Protein AF-0000000076134264 (afdb_homodimer)

Secondary structure (DSSP, 8-state):
-----BSEEEE---SPP--S-HHHHHHHHHHHSTTSEEEEEE-TTS-EEEEEHHHHHHHHHHHHHHHHHTT--TT-EEEEE--SSHHHHHHHHHHHHTT-EEEE----SGGGTTTHHHHTSTT-EEEEEE---S-HHHHHHHHHHH------S---------SSTT--EEEESS--TT-TTSEEHHHHHHHHHHTTTPPPPP--TTSEEEEEEE--TTSS-EEEEEEHHHHHHHHHHHHHHTT--TT-EEEE-S-TTSTTTSTHHHHHH-PEEEEES-GGG-S-HHHHHHHHHHHHHHTT-SEEE--HHHHHHHHT-SS-----SEEEEESS---GGGGGHHHHT-SEEEEEEEETTTEEEEEEEESSGGG--TT---EEPTTEEEEEE-TTSPBPBTT---EEEEE-SS----STT-HHHHHHH-TTTTTT-EE---/-----BSEEEE---SPP--S-HHHHHHHHHHHSTTSEEEEEE-TTS-EEEEEHHHHHHHHHHHHHHHHHTT--TT-EEEEE--SSHHHHHHHHHHHHTT-EEEE----SGGGTTTHHHHTSTTTEEEEEE---S-HHHHHHHHHHH------SS--------SSTT--EEEESS--TT-TTSEEHHHHHHHHHHTTTPPPPP--TTSEEEEEEE--TTSS-EEEEEEHHHHHHHHHHHHHHTT--TT-EEEE-S-TTSTTTSTHHHHHH-PEEEEES-GGG-SSHHHHHHHHHHHHHHTT-SEEE--HHHHHHHHT-SS-----SEEEEESS---GGGGGHHHHT-SEEEEEEEETTTEEEEEEEESSGGG--TT---EEPTTEEEEEE-TTSPBPBTT---EEEEE-SS-----TT-HHHHHHHHTTTTTT-EE---

InterPro domains:
  IPR000873 AMP-dependent synthetase/ligase domain [PF00501] (29-416)
  IPR020845 AMP-binding, conserved site [PS00455] (211-222)
  IPR042099 ANL, N-terminal domain [G3DSA:3.40.50.12780] (14-430)

Structure (mmCIF, N/CA/C/O backbone):
data_AF-0000000076134264-model_v1
#
loop_
_entity.id
_entity.type
_entity.pdbx_description
1 polymer 'AMP-dependent synthetase/ligase domain-containing protein'
#
loop_
_atom_site.group_PDB
_atom_site.id
_atom_site.type_symbol
_atom_site.label_atom_id
_atom_site.label_alt_id
_atom_site.label_comp_id
_atom_site.label_asym_id
_atom_site.label_entity_id
_atom_site.label_seq_id
_atom_site.pdbx_PDB_ins_code
_atom_site.Cartn_x
_atom_site.Cartn_y
_atom_site.Cartn_z
_atom_site.occupancy
_atom_site.B_iso_or_equiv
_atom_site.auth_seq_id
_atom_site.auth_comp_id
_atom_site.auth_asym_id
_atom_site.auth_atom_id
_atom_site.pdbx_PDB_model_num
ATOM 1 N N . MET A 1 1 ? -18.328 -12.18 -23.297 1 31.14 1 MET A N 1
ATOM 2 C CA . MET A 1 1 ? -18.734 -11.508 -22.078 1 31.14 1 MET A CA 1
ATOM 3 C C . MET A 1 1 ? -18.25 -10.055 -22.062 1 31.14 1 MET A C 1
ATOM 5 O O . MET A 1 1 ? -17.094 -9.781 -22.359 1 31.14 1 MET A O 1
ATOM 9 N N . ASP A 1 2 ? -18.953 -9.273 -22.359 1 35.62 2 ASP A N 1
ATOM 10 C CA . ASP A 1 2 ? -18.766 -7.828 -22.422 1 35.62 2 ASP A CA 1
ATOM 11 C C . ASP A 1 2 ? -17.891 -7.336 -21.266 1 35.62 2 ASP A C 1
ATOM 13 O O . ASP A 1 2 ? -18.219 -7.555 -20.094 1 35.62 2 ASP A O 1
ATOM 17 N N . HIS A 1 3 ? -16.672 -7.484 -21.328 1 43.44 3 HIS A N 1
ATOM 18 C CA . HIS A 1 3 ? -15.734 -6.992 -20.328 1 43.44 3 HIS A CA 1
ATOM 19 C C . HIS A 1 3 ? -16.266 -5.73 -19.641 1 43.44 3 HIS A C 1
ATOM 21 O O . HIS A 1 3 ? -16.172 -4.637 -20.219 1 43.44 3 HIS A O 1
ATOM 27 N N . PHE A 1 4 ? -17.469 -5.836 -19.188 1 51.09 4 PHE A N 1
ATOM 28 C CA . PHE A 1 4 ? -17.938 -4.676 -18.438 1 51.09 4 PHE A CA 1
ATOM 29 C C . PHE A 1 4 ? -16.812 -4.082 -17.594 1 51.09 4 PHE A C 1
ATOM 31 O O . PHE A 1 4 ? -16.062 -4.816 -16.938 1 51.09 4 PHE A O 1
ATOM 38 N N . SER A 1 5 ? -16.281 -2.969 -18 1 77.44 5 SER A N 1
ATOM 39 C CA . SER A 1 5 ? -15.258 -2.178 -17.312 1 77.44 5 SER A CA 1
ATOM 40 C C . SER A 1 5 ? -15.641 -1.905 -15.867 1 77.44 5 SER A C 1
ATOM 42 O O . SER A 1 5 ? -16.734 -1.43 -15.586 1 77.44 5 SER A O 1
ATOM 44 N N . LEU A 1 6 ? -15.188 -2.717 -14.945 1 87.31 6 LEU A N 1
ATOM 45 C CA . LEU A 1 6 ? -15.406 -2.555 -13.508 1 87.31 6 LEU A CA 1
ATOM 46 C C . LEU A 1 6 ? -15.195 -1.104 -13.086 1 87.31 6 LEU A C 1
ATOM 48 O O . LEU A 1 6 ? -14.406 -0.385 -13.703 1 87.31 6 LEU A O 1
ATOM 52 N N . SER A 1 7 ? -16.125 -0.664 -12.211 1 90.06 7 SER A N 1
ATOM 53 C CA . SER A 1 7 ? -16 0.672 -11.641 1 90.06 7 SER A CA 1
ATOM 54 C C . SER A 1 7 ? -14.773 0.771 -10.734 1 90.06 7 SER A C 1
ATOM 56 O O . SER A 1 7 ? -14.898 0.804 -9.508 1 90.06 7 SER A O 1
ATOM 58 N N . TYR A 1 8 ? -13.688 0.776 -11.359 1 91.31 8 TYR A N 1
ATOM 59 C CA . TYR A 1 8 ? -12.391 0.843 -10.688 1 91.31 8 TYR A CA 1
ATOM 60 C C . TYR A 1 8 ? -11.453 1.799 -11.414 1 91.31 8 TYR A C 1
ATOM 62 O O . TYR A 1 8 ? -11.438 1.848 -12.648 1 91.31 8 TYR A O 1
ATOM 70 N N . ASP A 1 9 ? -10.758 2.605 -10.641 1 90.75 9 ASP A N 1
ATOM 71 C CA . ASP A 1 9 ? -9.727 3.494 -11.18 1 90.75 9 ASP A CA 1
ATOM 72 C C . ASP A 1 9 ? -8.562 3.645 -10.195 1 90.75 9 ASP A C 1
ATOM 74 O O . ASP A 1 9 ? -8.727 3.406 -9 1 90.75 9 ASP A O 1
ATOM 78 N N . GLN A 1 10 ? -7.398 3.918 -10.703 1 90.31 10 GLN A N 1
ATOM 79 C CA . GLN A 1 10 ? -6.207 4.07 -9.875 1 90.31 10 GLN A CA 1
ATOM 80 C C . GLN A 1 10 ? -5.234 5.074 -10.484 1 90.31 10 GLN A C 1
ATOM 82 O O . GLN A 1 10 ? -5.258 5.309 -11.695 1 90.31 10 GLN A O 1
ATOM 87 N N . LEU A 1 11 ? -4.492 5.742 -9.641 1 89.38 11 LEU A N 1
ATOM 88 C CA . LEU A 1 11 ? -3.336 6.527 -10.062 1 89.38 11 LEU A CA 1
ATOM 89 C C . LEU A 1 11 ? -2.109 6.184 -9.219 1 89.38 11 LEU A C 1
ATOM 91 O O . LEU A 1 11 ? -1.959 6.672 -8.102 1 89.38 11 LEU A O 1
ATOM 95 N N . PRO A 1 12 ? -1.238 5.34 -9.734 1 84.69 12 PRO A N 1
ATOM 96 C CA . PRO A 1 12 ? -0.063 4.941 -8.961 1 84.69 12 PRO A CA 1
ATOM 97 C C . PRO A 1 12 ? 0.862 6.117 -8.648 1 84.69 12 PRO A C 1
ATOM 99 O O . PRO A 1 12 ? 1.032 7.012 -9.477 1 84.69 12 PRO A O 1
ATOM 102 N N . MET A 1 13 ? 1.33 6.148 -7.418 1 85.69 13 MET A N 1
ATOM 103 C CA . MET A 1 13 ? 2.398 7.078 -7.062 1 85.69 13 MET A CA 1
ATOM 104 C C . MET A 1 13 ? 3.76 6.523 -7.465 1 85.69 13 MET A C 1
ATOM 106 O O . MET A 1 13 ? 4.137 5.426 -7.047 1 85.69 13 MET A O 1
ATOM 110 N N . THR A 1 14 ? 4.477 7.242 -8.266 1 82.31 14 THR A N 1
ATOM 111 C CA . THR A 1 14 ? 5.75 6.742 -8.766 1 82.31 14 THR A CA 1
ATOM 112 C C . THR A 1 14 ? 6.898 7.152 -7.848 1 82.31 14 THR A C 1
ATOM 114 O O . THR A 1 14 ? 7.957 6.527 -7.855 1 82.31 14 THR A O 1
ATOM 117 N N . GLU A 1 15 ? 6.664 8.188 -7.051 1 87.88 15 GLU A N 1
ATOM 118 C CA . GLU A 1 15 ? 7.707 8.648 -6.137 1 87.88 15 GLU A CA 1
ATOM 119 C C . GLU A 1 15 ? 7.887 7.684 -4.973 1 87.88 15 GLU A C 1
ATOM 121 O O . GLU A 1 15 ? 6.91 7.16 -4.434 1 87.88 15 GLU A O 1
ATOM 126 N N . PRO A 1 16 ? 9.109 7.426 -4.582 1 89.75 16 PRO A N 1
ATOM 127 C CA . PRO A 1 16 ? 9.336 6.594 -3.396 1 89.75 16 PRO A CA 1
ATOM 128 C C . PRO A 1 16 ? 8.844 7.258 -2.111 1 89.75 16 PRO A C 1
ATOM 130 O O . PRO A 1 16 ? 8.672 8.477 -2.07 1 89.75 16 PRO A O 1
ATOM 133 N N . TYR A 1 17 ? 8.641 6.449 -1.1 1 88 17 TYR A N 1
ATOM 134 C CA . TYR A 1 17 ? 8.352 7 0.221 1 88 17 TYR A CA 1
ATOM 135 C C . TYR A 1 17 ? 9.516 7.848 0.723 1 88 17 TYR A C 1
ATOM 137 O O . TYR A 1 17 ? 10.68 7.484 0.54 1 88 17 TYR A O 1
ATOM 145 N N . MET A 1 18 ? 9.18 8.938 1.216 1 92 18 MET A N 1
ATOM 146 C CA . MET A 1 18 ? 10.188 9.711 1.938 1 92 18 MET A CA 1
ATOM 147 C C . MET A 1 18 ? 10.367 9.18 3.355 1 92 18 MET A C 1
ATOM 149 O O . MET A 1 18 ? 9.789 9.719 4.301 1 92 18 MET A O 1
ATOM 153 N N . TYR A 1 19 ? 11.117 8.164 3.488 1 90.62 19 TYR A N 1
ATOM 154 C CA . TYR A 1 19 ? 11.258 7.508 4.785 1 90.62 19 TYR A CA 1
ATOM 155 C C . TYR A 1 19 ? 12.188 8.297 5.699 1 90.62 19 TYR A C 1
ATOM 157 O O . TYR A 1 19 ? 13.305 7.871 5.977 1 90.62 19 TYR A O 1
ATOM 165 N N . CYS A 1 20 ? 11.742 9.305 6.184 1 94.31 20 CYS A N 1
ATOM 166 C CA . CYS A 1 20 ? 12.383 10.203 7.141 1 94.31 20 CYS A CA 1
ATOM 167 C C . CYS A 1 20 ? 11.344 10.922 7.996 1 94.31 20 CYS A C 1
ATOM 169 O O . CYS A 1 20 ? 10.141 10.719 7.816 1 94.31 20 CYS A O 1
ATOM 171 N N . THR A 1 21 ? 11.773 11.641 8.969 1 96 21 THR A N 1
ATOM 172 C CA . THR A 1 21 ? 10.852 12.344 9.859 1 96 21 THR A CA 1
ATOM 173 C C . THR A 1 21 ? 10.633 13.773 9.391 1 96 21 THR A C 1
ATOM 175 O O . THR A 1 21 ? 11.422 14.305 8.602 1 96 21 THR A O 1
ATOM 178 N N . ILE A 1 22 ? 9.57 14.352 9.898 1 97.62 22 ILE A N 1
ATOM 179 C CA . ILE A 1 22 ? 9.25 15.742 9.602 1 97.62 22 ILE A CA 1
ATOM 180 C C . ILE A 1 22 ? 10.406 16.641 10.039 1 97.62 22 ILE A C 1
ATOM 182 O O . ILE A 1 22 ? 10.883 17.469 9.266 1 97.62 22 ILE A O 1
ATOM 186 N N . PRO A 1 23 ? 10.953 16.516 11.258 1 97.94 23 PRO A N 1
ATOM 187 C CA . PRO A 1 23 ? 12.109 17.328 11.648 1 97.94 23 PRO A CA 1
ATOM 188 C C . PRO A 1 23 ? 13.32 17.125 10.742 1 97.94 23 PRO A C 1
ATOM 190 O O . PRO A 1 23 ? 14.086 18.047 10.508 1 97.94 23 PRO A O 1
ATOM 193 N N . ASP A 1 24 ? 13.492 15.914 10.211 1 96.81 24 ASP A N 1
ATOM 194 C CA . ASP A 1 24 ? 14.57 15.672 9.258 1 96.81 24 ASP A CA 1
ATOM 195 C C . ASP A 1 24 ? 14.453 16.578 8.039 1 96.81 24 ASP A C 1
ATOM 197 O O . ASP A 1 24 ? 15.453 17.109 7.555 1 96.81 24 ASP A O 1
ATOM 201 N N . ARG A 1 25 ? 13.258 16.703 7.547 1 97.81 25 ARG A N 1
ATOM 202 C CA . ARG A 1 25 ? 13.031 17.531 6.363 1 97.81 25 ARG A CA 1
ATOM 203 C C . ARG A 1 25 ? 13.289 19 6.664 1 97.81 25 ARG A C 1
ATOM 205 O O . ARG A 1 25 ? 13.859 19.719 5.84 1 97.81 25 ARG A O 1
ATOM 212 N N . LEU A 1 26 ? 12.805 19.422 7.809 1 98.12 26 LEU A N 1
ATOM 213 C CA . LEU A 1 26 ? 13.094 20.781 8.211 1 98.12 26 LEU A CA 1
ATOM 214 C C . LEU A 1 26 ? 14.594 21.031 8.305 1 98.12 26 LEU A C 1
ATOM 216 O O . LEU A 1 26 ? 15.094 22.047 7.84 1 98.12 26 LEU A O 1
ATOM 220 N N . GLN A 1 27 ? 15.305 20.125 8.914 1 97.81 27 GLN A N 1
ATOM 221 C CA . GLN A 1 27 ? 16.75 20.234 9.023 1 97.81 27 GLN A CA 1
ATOM 222 C C . GLN A 1 27 ? 17.406 20.297 7.645 1 97.81 27 GLN A C 1
ATOM 224 O O . GLN A 1 27 ? 18.344 21.062 7.43 1 97.81 27 GLN A O 1
ATOM 229 N N . TYR A 1 28 ? 16.938 19.484 6.758 1 97.31 28 TYR A N 1
ATOM 230 C CA . TYR A 1 28 ? 17.469 19.453 5.398 1 97.31 28 TYR A CA 1
ATOM 231 C C . TYR A 1 28 ? 17.422 20.844 4.766 1 97.31 28 TYR A C 1
ATOM 233 O O . TYR A 1 28 ? 18.438 21.328 4.27 1 97.31 28 TYR A O 1
ATOM 241 N N . TYR A 1 29 ? 16.297 21.484 4.84 1 97.75 29 TYR A N 1
ATOM 242 C CA . TYR A 1 29 ? 16.156 22.781 4.195 1 97.75 29 TYR A CA 1
ATOM 243 C C . TYR A 1 29 ? 16.906 23.859 4.977 1 97.75 29 TYR A C 1
ATOM 245 O O . TYR A 1 29 ? 17.422 24.812 4.391 1 97.75 29 TYR A O 1
ATOM 253 N N . ALA A 1 30 ? 16.969 23.719 6.289 1 98.25 30 ALA A N 1
ATOM 254 C CA . ALA A 1 30 ? 17.734 24.656 7.098 1 98.25 30 ALA A CA 1
ATOM 255 C C . ALA A 1 30 ? 19.203 24.641 6.707 1 98.25 30 ALA A C 1
ATOM 257 O O . ALA A 1 30 ? 19.906 25.641 6.883 1 98.25 30 ALA A O 1
ATOM 258 N N . THR A 1 31 ? 19.672 23.516 6.199 1 97.81 31 THR A N 1
ATOM 259 C CA . THR A 1 31 ? 21.062 23.359 5.785 1 97.81 31 THR A CA 1
ATOM 260 C C . THR A 1 31 ? 21.219 23.719 4.309 1 97.81 31 THR A C 1
ATOM 262 O O . THR A 1 31 ? 22.125 24.469 3.943 1 97.81 31 THR A O 1
ATOM 265 N N . ASP A 1 32 ? 20.359 23.266 3.432 1 97 32 ASP A N 1
ATOM 266 C CA . ASP A 1 32 ? 20.484 23.375 1.982 1 97 32 ASP A CA 1
ATOM 267 C C . ASP A 1 32 ? 20.141 24.797 1.506 1 97 32 ASP A C 1
ATOM 269 O O . ASP A 1 32 ? 20.812 25.328 0.617 1 97 32 ASP A O 1
ATOM 273 N N . THR A 1 33 ? 19.078 25.344 2.061 1 97.75 33 THR A N 1
ATOM 274 C CA . THR A 1 33 ? 18.609 26.672 1.691 1 97.75 33 THR A CA 1
ATOM 275 C C . THR A 1 33 ? 18.266 27.484 2.934 1 97.75 33 THR A C 1
ATOM 277 O O . THR A 1 33 ? 17.125 27.953 3.082 1 97.75 33 THR A O 1
ATOM 280 N N . PRO A 1 34 ? 19.266 27.766 3.715 1 98.19 34 PRO A N 1
ATOM 281 C CA . PRO A 1 34 ? 19.031 28.359 5.039 1 98.19 34 PRO A CA 1
ATOM 282 C C . PRO A 1 34 ? 18.312 29.703 4.973 1 98.19 34 PRO A C 1
ATOM 284 O O . PRO A 1 34 ? 17.484 30 5.832 1 98.19 34 PRO A O 1
ATOM 287 N N . ASN A 1 35 ? 18.516 30.516 3.955 1 98.31 35 ASN A N 1
ATOM 288 C CA . ASN A 1 35 ? 18 31.875 3.912 1 98.31 35 ASN A CA 1
ATOM 289 C C . ASN A 1 35 ? 16.703 31.953 3.115 1 98.31 35 ASN A C 1
ATOM 291 O O . ASN A 1 35 ? 16.062 33 3.053 1 98.31 35 ASN A O 1
ATOM 295 N N . LYS A 1 36 ? 16.281 30.828 2.555 1 98.38 36 LYS A N 1
ATOM 296 C CA . LYS A 1 36 ? 15 30.797 1.836 1 98.38 36 LYS A CA 1
ATOM 297 C C . LYS A 1 36 ? 13.828 30.922 2.801 1 98.38 36 LYS A C 1
ATOM 299 O O . LYS A 1 36 ? 13.852 30.344 3.889 1 98.38 36 LYS A O 1
ATOM 304 N N . ALA A 1 37 ? 12.812 31.688 2.338 1 98.69 37 ALA A N 1
ATOM 305 C CA . ALA A 1 37 ? 11.586 31.75 3.123 1 98.69 37 ALA A CA 1
ATOM 306 C C . ALA A 1 37 ? 10.852 30.406 3.105 1 98.69 37 ALA A C 1
ATOM 308 O O . ALA A 1 37 ? 10.422 29.938 2.047 1 98.69 37 ALA A O 1
ATOM 309 N N . ALA A 1 38 ? 10.758 29.828 4.266 1 98.56 38 ALA A N 1
ATOM 310 C CA . ALA A 1 38 ? 9.898 28.656 4.379 1 98.56 38 ALA A CA 1
ATOM 311 C C . ALA A 1 38 ? 8.43 29.047 4.398 1 98.56 38 ALA A C 1
ATOM 313 O O . ALA A 1 38 ? 7.633 28.531 3.605 1 98.56 38 ALA A O 1
ATOM 314 N N . PHE A 1 39 ? 8.18 30.047 5.254 1 98.56 39 PHE A N 1
ATOM 315 C CA . PHE A 1 39 ? 6.809 30.531 5.402 1 98.56 39 PHE A CA 1
ATOM 316 C C . PHE A 1 39 ? 6.77 32.062 5.371 1 98.56 39 PHE A C 1
ATOM 318 O O . PHE A 1 39 ? 7.699 32.719 5.836 1 98.56 39 PHE A O 1
ATOM 325 N N . ILE A 1 40 ? 5.719 32.594 4.824 1 98.44 40 ILE A N 1
ATOM 326 C CA . ILE A 1 40 ? 5.355 34 4.914 1 98.44 40 ILE A CA 1
ATOM 327 C C . ILE A 1 40 ? 3.939 34.125 5.473 1 98.44 40 ILE A C 1
ATOM 329 O O . ILE A 1 40 ? 2.986 33.594 4.895 1 98.44 40 ILE A O 1
ATOM 333 N N . ILE A 1 41 ? 3.818 34.781 6.574 1 97.31 41 ILE A N 1
ATOM 334 C CA . ILE A 1 41 ? 2.518 34.875 7.227 1 97.31 41 ILE A CA 1
ATOM 335 C C . ILE A 1 41 ? 2.084 36.344 7.273 1 97.31 41 ILE A C 1
ATOM 337 O O . ILE A 1 41 ? 2.77 37.188 7.859 1 97.31 41 ILE A O 1
ATOM 341 N N . HIS A 1 42 ? 0.927 36.594 6.715 1 96.06 42 HIS A N 1
ATOM 342 C CA . HIS A 1 42 ? 0.359 37.938 6.691 1 96.06 42 HIS A CA 1
ATOM 343 C C . HIS A 1 42 ? -0.664 38.094 7.809 1 96.06 42 HIS A C 1
ATOM 345 O O . HIS A 1 42 ? -1.263 37.125 8.273 1 96.06 42 HIS A O 1
ATOM 351 N N . SER A 1 43 ? -0.826 39.344 8.227 1 91.81 43 SER A N 1
ATOM 352 C CA . SER A 1 43 ? -1.879 39.688 9.18 1 91.81 43 SER A CA 1
ATOM 353 C C . SER A 1 43 ? -2.736 40.812 8.656 1 91.81 43 SER A C 1
ATOM 355 O O . SER A 1 43 ? -2.311 41.562 7.781 1 91.81 43 SER A O 1
ATOM 357 N N . LYS A 1 44 ? -3.875 40.938 9.227 1 85.12 44 LYS A N 1
ATOM 358 C CA . LYS A 1 44 ? -4.793 42 8.82 1 85.12 44 LYS A CA 1
ATOM 359 C C . LYS A 1 44 ? -4.227 43.375 9.156 1 85.12 44 LYS A C 1
ATOM 361 O O . LYS A 1 44 ? -4.605 44.375 8.547 1 85.12 44 LYS A O 1
ATOM 366 N N . SER A 1 45 ? -3.369 43.406 10.141 1 84.62 45 SER A N 1
ATOM 367 C CA . SER A 1 45 ? -2.756 44.656 10.539 1 84.62 45 SER A CA 1
ATOM 368 C C . SER A 1 45 ? -1.729 45.125 9.508 1 84.62 45 SER A C 1
ATOM 370 O O . SER A 1 45 ? -1.222 46.25 9.594 1 84.62 45 SER A O 1
ATOM 372 N N . GLY A 1 46 ? -1.441 44.281 8.555 1 87 46 GLY A N 1
ATOM 373 C CA . GLY A 1 46 ? -0.497 44.656 7.508 1 87 46 GLY A CA 1
ATOM 374 C C . GLY A 1 46 ? 0.884 44.062 7.727 1 87 46 GLY A C 1
ATOM 375 O O . GLY A 1 46 ? 1.771 44.219 6.887 1 87 46 GLY A O 1
ATOM 376 N N . SER A 1 47 ? 0.995 43.406 8.773 1 91.88 47 SER A N 1
ATOM 377 C CA . SER A 1 47 ? 2.291 42.781 9.031 1 91.88 47 SER A CA 1
ATOM 378 C C . SER A 1 47 ? 2.541 41.594 8.094 1 91.88 47 SER A C 1
ATOM 380 O O . SER A 1 47 ? 1.604 40.906 7.695 1 91.88 47 SER A O 1
ATOM 382 N N . ARG A 1 48 ? 3.766 41.438 7.66 1 96.5 48 ARG A N 1
ATOM 383 C CA . ARG A 1 48 ? 4.27 40.344 6.84 1 96.5 48 ARG A CA 1
ATOM 384 C C . ARG A 1 48 ? 5.488 39.688 7.488 1 96.5 48 ARG A C 1
ATOM 386 O O . ARG A 1 48 ? 6.602 40.219 7.398 1 96.5 48 ARG A O 1
ATOM 393 N N . GLU A 1 49 ? 5.297 38.656 8.055 1 97 49 GLU A N 1
ATOM 394 C CA . GLU A 1 49 ? 6.375 37.938 8.742 1 97 49 GLU A CA 1
ATOM 395 C C . GLU A 1 49 ? 7.004 36.875 7.852 1 97 49 GLU A C 1
ATOM 397 O O . GLU A 1 49 ? 6.32 35.969 7.398 1 97 49 GLU A O 1
ATOM 402 N N . VAL A 1 50 ? 8.289 37.031 7.562 1 98.31 50 VAL A N 1
ATOM 403 C CA . VAL A 1 50 ? 9.039 36.062 6.777 1 98.31 50 VAL A CA 1
ATOM 404 C C . VAL A 1 50 ? 9.82 35.156 7.707 1 98.31 50 VAL A C 1
ATOM 406 O O . VAL A 1 50 ? 10.617 35.625 8.531 1 98.31 50 VAL A O 1
ATOM 409 N N . ILE A 1 51 ? 9.594 33.875 7.629 1 98.56 51 ILE A N 1
ATOM 410 C CA . ILE A 1 51 ? 10.273 32.875 8.438 1 98.56 51 ILE A CA 1
ATOM 411 C C . ILE A 1 51 ? 11.188 32.031 7.551 1 98.56 51 ILE A C 1
ATOM 413 O O . ILE A 1 51 ? 10.711 31.266 6.715 1 98.56 51 ILE A O 1
ATOM 417 N N . THR A 1 52 ? 12.484 32.125 7.742 1 98.81 52 THR A N 1
ATOM 418 C CA . THR A 1 52 ? 13.43 31.375 6.918 1 98.81 52 THR A CA 1
ATOM 419 C C . THR A 1 52 ? 13.562 29.938 7.41 1 98.81 52 THR A C 1
ATOM 421 O O . THR A 1 52 ? 13.18 29.625 8.539 1 98.81 52 THR A O 1
ATOM 424 N N . CYS A 1 53 ? 14.117 29.109 6.547 1 98.69 53 CYS A N 1
ATOM 425 C CA . CYS A 1 53 ? 14.328 27.703 6.898 1 98.69 53 CYS A CA 1
ATOM 426 C C . CYS A 1 53 ? 15.227 27.578 8.125 1 98.69 53 CYS A C 1
ATOM 428 O O . CYS A 1 53 ? 14.898 26.844 9.062 1 98.69 53 CYS A O 1
ATOM 430 N N . LYS A 1 54 ? 16.266 28.281 8.141 1 98.69 54 LYS A N 1
ATOM 431 C CA . LYS A 1 54 ? 17.234 28.219 9.227 1 98.69 54 LYS A CA 1
ATOM 432 C C . LYS A 1 54 ? 16.625 28.703 10.539 1 98.69 54 LYS A C 1
ATOM 434 O O . LYS A 1 54 ? 16.75 28.047 11.57 1 98.69 54 LYS A O 1
ATOM 439 N N . ASP A 1 55 ? 15.938 29.828 10.5 1 98.62 55 ASP A N 1
ATOM 440 C CA . ASP A 1 55 ? 15.328 30.391 11.703 1 98.62 55 ASP A CA 1
ATOM 441 C C . ASP A 1 55 ? 14.289 29.453 12.289 1 98.62 55 ASP A C 1
ATOM 443 O O . ASP A 1 55 ? 14.234 29.25 13.508 1 98.62 55 ASP A O 1
ATOM 447 N N . LEU A 1 56 ? 13.508 28.922 11.422 1 98.75 56 LEU A N 1
ATOM 448 C CA . LEU A 1 56 ? 12.461 28.016 11.875 1 98.75 56 LEU A CA 1
ATOM 449 C C . LEU A 1 56 ? 13.062 26.781 12.555 1 98.75 56 LEU A C 1
ATOM 451 O O . LEU A 1 56 ? 12.625 26.391 13.633 1 98.75 56 LEU A O 1
ATOM 455 N N . TYR A 1 57 ? 14.078 26.203 11.953 1 98.62 57 TYR A N 1
ATOM 456 C CA . TYR A 1 57 ? 14.727 25.031 12.516 1 98.62 57 TYR A CA 1
ATOM 457 C C . TYR A 1 57 ? 15.344 25.328 13.875 1 98.62 57 TYR A C 1
ATOM 459 O O . TYR A 1 57 ? 15.133 24.594 14.844 1 98.62 57 TYR A O 1
ATOM 467 N N . GLN A 1 58 ? 16.078 26.422 13.977 1 98.38 58 GLN A N 1
ATOM 468 C CA . GLN A 1 58 ? 16.797 26.781 15.195 1 98.38 58 GLN A CA 1
ATOM 469 C C . GLN A 1 58 ? 15.812 27.062 16.344 1 98.38 58 GLN A C 1
ATOM 471 O O . GLN A 1 58 ? 16 26.594 17.453 1 98.38 58 GLN A O 1
ATOM 476 N N . GLN A 1 59 ? 14.812 27.828 16.062 1 98.56 59 GLN A N 1
ATOM 477 C CA . GLN A 1 59 ? 13.828 28.156 17.094 1 98.56 59 GLN A CA 1
ATOM 478 C C . GLN A 1 59 ? 13.078 26.906 17.531 1 98.56 59 GLN A C 1
ATOM 480 O O . GLN A 1 59 ? 12.773 26.734 18.719 1 98.56 59 GLN A O 1
ATOM 485 N N . SER A 1 60 ? 12.758 26.031 16.562 1 98.75 60 SER A N 1
ATOM 486 C CA . SER A 1 60 ? 12.055 24.797 16.891 1 98.75 60 SER A CA 1
ATOM 487 C C . SER A 1 60 ? 12.922 23.891 17.766 1 98.75 60 SER A C 1
ATOM 489 O O . SER A 1 60 ? 12.422 23.281 18.719 1 98.75 60 SER A O 1
ATOM 491 N N . GLN A 1 61 ? 14.203 23.781 17.406 1 98.56 61 GLN A N 1
ATOM 492 C CA . GLN A 1 61 ? 15.117 22.969 18.203 1 98.56 61 GLN A CA 1
ATOM 493 C C . GLN A 1 61 ? 15.227 23.5 19.641 1 98.56 61 GLN A C 1
ATOM 495 O O . GLN A 1 61 ? 15.188 22.734 20.594 1 98.56 61 GLN A O 1
ATOM 500 N N . THR A 1 62 ? 15.414 24.828 19.75 1 98.62 62 THR A N 1
ATOM 501 C CA . THR A 1 62 ? 15.477 25.469 21.062 1 98.62 62 THR A CA 1
ATOM 502 C C . THR A 1 62 ? 14.195 25.203 21.844 1 98.62 62 THR A C 1
ATOM 504 O O . THR A 1 62 ? 14.25 24.891 23.031 1 98.62 62 THR A O 1
ATOM 507 N N . PHE A 1 63 ? 13.102 25.344 21.172 1 98.62 63 PHE A N 1
ATOM 508 C CA . PHE A 1 63 ? 11.812 25.094 21.797 1 98.62 63 PHE A CA 1
ATOM 509 C C . PHE A 1 63 ? 11.711 23.656 22.297 1 98.62 63 PHE A C 1
ATOM 511 O O . PHE A 1 63 ? 11.219 23.406 23.391 1 98.62 63 PHE A O 1
ATOM 518 N N . ALA A 1 64 ? 12.148 22.688 21.484 1 98.81 64 ALA A N 1
ATOM 519 C CA . ALA A 1 64 ? 12.141 21.266 21.844 1 98.81 64 ALA A CA 1
ATOM 520 C C . ALA A 1 64 ? 12.922 21.031 23.125 1 98.81 64 ALA A C 1
ATOM 522 O O . ALA A 1 64 ? 12.461 20.312 24.016 1 98.81 64 ALA A O 1
ATOM 523 N N . LYS A 1 65 ? 14.094 21.625 23.203 1 98.62 65 LYS A N 1
ATOM 524 C CA . LYS A 1 65 ? 14.922 21.469 24.391 1 98.62 65 LYS A CA 1
ATOM 525 C C . LYS A 1 65 ? 14.227 22.047 25.625 1 98.62 65 LYS A C 1
ATOM 527 O O . LYS A 1 65 ? 14.32 21.484 26.719 1 98.62 65 LYS A O 1
ATOM 532 N N . GLY A 1 66 ? 13.539 23.188 25.422 1 98.56 66 GLY A N 1
ATOM 533 C CA . GLY A 1 66 ? 12.734 23.734 26.516 1 98.56 66 GLY A CA 1
ATOM 534 C C . GLY A 1 66 ? 11.648 22.781 26.984 1 98.56 66 GLY A C 1
ATOM 535 O O . GLY A 1 66 ? 11.453 22.609 28.188 1 98.56 66 GLY A O 1
ATOM 536 N N . LEU A 1 67 ? 10.961 22.172 26.062 1 98.38 67 LEU A N 1
ATOM 537 C CA . LEU A 1 67 ? 9.906 21.219 26.406 1 98.38 67 LEU A CA 1
ATOM 538 C C . LEU A 1 67 ? 10.469 20.031 27.172 1 98.38 67 LEU A C 1
ATOM 540 O O . LEU A 1 67 ? 9.891 19.594 28.172 1 98.38 67 LEU A O 1
ATOM 544 N N . VAL A 1 68 ? 11.586 19.484 26.641 1 98 68 VAL A N 1
ATOM 545 C CA . VAL A 1 68 ? 12.211 18.328 27.297 1 98 68 VAL A CA 1
ATOM 546 C C . VAL A 1 68 ? 12.617 18.703 28.719 1 98 68 VAL A C 1
ATOM 548 O O . VAL A 1 68 ? 12.406 17.922 29.656 1 98 68 VAL A O 1
ATOM 551 N N . HIS A 1 69 ? 13.172 19.859 28.906 1 97.44 69 HIS A N 1
ATOM 552 C CA . HIS A 1 69 ? 13.555 20.328 30.234 1 97.44 69 HIS A CA 1
ATOM 553 C C . HIS A 1 69 ? 12.344 20.406 31.156 1 97.44 69 HIS A C 1
ATOM 555 O O . HIS A 1 69 ? 12.445 20.125 32.344 1 97.44 69 HIS A O 1
ATOM 561 N N . LEU A 1 70 ? 11.211 20.781 30.625 1 96.62 70 LEU A N 1
ATOM 562 C CA . LEU A 1 70 ? 9.992 20.953 31.422 1 96.62 70 LEU A CA 1
ATOM 563 C C . LEU A 1 70 ? 9.344 19.594 31.688 1 96.62 70 LEU A C 1
ATOM 565 O O . LEU A 1 70 ? 8.266 19.531 32.281 1 96.62 70 LEU A O 1
ATOM 569 N N . GLY A 1 71 ? 9.938 18.531 31.156 1 95.69 71 GLY A N 1
ATOM 570 C CA . GLY A 1 71 ? 9.516 17.203 31.547 1 95.69 71 GLY A CA 1
ATOM 571 C C . GLY A 1 71 ? 8.75 16.469 30.453 1 95.69 71 GLY A C 1
ATOM 572 O O . GLY A 1 71 ? 8.242 15.367 30.688 1 95.69 71 GLY A O 1
ATOM 573 N N . ILE A 1 72 ? 8.625 17.031 29.344 1 96.69 72 ILE A N 1
ATOM 574 C CA . ILE A 1 72 ? 7.973 16.359 28.219 1 96.69 72 ILE A CA 1
ATOM 575 C C . ILE A 1 72 ? 8.836 15.188 27.75 1 96.69 72 ILE A C 1
ATOM 577 O O . ILE A 1 72 ? 10.062 15.32 27.641 1 96.69 72 ILE A O 1
ATOM 581 N N . LYS A 1 73 ? 8.211 14.133 27.5 1 95.12 73 LYS A N 1
ATOM 582 C CA . LYS A 1 73 ? 8.891 12.922 27.047 1 95.12 73 LYS A CA 1
ATOM 583 C C . LYS A 1 73 ? 8.367 12.469 25.688 1 95.12 73 LYS A C 1
ATOM 585 O O . LYS A 1 73 ? 7.32 12.93 25.234 1 95.12 73 LYS A O 1
ATOM 590 N N . LYS A 1 74 ? 9.133 11.539 25.109 1 93.75 74 LYS A N 1
ATOM 591 C CA . LYS A 1 74 ? 8.719 10.945 23.844 1 93.75 74 LYS A CA 1
ATOM 592 C C . LYS A 1 74 ? 7.34 10.305 23.969 1 93.75 74 LYS A C 1
ATOM 594 O O . LYS A 1 74 ? 7.039 9.641 24.969 1 93.75 74 LYS A O 1
ATOM 599 N N . ASN A 1 75 ? 6.449 10.586 23 1 91.06 75 ASN A N 1
ATOM 600 C CA . ASN A 1 75 ? 5.109 10.023 22.828 1 91.06 75 ASN A CA 1
ATOM 601 C C . ASN A 1 75 ? 4.09 10.742 23.719 1 91.06 75 ASN A C 1
ATOM 603 O O . ASN A 1 75 ? 2.904 10.414 23.688 1 91.06 75 ASN A O 1
ATOM 607 N N . ASP A 1 76 ? 4.547 11.711 24.516 1 92.88 76 ASP A N 1
ATOM 608 C CA . ASP A 1 76 ? 3.566 12.555 25.203 1 92.88 76 ASP A CA 1
ATOM 609 C C . ASP A 1 76 ? 2.705 13.312 24.188 1 92.88 76 ASP A C 1
ATOM 611 O O . ASP A 1 76 ? 3.197 13.75 23.141 1 92.88 76 ASP A O 1
ATOM 615 N N . THR A 1 77 ? 1.48 13.484 24.5 1 93.62 77 THR A N 1
ATOM 616 C CA . THR A 1 77 ? 0.585 14.273 23.672 1 93.62 77 THR A CA 1
ATOM 617 C C . THR A 1 77 ? 0.49 15.711 24.172 1 93.62 77 THR A C 1
ATOM 619 O O . THR A 1 77 ? 0.341 15.938 25.375 1 93.62 77 THR A O 1
ATOM 622 N N . ILE A 1 78 ? 0.621 16.625 23.297 1 95.69 78 ILE A N 1
ATOM 623 C CA . ILE A 1 78 ? 0.52 18.047 23.641 1 95.69 78 ILE A CA 1
ATOM 624 C C . ILE A 1 78 ? -0.58 18.703 22.812 1 95.69 78 ILE A C 1
ATOM 626 O O . ILE A 1 78 ? -0.524 18.688 21.578 1 95.69 78 ILE A O 1
ATOM 630 N N . GLY A 1 79 ? -1.603 19.281 23.484 1 93 79 GLY A N 1
ATOM 631 C CA . GLY A 1 79 ? -2.631 20.031 22.797 1 93 79 GLY A CA 1
ATOM 632 C C . GLY A 1 79 ? -2.129 21.344 22.234 1 93 79 GLY A C 1
ATOM 633 O O . GLY A 1 79 ? -1.396 22.078 22.906 1 93 79 GLY A O 1
ATOM 634 N N . LEU A 1 80 ? -2.49 21.625 21.031 1 92.5 80 LEU A N 1
ATOM 635 C CA . LEU A 1 80 ? -2.035 22.828 20.328 1 92.5 80 LEU A CA 1
ATOM 636 C C . LEU A 1 80 ? -3.209 23.578 19.719 1 92.5 80 LEU A C 1
ATOM 638 O O . LEU A 1 80 ? -4.023 22.984 19 1 92.5 80 LEU A O 1
ATOM 642 N N . SER A 1 81 ? -3.309 24.859 20.016 1 89.75 81 SER A N 1
ATOM 643 C CA . SER A 1 81 ? -4.355 25.688 19.438 1 89.75 81 SER A CA 1
ATOM 644 C C . SER A 1 81 ? -3.838 27.094 19.109 1 89.75 81 SER A C 1
ATOM 646 O O . SER A 1 81 ? -3.785 27.953 19.984 1 89.75 81 SER A O 1
ATOM 648 N N . PHE A 1 82 ? -3.463 27.312 17.891 1 89.62 82 PHE A N 1
ATOM 649 C CA . PHE A 1 82 ? -2.967 28.578 17.375 1 89.62 82 PHE A CA 1
ATOM 650 C C . PHE A 1 82 ? -3.553 28.859 16 1 89.62 82 PHE A C 1
ATOM 652 O O . PHE A 1 82 ? -3.883 27.938 15.25 1 89.62 82 PHE A O 1
ATOM 659 N N . PRO A 1 83 ? -3.783 30.172 15.695 1 88.75 83 PRO A N 1
ATOM 660 C CA . PRO A 1 83 ? -3.955 30.469 14.266 1 88.75 83 PRO A CA 1
ATOM 661 C C . PRO A 1 83 ? -2.697 30.172 13.453 1 88.75 83 PRO A C 1
ATOM 663 O O . PRO A 1 83 ? -1.679 29.75 14.008 1 88.75 83 PRO A O 1
ATOM 666 N N . ASN A 1 84 ? -2.783 30.328 12.141 1 93.31 84 ASN A N 1
ATOM 667 C CA . ASN A 1 84 ? -1.555 30.25 11.359 1 93.31 84 ASN A CA 1
ATOM 668 C C . ASN A 1 84 ? -0.542 31.312 11.805 1 93.31 84 ASN A C 1
ATOM 670 O O . ASN A 1 84 ? -0.742 32.5 11.578 1 93.31 84 ASN A O 1
ATOM 674 N N . SER A 1 85 ? 0.469 30.812 12.461 1 93.31 85 SER A N 1
ATOM 675 C CA . SER A 1 85 ? 1.427 31.75 13.055 1 93.31 85 SER A CA 1
ATOM 676 C C . SER A 1 85 ? 2.797 31.094 13.211 1 93.31 85 SER A C 1
ATOM 678 O O . SER A 1 85 ? 2.941 29.875 13.031 1 93.31 85 SER A O 1
ATOM 680 N N . LYS A 1 86 ? 3.721 31.969 13.453 1 95.81 86 LYS A N 1
ATOM 681 C CA . LYS A 1 86 ? 5.059 31.469 13.766 1 95.81 86 LYS A CA 1
ATOM 682 C C . LYS A 1 86 ? 5.039 30.594 15.008 1 95.81 86 LYS A C 1
ATOM 684 O O . LYS A 1 86 ? 5.754 29.578 15.078 1 95.81 86 LYS A O 1
ATOM 689 N N . GLU A 1 87 ? 4.223 30.969 15.977 1 94.88 87 GLU A N 1
ATOM 690 C CA . GLU A 1 87 ? 4.098 30.188 17.203 1 94.88 87 GLU A CA 1
ATOM 691 C C . GLU A 1 87 ? 3.6 28.781 16.922 1 94.88 87 GLU A C 1
ATOM 693 O O . GLU A 1 87 ? 4.082 27.812 17.516 1 94.88 87 GLU A O 1
ATOM 698 N N . TRP A 1 88 ? 2.633 28.703 16.047 1 95.38 88 TRP A N 1
ATOM 699 C CA . TRP A 1 88 ? 2.164 27.375 15.656 1 95.38 88 TRP A CA 1
ATOM 700 C C . TRP A 1 88 ? 3.307 26.531 15.094 1 95.38 88 TRP A C 1
ATOM 702 O O . TRP A 1 88 ? 3.502 25.391 15.492 1 95.38 88 TRP A O 1
ATOM 712 N N . LEU A 1 89 ? 4.039 27.094 14.18 1 97.94 89 LEU A N 1
ATOM 713 C CA . LEU A 1 89 ? 5.109 26.391 13.477 1 97.94 89 LEU A CA 1
ATOM 714 C C . LEU A 1 89 ? 6.195 25.938 14.453 1 97.94 89 LEU A C 1
ATOM 716 O O . LEU A 1 89 ? 6.539 24.766 14.508 1 97.94 89 LEU A O 1
ATOM 720 N N . VAL A 1 90 ? 6.668 26.875 15.203 1 98.25 90 VAL A N 1
ATOM 721 C CA . VAL A 1 90 ? 7.758 26.594 16.141 1 98.25 90 VAL A CA 1
ATOM 722 C C . VAL A 1 90 ? 7.305 25.562 17.172 1 98.25 90 VAL A C 1
ATOM 724 O O . VAL A 1 90 ? 8.047 24.641 17.5 1 98.25 90 VAL A O 1
ATOM 727 N N . SER A 1 91 ? 6.098 25.75 17.641 1 98.06 91 SER A N 1
ATOM 728 C CA . SER A 1 91 ? 5.57 24.797 18.641 1 98.06 91 SER A CA 1
ATOM 729 C C . SER A 1 91 ? 5.418 23.406 18.031 1 98.06 91 SER A C 1
ATOM 731 O O . SER A 1 91 ? 5.824 22.422 18.656 1 98.06 91 SER A O 1
ATOM 733 N N . THR A 1 92 ? 4.84 23.328 16.875 1 98.06 92 THR A N 1
ATOM 734 C CA . THR A 1 92 ? 4.602 22.031 16.25 1 98.06 92 THR A CA 1
ATOM 735 C C . THR A 1 92 ? 5.914 21.312 15.992 1 98.06 92 THR A C 1
ATOM 737 O O . THR A 1 92 ? 6.09 20.156 16.406 1 98.06 92 THR A O 1
ATOM 740 N N . PHE A 1 93 ? 6.836 21.969 15.344 1 98.62 93 PHE A N 1
ATOM 741 C CA . PHE A 1 93 ? 8.102 21.328 15.016 1 98.62 93 PHE A CA 1
ATOM 742 C C . PHE A 1 93 ? 8.914 21.047 16.266 1 98.62 93 PHE A C 1
ATOM 744 O O . PHE A 1 93 ? 9.633 20.047 16.344 1 98.62 93 PHE A O 1
ATOM 751 N N . GLY A 1 94 ? 8.828 21.969 17.266 1 98.81 94 GLY A N 1
ATOM 752 C CA . GLY A 1 94 ? 9.484 21.734 18.547 1 98.81 94 GLY A CA 1
ATOM 753 C C . GLY A 1 94 ? 8.938 20.516 19.281 1 98.81 94 GLY A C 1
ATOM 754 O O . GLY A 1 94 ? 9.703 19.734 19.828 1 98.81 94 GLY A O 1
ATOM 755 N N . ILE A 1 95 ? 7.629 20.391 19.328 1 98.38 95 ILE A N 1
ATOM 756 C CA . ILE A 1 95 ? 6.977 19.234 19.938 1 98.38 95 ILE A CA 1
ATOM 757 C C . ILE A 1 95 ? 7.469 17.953 19.266 1 98.38 95 ILE A C 1
ATOM 759 O O . ILE A 1 95 ? 7.82 16.984 19.953 1 98.38 95 ILE A O 1
ATOM 763 N N . LEU A 1 96 ? 7.531 17.969 17.969 1 98.44 96 LEU A N 1
ATOM 764 C CA . LEU A 1 96 ? 7.969 16.797 17.203 1 98.44 96 LEU A CA 1
ATOM 765 C C . LEU A 1 96 ? 9.43 16.469 17.516 1 98.44 96 LEU A C 1
ATOM 767 O O . LEU A 1 96 ? 9.773 15.305 17.719 1 98.44 96 LEU A O 1
ATOM 771 N N . MET A 1 97 ? 10.258 17.5 17.531 1 98.56 97 MET A N 1
ATOM 772 C CA . MET A 1 97 ? 11.68 17.297 17.797 1 98.56 97 MET A CA 1
ATOM 773 C C . MET A 1 97 ? 11.891 16.75 19.203 1 98.56 97 MET A C 1
ATOM 775 O O . MET A 1 97 ? 12.828 16 19.453 1 98.56 97 MET A O 1
ATOM 779 N N . ALA A 1 98 ? 11.031 17.078 20.078 1 98.31 98 ALA A N 1
ATOM 780 C CA . ALA A 1 98 ? 11.086 16.578 21.453 1 98.31 98 ALA A CA 1
ATOM 781 C C . ALA A 1 98 ? 10.578 15.141 21.547 1 98.31 98 ALA A C 1
ATOM 783 O O . ALA A 1 98 ? 10.617 14.531 22.609 1 98.31 98 ALA A O 1
ATOM 784 N N . GLY A 1 99 ? 10.055 14.594 20.438 1 97.06 99 GLY A N 1
ATOM 785 C CA . GLY A 1 99 ? 9.531 13.242 20.391 1 97.06 99 GLY A CA 1
ATOM 786 C C . GLY A 1 99 ? 8.078 13.148 20.812 1 97.06 99 GLY A C 1
ATOM 787 O O . GLY A 1 99 ? 7.512 12.055 20.875 1 97.06 99 GLY A O 1
ATOM 788 N N . ALA A 1 100 ? 7.461 14.25 21.125 1 96.88 100 ALA A N 1
ATOM 789 C CA . ALA A 1 100 ? 6.059 14.289 21.547 1 96.88 100 ALA A CA 1
ATOM 790 C C . ALA A 1 100 ? 5.133 14.398 20.344 1 96.88 100 ALA A C 1
ATOM 792 O O . ALA A 1 100 ? 5.598 14.414 19.188 1 96.88 100 ALA A O 1
ATOM 793 N N . VAL A 1 101 ? 3.834 14.375 20.562 1 94.81 101 VAL A N 1
ATOM 794 C CA . VAL A 1 101 ? 2.855 14.352 19.484 1 94.81 101 VAL A CA 1
ATOM 795 C C . VAL A 1 101 ? 1.88 15.516 19.641 1 94.81 101 VAL A C 1
ATOM 797 O O . VAL A 1 101 ? 1.156 15.594 20.641 1 94.81 101 VAL A O 1
ATOM 800 N N . PRO A 1 102 ? 1.903 16.406 18.719 1 95.62 102 PRO A N 1
ATOM 801 C CA . PRO A 1 102 ? 0.911 17.484 18.797 1 95.62 102 PRO A CA 1
ATOM 802 C C . PRO A 1 102 ? -0.509 17 18.516 1 95.62 102 PRO A C 1
ATOM 804 O O . PRO A 1 102 ? -0.729 16.25 17.562 1 95.62 102 PRO A O 1
ATOM 807 N N . LEU A 1 103 ? -1.366 17.359 19.344 1 92.25 103 LEU A N 1
ATOM 808 C CA . LEU A 1 103 ? -2.803 17.266 19.125 1 92.25 103 LEU A CA 1
ATOM 809 C C . LEU A 1 103 ? -3.373 18.594 18.641 1 92.25 103 LEU A C 1
ATOM 811 O O . LEU A 1 103 ? -3.498 19.531 19.438 1 92.25 103 LEU A O 1
ATOM 815 N N . HIS A 1 104 ? -3.641 18.625 17.406 1 90.62 104 HIS A N 1
ATOM 816 C CA . HIS A 1 104 ? -4.105 19.875 16.812 1 90.62 104 HIS A CA 1
ATOM 817 C C . HIS A 1 104 ? -5.578 20.125 17.141 1 90.62 104 HIS A C 1
ATOM 819 O O . HIS A 1 104 ? -6.453 19.438 16.594 1 90.62 104 HIS A O 1
ATOM 825 N N . MET A 1 105 ? -5.766 21.109 17.969 1 85.69 105 MET A N 1
ATOM 826 C CA . MET A 1 105 ? -7.105 21.375 18.484 1 85.69 105 MET A CA 1
ATOM 827 C C . MET A 1 105 ? -7.727 22.578 17.797 1 85.69 105 MET A C 1
ATOM 829 O O . MET A 1 105 ? -7.113 23.641 17.734 1 85.69 105 MET A O 1
ATOM 833 N N . THR A 1 106 ? -8.852 22.297 17.109 1 72 106 THR A N 1
ATOM 834 C CA . THR A 1 106 ? -9.656 23.391 16.594 1 72 106 THR A CA 1
ATOM 835 C C . THR A 1 106 ? -10.883 23.625 17.484 1 72 106 THR A C 1
ATOM 837 O O . THR A 1 106 ? -11.664 22.703 17.719 1 72 106 THR A O 1
ATOM 840 N N . PHE A 1 107 ? -10.922 24.719 18.109 1 64.75 107 PHE A N 1
ATOM 841 C CA . PHE A 1 107 ? -12.062 24.984 19 1 64.75 107 PHE A CA 1
ATOM 842 C C . PHE A 1 107 ? -13.312 25.297 18.188 1 64.75 107 PHE A C 1
ATOM 844 O O . PHE A 1 107 ? -13.359 26.297 17.469 1 64.75 107 PHE A O 1
ATOM 851 N N . LYS A 1 108 ? -14.078 24.312 18.062 1 60.69 108 LYS A N 1
ATOM 852 C CA . LYS A 1 108 ? -15.328 24.5 17.328 1 60.69 108 LYS A CA 1
ATOM 853 C C . LYS A 1 108 ? -16.438 24.969 18.25 1 60.69 108 LYS A C 1
ATOM 855 O O . LYS A 1 108 ? -17.359 25.672 17.812 1 60.69 108 LYS A O 1
ATOM 860 N N . TYR A 1 109 ? -16.406 24.469 19.438 1 59 109 TYR A N 1
ATOM 861 C CA . TYR A 1 109 ? -17.516 24.75 20.344 1 59 109 TYR A CA 1
ATOM 862 C C . TYR A 1 109 ? -17.047 25.578 21.531 1 59 109 TYR A C 1
ATOM 864 O O . TYR A 1 109 ? -15.867 25.531 21.906 1 59 109 TYR A O 1
ATOM 872 N N . LYS A 1 110 ? -18.141 26.047 21.953 1 61.69 110 LYS A N 1
ATOM 873 C CA . LYS A 1 110 ? -17.906 26.797 23.172 1 61.69 110 LYS A CA 1
ATOM 874 C C . LYS A 1 110 ? -17.422 25.891 24.297 1 61.69 110 LYS A C 1
ATOM 876 O O . LYS A 1 110 ? -17.844 24.734 24.406 1 61.69 110 LYS A O 1
ATOM 881 N N . TYR A 1 111 ? -16.516 26.281 25.031 1 61.44 111 TYR A N 1
ATOM 882 C CA . TYR A 1 111 ? -16.016 25.672 26.25 1 61.44 111 TYR A CA 1
ATOM 883 C C . TYR A 1 111 ? -15.203 24.406 25.922 1 61.44 111 TYR A C 1
ATOM 885 O O . TYR A 1 111 ? -14.711 23.734 26.828 1 61.44 111 TYR A O 1
ATOM 893 N N . GLY A 1 112 ? -15.07 24.125 24.688 1 70.62 112 GLY A N 1
ATOM 894 C CA . GLY A 1 112 ? -14.258 22.984 24.312 1 70.62 112 GLY A CA 1
ATOM 895 C C . GLY A 1 112 ? -14.961 21.656 24.547 1 70.62 112 GLY A C 1
ATOM 896 O O . GLY A 1 112 ? -14.32 20.641 24.812 1 70.62 112 GLY A O 1
ATOM 897 N N . ARG A 1 113 ? -16.266 21.594 24.469 1 71.12 113 ARG A N 1
ATOM 898 C CA . ARG A 1 113 ? -17.047 20.406 24.812 1 71.12 113 ARG A CA 1
ATOM 899 C C . ARG A 1 113 ? -16.688 19.25 23.891 1 71.12 113 ARG A C 1
ATOM 901 O O . ARG A 1 113 ? -16.766 18.078 24.281 1 71.12 113 ARG A O 1
ATOM 908 N N . ASP A 1 114 ? -16.281 19.578 22.781 1 77.25 114 ASP A N 1
ATOM 909 C CA . ASP A 1 114 ? -15.977 18.516 21.828 1 77.25 114 ASP A CA 1
ATOM 910 C C . ASP A 1 114 ? -14.555 18 22.031 1 77.25 114 ASP A C 1
ATOM 912 O O . ASP A 1 114 ? -14.242 16.875 21.609 1 77.25 114 ASP A O 1
ATOM 916 N N . ILE A 1 115 ? -13.719 18.766 22.766 1 80.94 115 ILE A N 1
ATOM 917 C CA . ILE A 1 115 ? -12.297 18.438 22.812 1 80.94 115 ILE A CA 1
ATOM 918 C C . ILE A 1 115 ? -11.938 17.891 24.188 1 80.94 115 ILE A C 1
ATOM 920 O O . ILE A 1 115 ? -11.023 17.078 24.328 1 80.94 115 ILE A O 1
ATOM 924 N N . ILE A 1 116 ? -12.672 18.234 25.172 1 79.94 116 ILE A N 1
ATOM 925 C CA . ILE A 1 116 ? -12.328 17.922 26.562 1 79.94 116 ILE A CA 1
ATOM 926 C C . ILE A 1 116 ? -12.305 16.406 26.75 1 79.94 116 ILE A C 1
ATOM 928 O O . ILE A 1 116 ? -11.359 15.867 27.328 1 79.94 116 ILE A O 1
ATOM 932 N N . PRO A 1 117 ? -13.281 15.812 26.188 1 77.81 117 PRO A N 1
ATOM 933 C CA . PRO A 1 117 ? -13.25 14.359 26.359 1 77.81 117 PRO A CA 1
ATOM 934 C C . PRO A 1 117 ? -12.008 13.719 25.734 1 77.81 117 PRO A C 1
ATOM 936 O O . PRO A 1 117 ? -11.523 12.695 26.219 1 77.81 117 PRO A O 1
ATOM 939 N N . VAL A 1 118 ? -11.523 14.312 24.734 1 78.62 118 VAL A N 1
ATOM 940 C CA . VAL A 1 118 ? -10.328 13.82 24.062 1 78.62 118 VAL A CA 1
ATOM 941 C C . VAL A 1 118 ? -9.102 14.062 24.938 1 78.62 118 VAL A C 1
ATOM 943 O O . VAL A 1 118 ? -8.234 13.195 25.047 1 78.62 118 VAL A O 1
ATOM 946 N N . LEU A 1 119 ? -9.109 15.125 25.578 1 81.94 119 LEU A N 1
ATOM 947 C CA . LEU A 1 119 ? -7.98 15.516 26.406 1 81.94 119 LEU A CA 1
ATOM 948 C C . LEU A 1 119 ? -7.93 14.68 27.688 1 81.94 119 LEU A C 1
ATOM 950 O O . LEU A 1 119 ? -6.867 14.547 28.297 1 81.94 119 LEU A O 1
ATOM 954 N N . GLN A 1 120 ? -9 14.086 27.969 1 77.94 120 GLN A N 1
ATOM 955 C CA . GLN A 1 120 ? -9.125 13.367 29.234 1 77.94 120 GLN A CA 1
ATOM 956 C C . GLN A 1 120 ? -8.672 11.914 29.078 1 77.94 120 GLN A C 1
ATOM 958 O O . GLN A 1 120 ? -8.492 11.203 30.062 1 77.94 120 GLN A O 1
ATOM 963 N N . ILE A 1 121 ? -8.578 11.555 27.891 1 71.94 121 ILE A N 1
ATOM 964 C CA . ILE A 1 121 ? -8.117 10.188 27.719 1 71.94 121 ILE A CA 1
ATOM 965 C C . ILE A 1 121 ? -6.781 9.992 28.438 1 71.94 121 ILE A C 1
ATOM 967 O O . ILE A 1 121 ? -5.848 10.773 28.25 1 71.94 121 ILE A O 1
ATOM 971 N N . PRO A 1 122 ? -6.793 8.977 29.406 1 58.22 122 PRO A N 1
ATOM 972 C CA . PRO A 1 122 ? -5.605 8.797 30.234 1 58.22 122 PRO A CA 1
ATOM 973 C C . PRO A 1 122 ? -4.316 8.727 29.422 1 58.22 122 PRO A C 1
ATOM 975 O O . PRO A 1 122 ? -4.254 8.008 28.422 1 58.22 122 PRO A O 1
ATOM 978 N N . GLY A 1 123 ? -3.314 9.414 29.938 1 59.88 123 GLY A N 1
ATOM 979 C CA . GLY A 1 123 ? -1.985 9.367 29.359 1 59.88 123 GLY A CA 1
ATOM 980 C C . GLY A 1 123 ? -1.845 10.242 28.125 1 59.88 123 GLY A C 1
ATOM 981 O O . GLY A 1 123 ? -0.757 10.344 27.547 1 59.88 123 GLY A O 1
ATOM 982 N N . ASN A 1 124 ? -2.945 11.062 27.984 1 69.69 124 ASN A N 1
ATOM 983 C CA . ASN A 1 124 ? -2.996 11.602 26.641 1 69.69 124 ASN A CA 1
ATOM 984 C C . ASN A 1 124 ? -2.451 13.023 26.578 1 69.69 124 ASN A C 1
ATOM 986 O O . ASN A 1 124 ? -1.581 13.32 25.75 1 69.69 124 ASN A O 1
ATOM 990 N N . CYS A 1 125 ? -2.873 13.961 27.391 1 87.69 125 CYS A N 1
ATOM 991 C CA . CYS A 1 125 ? -2.488 15.352 27.172 1 87.69 125 CYS A CA 1
ATOM 992 C C . CYS A 1 125 ? -1.622 15.867 28.312 1 87.69 125 CYS A C 1
ATOM 994 O O . CYS A 1 125 ? -2.111 16.062 29.422 1 87.69 125 CYS A O 1
ATOM 996 N N . LYS A 1 126 ? -0.331 16.047 28.094 1 93.5 126 LYS A N 1
ATOM 997 C CA . LYS A 1 126 ? 0.628 16.453 29.125 1 93.5 126 LYS A CA 1
ATOM 998 C C . LYS A 1 126 ? 0.742 17.969 29.203 1 93.5 126 LYS A C 1
ATOM 1000 O O . LYS A 1 126 ? 1.12 18.516 30.25 1 93.5 126 LYS A O 1
ATOM 1005 N N . ALA A 1 127 ? 0.468 18.578 28.172 1 95.44 127 ALA A N 1
ATOM 1006 C CA . ALA A 1 127 ? 0.532 20.047 28.109 1 95.44 127 ALA A CA 1
ATOM 1007 C C . ALA A 1 127 ? -0.421 20.594 27.062 1 95.44 127 ALA A C 1
ATOM 1009 O O . ALA A 1 127 ? -0.867 19.859 26.172 1 95.44 127 ALA A O 1
ATOM 1010 N N . ILE A 1 128 ? -0.766 21.844 27.219 1 93.31 128 ILE A N 1
ATOM 1011 C CA . ILE A 1 128 ? -1.574 22.562 26.234 1 93.31 128 ILE A CA 1
ATOM 1012 C C . ILE A 1 128 ? -0.908 23.891 25.891 1 93.31 128 ILE A C 1
ATOM 1014 O O . ILE A 1 128 ? -0.55 24.656 26.781 1 93.31 128 ILE A O 1
ATOM 1018 N N . LEU A 1 129 ? -0.675 24.078 24.656 1 95.19 129 LEU A N 1
ATOM 1019 C CA . LEU A 1 129 ? -0.158 25.344 24.125 1 95.19 129 LEU A CA 1
ATOM 1020 C C . LEU A 1 129 ? -1.217 26.062 23.281 1 95.19 129 LEU A C 1
ATOM 1022 O O . LEU A 1 129 ? -1.771 25.469 22.359 1 95.19 129 LEU A O 1
ATOM 1026 N N . MET A 1 130 ? -1.443 27.297 23.594 1 91.44 130 MET A N 1
ATOM 1027 C CA . MET A 1 130 ? -2.547 27.906 22.875 1 91.44 130 MET A CA 1
ATOM 1028 C C . MET A 1 130 ? -2.361 29.422 22.766 1 91.44 130 MET A C 1
ATOM 1030 O O . MET A 1 130 ? -1.699 30.031 23.625 1 91.44 130 MET A O 1
ATOM 1034 N N . ALA A 1 131 ? -2.895 29.922 21.656 1 87.94 131 ALA A N 1
ATOM 1035 C CA . ALA A 1 131 ? -2.996 31.359 21.516 1 87.94 131 ALA A CA 1
ATOM 1036 C C . ALA A 1 131 ? -4.125 31.922 22.375 1 87.94 131 ALA A C 1
ATOM 1038 O O . ALA A 1 131 ? -5.059 31.203 22.734 1 87.94 131 ALA A O 1
ATOM 1039 N N . ASN A 1 132 ? -3.949 32.938 23.016 1 71.75 132 ASN A N 1
ATOM 1040 C CA . ASN A 1 132 ? -5.004 33.5 23.844 1 71.75 132 ASN A CA 1
ATOM 1041 C C . ASN A 1 132 ? -5.488 34.844 23.312 1 71.75 132 ASN A C 1
ATOM 1043 O O . ASN A 1 132 ? -5.492 35.844 24.047 1 71.75 132 ASN A O 1
ATOM 1047 N N . GLU A 1 133 ? -5.762 34.781 22.047 1 62.75 133 GLU A N 1
ATOM 1048 C CA . GLU A 1 133 ? -6.391 36.031 21.625 1 62.75 133 GLU A CA 1
ATOM 1049 C C . GLU A 1 133 ? -7.668 36.312 22.422 1 62.75 133 GLU A C 1
ATOM 1051 O O . GLU A 1 133 ? -8.234 35.375 23.016 1 62.75 133 GLU A O 1
ATOM 1056 N N . LYS A 1 134 ? -8.141 37.531 22.469 1 56.53 134 LYS A N 1
ATOM 1057 C CA . LYS A 1 134 ? -9.055 38.312 23.297 1 56.53 134 LYS A CA 1
ATOM 1058 C C . LYS A 1 134 ? -10.383 37.594 23.469 1 56.53 134 LYS A C 1
ATOM 1060 O O . LYS A 1 134 ? -11.391 38.188 23.828 1 56.53 134 LYS A O 1
ATOM 1065 N N . ASP A 1 135 ? -10.336 36.188 23.281 1 61.38 135 ASP A N 1
ATOM 1066 C CA . ASP A 1 135 ? -11.688 35.625 23.234 1 61.38 135 ASP A CA 1
ATOM 1067 C C . ASP A 1 135 ? -12.102 35.031 24.578 1 61.38 135 ASP A C 1
ATOM 1069 O O . ASP A 1 135 ? -11.328 34.312 25.203 1 61.38 135 ASP A O 1
ATOM 1073 N N . ASN A 1 136 ? -13.148 35.469 25.125 1 67.44 136 ASN A N 1
ATOM 1074 C CA . ASN A 1 136 ? -13.828 34.938 26.312 1 67.44 136 ASN A CA 1
ATOM 1075 C C . ASN A 1 136 ? -13.906 33.438 26.281 1 67.44 136 ASN A C 1
ATOM 1077 O O . ASN A 1 136 ? -13.898 32.781 27.328 1 67.44 136 ASN A O 1
ATOM 1081 N N . SER A 1 137 ? -13.742 33 25.141 1 72.56 137 SER A N 1
ATOM 1082 C CA . SER A 1 137 ? -13.883 31.547 25.031 1 72.56 137 SER A CA 1
ATOM 1083 C C . SER A 1 137 ? -12.641 30.828 25.547 1 72.56 137 SER A C 1
ATOM 1085 O O . SER A 1 137 ? -12.75 29.781 26.188 1 72.56 137 SER A O 1
ATOM 1087 N N . ILE A 1 138 ? -11.508 31.422 25.438 1 76.88 138 ILE A N 1
ATOM 1088 C CA . ILE A 1 138 ? -10.258 30.812 25.891 1 76.88 138 ILE A CA 1
ATOM 1089 C C . ILE A 1 138 ? -10.188 30.875 27.422 1 76.88 138 ILE A C 1
ATOM 1091 O O . ILE A 1 138 ? -9.758 29.922 28.062 1 76.88 138 ILE A O 1
ATOM 1095 N N . ARG A 1 139 ? -10.633 31.969 27.891 1 78.44 139 ARG A N 1
ATOM 1096 C CA . ARG A 1 139 ? -10.656 32.125 29.344 1 78.44 139 ARG A CA 1
ATOM 1097 C C . ARG A 1 139 ? -11.562 31.078 29.984 1 78.44 139 ARG A C 1
ATOM 1099 O O . ARG A 1 139 ? -11.203 30.469 31 1 78.44 139 ARG A O 1
ATOM 1106 N N . ASP A 1 140 ? -12.688 30.938 29.312 1 79.06 140 ASP A N 1
ATOM 1107 C CA . ASP A 1 140 ? -13.625 29.938 29.812 1 79.06 140 ASP A CA 1
ATOM 1108 C C . ASP A 1 140 ? -13.023 28.547 29.766 1 79.06 140 ASP A C 1
ATOM 1110 O O . ASP A 1 140 ? -13.188 27.75 30.703 1 79.06 140 ASP A O 1
ATOM 1114 N N . PHE A 1 141 ? -12.367 28.266 28.766 1 83.25 141 PHE A N 1
ATOM 1115 C CA . PHE A 1 141 ? -11.719 26.969 28.609 1 83.25 141 PHE A CA 1
ATOM 1116 C C . PHE A 1 141 ? -10.633 26.766 29.656 1 83.25 141 PHE A C 1
ATOM 1118 O O . PHE A 1 141 ? -10.57 25.719 30.312 1 83.25 141 PHE A O 1
ATOM 1125 N N . LEU A 1 142 ? -9.828 27.766 29.859 1 83.31 142 LEU A N 1
ATOM 1126 C CA . LEU A 1 142 ? -8.742 27.703 30.828 1 83.31 142 LEU A CA 1
ATOM 1127 C C . LEU A 1 142 ? -9.289 27.547 32.25 1 83.31 142 LEU A C 1
ATOM 1129 O O . LEU A 1 142 ? -8.734 26.781 33.062 1 83.31 142 LEU A O 1
ATOM 1133 N N . ASN A 1 143 ? -10.391 28.266 32.5 1 81.81 143 ASN A N 1
ATOM 1134 C CA . ASN A 1 143 ? -11.031 28.125 33.812 1 81.81 143 ASN A CA 1
ATOM 1135 C C . ASN A 1 143 ? -11.523 26.703 34.031 1 81.81 143 ASN A C 1
ATOM 1137 O O . ASN A 1 143 ? -11.43 26.188 35.156 1 81.81 143 ASN A O 1
ATOM 1141 N N . ASN A 1 144 ? -11.984 26.219 33 1 79.81 144 ASN A N 1
ATOM 1142 C CA . ASN A 1 144 ? -12.523 24.859 33.094 1 79.81 144 ASN A CA 1
ATOM 1143 C C . ASN A 1 144 ? -11.43 23.828 33.344 1 79.81 144 ASN A C 1
ATOM 1145 O O . ASN A 1 144 ? -11.594 22.938 34.188 1 79.81 144 ASN A O 1
ATOM 1149 N N . ILE A 1 145 ? -10.344 24.016 32.688 1 82.38 145 ILE A N 1
ATOM 1150 C CA . ILE A 1 145 ? -9.367 22.938 32.75 1 82.38 145 ILE A CA 1
ATOM 1151 C C . ILE A 1 145 ? -8.422 23.156 33.906 1 82.38 145 ILE A C 1
ATOM 1153 O O . ILE A 1 145 ? -7.789 22.219 34.406 1 82.38 145 ILE A O 1
ATOM 1157 N N . LEU A 1 146 ? -8.281 24.516 34.281 1 79.69 146 LEU A N 1
ATOM 1158 C CA . LEU A 1 146 ? -7.348 24.797 35.344 1 79.69 146 LEU A CA 1
ATOM 1159 C C . LEU A 1 146 ? -8.078 24.906 36.688 1 79.69 146 LEU A C 1
ATOM 1161 O O . LEU A 1 146 ? -7.457 24.875 37.75 1 79.69 146 LEU A O 1
ATOM 1165 N N . THR A 1 147 ? -9.57 25.766 36.438 1 63.06 147 THR A N 1
ATOM 1166 C CA . THR A 1 147 ? -10.352 26.188 37.594 1 63.06 147 THR A CA 1
ATOM 1167 C C . THR A 1 147 ? -10.281 25.156 38.719 1 63.06 147 THR A C 1
ATOM 1169 O O . THR A 1 147 ? -10.555 23.969 38.469 1 63.06 147 THR A O 1
ATOM 1172 N N . ARG A 1 148 ? -9.469 25.641 39.594 1 50 148 ARG A N 1
ATOM 1173 C CA . ARG A 1 148 ? -9.477 25.547 41.031 1 50 148 ARG A CA 1
ATOM 1174 C C . ARG A 1 148 ? -10.883 25.781 41.594 1 50 148 ARG A C 1
ATOM 1176 O O . ARG A 1 148 ? -11.57 26.719 41.188 1 50 148 ARG A O 1
ATOM 1183 N N . SER A 1 149 ? -11.75 24.953 41.688 1 42.47 149 SER A N 1
ATOM 1184 C CA . SER A 1 149 ? -13.031 25.188 42.344 1 42.47 149 SER A CA 1
ATOM 1185 C C . SER A 1 149 ? -12.961 26.406 43.25 1 42.47 149 SER A C 1
ATOM 1187 O O . SER A 1 149 ? -12.18 26.406 44.219 1 42.47 149 SER A O 1
ATOM 1189 N N . GLU A 1 150 ? -12.906 27.609 42.906 1 37.72 150 GLU A N 1
ATOM 1190 C CA . GLU A 1 150 ? -13.047 28.688 43.906 1 37.72 150 GLU A CA 1
ATOM 1191 C C . GLU A 1 150 ? -14.094 28.344 44.938 1 37.72 150 GLU A C 1
ATOM 1193 O O . GLU A 1 150 ? -14.281 29.094 45.906 1 37.72 150 GLU A O 1
ATOM 1198 N N . THR A 1 151 ? -15.414 28.203 44.656 1 36.34 151 THR A N 1
ATOM 1199 C CA . THR A 1 151 ? -16.422 28.453 45.656 1 36.34 151 THR A CA 1
ATOM 1200 C C . THR A 1 151 ? -16.047 27.781 46.969 1 36.34 151 THR A C 1
ATOM 1202 O O . THR A 1 151 ? -15.742 26.594 47 1 36.34 151 THR A O 1
ATOM 1205 N N . GLU A 1 152 ? -15.75 28.609 48.125 1 35.12 152 GLU A N 1
ATOM 1206 C CA . GLU A 1 152 ? -15.508 28.531 49.562 1 35.12 152 GLU A CA 1
ATOM 1207 C C . GLU A 1 152 ? -16.406 27.469 50.188 1 35.12 152 GLU A C 1
ATOM 1209 O O . GLU A 1 152 ? -16.328 27.234 51.406 1 35.12 152 GLU A O 1
ATOM 1214 N N . THR A 1 153 ? -17.828 27.469 50.219 1 32.12 153 THR A N 1
ATOM 1215 C CA . THR A 1 153 ? -18.453 26.828 51.375 1 32.12 153 THR A CA 1
ATOM 1216 C C . THR A 1 153 ? -17.75 25.531 51.75 1 32.12 153 THR A C 1
ATOM 1218 O O . THR A 1 153 ? -17.391 25.297 52.906 1 32.12 153 THR A O 1
ATOM 1221 N N . LYS A 1 154 ? -18.656 24.359 52.094 1 39.62 154 LYS A N 1
ATOM 1222 C CA . LYS A 1 154 ? -18.156 23.188 52.812 1 39.62 154 LYS A CA 1
ATOM 1223 C C . LYS A 1 154 ? -16.891 22.656 52.156 1 39.62 154 LYS A C 1
ATOM 1225 O O . LYS A 1 154 ? -16.859 22.438 50.938 1 39.62 154 LYS A O 1
ATOM 1230 N N . LYS A 1 155 ? -15.641 22.938 52.781 1 34.5 155 LYS A N 1
ATOM 1231 C CA . LYS A 1 155 ? -14.328 22.359 53.062 1 34.5 155 LYS A CA 1
ATOM 1232 C C . LYS A 1 155 ? -14.281 20.891 52.688 1 34.5 155 LYS A C 1
ATOM 1234 O O . LYS A 1 155 ? -13.453 20.141 53.188 1 34.5 155 LYS A O 1
ATOM 1239 N N . MET A 1 156 ? -15.297 20.312 52.344 1 33.34 156 MET A N 1
ATOM 1240 C CA . MET A 1 156 ? -15.102 18.859 52.25 1 33.34 156 MET A CA 1
ATOM 1241 C C . MET A 1 156 ? -13.977 18.516 51.281 1 33.34 156 MET A C 1
ATOM 1243 O O . MET A 1 156 ? -13.852 19.141 50.25 1 33.34 156 MET A O 1
ATOM 1247 N N . GLU A 1 157 ? -12.773 17.891 51.688 1 36.28 157 GLU A N 1
ATOM 1248 C CA . GLU A 1 157 ? -11.617 17.172 51.156 1 36.28 157 GLU A CA 1
ATOM 1249 C C . GLU A 1 157 ? -11.898 16.641 49.75 1 36.28 157 GLU A C 1
ATOM 1251 O O . GLU A 1 157 ? -11.367 15.602 49.375 1 36.28 157 GLU A O 1
ATOM 1256 N N . LEU A 1 158 ? -13 16.922 49.25 1 34.16 158 LEU A N 1
ATOM 1257 C CA . LEU A 1 158 ? -13.133 16.203 47.969 1 34.16 158 LEU A CA 1
ATOM 1258 C C . LEU A 1 158 ? -12.039 16.609 47 1 34.16 158 LEU A C 1
ATOM 1260 O O . LEU A 1 158 ? -11.898 17.797 46.688 1 34.16 158 LEU A O 1
ATOM 1264 N N . LYS A 1 159 ? -10.875 16.094 47.031 1 40.25 159 LYS A N 1
ATOM 1265 C CA . LYS A 1 159 ? -9.781 16.078 46.062 1 40.25 159 LYS A CA 1
ATOM 1266 C C . LYS A 1 159 ? -10.281 16.453 44.656 1 40.25 159 LYS A C 1
ATOM 1268 O O . LYS A 1 159 ? -10.953 15.664 44 1 40.25 159 LYS A O 1
ATOM 1273 N N . LYS A 1 160 ? -10.688 17.609 44.312 1 45.16 160 LYS A N 1
ATOM 1274 C CA . LYS A 1 160 ? -11.133 18.062 43 1 45.16 160 LYS A CA 1
ATOM 1275 C C . LYS A 1 160 ? -10.273 17.469 41.875 1 45.16 160 LYS A C 1
ATOM 1277 O O . LYS A 1 160 ? -9.062 17.688 41.844 1 45.16 160 LYS A O 1
ATOM 1282 N N . GLU A 1 161 ? -10.562 16.469 41.406 1 55.88 161 GLU A N 1
ATOM 1283 C CA . GLU A 1 161 ? -9.914 15.703 40.344 1 55.88 161 GLU A CA 1
ATOM 1284 C C . GLU A 1 161 ? -9.719 16.547 39.094 1 55.88 161 GLU A C 1
ATOM 1286 O O . GLU A 1 161 ? -10.648 17.234 38.625 1 55.88 161 GLU A O 1
ATOM 1291 N N . ARG A 1 162 ? -8.477 17.094 38.781 1 67.69 162 ARG A N 1
ATOM 1292 C CA . ARG A 1 162 ? -8.141 17.781 37.531 1 67.69 162 ARG A CA 1
ATOM 1293 C C . ARG A 1 162 ? -8.898 17.188 36.344 1 67.69 162 ARG A C 1
ATOM 1295 O O . ARG A 1 162 ? -9.047 15.977 36.25 1 67.69 162 ARG A O 1
ATOM 1302 N N . LEU A 1 163 ? -9.633 18.203 35.656 1 78.19 163 LEU A N 1
ATOM 1303 C CA . LEU A 1 163 ? -10.359 17.75 34.5 1 78.19 163 LEU A CA 1
ATOM 1304 C C . LEU A 1 163 ? -9.469 16.906 33.562 1 78.19 163 LEU A C 1
ATOM 1306 O O . LEU A 1 163 ? -9.922 15.93 33 1 78.19 163 LEU A O 1
ATOM 1310 N N . ILE A 1 164 ? -8.195 17.422 33.531 1 85.75 164 ILE A N 1
ATOM 1311 C CA . ILE A 1 164 ? -7.18 16.672 32.812 1 85.75 164 ILE A CA 1
ATOM 1312 C C . ILE A 1 164 ? -6.066 16.234 33.75 1 85.75 164 ILE A C 1
ATOM 1314 O O . ILE A 1 164 ? -5.109 16.984 34 1 85.75 164 ILE A O 1
ATOM 1318 N N . PRO A 1 165 ? -6.137 15.078 34.281 1 80.94 165 PRO A N 1
ATOM 1319 C CA . PRO A 1 165 ? -5.238 14.664 35.375 1 80.94 165 PRO A CA 1
ATOM 1320 C C . PRO A 1 165 ? -3.773 14.633 34.938 1 80.94 165 PRO A C 1
ATOM 1322 O O . PRO A 1 165 ? -2.879 14.867 35.75 1 80.94 165 PRO A O 1
ATOM 1325 N N . SER A 1 166 ? -3.504 14.398 33.719 1 86.81 166 SER A N 1
ATOM 1326 C CA . SER A 1 166 ? -2.133 14.211 33.25 1 86.81 166 SER A CA 1
ATOM 1327 C C . SER A 1 166 ? -1.5 15.547 32.875 1 86.81 166 SER A C 1
ATOM 1329 O O . SER A 1 166 ? -0.313 15.602 32.531 1 86.81 166 SER A O 1
ATOM 1331 N N . LEU A 1 167 ? -2.26 16.594 32.969 1 91.12 167 LEU A N 1
ATOM 1332 C CA . LEU A 1 167 ? -1.79 17.891 32.5 1 91.12 167 LEU A CA 1
ATOM 1333 C C . LEU A 1 167 ? -0.694 18.438 33.406 1 91.12 167 LEU A C 1
ATOM 1335 O O . LEU A 1 167 ? -0.9 18.594 34.625 1 91.12 167 LEU A O 1
ATOM 1339 N N . LYS A 1 168 ? 0.41 18.75 32.844 1 91.69 168 LYS A N 1
ATOM 1340 C CA . LYS A 1 168 ? 1.538 19.266 33.625 1 91.69 168 LYS A CA 1
ATOM 1341 C C . LYS A 1 168 ? 1.568 20.797 33.594 1 91.69 168 LYS A C 1
ATOM 1343 O O . LYS A 1 168 ? 1.826 21.422 34.625 1 91.69 168 LYS A O 1
ATOM 1348 N N . PHE A 1 169 ? 1.35 21.328 32.406 1 93.81 169 PHE A N 1
ATOM 1349 C CA . PHE A 1 169 ? 1.377 22.797 32.312 1 93.81 169 PHE A CA 1
ATOM 1350 C C . PHE A 1 169 ? 0.599 23.281 31.109 1 93.81 169 PHE A C 1
ATOM 1352 O O . PHE A 1 169 ? 0.267 22.484 30.219 1 93.81 169 PHE A O 1
ATOM 1359 N N . VAL A 1 170 ? 0.243 24.531 31.094 1 93.31 170 VAL A N 1
ATOM 1360 C CA . VAL A 1 170 ? -0.349 25.266 29.984 1 93.31 170 VAL A CA 1
ATOM 1361 C C . VAL A 1 170 ? 0.552 26.438 29.594 1 93.31 170 VAL A C 1
ATOM 1363 O O . VAL A 1 170 ? 1.055 27.156 30.469 1 93.31 170 VAL A O 1
ATOM 1366 N N . ALA A 1 171 ? 0.827 26.547 28.344 1 95.5 171 ALA A N 1
ATOM 1367 C CA . ALA A 1 171 ? 1.609 27.672 27.844 1 95.5 171 ALA A CA 1
ATOM 1368 C C . ALA A 1 171 ? 0.775 28.547 26.906 1 95.5 171 ALA A C 1
ATOM 1370 O O . ALA A 1 171 ? 0.16 28.047 25.953 1 95.5 171 ALA A O 1
ATOM 1371 N N . LEU A 1 172 ? 0.812 29.812 27.219 1 92.75 172 LEU A N 1
ATOM 1372 C CA . LEU A 1 172 ? 0.026 30.766 26.453 1 92.75 172 LEU A CA 1
ATOM 1373 C C . LEU A 1 172 ? 0.93 31.656 25.594 1 92.75 172 LEU A C 1
ATOM 1375 O O . LEU A 1 172 ? 2.119 31.797 25.891 1 92.75 172 LEU A O 1
ATOM 1379 N N . ASP A 1 173 ? 0.376 32.156 24.516 1 90.12 173 ASP A N 1
ATOM 1380 C CA . ASP A 1 173 ? 1.127 33.094 23.656 1 90.12 173 ASP A CA 1
ATOM 1381 C C . ASP A 1 173 ? 1.598 34.312 24.453 1 90.12 173 ASP A C 1
ATOM 1383 O O . ASP A 1 173 ? 2.75 34.719 24.328 1 90.12 173 ASP A O 1
ATOM 1387 N N . ASN A 1 174 ? 0.573 34.781 25.219 1 86.75 174 ASN A N 1
ATOM 1388 C CA . ASN A 1 174 ? 0.84 35.938 26.109 1 86.75 174 ASN A CA 1
ATOM 1389 C C . ASN A 1 174 ? 0.275 35.688 27.5 1 86.75 174 ASN A C 1
ATOM 1391 O O . ASN A 1 174 ? -0.68 34.938 27.672 1 86.75 174 ASN A O 1
ATOM 1395 N N . SER A 1 175 ? 0.899 36.406 28.422 1 85.56 175 SER A N 1
ATOM 1396 C CA . SER A 1 175 ? 0.379 36.344 29.781 1 85.56 175 SER A CA 1
ATOM 1397 C C . SER A 1 175 ? -1.005 36.9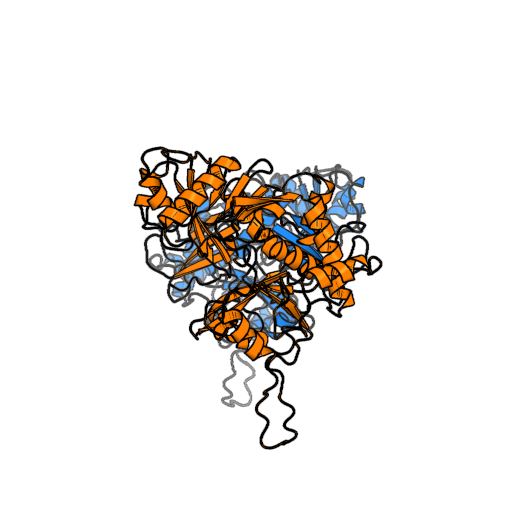69 29.891 1 85.56 175 SER A C 1
ATOM 1399 O O . SER A 1 175 ? -1.271 38 29.266 1 85.56 175 SER A O 1
ATOM 1401 N N . ILE A 1 176 ? -1.825 36.312 30.641 1 82.69 176 ILE A N 1
ATOM 1402 C CA . ILE A 1 176 ? -3.17 36.844 30.875 1 82.69 176 ILE A CA 1
ATOM 1403 C C . ILE A 1 176 ? -3.434 36.938 32.375 1 82.69 176 ILE A C 1
ATOM 1405 O O . ILE A 1 176 ? -3.043 36.062 33.125 1 82.69 176 ILE A O 1
ATOM 1409 N N . THR A 1 177 ? -4.102 38 32.656 1 83.5 177 THR A N 1
ATOM 1410 C CA . THR A 1 177 ? -4.449 38.219 34.062 1 83.5 177 THR A CA 1
ATOM 1411 C C . THR A 1 177 ? -5.34 37.094 34.562 1 83.5 177 THR A C 1
ATOM 1413 O O . THR A 1 177 ? -6.305 36.719 33.906 1 83.5 177 THR A O 1
ATOM 1416 N N . GLY A 1 178 ? -5.035 36.531 35.656 1 82.12 178 GLY A N 1
ATOM 1417 C CA . GLY A 1 178 ? -5.828 35.5 36.25 1 82.12 178 GLY A CA 1
ATOM 1418 C C . GLY A 1 178 ? -5.266 34.094 36 1 82.12 178 GLY A C 1
ATOM 1419 O O . GLY A 1 178 ? -5.73 33.125 36.562 1 82.12 178 GLY A O 1
ATOM 1420 N N . PHE A 1 179 ? -4.309 34.094 35.125 1 87.56 179 PHE A N 1
ATOM 1421 C CA . PHE A 1 179 ? -3.705 32.812 34.812 1 87.56 179 PHE A CA 1
ATOM 1422 C C . PHE A 1 179 ? -2.186 32.875 34.906 1 87.56 179 PHE A C 1
ATOM 1424 O O . PHE A 1 179 ? -1.477 32.406 34 1 87.56 179 PHE A O 1
ATOM 1431 N N . GLU A 1 180 ? -1.729 33.438 35.938 1 84.94 180 GLU A N 1
ATOM 1432 C CA . GLU A 1 180 ? -0.303 33.688 36.156 1 84.94 180 GLU A CA 1
ATOM 1433 C C . GLU A 1 180 ? 0.453 32.375 36.344 1 84.94 180 GLU A C 1
ATOM 1435 O O . GLU A 1 180 ? 1.679 32.312 36.219 1 84.94 180 GLU A O 1
ATOM 1440 N N . ASP A 1 181 ? -0.264 31.328 36.594 1 85.62 181 ASP A N 1
ATOM 1441 C CA . ASP A 1 181 ? 0.359 30.016 36.812 1 85.62 181 ASP A CA 1
ATOM 1442 C C . ASP A 1 181 ? 0.687 29.359 35.469 1 85.62 181 ASP A C 1
ATOM 1444 O O . ASP A 1 181 ? 1.44 28.391 35.406 1 85.62 181 ASP A O 1
ATOM 1448 N N . CYS A 1 182 ? 0.155 29.922 34.438 1 90.75 182 CYS A N 1
ATOM 1449 C CA . CYS A 1 182 ? 0.48 29.438 33.094 1 90.75 182 CYS A CA 1
ATOM 1450 C C . CYS A 1 182 ? 1.778 30.047 32.594 1 90.75 182 CYS A C 1
ATOM 1452 O O . CYS A 1 182 ? 2.051 31.234 32.844 1 90.75 182 CYS A O 1
ATOM 1454 N N . CYS A 1 183 ? 2.576 29.266 31.953 1 93.69 183 CYS A N 1
ATOM 1455 C CA . CYS A 1 183 ? 3.752 29.844 31.312 1 93.69 183 CYS A CA 1
ATOM 1456 C C . CYS A 1 183 ? 3.416 30.375 29.922 1 93.69 183 CYS A C 1
ATOM 1458 O O . CYS A 1 183 ? 2.27 30.281 29.484 1 93.69 183 CYS A O 1
ATOM 1460 N N . THR A 1 184 ? 4.406 31.094 29.328 1 94.62 184 THR A N 1
ATOM 1461 C CA . THR A 1 184 ? 4.223 31.578 27.969 1 94.62 184 THR A CA 1
ATOM 1462 C C . THR A 1 184 ? 5.094 30.797 26.984 1 94.62 184 THR A C 1
ATOM 1464 O O . THR A 1 184 ? 6.043 30.125 27.391 1 94.62 184 THR A O 1
ATOM 1467 N N . ILE A 1 185 ? 4.758 30.891 25.75 1 96.56 185 ILE A N 1
ATOM 1468 C CA . ILE A 1 185 ? 5.566 30.281 24.703 1 96.56 185 ILE A CA 1
ATOM 1469 C C . ILE A 1 185 ? 6.996 30.812 24.766 1 96.56 185 ILE A C 1
ATOM 1471 O O . ILE A 1 185 ? 7.957 30.047 24.625 1 96.56 185 ILE A O 1
ATOM 1475 N N . SER A 1 186 ? 7.121 32.094 25.047 1 95.81 186 SER A N 1
ATOM 1476 C CA . SER A 1 186 ? 8.43 32.719 25.188 1 95.81 186 SER A CA 1
ATOM 1477 C C . SER A 1 186 ? 9.211 32.094 26.344 1 95.81 186 SER A C 1
ATOM 1479 O O . SER A 1 186 ? 10.438 31.969 26.266 1 95.81 186 SER A O 1
ATOM 1481 N N . ASP A 1 187 ? 8.492 31.75 27.406 1 96.38 187 ASP A N 1
ATOM 1482 C CA . ASP A 1 187 ? 9.148 31.125 28.547 1 96.38 187 ASP A CA 1
ATOM 1483 C C . ASP A 1 187 ? 9.797 29.797 28.141 1 96.38 187 ASP A C 1
ATOM 1485 O O . ASP A 1 187 ? 10.906 29.484 28.594 1 96.38 187 ASP A O 1
ATOM 1489 N N . ILE A 1 188 ? 9.109 29.078 27.359 1 97.69 188 ILE A N 1
ATOM 1490 C CA . ILE A 1 188 ? 9.633 27.797 26.922 1 97.69 188 ILE A CA 1
ATOM 1491 C C . ILE A 1 188 ? 10.875 28 26.062 1 97.69 188 ILE A C 1
ATOM 1493 O O . ILE A 1 188 ? 11.875 27.297 26.203 1 97.69 188 ILE A O 1
ATOM 1497 N N . LEU A 1 189 ? 10.891 28.969 25.172 1 97.75 189 LEU A N 1
ATOM 1498 C CA . LEU A 1 189 ? 12.039 29.281 24.328 1 97.75 189 LEU A CA 1
ATOM 1499 C C . LEU A 1 189 ? 13.234 29.719 25.172 1 97.75 189 LEU A C 1
ATOM 1501 O O . LEU A 1 189 ? 14.367 29.312 24.906 1 97.75 189 LEU A O 1
ATOM 1505 N N . ILE A 1 190 ? 12.938 30.516 26.156 1 97.44 190 ILE A N 1
ATOM 1506 C CA . ILE A 1 190 ? 13.992 30.984 27.047 1 97.44 190 ILE A CA 1
ATOM 1507 C C . ILE A 1 190 ? 14.609 29.812 27.781 1 97.44 190 ILE A C 1
ATOM 1509 O O . ILE A 1 190 ? 15.836 29.703 27.891 1 97.44 190 ILE A O 1
ATOM 1513 N N . THR A 1 191 ? 13.742 28.969 28.234 1 97 191 THR A N 1
ATOM 1514 C CA . THR A 1 191 ? 14.227 27.766 28.906 1 97 191 THR A CA 1
ATOM 1515 C C . THR A 1 191 ? 15.102 26.938 27.969 1 97 191 THR A C 1
ATOM 1517 O O . THR A 1 191 ? 16.172 26.469 28.359 1 97 191 THR A O 1
ATOM 1520 N N . GLY A 1 192 ? 14.711 26.75 26.734 1 97.69 192 GLY A N 1
ATOM 1521 C CA . GLY A 1 192 ? 15.492 26.016 25.766 1 97.69 192 GLY A CA 1
ATOM 1522 C C . GLY A 1 192 ? 16.859 26.625 25.5 1 97.69 192 GLY A C 1
ATOM 1523 O O . GLY A 1 192 ? 17.828 25.906 25.281 1 97.69 192 GLY A O 1
ATOM 1524 N N . THR A 1 193 ? 16.906 27.938 25.5 1 97.19 193 THR A N 1
ATOM 1525 C CA . THR A 1 193 ? 18.172 28.656 25.297 1 97.19 193 THR A CA 1
ATOM 1526 C C . THR A 1 193 ? 19.125 28.391 26.453 1 97.19 193 THR A C 1
ATOM 1528 O O . THR A 1 193 ? 20.344 28.297 26.25 1 97.19 193 THR A O 1
ATOM 1531 N N . LYS A 1 194 ? 18.562 28.25 27.578 1 96.94 194 LYS A N 1
ATOM 1532 C CA . LYS A 1 194 ? 19.375 28 28.781 1 96.94 194 LYS A CA 1
ATOM 1533 C C . LYS A 1 194 ? 19.906 26.578 28.797 1 96.94 194 LYS A C 1
ATOM 1535 O O . LYS A 1 194 ? 21 26.344 29.312 1 96.94 194 LYS A O 1
ATOM 1540 N N . TYR A 1 195 ? 19.219 25.688 28.219 1 95.31 195 TYR A N 1
ATOM 1541 C CA . TYR A 1 195 ? 19.594 24.281 28.328 1 95.31 195 TYR A CA 1
ATOM 1542 C C . TYR A 1 195 ? 19.891 23.688 26.953 1 95.31 195 TYR A C 1
ATOM 1544 O O . TYR A 1 195 ? 19.312 22.672 26.562 1 95.31 195 TYR A O 1
ATOM 1552 N N . GLN A 1 196 ? 20.844 24.188 26.344 1 93.06 196 GLN A N 1
ATOM 1553 C CA . GLN A 1 196 ? 21.188 23.812 24.969 1 93.06 196 GLN A CA 1
ATOM 1554 C C . GLN A 1 196 ? 21.844 22.438 24.906 1 93.06 196 GLN A C 1
ATOM 1556 O O . GLN A 1 196 ? 21.906 21.812 23.859 1 93.06 196 GLN A O 1
ATOM 1561 N N . ASN A 1 197 ? 22.25 21.922 26.016 1 94.5 197 ASN A N 1
ATOM 1562 C CA . ASN A 1 197 ? 22.984 20.672 26.047 1 94.5 197 ASN A CA 1
ATOM 1563 C C . ASN A 1 197 ? 22.062 19.469 26.094 1 94.5 197 ASN A C 1
ATOM 1565 O O . ASN A 1 197 ? 22.5 18.328 25.984 1 94.5 197 ASN A O 1
ATOM 1569 N N . ILE A 1 198 ? 20.844 19.75 26.172 1 95.69 198 ILE A N 1
ATOM 1570 C CA . ILE A 1 198 ? 19.891 18.656 26.203 1 95.69 198 ILE A CA 1
ATOM 1571 C C . ILE A 1 198 ? 19.906 17.906 24.875 1 95.69 198 ILE A C 1
ATOM 1573 O O . ILE A 1 198 ? 19.922 18.516 23.812 1 95.69 198 ILE A O 1
ATOM 1577 N N . THR A 1 199 ? 19.984 16.625 25.016 1 95.12 199 THR A N 1
ATOM 1578 C CA . THR A 1 199 ? 19.938 15.766 23.828 1 95.12 199 THR A CA 1
ATOM 1579 C C . THR A 1 199 ? 18.484 15.414 23.484 1 95.12 199 THR A C 1
ATOM 1581 O O . THR A 1 199 ? 17.734 14.938 24.344 1 95.12 199 THR A O 1
ATOM 1584 N N . LEU A 1 200 ? 18.109 15.648 22.297 1 97.19 200 LEU A N 1
ATOM 1585 C CA . LEU A 1 200 ? 16.766 15.328 21.844 1 97.19 200 LEU A CA 1
ATOM 1586 C C . LEU A 1 200 ? 16.656 13.852 21.5 1 97.19 200 LEU A C 1
ATOM 1588 O O . LEU A 1 200 ? 17.641 13.211 21.141 1 97.19 200 LEU A O 1
ATOM 1592 N N . PRO A 1 201 ? 15.516 13.297 21.578 1 95.12 201 PRO A N 1
ATOM 1593 C CA . PRO A 1 201 ? 15.344 11.859 21.359 1 95.12 201 PRO A CA 1
ATOM 1594 C C . PRO A 1 201 ? 15.422 11.469 19.891 1 95.12 201 PRO A C 1
ATOM 1596 O O . PRO A 1 201 ? 15.227 12.312 19.016 1 95.12 201 PRO A O 1
ATOM 1599 N N . PHE A 1 202 ? 15.688 10.203 19.719 1 91.38 202 PHE A N 1
ATOM 1600 C CA . PHE A 1 202 ? 15.609 9.633 18.375 1 91.38 202 PHE A CA 1
ATOM 1601 C C . PHE A 1 202 ? 14.164 9.555 17.906 1 91.38 202 PHE A C 1
ATOM 1603 O O . PHE A 1 202 ? 13.273 9.172 18.672 1 91.38 202 PHE A O 1
ATOM 1610 N N . LEU A 1 203 ? 13.984 9.953 16.688 1 94.44 203 LEU A N 1
ATOM 1611 C CA . LEU A 1 203 ? 12.672 9.891 16.062 1 94.44 203 LEU A CA 1
ATOM 1612 C C . LEU A 1 203 ? 12.641 8.867 14.938 1 94.44 203 LEU A C 1
ATOM 1614 O O . LEU A 1 203 ? 13.57 8.805 14.125 1 94.44 203 LEU A O 1
ATOM 1618 N N . ASP A 1 204 ? 11.586 8.07 14.938 1 90.5 204 ASP A N 1
ATOM 1619 C CA . ASP A 1 204 ? 11.344 7.098 13.883 1 90.5 204 ASP A CA 1
ATOM 1620 C C . ASP A 1 204 ? 10.273 7.598 12.914 1 90.5 204 ASP A C 1
ATOM 1622 O O . ASP A 1 204 ? 9.258 8.156 13.336 1 90.5 204 ASP A O 1
ATOM 1626 N N . PRO A 1 205 ? 10.508 7.422 11.57 1 91.44 205 PRO A N 1
ATOM 1627 C CA . PRO A 1 205 ? 9.492 7.867 10.609 1 91.44 205 PRO A CA 1
ATOM 1628 C C . PRO A 1 205 ? 8.117 7.27 10.883 1 91.44 205 PRO A C 1
ATOM 1630 O O . PRO A 1 205 ? 7.098 7.852 10.5 1 91.44 205 PRO A O 1
ATOM 1633 N N . ASP A 1 206 ? 8.062 6.176 11.578 1 85.69 206 ASP A N 1
ATOM 1634 C CA . ASP A 1 206 ? 6.797 5.5 11.859 1 85.69 206 ASP A CA 1
ATOM 1635 C C . ASP A 1 206 ? 6.227 5.941 13.203 1 85.69 206 ASP A C 1
ATOM 1637 O O . ASP A 1 206 ? 5.16 5.484 13.609 1 85.69 206 ASP A O 1
ATOM 1641 N N . ASP A 1 207 ? 6.898 6.848 13.883 1 89 207 ASP A N 1
ATOM 1642 C CA . ASP A 1 207 ? 6.324 7.445 15.078 1 89 207 ASP A CA 1
ATOM 1643 C C . ASP A 1 207 ? 5.105 8.305 14.734 1 89 207 ASP A C 1
ATOM 1645 O O . ASP A 1 207 ? 5.07 8.945 13.688 1 89 207 ASP A O 1
ATOM 1649 N N . ILE A 1 208 ? 4.125 8.328 15.656 1 89.56 208 ILE A N 1
ATOM 1650 C CA . ILE A 1 208 ? 2.994 9.234 15.461 1 89.56 208 ILE A CA 1
ATOM 1651 C C . ILE A 1 208 ? 3.475 10.68 15.523 1 89.56 208 ILE A C 1
ATOM 1653 O O . ILE A 1 208 ? 4.223 11.055 16.422 1 89.56 208 ILE A O 1
ATOM 1657 N N . ALA A 1 209 ? 3.062 11.477 14.531 1 93.44 209 ALA A N 1
ATOM 1658 C CA . ALA A 1 209 ? 3.555 12.844 14.414 1 93.44 209 ALA A CA 1
ATOM 1659 C C . ALA A 1 209 ? 2.418 13.852 14.578 1 93.44 209 ALA A C 1
ATOM 1661 O O . ALA A 1 209 ? 2.66 15.055 14.742 1 93.44 209 ALA A O 1
ATOM 1662 N N . ALA A 1 210 ? 1.213 13.352 14.531 1 91.75 210 ALA A N 1
ATOM 1663 C CA . ALA A 1 210 ? 0.086 14.273 14.664 1 91.75 210 ALA A CA 1
ATOM 1664 C C . ALA A 1 210 ? -1.187 13.531 15.055 1 91.75 210 ALA A C 1
ATOM 1666 O O . ALA A 1 210 ? -1.436 12.414 14.586 1 91.75 210 ALA A O 1
ATOM 1667 N N . PHE A 1 211 ? -1.892 14.125 15.914 1 88 211 PHE A N 1
ATOM 1668 C CA . PHE A 1 211 ? -3.303 13.805 16.094 1 88 211 PHE A CA 1
ATOM 1669 C C . PHE A 1 211 ? -4.184 14.891 15.484 1 88 211 PHE A C 1
ATOM 1671 O O . PHE A 1 211 ? -4.199 16.031 15.953 1 88 211 PHE A O 1
ATOM 1678 N N . LEU A 1 212 ? -4.844 14.5 14.406 1 86.12 212 LEU A N 1
ATOM 1679 C CA . LEU A 1 212 ? -5.82 15.391 13.781 1 86.12 212 LEU A CA 1
ATOM 1680 C C . LEU A 1 212 ? -7.23 15.062 14.266 1 86.12 212 LEU A C 1
ATOM 1682 O O . LEU A 1 212 ? -7.508 13.938 14.672 1 86.12 212 LEU A O 1
ATOM 1686 N N . LEU A 1 213 ? -8.062 16.062 14.203 1 80.25 213 LEU A N 1
ATOM 1687 C CA . LEU A 1 213 ? -9.414 15.867 14.719 1 80.25 213 LEU A CA 1
ATOM 1688 C C . LEU A 1 213 ? -10.43 15.836 13.586 1 80.25 213 LEU A C 1
ATOM 1690 O O . LEU A 1 213 ? -10.289 16.562 12.602 1 80.25 213 LEU A O 1
ATOM 1694 N N . THR A 1 214 ? -11.383 14.945 13.688 1 75.19 214 THR A N 1
ATOM 1695 C CA . THR A 1 214 ? -12.555 14.953 12.82 1 75.19 214 THR A CA 1
ATOM 1696 C C . THR A 1 214 ? -13.836 15.031 13.641 1 75.19 214 THR A C 1
ATOM 1698 O O . THR A 1 214 ? -13.836 14.695 14.828 1 75.19 214 THR A O 1
ATOM 1701 N N . SER A 1 215 ? -14.867 15.664 12.953 1 70.25 215 SER A N 1
ATOM 1702 C CA . SER A 1 215 ? -16.141 15.781 13.648 1 70.25 215 SER A CA 1
ATOM 1703 C C . SER A 1 215 ? -16.828 14.422 13.766 1 70.25 215 SER A C 1
ATOM 1705 O O . SER A 1 215 ? -16.781 13.617 12.836 1 70.25 215 SER A O 1
ATOM 1707 N N . GLY A 1 216 ? -17.141 14.039 14.984 1 61.44 216 GLY A N 1
ATOM 1708 C CA . GLY A 1 216 ? -17.844 12.789 15.211 1 61.44 216 GLY A CA 1
ATOM 1709 C C . GLY A 1 216 ? -19.359 12.961 15.227 1 61.44 216 GLY A C 1
ATOM 1710 O O . GLY A 1 216 ? -19.859 14.062 15.453 1 61.44 216 GLY A O 1
ATOM 1711 N N . SER A 1 217 ? -20.078 12.023 14.852 1 60.06 217 SER A N 1
ATOM 1712 C CA . SER A 1 217 ? -21.531 12.031 14.867 1 60.06 217 SER A CA 1
ATOM 1713 C C . SER A 1 217 ? -22.078 12.25 16.281 1 60.06 217 SER A C 1
ATOM 1715 O O . SER A 1 217 ? -23.188 12.742 16.453 1 60.06 217 SER A O 1
ATOM 1717 N N . THR A 1 218 ? -21.281 12.047 17.281 1 66.19 218 THR A N 1
ATOM 1718 C CA . THR A 1 218 ? -21.719 12.164 18.656 1 66.19 218 THR A CA 1
ATOM 1719 C C . THR A 1 218 ? -21.406 13.547 19.219 1 66.19 218 THR A C 1
ATOM 1721 O O . THR A 1 218 ? -21.703 13.836 20.375 1 66.19 218 THR A O 1
ATOM 1724 N N . GLY A 1 219 ? -20.828 14.305 18.453 1 70.62 219 GLY A N 1
ATOM 1725 C CA . GLY A 1 219 ? -20.453 15.625 18.922 1 70.62 219 GLY A CA 1
ATOM 1726 C C . GLY A 1 219 ? -19.078 15.664 19.547 1 70.62 219 GLY A C 1
ATOM 1727 O O . GLY A 1 219 ? -18.547 16.75 19.844 1 70.62 219 GLY A O 1
ATOM 1728 N N . ILE A 1 220 ? -18.578 14.508 19.844 1 73.5 220 ILE A N 1
ATOM 1729 C CA . ILE A 1 220 ? -17.219 14.414 20.359 1 73.5 220 ILE A CA 1
ATOM 1730 C C . ILE A 1 220 ? -16.234 14.211 19.203 1 73.5 220 ILE A C 1
ATOM 1732 O O . ILE A 1 220 ? -16.469 13.391 18.312 1 73.5 220 ILE A O 1
ATOM 1736 N N . SER A 1 221 ? -15.164 14.969 19.297 1 77.56 221 SER A N 1
ATOM 1737 C CA . SER A 1 221 ? -14.164 14.875 18.234 1 77.56 221 SER A CA 1
ATOM 1738 C C . SER A 1 221 ? -13.453 13.531 18.266 1 77.56 221 SER A C 1
ATOM 1740 O O . SER A 1 221 ? -13.305 12.922 19.328 1 77.56 221 SER A O 1
ATOM 1742 N N . LYS A 1 222 ? -13.078 13.031 17.094 1 75.56 222 LYS A N 1
ATOM 1743 C CA . LYS A 1 222 ? -12.305 11.797 16.953 1 75.56 222 LYS A CA 1
ATOM 1744 C C . LYS A 1 222 ? -10.859 12.094 16.562 1 75.56 222 LYS A C 1
ATOM 1746 O O . LYS A 1 222 ? -10.602 12.992 15.75 1 75.56 222 LYS A O 1
ATOM 1751 N N . LEU A 1 223 ? -9.969 11.312 17.172 1 79 223 LEU A N 1
ATOM 1752 C CA . LEU A 1 223 ? -8.547 11.5 16.891 1 79 223 LEU A CA 1
ATOM 1753 C C . LEU A 1 223 ? -8.102 10.617 15.734 1 79 223 LEU A C 1
ATOM 1755 O O . LEU A 1 223 ? -8.367 9.414 15.719 1 79 223 LEU A O 1
ATOM 1759 N N . VAL A 1 224 ? -7.473 11.227 14.789 1 80.5 224 VAL A N 1
ATOM 1760 C CA . VAL A 1 224 ? -6.855 10.516 13.672 1 80.5 224 VAL A CA 1
ATOM 1761 C C . VAL A 1 224 ? -5.336 10.602 13.781 1 80.5 224 VAL A C 1
ATOM 1763 O O . VAL A 1 224 ? -4.75 11.664 13.531 1 80.5 224 VAL A O 1
ATOM 1766 N N . PRO A 1 225 ? -4.707 9.516 14.172 1 86.12 225 PRO A N 1
ATOM 1767 C CA . PRO A 1 225 ? -3.246 9.539 14.242 1 86.12 225 PRO A CA 1
ATOM 1768 C C . PRO A 1 225 ? -2.586 9.477 12.867 1 86.12 225 PRO A C 1
ATOM 1770 O O . PRO A 1 225 ? -3.07 8.781 11.977 1 86.12 225 PRO A O 1
ATOM 1773 N N . LYS A 1 226 ? -1.561 10.25 12.695 1 87.56 226 LYS A N 1
ATOM 1774 C CA . LYS A 1 226 ? -0.71 10.211 11.516 1 87.56 226 LYS A CA 1
ATOM 1775 C C . LYS A 1 226 ? 0.765 10.133 11.898 1 87.56 226 LYS A C 1
ATOM 1777 O O . LYS A 1 226 ? 1.221 10.875 12.773 1 87.56 226 LYS A O 1
ATOM 1782 N N . THR A 1 227 ? 1.504 9.242 11.25 1 89.38 227 THR A N 1
ATOM 1783 C CA . THR A 1 227 ? 2.941 9.148 11.484 1 89.38 227 THR A CA 1
ATOM 1784 C C . THR A 1 227 ? 3.688 10.227 10.703 1 89.38 227 THR A C 1
ATOM 1786 O O . THR A 1 227 ? 3.094 10.938 9.891 1 89.38 227 THR A O 1
ATOM 1789 N N . HIS A 1 228 ? 5.012 10.359 11.047 1 93.38 228 HIS A N 1
ATOM 1790 C CA . HIS A 1 228 ? 5.84 11.258 10.242 1 93.38 228 HIS A CA 1
ATOM 1791 C C . HIS A 1 228 ? 5.766 10.906 8.766 1 93.38 228 HIS A C 1
ATOM 1793 O O . HIS A 1 228 ? 5.566 11.781 7.922 1 93.38 228 HIS A O 1
ATOM 1799 N N . LEU A 1 229 ? 5.848 9.633 8.508 1 89.88 229 LEU A N 1
ATOM 1800 C CA . LEU A 1 229 ? 5.844 9.141 7.137 1 89.88 229 LEU A CA 1
ATOM 1801 C C . LEU A 1 229 ? 4.512 9.445 6.457 1 89.88 229 LEU A C 1
ATOM 1803 O O . LEU A 1 229 ? 4.484 9.883 5.305 1 89.88 229 LEU A O 1
ATOM 1807 N N . GLN A 1 230 ? 3.441 9.258 7.113 1 87.38 230 GLN A N 1
ATOM 1808 C CA . GLN A 1 230 ? 2.119 9.484 6.535 1 87.38 230 GLN A CA 1
ATOM 1809 C C . GLN A 1 230 ? 1.895 10.961 6.234 1 87.38 230 GLN A C 1
ATOM 1811 O O . GLN A 1 230 ? 1.289 11.305 5.215 1 87.38 230 GLN A O 1
ATOM 1816 N N . MET A 1 231 ? 2.355 11.773 7.113 1 92 231 MET A N 1
ATOM 1817 C CA . MET A 1 231 ? 2.207 13.203 6.875 1 92 231 MET A CA 1
ATOM 1818 C C . MET A 1 231 ? 3.02 13.641 5.664 1 92 231 MET A C 1
ATOM 1820 O O . MET A 1 231 ? 2.566 14.477 4.875 1 92 231 MET A O 1
ATOM 1824 N N . LEU A 1 232 ? 4.199 13.141 5.566 1 94 232 LEU A N 1
ATOM 1825 C CA . LEU A 1 232 ? 5.02 13.469 4.406 1 94 232 LEU A CA 1
ATOM 1826 C C . LEU A 1 232 ? 4.391 12.922 3.127 1 94 232 LEU A C 1
ATOM 1828 O O . LEU A 1 232 ? 4.508 13.531 2.062 1 94 232 LEU A O 1
ATOM 1832 N N . GLU A 1 233 ? 3.727 11.805 3.256 1 90.12 233 GLU A N 1
ATOM 1833 C CA . GLU A 1 233 ? 3.018 11.258 2.104 1 90.12 233 GLU A CA 1
ATOM 1834 C C . GLU A 1 233 ? 1.885 12.18 1.662 1 90.12 233 GLU A C 1
ATOM 1836 O O . GLU A 1 233 ? 1.617 12.312 0.467 1 90.12 233 GLU A O 1
ATOM 1841 N N . VAL A 1 234 ? 1.199 12.742 2.598 1 90.06 234 VAL A N 1
ATOM 1842 C CA . VAL A 1 234 ? 0.188 13.742 2.27 1 90.06 234 VAL A CA 1
ATOM 1843 C C . VAL A 1 234 ? 0.816 14.859 1.439 1 90.06 234 VAL A C 1
ATOM 1845 O O . VAL A 1 234 ? 0.273 15.25 0.405 1 90.06 234 VAL A O 1
ATOM 1848 N N . GLY A 1 235 ? 1.935 15.266 1.86 1 94.25 235 GLY A N 1
ATOM 1849 C CA . GLY A 1 235 ? 2.65 16.297 1.129 1 94.25 235 GLY A CA 1
ATOM 1850 C C . GLY A 1 235 ? 3.051 15.867 -0.271 1 94.25 235 GLY A C 1
ATOM 1851 O O . GLY A 1 235 ? 2.906 16.641 -1.225 1 94.25 235 GLY A O 1
ATOM 1852 N N . GLN A 1 236 ? 3.559 14.664 -0.358 1 94.19 236 GLN A N 1
ATOM 1853 C CA . GLN A 1 236 ? 3.941 14.156 -1.672 1 94.19 236 GLN A CA 1
ATOM 1854 C C . GLN A 1 236 ? 2.744 14.117 -2.617 1 94.19 236 GLN A C 1
ATOM 1856 O O . GLN A 1 236 ? 2.879 14.391 -3.811 1 94.19 236 GLN A O 1
ATOM 1861 N N . GLY A 1 237 ? 1.613 13.758 -2.074 1 93.44 237 GLY A N 1
ATOM 1862 C CA . GLY A 1 237 ? 0.396 13.773 -2.869 1 93.44 237 GLY A CA 1
ATOM 1863 C C . GLY A 1 237 ? 0.054 15.148 -3.412 1 93.44 237 GLY A C 1
ATOM 1864 O O . GLY A 1 237 ? -0.238 15.297 -4.598 1 93.44 237 GLY A O 1
ATOM 1865 N N . PHE A 1 238 ? 0.115 16.141 -2.588 1 95.12 238 PHE A N 1
ATOM 1866 C CA . PHE A 1 238 ? -0.184 17.5 -3.004 1 95.12 238 PHE A CA 1
ATOM 1867 C C . PHE A 1 238 ? 0.83 18 -4.031 1 95.12 238 PHE A C 1
ATOM 1869 O O . PHE A 1 238 ? 0.462 18.625 -5.02 1 95.12 238 PHE A O 1
ATOM 1876 N N . VAL A 1 239 ? 2.096 17.75 -3.752 1 96.75 239 VAL A N 1
ATOM 1877 C CA . VAL A 1 239 ? 3.158 18.172 -4.66 1 96.75 239 VAL A CA 1
ATOM 1878 C C . VAL A 1 239 ? 2.926 17.562 -6.043 1 96.75 239 VAL A C 1
ATOM 1880 O O . VAL A 1 239 ? 3.043 18.25 -7.059 1 96.75 239 VAL A O 1
ATOM 1883 N N . ALA A 1 240 ? 2.555 16.281 -6.055 1 94.88 240 ALA A N 1
ATOM 1884 C CA . ALA A 1 240 ? 2.293 15.602 -7.316 1 94.88 240 ALA A CA 1
ATOM 1885 C C . ALA A 1 240 ? 1.023 16.125 -7.977 1 94.88 240 ALA A C 1
ATOM 1887 O O . ALA A 1 240 ? 1.015 16.422 -9.18 1 94.88 240 ALA A O 1
ATOM 1888 N N . ALA A 1 241 ? -0.03 16.328 -7.242 1 94.81 241 ALA A N 1
ATOM 1889 C CA . ALA A 1 241 ? -1.33 16.719 -7.773 1 94.81 241 ALA A CA 1
ATOM 1890 C C . ALA A 1 241 ? -1.283 18.141 -8.328 1 94.81 241 ALA A C 1
ATOM 1892 O O . ALA A 1 241 ? -1.945 18.453 -9.32 1 94.81 241 ALA A O 1
ATOM 1893 N N . LEU A 1 242 ? -0.505 19 -7.703 1 96.31 242 LEU A N 1
ATOM 1894 C CA . LEU A 1 242 ? -0.476 20.406 -8.094 1 96.31 242 LEU A CA 1
ATOM 1895 C C . LEU A 1 242 ? 0.757 20.703 -8.938 1 96.31 242 LEU A C 1
ATOM 1897 O O . LEU A 1 242 ? 0.994 21.859 -9.305 1 96.31 242 LEU A O 1
ATOM 1901 N N . ASN A 1 243 ? 1.579 19.672 -9.18 1 95.38 243 ASN A N 1
ATOM 1902 C CA . ASN A 1 243 ? 2.822 19.812 -9.93 1 95.38 243 ASN A CA 1
ATOM 1903 C C . ASN A 1 243 ? 3.715 20.906 -9.328 1 95.38 243 ASN A C 1
ATOM 1905 O O . ASN A 1 243 ? 4.141 21.828 -10.039 1 95.38 243 ASN A O 1
ATOM 1909 N N . MET A 1 244 ? 3.979 20.766 -8.078 1 96.81 244 MET A N 1
ATOM 1910 C CA . MET A 1 244 ? 4.734 21.75 -7.324 1 96.81 244 MET A CA 1
ATOM 1911 C C . MET A 1 244 ? 6.234 21.562 -7.52 1 96.81 244 MET A C 1
ATOM 1913 O O . MET A 1 244 ? 6.711 20.438 -7.621 1 96.81 244 MET A O 1
ATOM 1917 N N . GLU A 1 245 ? 6.918 22.625 -7.527 1 96.44 245 GLU A N 1
ATOM 1918 C CA . GLU A 1 245 ? 8.375 22.672 -7.527 1 96.44 245 GLU A CA 1
ATOM 1919 C C . GLU A 1 245 ? 8.906 23.594 -6.438 1 96.44 245 GLU A C 1
ATOM 1921 O O . GLU A 1 245 ? 8.141 24.359 -5.848 1 96.44 245 GLU A O 1
ATOM 1926 N N . SER A 1 246 ? 10.211 23.484 -6.207 1 96.94 246 SER A N 1
ATOM 1927 C CA . SER A 1 246 ? 10.828 24.25 -5.129 1 96.94 246 SER A CA 1
ATOM 1928 C C . SER A 1 246 ? 10.742 25.734 -5.395 1 96.94 246 SER A C 1
ATOM 1930 O O . SER A 1 246 ? 10.773 26.547 -4.461 1 96.94 246 SER A O 1
ATOM 1932 N N . CYS A 1 247 ? 10.578 26.078 -6.656 1 97.25 247 CYS A N 1
ATOM 1933 C CA . CYS A 1 247 ? 10.57 27.484 -7.02 1 97.25 247 CYS A CA 1
ATOM 1934 C C . CYS A 1 247 ? 9.172 28.078 -6.887 1 97.25 247 CYS A C 1
ATOM 1936 O O . CYS A 1 247 ? 8.992 29.297 -6.965 1 97.25 247 CYS A O 1
ATOM 1938 N N . ASP A 1 248 ? 8.18 27.281 -6.656 1 98.25 248 ASP A N 1
ATOM 1939 C CA . ASP A 1 248 ? 6.809 27.75 -6.504 1 98.25 248 ASP A CA 1
ATOM 1940 C C . ASP A 1 248 ? 6.629 28.484 -5.176 1 98.25 248 ASP A C 1
ATOM 1942 O O . ASP A 1 248 ? 7.355 28.234 -4.215 1 98.25 248 ASP A O 1
ATOM 1946 N N . VAL A 1 249 ? 5.773 29.438 -5.227 1 98.62 249 VAL A N 1
ATOM 1947 C CA . VAL A 1 249 ? 5.262 30.078 -4.023 1 98.62 249 VAL A CA 1
ATOM 1948 C C . VAL A 1 249 ? 3.791 29.719 -3.824 1 98.62 249 VAL A C 1
ATOM 1950 O O . VAL A 1 249 ? 2.941 30.062 -4.648 1 98.62 249 VAL A O 1
ATOM 1953 N N . TYR A 1 250 ? 3.51 29.031 -2.762 1 98.19 250 TYR A N 1
ATOM 1954 C CA . TYR A 1 250 ? 2.211 28.422 -2.5 1 98.19 250 TYR A CA 1
ATOM 1955 C C . TYR A 1 250 ? 1.427 29.234 -1.476 1 98.19 250 TYR A C 1
ATOM 1957 O O . TYR A 1 250 ? 1.876 29.422 -0.342 1 98.19 250 TYR A O 1
ATOM 1965 N N . PHE A 1 251 ? 0.244 29.688 -1.862 1 97.31 251 PHE A N 1
ATOM 1966 C CA . PHE A 1 251 ? -0.668 30.312 -0.912 1 97.31 251 PHE A CA 1
ATOM 1967 C C . PHE A 1 251 ? -1.773 29.344 -0.505 1 97.31 251 PHE A C 1
ATOM 1969 O O . PHE A 1 251 ? -2.369 28.688 -1.356 1 97.31 251 PHE A O 1
ATOM 1976 N N . SER A 1 252 ? -2.016 29.297 0.76 1 95.5 252 SER A N 1
ATOM 1977 C CA . SER A 1 252 ? -3.176 28.547 1.231 1 95.5 252 SER A CA 1
ATOM 1978 C C . SER A 1 252 ? -3.92 29.312 2.324 1 95.5 252 SER A C 1
ATOM 1980 O O . SER A 1 252 ? -3.301 29.828 3.258 1 95.5 252 SER A O 1
ATOM 1982 N N . ASP A 1 253 ? -5.23 29.328 2.189 1 89.69 253 ASP A N 1
ATOM 1983 C CA . ASP A 1 253 ? -6.066 29.953 3.211 1 89.69 253 ASP A CA 1
ATOM 1984 C C . ASP A 1 253 ? -6.484 28.938 4.27 1 89.69 253 ASP A C 1
ATOM 1986 O O . ASP A 1 253 ? -7.285 29.234 5.156 1 89.69 253 ASP A O 1
ATOM 1990 N N . ARG A 1 254 ? -5.934 27.734 4.227 1 90.56 254 ARG A N 1
ATOM 1991 C CA . ARG A 1 254 ? -6.301 26.672 5.156 1 90.56 254 ARG A CA 1
ATOM 1992 C C . ARG A 1 254 ? -5.52 26.797 6.461 1 90.56 254 ARG A C 1
ATOM 1994 O O . ARG A 1 254 ? -4.371 27.234 6.461 1 90.56 254 ARG A O 1
ATOM 2001 N N . LEU A 1 255 ? -6.145 26.359 7.492 1 89.81 255 LEU A N 1
ATOM 2002 C CA . LEU A 1 255 ? -5.477 26.359 8.789 1 89.81 255 LEU A CA 1
ATOM 2003 C C . LEU A 1 255 ? -4.383 25.281 8.828 1 89.81 255 LEU A C 1
ATOM 2005 O O . LEU A 1 255 ? -4.562 24.188 8.305 1 89.81 255 LEU A O 1
ATOM 2009 N N . PHE A 1 256 ? -3.344 25.625 9.547 1 92.94 256 PHE A N 1
ATOM 2010 C CA . PHE A 1 256 ? -2.227 24.688 9.695 1 92.94 256 PHE A CA 1
ATOM 2011 C C . PHE A 1 256 ? -2.67 23.422 10.398 1 92.94 256 PHE A C 1
ATOM 2013 O O . PHE A 1 256 ? -2.078 22.359 10.203 1 92.94 256 PHE A O 1
ATOM 2020 N N . ASP A 1 257 ? -3.723 23.438 11.156 1 88.38 257 ASP A N 1
ATOM 2021 C CA . ASP A 1 257 ? -4.129 22.297 11.977 1 88.38 257 ASP A CA 1
ATOM 2022 C C . ASP A 1 257 ? -4.953 21.312 11.156 1 88.38 257 ASP A C 1
ATOM 2024 O O . ASP A 1 257 ? -5.348 20.25 11.664 1 88.38 257 ASP A O 1
ATOM 2028 N N . TRP A 1 258 ? -5.211 21.688 9.945 1 85.69 258 TRP A N 1
ATOM 2029 C CA . TRP A 1 258 ? -5.93 20.797 9.039 1 85.69 258 TRP A CA 1
ATOM 2030 C C . TRP A 1 258 ? -4.965 20.047 8.133 1 85.69 258 TRP A C 1
ATOM 2032 O O . TRP A 1 258 ? -3.895 20.562 7.797 1 85.69 258 TRP A O 1
ATOM 2042 N N . GLY A 1 259 ? -5.449 18.891 7.719 1 81.38 259 GLY A N 1
ATOM 2043 C CA . GLY A 1 259 ? -4.641 18.125 6.797 1 81.38 259 GLY A CA 1
ATOM 2044 C C . GLY A 1 259 ? -4.254 18.891 5.547 1 81.38 259 GLY A C 1
ATOM 2045 O O . GLY A 1 259 ? -3.086 18.891 5.148 1 81.38 259 GLY A O 1
ATOM 2046 N N . ALA A 1 260 ? -5.125 19.594 4.98 1 79.75 260 ALA A N 1
ATOM 2047 C CA . ALA A 1 260 ? -4.906 20.328 3.729 1 79.75 260 ALA A CA 1
ATOM 2048 C C . ALA A 1 260 ? -4.07 21.578 3.959 1 79.75 260 ALA A C 1
ATOM 2050 O O . ALA A 1 260 ? -3.51 22.141 3.014 1 79.75 260 ALA A O 1
ATOM 2051 N N . GLY A 1 261 ? -4.02 21.984 5.168 1 87.56 261 GLY A N 1
ATOM 2052 C CA . GLY A 1 261 ? -3.27 23.188 5.453 1 87.56 261 GLY A CA 1
ATOM 2053 C C . GLY A 1 261 ? -1.929 22.922 6.113 1 87.56 261 GLY A C 1
ATOM 2054 O O . GLY A 1 261 ? -1.106 23.828 6.25 1 87.56 261 GLY A O 1
ATOM 2055 N N . TYR A 1 262 ? -1.744 21.703 6.488 1 91.06 262 TYR A N 1
ATOM 2056 C CA . TYR A 1 262 ? -0.499 21.328 7.148 1 91.06 262 TYR A CA 1
ATOM 2057 C C . TYR A 1 262 ? 0.701 21.625 6.254 1 91.06 262 TYR A C 1
ATOM 2059 O O . TYR A 1 262 ? 0.621 21.484 5.031 1 91.06 262 TYR A O 1
ATOM 2067 N N . PRO A 1 263 ? 1.778 22.062 6.793 1 95.12 263 PRO A N 1
ATOM 2068 C CA . PRO A 1 263 ? 2.918 22.547 6.008 1 95.12 263 PRO A CA 1
ATOM 2069 C C . PRO A 1 263 ? 3.648 21.422 5.281 1 95.12 263 PRO A C 1
ATOM 2071 O O . PRO A 1 263 ? 4.875 21.453 5.164 1 95.12 263 PRO A O 1
ATOM 2074 N N . CYS A 1 264 ? 2.99 20.547 4.773 1 94.12 264 CYS A N 1
ATOM 2075 C CA . CYS A 1 264 ? 3.604 19.359 4.199 1 94.12 264 CYS A CA 1
ATOM 2076 C C . CYS A 1 264 ? 4.238 19.656 2.85 1 94.12 264 CYS A C 1
ATOM 2078 O O . CYS A 1 264 ? 5.266 19.078 2.494 1 94.12 264 CYS A O 1
ATOM 2080 N N . ILE A 1 265 ? 3.646 20.594 2.07 1 95.75 265 ILE A N 1
ATOM 2081 C CA . ILE A 1 265 ? 4.168 20.906 0.744 1 95.75 265 ILE A CA 1
ATOM 2082 C C . ILE A 1 265 ? 5.586 21.453 0.867 1 95.75 265 ILE A C 1
ATOM 2084 O O . ILE A 1 265 ? 6.492 21.031 0.147 1 95.75 265 ILE A O 1
ATOM 2088 N N . PHE A 1 266 ? 5.805 22.359 1.824 1 97.5 266 PHE A N 1
ATOM 2089 C CA . PHE A 1 266 ? 7.141 22.891 2.088 1 97.5 266 PHE A CA 1
ATOM 2090 C C . PHE A 1 266 ? 8.094 21.766 2.459 1 97.5 266 PHE A C 1
ATOM 2092 O O . PHE A 1 266 ? 9.195 21.672 1.912 1 97.5 266 PHE A O 1
ATOM 2099 N N . LEU A 1 267 ? 7.668 20.906 3.25 1 97.75 267 LEU A N 1
ATOM 2100 C CA . LEU A 1 267 ? 8.523 19.844 3.773 1 97.75 267 LEU A CA 1
ATOM 2101 C C . LEU A 1 267 ? 8.93 18.891 2.664 1 97.75 267 LEU A C 1
ATOM 2103 O O . LEU A 1 267 ? 10 18.266 2.732 1 97.75 267 LEU A O 1
ATOM 2107 N N . VAL A 1 268 ? 8.078 18.781 1.645 1 97.19 268 VAL A N 1
ATOM 2108 C CA . VAL A 1 268 ? 8.32 17.781 0.606 1 97.19 268 VAL A CA 1
ATOM 2109 C C . VAL A 1 268 ? 9.141 18.406 -0.521 1 97.19 268 VAL A C 1
ATOM 2111 O O . VAL A 1 268 ? 10.102 17.797 -1.002 1 97.19 268 VAL A O 1
ATOM 2114 N N . CYS A 1 269 ? 8.844 19.672 -0.929 1 97.31 269 CYS A N 1
ATOM 2115 C CA . CYS A 1 269 ? 9.508 20.156 -2.133 1 97.31 269 CYS A CA 1
ATOM 2116 C C . CYS A 1 269 ? 10.219 21.469 -1.865 1 97.31 269 CYS A C 1
ATOM 2118 O O . CYS A 1 269 ? 10.875 22.016 -2.754 1 97.31 269 CYS A O 1
ATOM 2120 N N . GLY A 1 270 ? 10.062 22.031 -0.713 1 97.88 270 GLY A N 1
ATOM 2121 C CA . GLY A 1 270 ? 10.82 23.219 -0.346 1 97.88 270 GLY A CA 1
ATOM 2122 C C . GLY A 1 270 ? 10.188 24.5 -0.832 1 97.88 270 GLY A C 1
ATOM 2123 O O . GLY A 1 270 ? 10.781 25.578 -0.711 1 97.88 270 GLY A O 1
ATOM 2124 N N . ALA A 1 271 ? 9.016 24.438 -1.372 1 98.31 271 ALA A N 1
ATOM 2125 C CA . ALA A 1 271 ? 8.32 25.641 -1.826 1 98.31 271 ALA A CA 1
ATOM 2126 C C . ALA A 1 271 ? 7.969 26.547 -0.65 1 98.31 271 ALA A C 1
ATOM 2128 O O . ALA A 1 271 ? 7.633 26.062 0.435 1 98.31 271 ALA A O 1
ATOM 2129 N N . THR A 1 272 ? 8.008 27.844 -0.897 1 98.62 272 THR A N 1
ATOM 2130 C CA . THR A 1 272 ? 7.582 28.797 0.126 1 98.62 272 THR A CA 1
ATOM 2131 C C . THR A 1 272 ? 6.074 28.719 0.342 1 98.62 272 THR A C 1
ATOM 2133 O O . THR A 1 272 ? 5.305 28.688 -0.62 1 98.62 272 THR A O 1
ATOM 2136 N N . HIS A 1 273 ? 5.695 28.641 1.56 1 98.38 273 HIS A N 1
ATOM 2137 C CA . HIS A 1 273 ? 4.285 28.594 1.923 1 98.38 273 HIS A CA 1
ATOM 2138 C C . HIS A 1 273 ? 3.818 29.938 2.467 1 98.38 273 HIS A C 1
ATOM 2140 O O . HIS A 1 273 ? 4.309 30.406 3.504 1 98.38 273 HIS A O 1
ATOM 2146 N N . VAL A 1 274 ? 2.875 30.594 1.799 1 97.94 274 VAL A N 1
ATOM 2147 C CA . VAL A 1 274 ? 2.311 31.891 2.18 1 97.94 274 VAL A CA 1
ATOM 2148 C C . VAL A 1 274 ? 0.909 31.688 2.752 1 97.94 274 VAL A C 1
ATOM 2150 O O . VAL A 1 274 ? 0.115 30.922 2.213 1 97.94 274 VAL A O 1
ATOM 2153 N 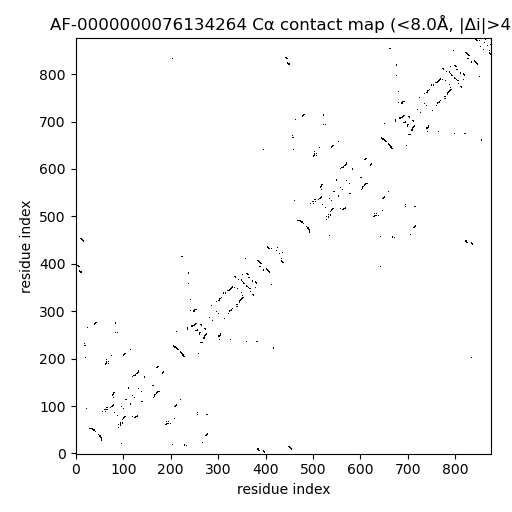N . THR A 1 275 ? 0.623 32.344 3.869 1 96.44 275 THR A N 1
ATOM 2154 C CA . THR A 1 275 ? -0.7 32.25 4.477 1 96.44 275 THR A CA 1
ATOM 2155 C C . THR A 1 275 ? -1.015 33.531 5.27 1 96.44 275 THR A C 1
ATOM 2157 O O . THR A 1 275 ? -0.322 34.531 5.137 1 96.44 275 THR A O 1
ATOM 2160 N N . SER A 1 276 ? -2.199 33.469 5.949 1 93.19 276 SER A N 1
ATOM 2161 C CA . SER A 1 276 ? -2.58 34.594 6.816 1 93.19 276 SER A CA 1
ATOM 2162 C C . SER A 1 276 ? -3.047 34.094 8.18 1 93.19 276 SER A C 1
ATOM 2164 O O . SER A 1 276 ? -3.586 32.969 8.289 1 93.19 276 SER A O 1
ATOM 2166 N N . SER A 1 277 ? -2.875 34.875 9.164 1 85.62 277 SER A N 1
ATOM 2167 C CA . SER A 1 277 ? -3.244 34.531 10.539 1 85.62 277 SER A CA 1
ATOM 2168 C C . SER A 1 277 ? -4.699 34.906 10.82 1 85.62 277 SER A C 1
ATOM 2170 O O . SER A 1 277 ? -5.281 34.406 11.797 1 85.62 277 SER A O 1
ATOM 2172 N N . ASP A 1 278 ? -5.285 35.75 9.961 1 75.75 278 ASP A N 1
ATOM 2173 C CA . ASP A 1 278 ? -6.523 36.438 10.328 1 75.75 278 ASP A CA 1
ATOM 2174 C C . ASP A 1 278 ? -7.676 36 9.43 1 75.75 278 ASP A C 1
ATOM 2176 O O . ASP A 1 278 ? -8.766 36.562 9.477 1 75.75 278 ASP A O 1
ATOM 2180 N N . GLN A 1 279 ? -7.574 35.125 8.719 1 65.56 279 GLN A N 1
ATOM 2181 C CA . GLN A 1 279 ? -8.539 34.906 7.641 1 65.56 279 GLN A CA 1
ATOM 2182 C C . GLN A 1 279 ? -9.945 34.719 8.195 1 65.56 279 GLN A C 1
ATOM 2184 O O . GLN A 1 279 ? -10.914 35.281 7.672 1 65.56 279 GLN A O 1
ATOM 2189 N N . PHE A 1 280 ? -10.031 34.188 9.281 1 62.25 280 PHE A N 1
ATOM 2190 C CA . PHE A 1 280 ? -11.359 33.844 9.781 1 62.25 280 PHE A CA 1
ATOM 2191 C C . PHE A 1 280 ? -11.969 34.969 10.57 1 62.25 280 PHE A C 1
ATOM 2193 O O . PHE A 1 280 ? -13.141 34.938 10.945 1 62.25 280 PHE A O 1
ATOM 2200 N N . THR A 1 281 ? -11.188 35.938 10.766 1 67.75 281 THR A N 1
ATOM 2201 C CA . THR A 1 281 ? -11.695 37.031 11.555 1 67.75 281 THR A CA 1
ATOM 2202 C C . THR A 1 281 ? -12.219 38.156 10.656 1 67.75 281 THR A C 1
ATOM 2204 O O . THR A 1 281 ? -12.781 39.125 11.141 1 67.75 281 THR A O 1
ATOM 2207 N N . LEU A 1 282 ? -12.07 37.938 9.484 1 74.69 282 LEU A N 1
ATOM 2208 C CA . LEU A 1 282 ? -12.57 38.938 8.547 1 74.69 282 LEU A CA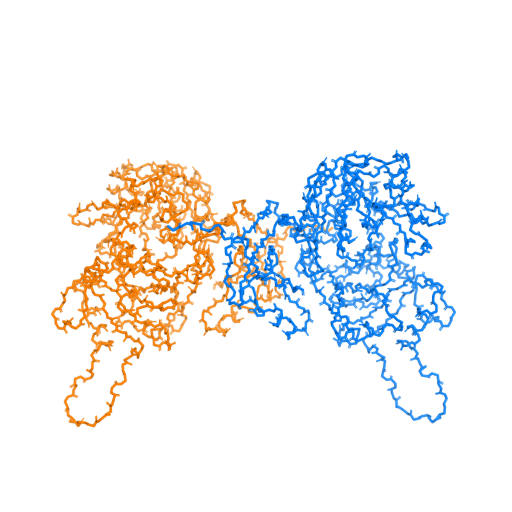 1
ATOM 2209 C C . LEU A 1 282 ? -14.086 38.844 8.398 1 74.69 282 LEU A C 1
ATOM 2211 O O . LEU A 1 282 ? -14.641 37.75 8.422 1 74.69 282 LEU A O 1
ATOM 2215 N N . GLN A 1 283 ? -14.68 39.938 8.258 1 76.88 283 GLN A N 1
ATOM 2216 C CA . GLN A 1 283 ? -16.109 40.094 8.461 1 76.88 283 GLN A CA 1
ATOM 2217 C C . GLN A 1 283 ? -16.891 39.656 7.227 1 76.88 283 GLN A C 1
ATOM 2219 O O . GLN A 1 283 ? -18.031 39.188 7.332 1 76.88 283 GLN A O 1
ATOM 2224 N N . SER A 1 284 ? -16.359 39.906 6.051 1 87.94 284 SER A N 1
ATOM 2225 C CA . SER A 1 284 ? -17.094 39.562 4.832 1 87.94 284 SER A CA 1
ATOM 2226 C C . SER A 1 284 ? -16.219 38.812 3.842 1 87.94 284 SER A C 1
ATOM 2228 O O . SER A 1 284 ? -14.992 38.938 3.875 1 87.94 284 SER A O 1
ATOM 2230 N N . ILE A 1 285 ? -16.875 38.156 2.996 1 89.94 285 ILE A N 1
ATOM 2231 C CA . ILE A 1 285 ? -16.172 37.406 1.964 1 89.94 285 ILE A CA 1
ATOM 2232 C C . ILE A 1 285 ? -15.438 38.375 1.028 1 89.94 285 ILE A C 1
ATOM 2234 O O . ILE A 1 285 ? -14.352 38.031 0.541 1 89.94 285 ILE A O 1
ATOM 2238 N N . SER A 1 286 ? -16.016 39.531 0.889 1 90.25 286 SER A N 1
ATOM 2239 C CA . SER A 1 286 ? -15.375 40.531 0.039 1 90.25 286 SER A CA 1
ATOM 2240 C C . SER A 1 286 ? -14.07 41.031 0.647 1 90.25 286 SER A C 1
ATOM 2242 O O . SER A 1 286 ? -13.078 41.219 -0.065 1 90.25 286 SER A O 1
ATOM 2244 N N . GLU A 1 287 ? -14.117 41.219 1.944 1 90.88 287 GLU A N 1
ATOM 2245 C CA . GLU A 1 287 ? -12.898 41.625 2.637 1 90.88 287 GLU A CA 1
ATOM 2246 C C . GLU A 1 287 ? -11.836 40.531 2.602 1 90.88 287 GLU A C 1
ATOM 2248 O O . GLU A 1 287 ? -10.656 40.812 2.41 1 90.88 287 GLU A O 1
ATOM 2253 N N . ILE A 1 288 ? -12.312 39.375 2.74 1 91.62 288 ILE A N 1
ATOM 2254 C CA . ILE A 1 288 ? -11.398 38.25 2.688 1 91.62 288 ILE A CA 1
ATOM 2255 C C . ILE A 1 288 ? -10.781 38.125 1.295 1 91.62 288 ILE A C 1
ATOM 2257 O O . ILE A 1 288 ? -9.578 37.906 1.158 1 91.62 288 ILE A O 1
ATOM 2261 N N . CYS A 1 289 ? -11.555 38.344 0.334 1 92.38 289 CYS A N 1
ATOM 2262 C CA . CYS A 1 289 ? -11.109 38.25 -1.051 1 92.38 289 CYS A CA 1
ATOM 2263 C C . CYS A 1 289 ? -10.062 39.344 -1.35 1 92.38 289 CYS A C 1
ATOM 2265 O O . CYS A 1 289 ? -9.008 39.031 -1.906 1 92.38 289 CYS A O 1
ATOM 2267 N N . ASN A 1 290 ? -10.367 40.562 -0.926 1 92.06 290 ASN A N 1
ATOM 2268 C CA . ASN A 1 290 ? -9.422 41.656 -1.132 1 92.06 290 ASN A CA 1
ATOM 2269 C C . ASN A 1 290 ? -8.086 41.375 -0.449 1 92.06 290 ASN A C 1
ATOM 2271 O O . ASN A 1 290 ? -7.027 41.594 -1.044 1 92.06 290 ASN A O 1
ATOM 2275 N N . PHE A 1 291 ? -8.234 40.906 0.72 1 92.75 291 PHE A N 1
ATOM 2276 C CA . PHE A 1 291 ? -7.039 40.594 1.496 1 92.75 291 PHE A CA 1
ATOM 2277 C C . PHE A 1 291 ? -6.238 39.5 0.841 1 92.75 291 PHE A C 1
ATOM 2279 O O . PHE A 1 291 ? -5.016 39.594 0.72 1 92.75 291 PHE A O 1
ATOM 2286 N N . THR A 1 292 ? -6.898 38.5 0.354 1 93.69 292 THR A N 1
ATOM 2287 C CA . THR A 1 292 ? -6.27 37.344 -0.281 1 93.69 292 THR A CA 1
ATOM 2288 C C . THR A 1 292 ? -5.578 37.75 -1.58 1 93.69 292 THR A C 1
ATOM 2290 O O . THR A 1 292 ? -4.43 37.375 -1.821 1 93.69 292 THR A O 1
ATOM 2293 N N . ILE A 1 293 ? -6.207 38.531 -2.359 1 93.94 293 ILE A N 1
ATOM 2294 C CA . ILE A 1 293 ? -5.652 39 -3.625 1 93.94 293 ILE A CA 1
ATOM 2295 C C . ILE A 1 293 ? -4.391 39.812 -3.365 1 93.94 293 ILE A C 1
ATOM 2297 O O . ILE A 1 293 ? -3.389 39.656 -4.066 1 93.94 293 ILE A O 1
ATOM 2301 N N . LYS A 1 294 ? -4.496 40.656 -2.363 1 93.94 294 LYS A N 1
ATOM 2302 C CA . LYS A 1 294 ? -3.344 41.4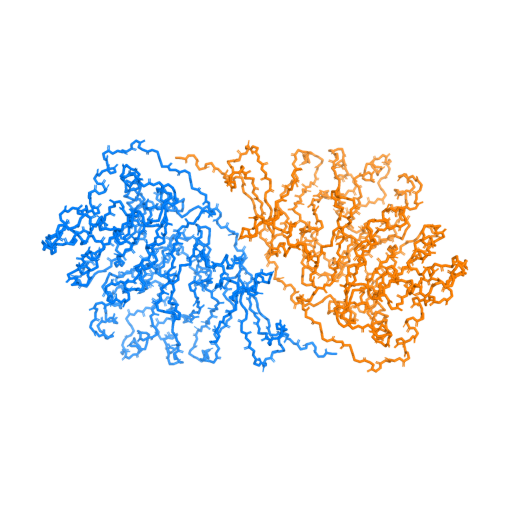69 -1.997 1 93.94 294 LYS A CA 1
ATOM 2303 C C . LYS A 1 294 ? -2.143 40.594 -1.639 1 93.94 294 LYS A C 1
ATOM 2305 O O . LYS A 1 294 ? -1.021 40.875 -2.076 1 93.94 294 LYS A O 1
ATOM 2310 N N . ILE A 1 295 ? -2.354 39.594 -0.893 1 95.69 295 ILE A N 1
ATOM 2311 C CA . ILE A 1 295 ? -1.298 38.688 -0.46 1 95.69 295 ILE A CA 1
ATOM 2312 C C . ILE A 1 295 ? -0.692 38 -1.673 1 95.69 295 ILE A C 1
ATOM 2314 O O . ILE A 1 295 ? 0.53 37.938 -1.83 1 95.69 295 ILE A O 1
ATOM 2318 N N . ILE A 1 296 ? -1.525 37.438 -2.531 1 96.31 296 ILE A N 1
ATOM 2319 C CA . ILE A 1 296 ? -1.094 36.688 -3.695 1 96.31 296 ILE A CA 1
ATOM 2320 C C . ILE A 1 296 ? -0.245 37.562 -4.609 1 96.31 296 ILE A C 1
ATOM 2322 O O . ILE A 1 296 ? 0.784 37.125 -5.129 1 96.31 296 ILE A O 1
ATOM 2326 N N . LYS A 1 297 ? -0.66 38.812 -4.719 1 95.38 297 LYS A N 1
ATOM 2327 C CA . LYS A 1 297 ? 0.067 39.75 -5.551 1 95.38 297 LYS A CA 1
ATOM 2328 C C . LYS A 1 297 ? 1.414 40.125 -4.926 1 95.38 297 LYS A C 1
ATOM 2330 O O . LYS A 1 297 ? 2.439 40.125 -5.613 1 95.38 297 LYS A O 1
ATOM 2335 N N . GLN A 1 298 ? 1.349 40.406 -3.697 1 96.25 298 GLN A N 1
ATOM 2336 C CA . GLN A 1 298 ? 2.537 40.875 -2.996 1 96.25 298 GLN A CA 1
ATOM 2337 C C . GLN A 1 298 ? 3.645 39.812 -3.02 1 96.25 298 GLN A C 1
ATOM 2339 O O . GLN A 1 298 ? 4.824 40.156 -3.148 1 96.25 298 GLN A O 1
ATOM 2344 N N . ASP A 1 299 ? 3.281 38.562 -2.91 1 97.81 299 ASP A N 1
ATOM 2345 C CA . ASP A 1 299 ? 4.293 37.531 -2.801 1 97.81 299 ASP A CA 1
ATOM 2346 C C . ASP A 1 299 ? 4.402 36.719 -4.102 1 97.81 299 ASP A C 1
ATOM 2348 O O . ASP A 1 299 ? 5.098 35.719 -4.156 1 97.81 299 ASP A O 1
ATOM 2352 N N . ASN A 1 300 ? 3.734 37.156 -5.098 1 97.19 300 ASN A N 1
ATOM 2353 C CA . ASN A 1 300 ? 3.779 36.531 -6.406 1 97.19 300 ASN A CA 1
ATOM 2354 C C . ASN A 1 300 ? 3.521 35 -6.301 1 97.19 300 ASN A C 1
ATOM 2356 O O . ASN A 1 300 ? 4.305 34.219 -6.809 1 97.19 300 ASN A O 1
ATOM 2360 N N . CYS A 1 301 ? 2.439 34.688 -5.676 1 98.38 301 CYS A N 1
ATOM 2361 C CA . CYS A 1 301 ? 2.098 33.281 -5.488 1 98.38 301 CYS A CA 1
ATOM 2362 C C . CYS A 1 301 ? 1.765 32.594 -6.82 1 98.38 301 CYS A C 1
ATOM 2364 O O . CYS A 1 301 ? 0.954 33.125 -7.59 1 98.38 301 CYS A O 1
ATOM 2366 N N . THR A 1 302 ? 2.396 31.438 -7.082 1 98.56 302 THR A N 1
ATOM 2367 C CA . THR A 1 302 ? 2.227 30.75 -8.359 1 98.56 302 THR A CA 1
ATOM 2368 C C . THR A 1 302 ? 1.153 29.672 -8.25 1 98.56 302 THR A C 1
ATOM 2370 O O . THR A 1 302 ? 0.563 29.266 -9.258 1 98.56 302 THR A O 1
ATOM 2373 N N . VAL A 1 303 ? 0.935 29.125 -7.078 1 98.44 303 VAL A N 1
ATOM 2374 C CA . VAL A 1 303 ? -0.104 28.156 -6.781 1 98.44 303 VAL A CA 1
ATOM 2375 C C . VAL A 1 303 ? -0.928 28.609 -5.582 1 98.44 303 VAL A C 1
ATOM 2377 O O . VAL A 1 303 ? -0.373 28.984 -4.547 1 98.44 303 VAL A O 1
ATOM 2380 N N . CYS A 1 304 ? -2.236 28.609 -5.746 1 97.38 304 CYS A N 1
ATOM 2381 C CA . CYS A 1 304 ? -3.105 29.109 -4.688 1 97.38 304 CYS A CA 1
ATOM 2382 C C . CYS A 1 304 ? -4.207 28.109 -4.367 1 97.38 304 CYS A C 1
ATOM 2384 O O . CYS A 1 304 ? -4.863 27.594 -5.273 1 97.38 304 CYS A O 1
ATOM 2386 N N . GLN A 1 305 ? -4.352 27.828 -3.162 1 96.19 305 GLN A N 1
ATOM 2387 C CA . GLN A 1 305 ? -5.484 27.047 -2.67 1 96.19 305 GLN A CA 1
ATOM 2388 C C . GLN A 1 305 ? -6.461 27.938 -1.893 1 96.19 305 GLN A C 1
ATOM 2390 O O . GLN A 1 305 ? -6.098 28.516 -0.864 1 96.19 305 GLN A O 1
ATOM 2395 N N . ILE A 1 306 ? -7.664 28 -2.35 1 93.88 306 ILE A N 1
ATOM 2396 C CA . ILE A 1 306 ? -8.656 28.875 -1.75 1 93.88 306 ILE A CA 1
ATOM 2397 C C . ILE A 1 306 ? -10 28.156 -1.646 1 93.88 306 ILE A C 1
ATOM 2399 O O . ILE A 1 306 ? -10.211 27.141 -2.301 1 93.88 306 ILE A O 1
ATOM 2403 N N . LEU A 1 307 ? -10.898 28.672 -0.886 1 91.44 307 LEU A N 1
ATOM 2404 C CA . LEU A 1 307 ? -12.258 28.141 -0.805 1 91.44 307 LEU A CA 1
ATOM 2405 C C . LEU A 1 307 ? -13.039 28.469 -2.068 1 91.44 307 LEU A C 1
ATOM 2407 O O . LEU A 1 307 ? -12.805 29.484 -2.705 1 91.44 307 LEU A O 1
ATOM 2411 N N . PRO A 1 308 ? -14.016 27.625 -2.344 1 92.62 308 PRO A N 1
ATOM 2412 C CA . PRO A 1 308 ? -14.828 27.906 -3.527 1 92.62 308 PRO A CA 1
ATOM 2413 C C . PRO A 1 308 ? -15.508 29.266 -3.469 1 92.62 308 PRO A C 1
ATOM 2415 O O . PRO A 1 308 ? -15.617 29.953 -4.488 1 92.62 308 PRO A O 1
ATOM 2418 N N . ALA A 1 309 ? -15.953 29.719 -2.332 1 91.94 309 ALA A N 1
ATOM 2419 C CA . ALA A 1 309 ? -16.609 31 -2.174 1 91.94 309 ALA A CA 1
ATOM 2420 C C . ALA A 1 309 ? -15.688 32.156 -2.6 1 91.94 309 ALA A C 1
ATOM 2422 O O . ALA A 1 309 ? -16.141 33.156 -3.146 1 91.94 309 ALA A O 1
ATOM 2423 N N . LEU A 1 310 ? -14.469 31.969 -2.32 1 91.94 310 LEU A N 1
ATOM 2424 C CA . LEU A 1 310 ? -13.508 33 -2.703 1 91.94 310 LEU A CA 1
ATOM 2425 C C . LEU A 1 310 ? -13.305 33.031 -4.215 1 91.94 310 LEU A C 1
ATOM 2427 O O . LEU A 1 310 ? -13.133 34.094 -4.805 1 91.94 310 LEU A O 1
ATOM 2431 N N . ALA A 1 311 ? -13.25 31.859 -4.801 1 92.12 311 ALA A N 1
ATOM 2432 C CA . ALA A 1 311 ? -13.164 31.812 -6.258 1 92.12 311 ALA A CA 1
ATOM 2433 C C . ALA A 1 311 ? -14.328 32.531 -6.91 1 92.12 311 ALA A C 1
ATOM 2435 O O . ALA A 1 311 ? -14.133 33.312 -7.867 1 92.12 311 ALA A O 1
ATOM 2436 N N . MET A 1 312 ? -15.492 32.344 -6.383 1 93.19 312 MET A N 1
ATOM 2437 C CA . MET A 1 312 ? -16.688 33.031 -6.891 1 93.19 312 MET A CA 1
ATOM 2438 C C . MET A 1 312 ? -16.578 34.531 -6.73 1 93.19 312 MET A C 1
ATOM 2440 O O . MET A 1 312 ? -16.969 35.281 -7.621 1 93.19 312 MET A O 1
ATOM 2444 N N . GLU A 1 313 ? -16.062 34.906 -5.602 1 93.12 313 GLU A N 1
ATOM 2445 C CA . GLU A 1 313 ? -15.906 36.344 -5.344 1 93.12 313 GLU A CA 1
ATOM 2446 C C . GLU A 1 313 ? -14.898 36.969 -6.305 1 93.12 313 GLU A C 1
ATOM 2448 O O . GLU A 1 313 ? -15.086 38.094 -6.75 1 93.12 313 GLU A O 1
ATOM 2453 N N . ILE A 1 314 ? -13.844 36.281 -6.594 1 92.12 314 ILE A N 1
ATOM 2454 C CA . ILE A 1 314 ? -12.82 36.75 -7.527 1 92.12 314 ILE A CA 1
ATOM 2455 C C . ILE A 1 314 ? -13.438 36.969 -8.906 1 92.12 314 ILE A C 1
ATOM 2457 O O . ILE A 1 314 ? -13.117 37.938 -9.594 1 92.12 314 ILE A O 1
ATOM 2461 N N . LEU A 1 315 ? -14.305 36.125 -9.281 1 91.31 315 LEU A N 1
ATOM 2462 C CA . LEU A 1 315 ? -14.945 36.156 -10.594 1 91.31 315 LEU A CA 1
ATOM 2463 C C . LEU A 1 315 ? -15.812 37.406 -10.727 1 91.31 315 LEU A C 1
ATOM 2465 O O . LEU A 1 315 ? -16.078 37.875 -11.844 1 91.31 315 LEU A O 1
ATOM 2469 N N . LYS A 1 316 ? -16.266 37.938 -9.656 1 90.75 316 LYS A N 1
ATOM 2470 C CA . LYS A 1 316 ? -17.109 39.125 -9.68 1 90.75 316 LYS A CA 1
ATOM 2471 C C . LYS A 1 316 ? -16.281 40.375 -9.984 1 90.75 316 LYS A C 1
ATOM 2473 O O . LYS A 1 316 ? -16.828 41.438 -10.32 1 90.75 316 LYS A O 1
ATOM 2478 N N . ARG A 1 317 ? -15.086 40.125 -9.844 1 89.06 317 ARG A N 1
ATOM 2479 C CA . ARG A 1 317 ? -14.227 41.281 -10.047 1 89.06 317 ARG A CA 1
ATOM 2480 C C . ARG A 1 317 ? -13.969 41.531 -11.531 1 89.06 317 ARG A C 1
ATOM 2482 O O . ARG A 1 317 ? -13.844 40.594 -12.305 1 89.06 317 ARG A O 1
ATOM 2489 N N . ASP A 1 318 ? -13.922 42.812 -11.875 1 77.69 318 ASP A N 1
ATOM 2490 C CA . ASP A 1 318 ? -13.773 43.188 -13.281 1 77.69 318 ASP A CA 1
ATOM 2491 C C . ASP A 1 318 ? -12.344 42.938 -13.758 1 77.69 318 ASP A C 1
ATOM 2493 O O . ASP A 1 318 ? -12.125 42.469 -14.875 1 77.69 318 ASP A O 1
ATOM 2497 N N . LYS A 1 319 ? -11.398 43.281 -12.914 1 82.69 319 LYS A N 1
ATOM 2498 C CA . LYS A 1 319 ? -9.992 43.188 -13.305 1 82.69 319 LYS A CA 1
ATOM 2499 C C . LYS A 1 319 ? -9.336 41.969 -12.633 1 82.69 319 LYS A C 1
ATOM 2501 O O . LYS A 1 319 ? -9.578 41.688 -11.461 1 82.69 319 LYS A O 1
ATOM 2506 N N . ASN A 1 320 ? -8.617 41.281 -13.5 1 83.19 320 ASN A N 1
ATOM 2507 C CA . ASN A 1 320 ? -7.801 40.188 -12.953 1 83.19 320 ASN A CA 1
ATOM 2508 C C . ASN A 1 320 ? -6.496 40.719 -12.367 1 83.19 320 ASN A C 1
ATOM 2510 O O . ASN A 1 320 ? -5.672 41.281 -13.094 1 83.19 320 ASN A O 1
ATOM 2514 N N . GLU A 1 321 ? -6.395 40.656 -11.078 1 89 321 GLU A N 1
ATOM 2515 C CA . GLU A 1 321 ? -5.234 41.219 -10.391 1 89 321 GLU A CA 1
ATOM 2516 C C . GLU A 1 321 ? -4.199 40.125 -10.086 1 89 321 GLU A C 1
ATOM 2518 O O . GLU A 1 321 ? -3.07 40.438 -9.695 1 89 321 GLU A O 1
ATOM 2523 N N . ILE A 1 322 ? -4.594 38.906 -10.273 1 93 322 ILE A N 1
ATOM 2524 C CA . ILE A 1 322 ? -3.689 37.781 -9.984 1 93 322 ILE A CA 1
ATOM 2525 C C . ILE A 1 322 ? -3.67 36.844 -11.172 1 93 322 ILE A C 1
ATOM 2527 O O . ILE A 1 322 ? -4.574 36.844 -12.008 1 93 322 ILE A O 1
ATOM 2531 N N . SER A 1 323 ? -2.551 36.062 -11.297 1 94.31 323 SER A N 1
ATOM 2532 C CA . SER A 1 323 ? -2.426 35.094 -12.391 1 94.31 323 SER A CA 1
ATOM 2533 C C . SER A 1 323 ? -1.616 33.875 -11.961 1 94.31 323 SER A C 1
ATOM 2535 O O . SER A 1 323 ? -0.612 33.562 -12.586 1 94.31 323 SER A O 1
ATOM 2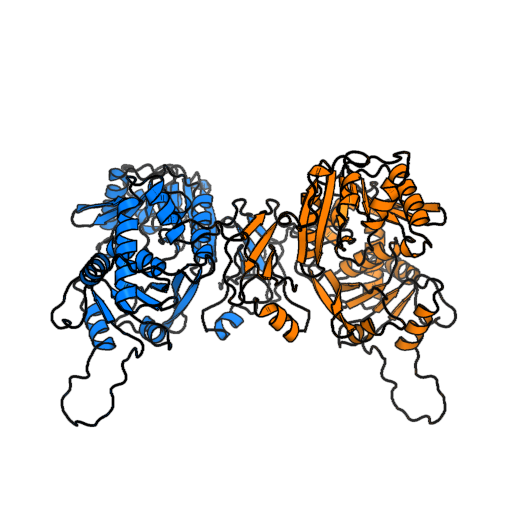537 N N . PRO A 1 324 ? -2.1 33.25 -10.938 1 97.25 324 PRO A N 1
ATOM 2538 C CA . PRO A 1 324 ? -1.388 32.031 -10.562 1 97.25 324 PRO A CA 1
ATOM 2539 C C . PRO A 1 324 ? -1.453 30.953 -11.648 1 97.25 324 PRO A C 1
ATOM 2541 O O . PRO A 1 324 ? -2.393 30.938 -12.453 1 97.25 324 PRO A O 1
ATOM 2544 N N . ARG A 1 325 ? -0.46 30.125 -11.68 1 97.38 325 ARG A N 1
ATOM 2545 C CA . ARG A 1 325 ? -0.495 29.016 -12.625 1 97.38 325 ARG A CA 1
ATOM 2546 C C . ARG A 1 325 ? -1.626 28.047 -12.289 1 97.38 325 ARG A C 1
ATOM 2548 O O . ARG A 1 325 ? -2.301 27.531 -13.188 1 97.38 325 ARG A O 1
ATOM 2555 N N . VAL A 1 326 ? -1.816 27.844 -10.961 1 97.75 326 VAL A N 1
ATOM 2556 C CA . VAL A 1 326 ? -2.854 26.938 -10.5 1 97.75 326 VAL A CA 1
ATOM 2557 C C . VAL A 1 326 ? -3.707 27.609 -9.438 1 97.75 326 VAL A C 1
ATOM 2559 O O . VAL A 1 326 ? -3.18 28.25 -8.523 1 97.75 326 VAL A O 1
ATOM 2562 N N . LEU A 1 327 ? -4.941 27.547 -9.586 1 97 327 LEU A N 1
ATOM 2563 C CA . LEU A 1 327 ? -5.898 27.812 -8.516 1 97 327 LEU A CA 1
ATOM 2564 C C . LEU A 1 327 ? -6.609 26.531 -8.094 1 97 327 LEU A C 1
ATOM 2566 O O . LEU A 1 327 ? -7.324 25.922 -8.891 1 97 327 LEU A O 1
ATOM 2570 N N . ALA A 1 328 ? -6.363 26.125 -6.891 1 96.88 328 ALA A N 1
ATOM 2571 C CA . ALA A 1 328 ? -6.965 24.906 -6.359 1 96.88 328 ALA A CA 1
ATOM 2572 C C . ALA A 1 328 ? -8.047 25.234 -5.336 1 96.88 328 ALA A C 1
ATOM 2574 O O . ALA A 1 328 ? -7.973 26.25 -4.641 1 96.88 328 ALA A O 1
ATOM 2575 N N . THR A 1 329 ? -9.023 24.406 -5.297 1 94.56 329 THR A N 1
ATOM 2576 C CA . THR A 1 329 ? -10.109 24.562 -4.34 1 94.56 329 THR A CA 1
ATOM 2577 C C . THR A 1 329 ? -10.633 23.219 -3.877 1 94.56 329 THR A C 1
ATOM 2579 O O . THR A 1 329 ? -10.117 22.172 -4.281 1 94.56 329 THR A O 1
ATOM 2582 N N . GLY A 1 330 ? -11.547 23.203 -2.857 1 91.88 330 GLY A N 1
ATOM 2583 C CA . GLY A 1 330 ? -12.109 21.984 -2.316 1 91.88 330 GLY A CA 1
ATOM 2584 C C . GLY A 1 330 ? -12.57 22.125 -0.875 1 91.88 330 GLY A C 1
ATOM 2585 O O . GLY A 1 330 ? -12.719 23.234 -0.374 1 91.88 330 GLY A O 1
ATOM 2586 N N . GLY A 1 331 ? -12.906 20.922 -0.242 1 86.88 331 GLY A N 1
ATOM 2587 C CA . GLY A 1 331 ? -13.359 20.891 1.138 1 86.88 331 GLY A CA 1
ATOM 2588 C C . GLY A 1 331 ? -14.875 20.953 1.27 1 86.88 331 GLY A C 1
ATOM 2589 O O . GLY A 1 331 ? -15.43 20.562 2.295 1 86.88 331 GLY A O 1
ATOM 2590 N N . VAL A 1 332 ? -15.477 21.562 0.318 1 86.06 332 VAL A N 1
ATOM 2591 C CA . VAL A 1 332 ? -16.922 21.625 0.18 1 86.06 332 VAL A CA 1
ATOM 2592 C C . VAL A 1 332 ? -17.312 21.438 -1.285 1 86.06 332 VAL A C 1
ATOM 2594 O O . VAL A 1 332 ? -16.469 21.484 -2.172 1 86.06 332 VAL A O 1
ATOM 2597 N N . PRO A 1 333 ? -18.562 21.188 -1.474 1 87.19 333 PRO A N 1
ATOM 2598 C CA . PRO A 1 333 ? -18.969 21.078 -2.881 1 87.19 333 PRO A CA 1
ATOM 2599 C C . PRO A 1 333 ? -18.609 22.328 -3.686 1 87.19 333 PRO A C 1
ATOM 2601 O O . PRO A 1 333 ? -18.766 23.453 -3.201 1 87.19 333 PRO A O 1
ATOM 2604 N N . VAL A 1 334 ? -18.141 22.125 -4.887 1 92.19 334 VAL A N 1
ATOM 2605 C CA . VAL A 1 334 ? -17.656 23.219 -5.73 1 92.19 334 VAL A CA 1
ATOM 2606 C C . VAL A 1 334 ? -18.656 23.469 -6.867 1 92.19 334 VAL A C 1
ATOM 2608 O O . VAL A 1 334 ? -18.797 22.641 -7.758 1 92.19 334 VAL A O 1
ATOM 2611 N N . PRO A 1 335 ? -19.312 24.641 -6.863 1 90.94 335 PRO A N 1
ATOM 2612 C CA . PRO A 1 335 ? -20.219 24.953 -7.969 1 90.94 335 PRO A CA 1
ATOM 2613 C C . PRO A 1 335 ? -19.5 25.031 -9.312 1 90.94 335 PRO A C 1
ATOM 2615 O O . PRO A 1 335 ? -18.359 25.484 -9.383 1 90.94 335 PRO A O 1
ATOM 2618 N N . LYS A 1 336 ? -20.219 24.672 -10.336 1 91.81 336 LYS A N 1
ATOM 2619 C CA . LYS A 1 336 ? -19.656 24.672 -11.688 1 91.81 336 LYS A CA 1
ATOM 2620 C C . LYS A 1 336 ? -19.156 26.047 -12.086 1 91.81 336 LYS A C 1
ATOM 2622 O O . LYS A 1 336 ? -18.172 26.172 -12.812 1 91.81 336 LYS A O 1
ATOM 2627 N N . GLN A 1 337 ? -19.766 27.062 -11.578 1 92.94 337 GLN A N 1
ATOM 2628 C CA . GLN A 1 337 ? -19.438 28.438 -11.922 1 92.94 337 GLN A CA 1
ATOM 2629 C C . GLN A 1 337 ? -18.016 28.781 -11.5 1 92.94 337 GLN A C 1
ATOM 2631 O O . GLN A 1 337 ? -17.375 29.656 -12.102 1 92.94 337 GLN A O 1
ATOM 2636 N N . CYS A 1 338 ? -17.5 28.125 -10.508 1 93.44 338 CYS A N 1
ATOM 2637 C CA . CYS A 1 338 ? -16.141 28.375 -10.039 1 93.44 338 CYS A CA 1
ATOM 2638 C C . CYS A 1 338 ? -15.133 28.156 -11.148 1 93.44 338 CYS A C 1
ATOM 2640 O O . CYS A 1 338 ? -14.086 28.812 -11.188 1 93.44 338 CYS A O 1
ATOM 2642 N N . ALA A 1 339 ? -15.453 27.266 -12.047 1 93.69 339 ALA A N 1
ATOM 2643 C CA . ALA A 1 339 ? -14.508 26.875 -13.094 1 93.69 339 ALA A CA 1
ATOM 2644 C C . ALA A 1 339 ? -14.266 28.031 -14.07 1 93.69 339 ALA A C 1
ATOM 2646 O O . ALA A 1 339 ? -13.312 28 -14.852 1 93.69 339 ALA A O 1
ATOM 2647 N N . GLN A 1 340 ? -15.031 29.016 -14.039 1 93.31 340 GLN A N 1
ATOM 2648 C CA . GLN A 1 340 ? -14.891 30.172 -14.922 1 93.31 340 GLN A CA 1
ATOM 2649 C C . GLN A 1 340 ? -13.617 30.953 -14.594 1 93.31 340 GLN A C 1
ATOM 2651 O O . GLN A 1 340 ? -13.203 31.812 -15.375 1 93.31 340 GLN A O 1
ATOM 2656 N N . VAL A 1 341 ? -12.992 30.609 -13.516 1 93.25 341 VAL A N 1
ATOM 2657 C CA . VAL A 1 341 ? -11.727 31.234 -13.18 1 93.25 341 VAL A CA 1
ATOM 2658 C C . VAL A 1 341 ? -10.664 30.859 -14.211 1 93.25 341 VAL A C 1
ATOM 2660 O O . VAL A 1 341 ? -9.68 31.578 -14.391 1 93.25 341 VAL A O 1
ATOM 2663 N N . VAL A 1 342 ? -10.859 29.766 -14.852 1 91.19 342 VAL A N 1
ATOM 2664 C CA . VAL A 1 342 ? -9.922 29.328 -15.883 1 91.19 342 VAL A CA 1
ATOM 2665 C C . VAL A 1 342 ? -10.531 29.547 -17.266 1 91.19 342 VAL A C 1
ATOM 2667 O O . VAL A 1 342 ? -11.688 29.203 -17.516 1 91.19 342 VAL A O 1
ATOM 2670 N N . PRO A 1 343 ? -9.906 30.156 -18.109 1 91.5 343 PRO A N 1
ATOM 2671 C CA . PRO A 1 343 ? -8.523 30.609 -18.016 1 91.5 343 PRO A CA 1
ATOM 2672 C C . PRO A 1 343 ? -8.414 32.062 -17.609 1 91.5 343 PRO A C 1
ATOM 2674 O O . PRO A 1 343 ? -7.344 32.688 -17.719 1 91.5 343 PRO A O 1
ATOM 2677 N N . ARG A 1 344 ? -9.445 32.688 -17.094 1 91.62 344 ARG A N 1
ATOM 2678 C CA . ARG A 1 344 ? -9.484 34.125 -16.844 1 91.62 344 ARG A CA 1
ATOM 2679 C C . ARG A 1 344 ? -8.477 34.5 -15.773 1 91.62 344 ARG A C 1
ATOM 2681 O O . ARG A 1 344 ? -7.793 35.531 -15.914 1 91.62 344 A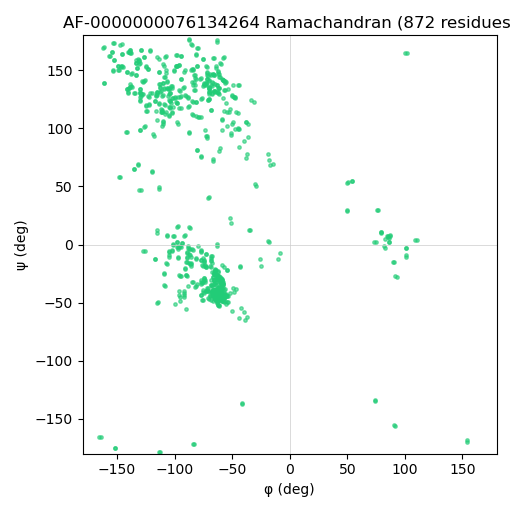RG A O 1
ATOM 2688 N N . VAL A 1 345 ? -8.391 33.781 -14.758 1 94.38 345 VAL A N 1
ATOM 2689 C CA . VAL A 1 345 ? -7.625 34.156 -13.578 1 94.38 345 VAL A CA 1
ATOM 2690 C C . VAL A 1 345 ? -6.379 33.281 -13.469 1 94.38 345 VAL A C 1
ATOM 2692 O O . VAL A 1 345 ? -5.328 33.75 -13.008 1 94.38 345 VAL A O 1
ATOM 2695 N N . CYS A 1 346 ? -6.488 32.031 -13.859 1 95.88 346 CYS A N 1
ATOM 2696 C CA . CYS A 1 346 ? -5.406 31.062 -13.711 1 95.88 346 CYS A CA 1
ATOM 2697 C C . CYS A 1 346 ? -5.285 30.172 -14.945 1 95.88 346 CYS A C 1
ATOM 2699 O O . CYS A 1 346 ? -6.168 30.172 -15.805 1 95.88 346 CYS A O 1
ATOM 2701 N N . LYS A 1 347 ? -4.199 29.453 -15.023 1 95.81 347 LYS A N 1
ATOM 2702 C CA . LYS A 1 347 ? -3.973 28.578 -16.156 1 95.81 347 LYS A CA 1
ATOM 2703 C C . LYS A 1 347 ? -4.668 27.234 -15.969 1 95.81 347 LYS A C 1
ATOM 2705 O O . LYS A 1 347 ? -5.062 26.578 -16.938 1 95.81 347 LYS A O 1
ATOM 2710 N N . GLU A 1 348 ? -4.746 26.828 -14.75 1 97.12 348 GLU A N 1
ATOM 2711 C CA . GLU A 1 348 ? -5.383 25.562 -14.414 1 97.12 348 GLU A CA 1
ATOM 2712 C C . GLU A 1 348 ? -6.203 25.688 -13.133 1 97.12 348 GLU A C 1
ATOM 2714 O O . GLU A 1 348 ? -5.75 26.281 -12.156 1 97.12 348 GLU A O 1
ATOM 2719 N N . PHE A 1 349 ? -7.41 25.219 -13.195 1 96.12 349 PHE A N 1
ATOM 2720 C CA . PHE A 1 349 ? -8.289 25.141 -12.031 1 96.12 349 PHE A CA 1
ATOM 2721 C C . PHE A 1 349 ? -8.398 23.703 -11.531 1 96.12 349 PHE A C 1
ATOM 2723 O O . PHE A 1 349 ? -8.711 22.797 -12.305 1 96.12 349 PHE A O 1
ATOM 2730 N N . ILE A 1 350 ? -8.094 23.469 -10.258 1 96.31 350 ILE A N 1
ATOM 2731 C CA . ILE A 1 350 ? -8.055 22.109 -9.719 1 96.31 350 ILE A CA 1
ATOM 2732 C C . ILE A 1 350 ? -9 22 -8.531 1 96.31 350 ILE A C 1
ATOM 2734 O O . ILE A 1 350 ? -8.938 22.797 -7.602 1 96.31 350 ILE A O 1
ATOM 2738 N N . CYS A 1 351 ? -9.859 21.047 -8.539 1 95.19 351 CYS A N 1
ATOM 2739 C CA . CYS A 1 351 ? -10.727 20.703 -7.41 1 95.19 351 CYS A CA 1
ATOM 2740 C C . CYS A 1 351 ? -10.211 19.469 -6.676 1 95.19 351 CYS A C 1
ATOM 2742 O O . CYS A 1 351 ? -9.992 18.422 -7.285 1 95.19 351 CYS A O 1
ATOM 2744 N N . ILE A 1 352 ? -10.047 19.641 -5.406 1 94.06 352 ILE A N 1
ATOM 2745 C CA . ILE A 1 352 ? -9.492 18.578 -4.59 1 94.06 352 ILE A CA 1
ATOM 2746 C C . ILE A 1 352 ? -10.555 18.047 -3.635 1 94.06 352 ILE A C 1
ATOM 2748 O O . ILE A 1 352 ? -11.266 18.828 -2.998 1 94.06 352 ILE A O 1
ATOM 2752 N N . TYR A 1 353 ? -10.711 16.781 -3.58 1 92.06 353 TYR A N 1
ATOM 2753 C CA . TYR A 1 353 ? -11.531 16.109 -2.588 1 92.06 353 TYR A CA 1
ATOM 2754 C C . TYR A 1 353 ? -10.672 15.227 -1.679 1 92.06 353 TYR A C 1
ATOM 2756 O O . TYR A 1 353 ? -9.805 14.492 -2.154 1 92.06 353 TYR A O 1
ATOM 2764 N N . GLY A 1 354 ? -10.859 15.359 -0.409 1 88.25 354 GLY A N 1
ATOM 2765 C CA . GLY A 1 354 ? -10.109 14.578 0.564 1 88.25 354 GLY A CA 1
ATOM 2766 C C . GLY A 1 354 ? -10.766 14.539 1.933 1 88.25 354 GLY A C 1
ATOM 2767 O O . GLY A 1 354 ? -11.781 15.211 2.158 1 88.25 354 GLY A O 1
ATOM 2768 N N . THR A 1 355 ? -10.266 13.695 2.787 1 83.31 355 THR A N 1
ATOM 2769 C CA . THR A 1 355 ? -10.688 13.57 4.18 1 83.31 355 THR A CA 1
ATOM 2770 C C . THR A 1 355 ? -9.484 13.562 5.113 1 83.31 355 THR A C 1
ATOM 2772 O O . THR A 1 355 ? -8.344 13.375 4.668 1 83.31 355 THR A O 1
ATOM 2775 N N . THR A 1 356 ? -9.742 13.898 6.332 1 80.62 356 THR A N 1
ATOM 2776 C CA . THR A 1 356 ? -8.672 13.867 7.328 1 80.62 356 THR A CA 1
ATOM 2777 C C . THR A 1 356 ? -8.062 12.469 7.426 1 80.62 356 THR A C 1
ATOM 2779 O O . THR A 1 356 ? -6.855 12.328 7.602 1 80.62 356 THR A O 1
ATOM 2782 N N . GLU A 1 357 ? -8.859 11.469 7.246 1 75.94 357 GLU A N 1
ATOM 2783 C CA . GLU A 1 357 ? -8.445 10.07 7.383 1 75.94 357 GLU A CA 1
ATOM 2784 C C . GLU A 1 357 ? -7.527 9.656 6.234 1 75.94 357 GLU A C 1
ATOM 2786 O O . GLU A 1 357 ? -6.484 9.039 6.461 1 75.94 357 GLU A O 1
ATOM 2791 N N . MET A 1 358 ? -7.859 10.125 4.992 1 76.44 358 MET A N 1
ATOM 2792 C CA . MET A 1 358 ? -7.184 9.602 3.809 1 76.44 358 MET A CA 1
ATOM 2793 C C . MET A 1 358 ? -6.207 10.625 3.24 1 76.44 358 MET A C 1
ATOM 2795 O O . MET A 1 358 ? -5.316 10.273 2.463 1 76.44 358 MET A O 1
ATOM 2799 N N . GLY A 1 359 ? -6.352 11.805 3.631 1 84.31 359 GLY A N 1
ATOM 2800 C CA . GLY A 1 359 ? -5.695 12.844 2.854 1 84.31 359 GLY A CA 1
ATOM 2801 C C . GLY A 1 359 ? -6.383 13.133 1.532 1 84.31 359 GLY A C 1
ATOM 2802 O O . GLY A 1 359 ? -7.602 13.32 1.489 1 84.31 359 GLY A O 1
ATOM 2803 N N . GLY A 1 360 ? -5.664 13.242 0.471 1 88.69 360 GLY A N 1
ATOM 2804 C CA . GLY A 1 360 ? -6.266 13.406 -0.842 1 88.69 360 GLY A CA 1
ATOM 2805 C C . GLY A 1 360 ? -6.922 12.148 -1.365 1 88.69 360 GLY A C 1
ATOM 2806 O O . GLY A 1 360 ? -6.391 11.047 -1.195 1 88.69 360 GLY A O 1
ATOM 2807 N N . VAL A 1 361 ? -8.086 12.32 -1.948 1 87.44 361 VAL A N 1
ATOM 2808 C CA . VAL A 1 361 ? -8.836 11.188 -2.477 1 87.44 361 VAL A CA 1
ATOM 2809 C C . VAL A 1 361 ? -8.938 11.305 -3.996 1 87.44 361 VAL A C 1
ATOM 2811 O O . VAL A 1 361 ? -8.695 10.336 -4.715 1 87.44 361 VAL A O 1
ATOM 2814 N N . SER A 1 362 ? -9.344 12.484 -4.461 1 91.88 362 SER A N 1
ATOM 2815 C CA . SER A 1 362 ? -9.492 12.688 -5.898 1 91.88 362 SER A CA 1
ATOM 2816 C C . SER A 1 362 ? -9.133 14.109 -6.297 1 91.88 362 SER A C 1
ATOM 2818 O O . SER A 1 362 ? -9.016 14.992 -5.441 1 91.88 362 SER A O 1
ATOM 2820 N N . VAL A 1 363 ? -8.922 14.297 -7.555 1 93.62 363 VAL A N 1
ATOM 2821 C CA . VAL A 1 363 ? -8.57 15.594 -8.117 1 93.62 363 VAL A CA 1
ATOM 2822 C C . VAL A 1 363 ? -9.281 15.781 -9.461 1 93.62 363 VAL A C 1
ATOM 2824 O O . VAL A 1 363 ? -9.43 14.828 -10.227 1 93.62 363 VAL A O 1
ATOM 2827 N N . LYS A 1 364 ? -9.875 16.906 -9.68 1 93.56 364 LYS A N 1
ATOM 2828 C CA . LYS A 1 364 ? -10.453 17.328 -10.953 1 93.56 364 LYS A CA 1
ATOM 2829 C C . LYS A 1 364 ? -9.688 18.516 -11.531 1 93.56 364 LYS A C 1
ATOM 2831 O O . LYS A 1 364 ? -9.562 19.562 -10.883 1 93.56 364 LYS A O 1
ATOM 2836 N N . ARG A 1 365 ? -9.188 18.328 -12.695 1 93.88 365 ARG A N 1
ATOM 2837 C CA . ARG A 1 365 ? -8.375 19.344 -13.352 1 93.88 365 ARG A CA 1
ATOM 2838 C C . ARG A 1 365 ? -9.125 19.953 -14.531 1 93.88 365 ARG A C 1
ATOM 2840 O O . ARG A 1 365 ? -9.781 19.234 -15.297 1 93.88 365 ARG A O 1
ATOM 2847 N N . SER A 1 366 ? -9.078 21.234 -14.594 1 93.56 366 SER A N 1
ATOM 2848 C CA . SER A 1 366 ? -9.711 21.953 -15.703 1 93.56 366 SER A CA 1
ATOM 2849 C C . SER A 1 366 ? -8.797 23.031 -16.25 1 93.56 366 SER A C 1
ATOM 2851 O O . SER A 1 366 ? -8.211 23.812 -15.492 1 93.56 366 SER A O 1
ATOM 2853 N N . GLN A 1 367 ? -8.641 23.031 -17.578 1 92.38 367 GLN A N 1
ATOM 2854 C CA . GLN A 1 367 ? -7.895 24.109 -18.234 1 92.38 367 GLN A CA 1
ATOM 2855 C C . GLN A 1 367 ? -8.836 25.078 -18.953 1 92.38 367 GLN A C 1
ATOM 2857 O O . GLN A 1 367 ? -8.398 26.094 -19.484 1 92.38 367 GLN A O 1
ATOM 2862 N N . ALA A 1 368 ? -10.078 24.688 -18.938 1 92.38 368 ALA A N 1
ATOM 2863 C CA . ALA A 1 368 ? -11.172 25.531 -19.406 1 92.38 368 ALA A CA 1
ATOM 2864 C C . ALA A 1 368 ? -12.445 25.281 -18.594 1 92.38 368 ALA A C 1
ATOM 2866 O O . ALA A 1 368 ? -12.625 24.203 -18.031 1 92.38 368 ALA A O 1
ATOM 2867 N N . ALA A 1 369 ? -13.25 26.25 -18.547 1 90.31 369 ALA A N 1
ATOM 2868 C CA . ALA A 1 369 ? -14.484 26.125 -17.781 1 90.31 369 ALA A CA 1
ATOM 2869 C C . ALA A 1 369 ? -15.344 24.969 -18.312 1 90.31 369 ALA A C 1
ATOM 2871 O O . ALA A 1 369 ? -16.031 24.297 -17.547 1 90.31 369 ALA A O 1
ATOM 2872 N N . SER A 1 370 ? -15.219 24.734 -19.531 1 89.81 370 SER A N 1
ATOM 2873 C CA . SER A 1 370 ? -16.031 23.719 -20.188 1 89.81 370 SER A CA 1
ATOM 2874 C C . SER A 1 370 ? -15.586 22.312 -19.781 1 89.81 370 SER A C 1
ATOM 2876 O O . SER A 1 370 ? -16.344 21.359 -19.922 1 89.81 370 SER A O 1
ATOM 2878 N N . ASP A 1 371 ? -14.375 22.219 -19.266 1 88.69 371 ASP A N 1
ATOM 2879 C CA . ASP A 1 371 ? -13.828 20.922 -18.875 1 88.69 371 ASP A CA 1
ATOM 2880 C C . ASP A 1 371 ? -14.43 20.453 -17.547 1 88.69 371 ASP A C 1
ATOM 2882 O O . ASP A 1 371 ? -14.328 19.281 -17.203 1 88.69 371 ASP A O 1
ATOM 2886 N N . PHE A 1 372 ? -15.094 21.375 -16.859 1 89.75 372 PHE A N 1
ATOM 2887 C CA . PHE A 1 372 ? -15.453 21.109 -15.477 1 89.75 372 PHE A CA 1
ATOM 2888 C C . PHE A 1 372 ? -16.859 20.547 -15.383 1 89.75 372 PHE A C 1
ATOM 2890 O O . PHE A 1 372 ? -17.797 21.078 -15.992 1 89.75 372 PHE A O 1
ATOM 2897 N N . SER A 1 373 ? -16.969 19.406 -14.688 1 83.31 373 SER A N 1
ATOM 2898 C CA . SER A 1 373 ? -18.266 18.812 -14.359 1 83.31 373 SER A CA 1
ATOM 2899 C C . SER A 1 373 ? -18.5 18.781 -12.852 1 83.31 373 SER A C 1
ATOM 2901 O O . SER A 1 373 ? -17.609 18.375 -12.094 1 83.31 373 SER A O 1
ATOM 2903 N N . ASP A 1 374 ? -19.656 19.297 -12.438 1 78.19 374 ASP A N 1
ATOM 2904 C CA . ASP A 1 374 ? -19.938 19.25 -11.008 1 78.19 374 ASP A CA 1
ATOM 2905 C C . ASP A 1 374 ? -20.625 17.938 -10.625 1 78.19 374 ASP A C 1
ATOM 2907 O O . ASP A 1 374 ? -21.109 17.781 -9.508 1 78.19 374 ASP A O 1
ATOM 2911 N N . TYR A 1 375 ? -20.594 16.969 -11.492 1 76.69 375 TYR A N 1
ATOM 2912 C CA . TYR A 1 375 ? -21.297 15.711 -11.25 1 76.69 375 TYR A CA 1
ATOM 2913 C C . TYR A 1 375 ? -20.312 14.625 -10.812 1 76.69 375 TYR A C 1
ATOM 2915 O O . TYR A 1 375 ? -20.719 13.484 -10.562 1 76.69 375 TYR A O 1
ATOM 2923 N N . ASN A 1 376 ? -19.094 14.984 -10.828 1 82.5 376 ASN A N 1
ATOM 2924 C CA . ASN A 1 376 ? -18.125 13.984 -10.406 1 82.5 376 ASN A CA 1
ATOM 2925 C C . ASN A 1 376 ? -17.016 14.594 -9.555 1 82.5 376 ASN A C 1
ATOM 2927 O O . ASN A 1 376 ? -16.859 15.82 -9.516 1 82.5 376 ASN A O 1
ATOM 2931 N N . ILE A 1 377 ? -16.281 13.734 -8.898 1 86.06 377 ILE A N 1
ATOM 2932 C CA . ILE A 1 377 ? -15.242 14.211 -8 1 86.06 377 ILE A CA 1
ATOM 2933 C C . ILE A 1 377 ? -13.883 14.102 -8.695 1 86.06 377 ILE A C 1
ATOM 2935 O O . ILE A 1 377 ? -12.844 14.352 -8.078 1 86.06 377 ILE A O 1
ATOM 2939 N N . GLY A 1 378 ? -13.852 13.781 -9.945 1 91.25 378 GLY A N 1
ATOM 2940 C CA . GLY A 1 378 ? -12.609 13.75 -10.695 1 91.25 378 GLY A CA 1
ATOM 2941 C C . GLY A 1 378 ? -11.938 12.391 -10.68 1 91.25 378 GLY A C 1
ATOM 2942 O O . GLY A 1 378 ? -12.617 11.359 -10.641 1 91.25 378 GLY A O 1
ATOM 2943 N N . LYS A 1 379 ? -10.68 12.398 -10.883 1 93.31 379 LYS A N 1
ATOM 2944 C CA . LYS A 1 379 ? -9.859 11.188 -10.969 1 93.31 379 LYS A CA 1
ATOM 2945 C C . LYS A 1 379 ? -9.164 10.898 -9.648 1 93.31 379 LYS A C 1
ATOM 2947 O O . LYS A 1 379 ? -9.047 11.781 -8.797 1 93.31 379 LYS A O 1
ATOM 2952 N N . PRO A 1 380 ? -8.688 9.656 -9.5 1 92.44 380 PRO A N 1
ATOM 2953 C CA . PRO A 1 380 ? -8 9.328 -8.25 1 92.44 380 PRO A CA 1
ATOM 2954 C C . PRO A 1 380 ? -6.797 10.234 -7.98 1 92.44 380 PRO A C 1
ATOM 2956 O O . PRO A 1 380 ? -6.07 10.594 -8.914 1 92.44 380 PRO A O 1
ATOM 2959 N N . TRP A 1 381 ? -6.656 10.562 -6.719 1 91.88 381 TRP A N 1
ATOM 2960 C CA . TRP A 1 381 ? -5.473 11.25 -6.199 1 91.88 381 TRP A CA 1
ATOM 2961 C C . TRP A 1 381 ? -4.223 10.391 -6.391 1 91.88 381 TRP A C 1
ATOM 2963 O O . TRP A 1 381 ? -4.301 9.164 -6.418 1 91.88 381 TRP A O 1
ATOM 2973 N N . PRO A 1 382 ? -3.045 11.047 -6.629 1 89.81 382 PRO A N 1
ATOM 2974 C CA . PRO A 1 382 ? -1.83 10.242 -6.738 1 89.81 382 PRO A CA 1
ATOM 2975 C C . PRO A 1 382 ? -1.691 9.227 -5.602 1 89.81 382 PRO A C 1
ATOM 2977 O O . PRO A 1 382 ? -1.754 9.602 -4.43 1 89.81 382 PRO A O 1
ATOM 2980 N N . GLY A 1 383 ? -1.501 7.953 -5.965 1 86.69 383 GLY A N 1
ATOM 2981 C CA . GLY A 1 383 ? -1.311 6.902 -4.98 1 86.69 383 GLY A CA 1
ATOM 2982 C C . GLY A 1 383 ? -2.615 6.32 -4.465 1 86.69 383 GLY A C 1
ATOM 2983 O O . GLY A 1 383 ? -2.615 5.512 -3.537 1 86.69 383 GLY A O 1
ATOM 2984 N N . VAL A 1 384 ? -3.709 6.754 -5.062 1 86.75 384 VAL A N 1
ATOM 2985 C CA . VAL A 1 384 ? -5.016 6.332 -4.566 1 86.75 384 VAL A CA 1
ATOM 2986 C C . VAL A 1 384 ? -5.695 5.438 -5.598 1 86.75 384 VAL A C 1
ATOM 2988 O O . VAL A 1 384 ? -5.566 5.66 -6.805 1 86.75 384 VAL A O 1
ATOM 2991 N N . GLU A 1 385 ? -6.312 4.395 -5.137 1 86.12 385 GLU A N 1
ATOM 2992 C CA . GLU A 1 385 ? -7.254 3.613 -5.934 1 86.12 385 GLU A CA 1
ATOM 2993 C C . GLU A 1 385 ? -8.672 3.738 -5.387 1 86.12 385 GLU A C 1
ATOM 2995 O O . GLU A 1 385 ? -8.867 3.932 -4.188 1 86.12 385 GLU A O 1
ATOM 3000 N N . MET A 1 386 ? -9.609 3.662 -6.312 1 87.44 386 MET A N 1
ATOM 3001 C CA . MET A 1 386 ? -11.008 3.795 -5.922 1 87.44 386 MET A CA 1
ATOM 3002 C C . MET A 1 386 ? -11.883 2.832 -6.715 1 87.44 386 MET A C 1
ATOM 3004 O O . MET A 1 386 ? -11.57 2.492 -7.855 1 87.44 386 MET A O 1
ATOM 3008 N N . LYS A 1 387 ? -12.922 2.389 -6.086 1 87.12 387 LYS A N 1
ATOM 3009 C CA . LYS A 1 387 ? -13.906 1.536 -6.758 1 87.12 387 LYS A CA 1
ATOM 3010 C C . LYS A 1 387 ? -15.297 1.743 -6.176 1 87.12 387 LYS A C 1
ATOM 3012 O O . LYS A 1 387 ? -15.445 2.227 -5.051 1 87.12 387 LYS A O 1
ATOM 3017 N N . VAL A 1 388 ? -16.281 1.486 -6.965 1 87.06 388 VAL A N 1
ATOM 3018 C CA . VAL A 1 388 ? -17.672 1.5 -6.523 1 87.06 388 VAL A CA 1
ATOM 3019 C C . VAL A 1 388 ? -18.141 0.072 -6.258 1 87.06 388 VAL A C 1
ATOM 3021 O O . VAL A 1 388 ? -17.984 -0.807 -7.109 1 87.06 388 VAL A O 1
ATOM 3024 N N . VAL A 1 389 ? -18.672 -0.153 -5.062 1 84.25 389 VAL A N 1
ATOM 3025 C CA . VAL A 1 389 ? -19.031 -1.521 -4.688 1 84.25 389 VAL A CA 1
ATOM 3026 C C . VAL A 1 389 ? -20.5 -1.586 -4.277 1 84.25 389 VAL A C 1
ATOM 3028 O O . VAL A 1 389 ? -21.078 -0.574 -3.891 1 84.25 389 VAL A O 1
ATOM 3031 N N . ASP A 1 390 ? -21.062 -2.729 -4.438 1 84.31 390 ASP A N 1
ATOM 3032 C CA . ASP A 1 390 ? -22.422 -2.936 -3.961 1 84.31 390 ASP A CA 1
ATOM 3033 C C . ASP A 1 390 ? -22.438 -3.309 -2.48 1 84.31 390 ASP A C 1
ATOM 3035 O O . ASP A 1 390 ? -21.422 -3.184 -1.795 1 84.31 390 ASP A O 1
ATOM 3039 N N . THR A 1 391 ? -23.562 -3.689 -1.966 1 76.56 391 THR A N 1
ATOM 3040 C CA . THR A 1 391 ? -23.766 -3.949 -0.544 1 76.56 391 THR A CA 1
ATOM 3041 C C . THR A 1 391 ? -22.984 -5.191 -0.11 1 76.56 391 THR A C 1
ATOM 3043 O O . THR A 1 391 ? -22.734 -5.391 1.081 1 76.56 391 THR A O 1
ATOM 3046 N N . GLU A 1 392 ? -22.641 -5.98 -1.11 1 72.31 392 GLU A N 1
ATOM 3047 C CA . GLU A 1 392 ? -21.906 -7.203 -0.789 1 72.31 392 GLU A CA 1
ATOM 3048 C C . GLU A 1 392 ? -20.406 -7.016 -0.983 1 72.31 392 GLU A C 1
ATOM 3050 O O . GLU A 1 392 ? -19.625 -7.965 -0.824 1 72.31 392 GLU A O 1
ATOM 3055 N N . GLY A 1 393 ? -20.031 -5.816 -1.352 1 74.81 393 GLY A N 1
ATOM 3056 C CA . GLY A 1 393 ? -18.625 -5.516 -1.519 1 74.81 393 GLY A CA 1
ATOM 3057 C C . GLY A 1 393 ? -18.094 -5.844 -2.904 1 74.81 393 GLY A C 1
ATOM 3058 O O . GLY A 1 393 ? -16.891 -5.797 -3.148 1 74.81 393 GLY A O 1
ATOM 3059 N N . LYS A 1 394 ? -19.047 -6.188 -3.746 1 81.44 394 LYS A N 1
ATOM 3060 C CA . LYS A 1 394 ? -18.656 -6.508 -5.113 1 81.44 394 LYS A CA 1
ATOM 3061 C C . LYS A 1 394 ? -18.516 -5.246 -5.957 1 81.44 394 LYS A C 1
ATOM 3063 O O . LYS A 1 394 ? -19.344 -4.34 -5.875 1 81.44 394 LYS A O 1
ATOM 3068 N N . THR A 1 395 ? -17.359 -5.191 -6.719 1 86.62 395 THR A N 1
ATOM 3069 C CA . THR A 1 395 ? -17.156 -4.043 -7.59 1 86.62 395 THR A CA 1
ATOM 3070 C C . THR A 1 395 ? -18.234 -3.979 -8.664 1 86.62 395 THR A C 1
ATOM 3072 O O . THR A 1 395 ? -18.484 -4.965 -9.359 1 86.62 395 THR A O 1
ATOM 3075 N N . MET A 1 396 ? -18.812 -2.893 -8.852 1 87.5 396 MET A N 1
ATOM 3076 C CA . MET A 1 396 ? -19.938 -2.686 -9.766 1 87.5 396 MET A CA 1
ATOM 3077 C C . MET A 1 396 ? -19.438 -2.402 -11.18 1 87.5 396 MET A C 1
ATOM 3079 O O . MET A 1 396 ? -18.328 -1.895 -11.359 1 87.5 396 MET A O 1
ATOM 3083 N N . PRO A 1 397 ? -20.281 -2.816 -12.148 1 87.31 397 PRO A N 1
ATOM 3084 C CA . PRO A 1 397 ? -19.984 -2.314 -13.492 1 87.31 397 PRO A CA 1
ATOM 3085 C C . PRO A 1 397 ? -20.016 -0.789 -13.57 1 87.31 397 PRO A C 1
ATOM 3087 O O . PRO A 1 397 ? -20.641 -0.133 -12.734 1 87.31 397 PRO A O 1
ATOM 3090 N N . ARG A 1 398 ? -19.359 -0.232 -14.469 1 87.94 398 ARG A N 1
ATOM 3091 C CA . ARG A 1 398 ? -19.344 1.216 -14.656 1 87.94 398 ARG A CA 1
ATOM 3092 C C . ARG A 1 398 ? -20.766 1.752 -14.852 1 87.94 398 ARG A C 1
ATOM 3094 O O . ARG A 1 398 ? -21.578 1.124 -15.531 1 87.94 398 ARG A O 1
ATOM 3101 N N . ASN A 1 399 ? -21.094 2.883 -14.297 1 85.5 399 ASN A N 1
ATOM 3102 C CA . ASN A 1 399 ? -22.328 3.635 -14.422 1 85.5 399 ASN A CA 1
ATOM 3103 C C . ASN A 1 399 ? -23.438 3.049 -13.539 1 85.5 399 ASN A C 1
ATOM 3105 O O . ASN A 1 399 ? -24.609 3.316 -13.75 1 85.5 399 ASN A O 1
ATOM 3109 N N . GLU A 1 400 ? -23.094 2.18 -12.695 1 86.94 400 GLU A N 1
ATOM 3110 C CA . GLU A 1 400 ? -24.016 1.693 -11.688 1 86.94 400 GLU A CA 1
ATOM 3111 C C . GLU A 1 400 ? -23.766 2.357 -10.336 1 86.94 400 GLU A C 1
ATOM 3113 O O . GLU A 1 400 ? -22.641 2.74 -10.023 1 86.94 400 GLU A O 1
ATOM 3118 N N . VAL A 1 401 ? -24.828 2.504 -9.562 1 86.44 401 VAL A N 1
ATOM 3119 C CA . VAL A 1 401 ? -24.766 3.197 -8.281 1 86.44 401 VAL A CA 1
ATOM 3120 C C . VAL A 1 401 ? -24.25 2.24 -7.203 1 86.44 401 VAL A C 1
ATOM 3122 O O . VAL A 1 401 ? -24.625 1.065 -7.184 1 86.44 401 VAL A O 1
ATOM 3125 N N . GLY A 1 402 ? -23.391 2.688 -6.363 1 86.94 402 GLY A N 1
ATOM 3126 C CA . GLY A 1 402 ? -22.875 1.95 -5.219 1 86.94 402 GLY A CA 1
ATOM 3127 C C . GLY A 1 402 ? -22.141 2.83 -4.219 1 86.94 402 GLY A C 1
ATOM 3128 O O . GLY A 1 402 ? -22.359 4.043 -4.184 1 86.94 402 GLY A O 1
ATOM 3129 N N . GLU A 1 403 ? -21.422 2.131 -3.34 1 83.88 403 GLU A N 1
ATOM 3130 C CA . GLU A 1 403 ? -20.609 2.84 -2.359 1 83.88 403 GLU A CA 1
ATOM 3131 C C . GLU A 1 403 ? -19.172 3.006 -2.85 1 83.88 403 GLU A C 1
ATOM 3133 O O . GLU A 1 403 ? -18.609 2.092 -3.457 1 83.88 403 GLU A O 1
ATOM 3138 N N . LEU A 1 404 ? -18.594 4.148 -2.551 1 84 404 LEU A N 1
ATOM 3139 C CA . LEU A 1 404 ? -17.234 4.438 -2.982 1 84 404 LEU A CA 1
ATOM 3140 C C . LEU A 1 404 ? -16.219 3.928 -1.966 1 84 404 LEU A C 1
ATOM 3142 O O . LEU A 1 404 ? -16.266 4.301 -0.792 1 84 404 LEU A O 1
ATOM 3146 N N . PHE A 1 405 ? -15.391 3.02 -2.447 1 81.06 405 PHE A N 1
ATOM 3147 C CA . PHE A 1 405 ? -14.273 2.506 -1.667 1 81.06 405 PHE A CA 1
ATOM 3148 C C . PHE A 1 405 ? -12.953 3.113 -2.141 1 81.06 405 PHE A C 1
ATOM 3150 O O . PHE A 1 405 ? -12.695 3.189 -3.344 1 81.06 405 PHE A O 1
ATOM 3157 N N . VAL A 1 406 ? -12.172 3.631 -1.141 1 82.62 406 VAL A N 1
ATOM 3158 C CA . VAL A 1 406 ? -10.906 4.281 -1.477 1 82.62 406 VAL A CA 1
ATOM 3159 C C . VAL A 1 406 ? -9.781 3.668 -0.655 1 82.62 406 VAL A C 1
ATOM 3161 O O . VAL A 1 406 ? -9.961 3.338 0.519 1 82.62 406 VAL A O 1
ATOM 3164 N N . ARG A 1 407 ? -8.594 3.482 -1.327 1 78.5 407 ARG A N 1
ATOM 3165 C CA . ARG A 1 407 ? -7.402 3.002 -0.632 1 78.5 407 ARG A CA 1
ATOM 3166 C C . ARG A 1 407 ? -6.152 3.736 -1.11 1 78.5 407 ARG A C 1
ATOM 3168 O O . ARG A 1 407 ? -6.02 4.031 -2.299 1 78.5 407 ARG A O 1
ATOM 3175 N N . ASN A 1 408 ? -5.352 4.145 -0.221 1 78.94 408 ASN A N 1
ATOM 3176 C CA . ASN A 1 408 ? -4.047 4.684 -0.583 1 78.94 408 ASN A CA 1
ATOM 3177 C C . ASN A 1 408 ? -2.912 3.781 -0.102 1 78.94 408 ASN A C 1
ATOM 3179 O O . ASN A 1 408 ? -3.152 2.652 0.329 1 78.94 408 ASN A O 1
ATOM 3183 N N . ARG A 1 409 ? -1.664 4.215 -0.355 1 70.38 409 ARG A N 1
ATOM 3184 C CA . ARG A 1 409 ? -0.501 3.377 -0.082 1 70.38 409 ARG A CA 1
ATOM 3185 C C . ARG A 1 409 ? -0.36 3.107 1.412 1 70.38 409 ARG A C 1
ATOM 3187 O O . ARG A 1 409 ? 0.365 2.195 1.817 1 70.38 409 ARG A O 1
ATOM 3194 N N . PHE A 1 410 ? -0.979 4.016 2.172 1 62.91 410 PHE A N 1
ATOM 3195 C CA . PHE A 1 410 ? -0.99 3.773 3.609 1 62.91 410 PHE A CA 1
ATOM 3196 C C . PHE A 1 410 ? -2.393 3.426 4.09 1 62.91 410 PHE A C 1
ATOM 3198 O O . PHE A 1 410 ? -3.383 3.922 3.547 1 62.91 410 PHE A O 1
ATOM 3205 N N . ALA A 1 411 ? -2.625 2.057 4.355 1 49.53 411 ALA A N 1
ATOM 3206 C CA . ALA A 1 411 ? -3.951 1.735 4.875 1 49.53 411 ALA A CA 1
ATOM 3207 C C . ALA A 1 411 ? -4.305 2.627 6.062 1 49.53 411 ALA A C 1
ATOM 3209 O O . ALA A 1 411 ? -3.418 3.068 6.801 1 49.53 411 ALA A O 1
ATOM 3210 N N . PHE A 1 412 ? -5.547 3.262 5.957 1 44.78 412 PHE A N 1
ATOM 3211 C CA . PHE A 1 412 ? -6.055 3.902 7.164 1 44.78 412 PHE A CA 1
ATOM 3212 C C . PHE A 1 412 ? -5.879 2.996 8.375 1 44.78 412 PHE A C 1
ATOM 3214 O O . PHE A 1 412 ? -6.379 1.872 8.398 1 44.78 412 PHE A O 1
ATOM 3221 N N . GLY A 1 413 ? -4.801 3.293 9.188 1 40.78 413 GLY A N 1
ATOM 3222 C CA . GLY A 1 413 ? -4.449 2.471 10.336 1 40.78 413 GLY A CA 1
ATOM 3223 C C . GLY A 1 413 ? -5.527 2.449 11.398 1 40.78 413 GLY A C 1
ATOM 3224 O O . GLY A 1 413 ? -5.363 1.809 12.445 1 40.78 413 GLY A O 1
ATOM 3225 N N . GLY A 1 414 ? -6.617 3.141 11.25 1 43.91 414 GLY A N 1
ATOM 3226 C CA . GLY A 1 414 ? -7.68 3.121 12.242 1 43.91 414 GLY A CA 1
ATOM 3227 C C . GLY A 1 414 ? -7.684 4.344 13.141 1 43.91 414 GLY A C 1
ATOM 3228 O O . GLY A 1 414 ? -6.848 5.234 12.984 1 43.91 414 GLY A O 1
ATOM 3229 N N . TYR A 1 415 ? -8.836 4.555 13.867 1 38.44 415 TYR A N 1
ATOM 3230 C CA . TYR A 1 415 ? -8.969 5.598 14.875 1 38.44 415 TYR A CA 1
ATOM 3231 C C . TYR A 1 415 ? -8.258 5.199 16.172 1 38.44 415 TYR A C 1
ATOM 3233 O O . TYR A 1 415 ? -8.289 4.035 16.562 1 38.44 415 TYR A O 1
ATOM 3241 N N . HIS A 1 416 ? -7.387 6.016 16.641 1 36.41 416 HIS A N 1
ATOM 3242 C CA . HIS A 1 416 ? -6.633 5.746 17.859 1 36.41 416 HIS A CA 1
ATOM 3243 C C . HIS A 1 416 ? -7.555 5.285 18.984 1 36.41 416 HIS A C 1
ATOM 3245 O O . HIS A 1 416 ? -8.469 6.012 19.375 1 36.41 416 HIS A O 1
ATOM 3251 N N . ARG A 1 417 ? -7.219 4.172 19.562 1 35.53 417 ARG A N 1
ATOM 3252 C CA . ARG A 1 417 ? -7.867 3.568 20.734 1 35.53 417 ARG A CA 1
ATOM 3253 C C . ARG A 1 417 ? -9.375 3.5 20.547 1 35.53 417 ARG A C 1
ATOM 3255 O O . ARG A 1 417 ? -10.141 3.74 21.484 1 35.53 417 ARG A O 1
ATOM 3262 N N . ASN A 1 418 ? -9.836 3.383 19.359 1 39.41 418 ASN A N 1
ATOM 3263 C CA . ASN A 1 418 ? -11.258 3.258 19.062 1 39.41 418 ASN A CA 1
ATOM 3264 C C . ASN A 1 418 ? -11.531 2.111 18.094 1 39.41 418 ASN A C 1
ATOM 3266 O O . ASN A 1 418 ? -11.93 2.34 16.953 1 39.41 418 ASN A O 1
ATOM 3270 N N . PRO A 1 419 ? -11.312 0.939 18.672 1 44.84 419 PRO A N 1
ATOM 3271 C CA . PRO A 1 419 ? -11.469 -0.24 17.828 1 44.84 419 PRO A CA 1
ATOM 3272 C C . PRO A 1 419 ? -12.867 -0.344 17.219 1 44.84 419 PRO A C 1
ATOM 3274 O O . PRO A 1 419 ? -13.016 -0.822 16.078 1 44.84 419 PRO A O 1
ATOM 3277 N N . ASP A 1 420 ? -13.883 0.113 17.969 1 43.97 420 ASP A N 1
ATOM 3278 C CA . ASP A 1 420 ? -15.25 -0 17.469 1 43.97 420 ASP A CA 1
ATOM 3279 C C . ASP A 1 420 ? -15.445 0.817 16.203 1 43.97 420 ASP A C 1
ATOM 3281 O O . ASP A 1 420 ? -16.047 0.338 15.234 1 43.97 420 ASP A O 1
ATOM 3285 N N . LYS A 1 421 ? -15.016 1.947 16.234 1 46.78 421 LYS A N 1
ATOM 3286 C CA . LYS A 1 421 ? -15.18 2.795 15.062 1 46.78 421 LYS A CA 1
ATOM 3287 C C . LYS A 1 421 ? -14.219 2.383 13.953 1 46.78 421 LYS A C 1
ATOM 3289 O O . LYS A 1 421 ? -14.539 2.504 12.766 1 46.78 421 LYS A O 1
ATOM 3294 N N . THR A 1 422 ? -13.18 1.911 14.508 1 44.47 422 THR A N 1
ATOM 3295 C CA . THR A 1 422 ? -12.227 1.387 13.531 1 44.47 422 THR A CA 1
ATOM 3296 C C . THR A 1 422 ? -12.828 0.208 12.773 1 44.47 422 THR A C 1
ATOM 3298 O O . THR A 1 422 ? -12.68 0.111 11.555 1 44.47 422 THR A O 1
ATOM 3301 N N . ASN A 1 423 ? -13.469 -0.664 13.641 1 41.94 423 ASN A N 1
ATOM 3302 C CA . ASN A 1 423 ? -14.055 -1.869 13.055 1 41.94 423 ASN A CA 1
ATOM 3303 C C . ASN A 1 423 ? -15.227 -1.539 12.141 1 41.94 423 ASN A C 1
ATOM 3305 O O . ASN A 1 423 ? -15.422 -2.197 11.117 1 41.94 423 ASN A O 1
ATOM 3309 N N . LYS A 1 424 ? -16.125 -0.698 12.688 1 41.47 424 LYS A N 1
ATOM 3310 C CA . LYS A 1 424 ? -17.266 -0.312 11.852 1 41.47 424 LYS A CA 1
ATOM 3311 C C . LYS A 1 424 ? -16.797 0.287 10.523 1 41.47 424 LYS A C 1
ATOM 3313 O O . LYS A 1 424 ? -17.438 0.111 9.492 1 41.47 424 LYS A O 1
ATOM 3318 N N . SER A 1 425 ? -15.977 1.169 10.742 1 37.41 425 SER A N 1
ATOM 3319 C CA . SER A 1 425 ? -15.367 1.693 9.523 1 37.41 425 SER A CA 1
ATOM 3320 C C . SER A 1 425 ? -14.523 0.632 8.828 1 37.41 425 SER A C 1
ATOM 3322 O O . SER A 1 425 ? -14.328 0.687 7.609 1 37.41 425 SER A O 1
ATOM 3324 N N . GLN A 1 426 ? -13.914 -0.302 9.742 1 38.41 426 GLN A N 1
ATOM 3325 C CA . GLN A 1 426 ? -12.969 -1.347 9.359 1 38.41 426 GLN A CA 1
ATOM 3326 C C . GLN A 1 426 ? -13.695 -2.607 8.906 1 38.41 426 GLN A C 1
ATOM 3328 O O . GLN A 1 426 ? -13.094 -3.674 8.789 1 38.41 426 GLN A O 1
ATOM 3333 N N . ASP A 1 427 ? -14.977 -2.77 9.078 1 35 427 ASP A N 1
ATOM 3334 C CA . ASP A 1 427 ? -15.266 -4.051 8.438 1 35 427 ASP A CA 1
ATOM 3335 C C . ASP A 1 427 ? -14.258 -4.359 7.34 1 35 427 ASP A C 1
ATOM 3337 O O . ASP A 1 427 ? -14.312 -5.422 6.715 1 35 427 ASP A O 1
ATOM 3341 N N . VAL A 1 428 ? -13.617 -3.379 7.098 1 33.44 428 VAL A N 1
ATOM 3342 C CA . VAL A 1 428 ? -12.695 -3.182 5.98 1 33.44 428 VAL A CA 1
ATOM 3343 C C . VAL A 1 428 ? -11.297 -3.639 6.383 1 33.44 428 VAL A C 1
ATOM 3345 O O . VAL A 1 428 ? -10.312 -3.301 5.715 1 33.44 428 VAL A O 1
ATOM 3348 N N . VAL A 1 429 ? -11.023 -3.908 7.629 1 35.12 429 VAL A N 1
ATOM 3349 C CA . VAL A 1 429 ? -9.664 -4.215 8.055 1 35.12 429 VAL A CA 1
ATOM 3350 C C . VAL A 1 429 ? -9.008 -5.172 7.059 1 35.12 429 VAL A C 1
ATOM 3352 O O . VAL A 1 429 ? -7.828 -5.035 6.738 1 35.12 429 VAL A O 1
ATOM 3355 N N . GLN A 1 430 ? -9.656 -6.387 7 1 37.5 430 GLN A N 1
ATOM 3356 C CA . GLN A 1 430 ? -8.898 -7.285 6.137 1 37.5 430 GLN A CA 1
ATOM 3357 C C . GLN A 1 430 ? -8.602 -6.633 4.789 1 37.5 430 GLN A C 1
ATOM 3359 O O . GLN A 1 430 ? -7.562 -6.891 4.184 1 37.5 430 GLN A O 1
ATOM 3364 N N . ILE A 1 431 ? -9.781 -5.941 4.371 1 41.41 431 ILE A N 1
ATOM 3365 C CA . ILE A 1 431 ? -9.742 -5.297 3.062 1 41.41 431 ILE A CA 1
ATOM 3366 C C . ILE A 1 431 ? -9.18 -3.881 3.201 1 41.41 431 ILE A C 1
ATOM 3368 O O . ILE A 1 431 ? -9.688 -3.082 3.99 1 41.41 431 ILE A O 1
ATOM 3372 N N . SER A 1 432 ? -7.945 -3.611 2.99 1 49.62 432 SER A N 1
ATOM 3373 C CA . SER A 1 432 ? -7.027 -2.479 2.965 1 49.62 432 SER A CA 1
ATOM 3374 C C . SER A 1 432 ? -7.711 -1.226 2.426 1 49.62 432 SER A C 1
ATOM 3376 O O . SER A 1 432 ? -7.043 -0.287 1.989 1 49.62 432 SER A O 1
ATOM 3378 N N . PHE A 1 433 ? -9.227 -1.297 2.311 1 39.09 433 PHE A N 1
ATOM 3379 C CA . PHE A 1 433 ? -9.797 -0.103 1.701 1 39.09 433 PHE A CA 1
ATOM 3380 C C . PHE A 1 433 ? -10.547 0.729 2.738 1 39.09 433 PHE A C 1
ATOM 3382 O O . PHE A 1 433 ? -11.141 0.184 3.67 1 39.09 433 PHE A O 1
ATOM 3389 N N . TYR A 1 434 ? -10.57 2.078 2.725 1 40.72 434 TYR A N 1
ATOM 3390 C CA . TYR A 1 434 ? -11.391 3.053 3.438 1 40.72 434 TYR A CA 1
ATOM 3391 C C . TYR A 1 434 ? -12.711 3.291 2.715 1 40.72 434 TYR A C 1
ATOM 3393 O O . TYR A 1 434 ? -12.727 3.492 1.498 1 40.72 434 TYR A O 1
ATOM 3401 N N . VAL A 1 435 ? -13.945 3.051 3.486 1 42.94 435 VAL A N 1
ATOM 3402 C CA . VAL A 1 435 ? -15.266 3.266 2.914 1 42.94 435 VAL A CA 1
ATOM 3403 C C . VAL A 1 435 ? -15.656 4.734 3.053 1 42.94 435 VAL A C 1
ATOM 3405 O O . VAL A 1 435 ? -15.688 5.273 4.164 1 42.94 435 VAL A O 1
ATOM 3408 N N . MET A 1 436 ? -15.742 5.441 1.898 1 41.44 436 MET A N 1
ATOM 3409 C CA . MET A 1 436 ? -16.203 6.828 1.932 1 41.44 436 MET A CA 1
ATOM 3410 C C . MET A 1 436 ? -17.688 6.902 2.221 1 41.44 436 MET A C 1
ATOM 3412 O O . MET A 1 436 ? -18.5 6.262 1.536 1 41.44 436 MET A O 1
ATOM 3416 N N . LEU A 1 437 ? -18.078 7.039 3.467 1 37.38 437 LEU A N 1
ATOM 3417 C CA . LEU A 1 437 ? -19.484 7.117 3.836 1 37.38 437 LEU A CA 1
ATOM 3418 C C . LEU A 1 437 ? -20.188 8.227 3.066 1 37.38 437 LEU A C 1
ATOM 3420 O O . LEU A 1 437 ? -19.609 9.281 2.816 1 37.38 437 LEU A O 1
ATOM 3424 N N . SER A 1 438 ? -21.188 7.789 2.146 1 35 438 SER A N 1
ATOM 3425 C CA . SER A 1 438 ? -22.078 8.758 1.521 1 35 438 SER A CA 1
ATOM 3426 C C . SER A 1 438 ? -22.641 9.742 2.551 1 35 438 SER A C 1
ATOM 3428 O O . SER A 1 438 ? -22.875 9.367 3.701 1 35 438 SER A O 1
ATOM 3430 N N . MET B 1 1 ? 24.031 15.992 13.891 1 31.05 1 MET B N 1
ATOM 3431 C CA . MET B 1 1 ? 23.547 14.641 14.148 1 31.05 1 MET B CA 1
ATOM 3432 C C . MET B 1 1 ? 23.719 13.758 12.914 1 31.05 1 MET B C 1
ATOM 3434 O O . MET B 1 1 ? 23.344 14.148 11.812 1 31.05 1 MET B O 1
ATOM 3438 N N . ASP B 1 2 ? 24.594 13.109 12.875 1 35.81 2 ASP B N 1
ATOM 3439 C CA . ASP B 1 2 ? 25 12.148 11.859 1 35.81 2 ASP B CA 1
ATOM 3440 C C . ASP B 1 2 ? 23.797 11.406 11.281 1 35.81 2 ASP B C 1
ATOM 3442 O O . ASP B 1 2 ? 23.062 10.742 12.016 1 35.81 2 ASP B O 1
ATOM 3446 N N . HIS B 1 3 ? 23.062 11.992 10.508 1 43.88 3 HIS B N 1
ATOM 3447 C CA . HIS B 1 3 ? 21.906 11.398 9.828 1 43.88 3 HIS B CA 1
ATOM 3448 C C . HIS B 1 3 ? 22.125 9.906 9.594 1 43.88 3 HIS B C 1
ATOM 3450 O O . HIS B 1 3 ? 22.859 9.516 8.672 1 43.88 3 HIS B O 1
ATOM 3456 N N . PHE B 1 4 ? 22.453 9.234 10.641 1 51.25 4 PHE B N 1
ATOM 3457 C CA . PHE B 1 4 ? 22.562 7.793 10.477 1 51.25 4 PHE B CA 1
ATOM 3458 C C . PHE B 1 4 ? 21.484 7.262 9.547 1 51.25 4 PHE B C 1
ATOM 3460 O O . PHE B 1 4 ? 20.312 7.609 9.688 1 51.25 4 PHE B O 1
ATOM 3467 N N . SER B 1 5 ? 21.844 6.918 8.352 1 77.56 5 SER B N 1
ATOM 3468 C CA . SER B 1 5 ? 21 6.312 7.328 1 77.56 5 SER B CA 1
ATOM 3469 C C . SER B 1 5 ? 20.25 5.105 7.875 1 77.56 5 SER B C 1
ATOM 3471 O O . SER B 1 5 ? 20.844 4.219 8.484 1 77.56 5 SER B O 1
ATOM 3473 N N . LEU B 1 6 ? 19.031 5.258 8.305 1 87.62 6 LEU B N 1
ATOM 3474 C CA . LEU B 1 6 ? 18.156 4.199 8.797 1 87.62 6 LEU B CA 1
ATOM 3475 C C . LEU B 1 6 ? 18.219 2.977 7.887 1 87.62 6 LEU B C 1
ATOM 3477 O O . LEU B 1 6 ? 18.453 3.104 6.684 1 87.62 6 LEU B O 1
ATOM 3481 N N . SER B 1 7 ? 18.266 1.817 8.578 1 90.38 7 SER B N 1
ATOM 3482 C CA . SER B 1 7 ? 18.234 0.552 7.855 1 90.38 7 SER B CA 1
ATOM 3483 C C . SER B 1 7 ? 16.891 0.355 7.164 1 90.38 7 SER B C 1
ATOM 3485 O O . SER B 1 7 ? 16.062 -0.434 7.621 1 90.38 7 SER B O 1
ATOM 3487 N N . TYR B 1 8 ? 16.75 1.102 6.148 1 91.38 8 TYR B N 1
ATOM 3488 C CA . TYR B 1 8 ? 15.523 1.093 5.352 1 91.38 8 TYR B CA 1
ATOM 3489 C C . TYR B 1 8 ? 15.836 1.167 3.865 1 91.38 8 TYR B C 1
ATOM 3491 O O . TYR B 1 8 ? 16.75 1.89 3.453 1 91.38 8 TYR B O 1
ATOM 3499 N N . ASP B 1 9 ? 15.117 0.375 3.1 1 91.06 9 ASP B N 1
ATOM 3500 C CA . ASP B 1 9 ? 15.227 0.416 1.645 1 91.06 9 ASP B CA 1
ATOM 3501 C C . ASP B 1 9 ? 13.883 0.116 0.985 1 91.06 9 ASP B C 1
ATOM 3503 O O . ASP B 1 9 ? 13 -0.488 1.603 1 91.06 9 ASP B O 1
ATOM 3507 N N . GLN B 1 10 ? 13.672 0.622 -0.207 1 90.31 10 GLN B N 1
ATOM 3508 C CA . GLN B 1 10 ? 12.422 0.422 -0.938 1 90.31 10 GLN B CA 1
ATOM 3509 C C . GLN B 1 10 ? 12.664 0.405 -2.445 1 90.31 10 GLN B C 1
ATOM 3511 O O . GLN B 1 10 ? 13.656 0.959 -2.926 1 90.31 10 GLN B O 1
ATOM 3516 N N . LEU B 1 11 ? 11.828 -0.333 -3.146 1 89.44 11 LEU B N 1
ATOM 3517 C CA . LEU B 1 11 ? 11.742 -0.244 -4.602 1 89.44 11 LEU B CA 1
ATOM 3518 C C . LEU B 1 11 ? 10.297 -0.079 -5.047 1 89.44 11 LEU B C 1
ATOM 3520 O O . LEU B 1 11 ? 9.547 -1.058 -5.125 1 89.44 11 LEU B O 1
ATOM 3524 N N . PRO B 1 12 ? 9.883 1.121 -5.332 1 84.88 12 PRO B N 1
ATOM 3525 C CA . PRO B 1 12 ? 8.492 1.339 -5.73 1 84.88 12 PRO B CA 1
ATOM 3526 C C . PRO B 1 12 ? 8.133 0.623 -7.031 1 84.88 12 PRO B C 1
ATOM 3528 O O . PRO B 1 12 ? 8.961 0.538 -7.945 1 84.88 12 PRO B O 1
ATOM 3531 N N . MET B 1 13 ? 6.961 0.027 -7.027 1 85.5 13 MET B N 1
ATOM 3532 C CA . MET B 1 13 ? 6.402 -0.489 -8.273 1 85.5 13 MET B CA 1
ATOM 3533 C C . MET B 1 13 ? 5.73 0.625 -9.07 1 85.5 13 MET B C 1
ATOM 3535 O O . MET B 1 13 ? 4.836 1.304 -8.57 1 85.5 13 MET B O 1
ATOM 3539 N N . THR B 1 14 ? 6.156 0.83 -10.273 1 82.19 14 THR B N 1
ATOM 3540 C CA . THR B 1 14 ? 5.629 1.936 -11.07 1 82.19 14 THR B CA 1
ATOM 3541 C C . THR B 1 14 ? 4.43 1.484 -11.898 1 82.19 14 THR B C 1
ATOM 3543 O O . THR B 1 14 ? 3.609 2.309 -12.312 1 82.19 14 THR B O 1
ATOM 3546 N N . GLU B 1 15 ? 4.32 0.171 -12.109 1 88 15 GLU B N 1
ATOM 3547 C CA . GLU B 1 15 ? 3.201 -0.348 -12.883 1 88 15 GLU B CA 1
ATOM 3548 C C . GLU B 1 15 ? 1.899 -0.282 -12.094 1 88 15 GLU B C 1
ATOM 3550 O O . GLU B 1 15 ? 1.883 -0.566 -10.891 1 88 15 GLU B O 1
ATOM 3555 N N . PRO B 1 16 ? 0.82 0.083 -12.727 1 89.81 16 PRO B N 1
ATOM 3556 C CA . PRO B 1 16 ? -0.473 0.044 -12.039 1 89.81 16 PRO B CA 1
ATOM 3557 C C . PRO B 1 16 ? -0.916 -1.376 -11.695 1 89.81 16 PRO B C 1
ATOM 3559 O O . PRO B 1 16 ? -0.425 -2.34 -12.281 1 89.81 16 PRO B O 1
ATOM 3562 N N . TYR B 1 17 ? -1.822 -1.472 -10.758 1 88.06 17 TYR B N 1
ATOM 3563 C CA . TYR B 1 17 ? -2.447 -2.762 -10.484 1 88.06 17 TYR B CA 1
ATOM 3564 C C . TYR B 1 17 ? -3.199 -3.271 -11.703 1 88.06 17 TYR B C 1
ATOM 3566 O O . TYR B 1 17 ? -3.859 -2.498 -12.406 1 88.06 17 TYR B O 1
ATOM 3574 N N . MET B 1 18 ? -2.998 -4.469 -11.969 1 92 18 MET B N 1
ATOM 3575 C CA . MET B 1 18 ? -3.848 -5.105 -12.969 1 92 18 MET B CA 1
ATOM 3576 C C . MET B 1 18 ? -5.184 -5.52 -12.359 1 92 18 MET B C 1
ATOM 3578 O O . MET B 1 18 ? -5.367 -6.676 -11.984 1 92 18 MET B O 1
ATOM 3582 N N . TYR B 1 19 ? -6.059 -4.617 -12.258 1 90.62 19 TYR B N 1
ATOM 3583 C CA . TYR B 1 19 ? -7.324 -4.883 -11.586 1 90.62 19 TYR B CA 1
ATOM 3584 C C . TYR B 1 19 ? -8.266 -5.676 -12.484 1 90.62 19 TYR B C 1
ATOM 3586 O O . TYR B 1 19 ? -9.266 -5.145 -12.969 1 90.62 19 TYR B O 1
ATOM 3594 N N . CYS B 1 20 ? -8.039 -6.84 -12.602 1 94.31 20 CYS B N 1
ATOM 3595 C CA . CYS B 1 20 ? -8.805 -7.84 -13.336 1 94.31 20 CYS B CA 1
ATOM 3596 C C . CYS B 1 20 ? -8.594 -9.234 -12.75 1 94.31 20 CYS B C 1
ATOM 3598 O O . CYS B 1 20 ? -7.84 -9.391 -11.789 1 94.31 20 CYS B O 1
ATOM 3600 N N . THR B 1 21 ? -9.312 -10.195 -13.219 1 96 21 THR B N 1
ATOM 3601 C CA . THR B 1 21 ? -9.203 -11.555 -12.695 1 96 21 THR B CA 1
ATOM 3602 C C . THR B 1 21 ? -8.234 -12.375 -13.539 1 96 21 THR B C 1
ATOM 3604 O O . THR B 1 21 ? -7.93 -12.016 -14.672 1 96 21 THR B O 1
ATOM 3607 N N . ILE B 1 22 ? -7.801 -13.453 -12.953 1 97.69 22 ILE B N 1
ATOM 3608 C CA . ILE B 1 22 ? -6.918 -14.383 -13.648 1 97.69 22 ILE B CA 1
ATOM 3609 C C . ILE B 1 22 ? -7.605 -14.898 -14.914 1 97.69 22 ILE B C 1
ATOM 3611 O O . ILE B 1 22 ? -7.02 -14.867 -16 1 97.69 22 ILE B O 1
ATOM 3615 N N . PRO B 1 23 ? -8.859 -15.359 -14.891 1 97.94 23 PRO B N 1
ATOM 3616 C CA . PRO B 1 23 ? -9.539 -15.781 -16.109 1 97.94 23 PRO B CA 1
ATOM 3617 C C . PRO B 1 23 ? -9.633 -14.664 -17.156 1 97.94 23 PRO B C 1
ATOM 3619 O O . PRO B 1 23 ? -9.586 -14.93 -18.359 1 97.94 23 PRO B O 1
ATOM 3622 N N . ASP B 1 24 ? -9.758 -13.414 -16.703 1 96.75 24 ASP B N 1
ATOM 3623 C CA . ASP B 1 24 ? -9.766 -12.297 -17.641 1 96.75 24 ASP B CA 1
ATOM 3624 C C . ASP B 1 24 ? -8.477 -12.258 -18.453 1 96.75 24 ASP B C 1
ATOM 3626 O O . ASP B 1 24 ? -8.508 -12.008 -19.672 1 96.75 24 ASP B O 1
ATOM 3630 N N . ARG B 1 25 ? -7.379 -12.477 -17.812 1 97.88 25 ARG B N 1
ATOM 3631 C CA . ARG B 1 25 ? -6.09 -12.438 -18.484 1 97.88 25 ARG B CA 1
ATOM 3632 C C . ARG B 1 25 ? -5.949 -13.586 -19.469 1 97.88 25 ARG B C 1
ATOM 3634 O O . ARG B 1 25 ? -5.422 -13.414 -20.578 1 97.88 25 ARG B O 1
ATOM 3641 N N . LEU B 1 26 ? -6.371 -14.734 -19.016 1 98.12 26 LEU B N 1
ATOM 3642 C CA . LEU B 1 26 ? -6.363 -15.867 -19.938 1 98.12 26 LEU B CA 1
ATOM 3643 C C . LEU B 1 26 ? -7.215 -15.57 -21.172 1 98.12 26 LEU B C 1
ATOM 3645 O O . LEU B 1 26 ? -6.805 -15.859 -22.297 1 98.12 26 LEU B O 1
ATOM 3649 N N . GLN B 1 27 ? -8.391 -15.055 -20.969 1 97.88 27 GLN B N 1
ATOM 3650 C CA . GLN B 1 27 ? -9.266 -14.695 -22.078 1 97.88 27 GLN B CA 1
ATOM 3651 C C . GLN B 1 27 ? -8.602 -13.68 -23 1 97.88 27 GLN B C 1
ATOM 3653 O O . GLN B 1 27 ? -8.719 -13.781 -24.219 1 97.88 27 GLN B O 1
ATOM 3658 N N . TYR B 1 28 ? -7.961 -12.727 -22.406 1 97.5 28 TYR B N 1
ATOM 3659 C CA . TYR B 1 28 ? -7.266 -11.703 -23.172 1 97.5 28 TYR B CA 1
ATOM 3660 C C . TYR B 1 28 ? -6.297 -12.336 -24.172 1 97.5 28 TYR B C 1
ATOM 3662 O O . TYR B 1 28 ? -6.344 -12.039 -25.375 1 97.5 28 TYR B O 1
ATOM 3670 N N . TYR B 1 29 ? -5.512 -13.227 -23.734 1 97.81 29 TYR B N 1
ATOM 3671 C CA . TYR B 1 29 ? -4.504 -13.82 -24.609 1 97.81 29 TYR B CA 1
ATOM 3672 C C . TYR B 1 29 ? -5.137 -14.812 -25.578 1 97.81 29 TYR B C 1
ATOM 3674 O O . TYR B 1 29 ? -4.676 -14.969 -26.719 1 97.81 29 TYR B O 1
ATOM 3682 N N . ALA B 1 30 ? -6.18 -15.469 -25.141 1 98.31 30 ALA B N 1
ATOM 3683 C CA . ALA B 1 30 ? -6.895 -16.375 -26.047 1 98.31 30 ALA B CA 1
ATOM 3684 C C . ALA B 1 30 ? -7.461 -15.625 -27.234 1 98.31 30 ALA B C 1
ATOM 3686 O O . ALA B 1 30 ? -7.652 -16.203 -28.312 1 98.31 30 ALA B O 1
ATOM 3687 N N . THR B 1 31 ? -7.746 -14.352 -27.062 1 97.81 31 THR B N 1
ATOM 3688 C CA . THR B 1 31 ? -8.297 -13.508 -28.125 1 97.81 31 THR B CA 1
ATOM 3689 C C . THR B 1 31 ? -7.176 -12.812 -28.891 1 97.81 31 THR B C 1
ATOM 3691 O O . THR B 1 31 ? -7.156 -12.836 -30.125 1 97.81 31 THR B O 1
ATOM 3694 N N . ASP B 1 32 ? -6.18 -12.273 -28.25 1 97.12 32 ASP B N 1
ATOM 3695 C CA . ASP B 1 32 ? -5.137 -11.43 -28.828 1 97.12 32 ASP B CA 1
ATOM 3696 C C . ASP B 1 32 ? -4.105 -12.273 -29.578 1 97.12 32 ASP B C 1
ATOM 3698 O O . ASP B 1 32 ? -3.641 -11.891 -30.656 1 97.12 32 ASP B O 1
ATOM 3702 N N . THR B 1 33 ? -3.723 -13.383 -28.953 1 97.81 33 THR B N 1
ATOM 3703 C CA . THR B 1 33 ? -2.721 -14.273 -29.516 1 97.81 33 THR B CA 1
ATOM 3704 C C . THR B 1 33 ? -3.156 -15.727 -29.391 1 97.81 33 THR B C 1
ATOM 3706 O O . THR B 1 33 ? -2.457 -16.547 -28.781 1 97.81 33 THR B O 1
ATOM 3709 N N . PRO B 1 34 ? -4.215 -16.062 -30.078 1 98.25 34 PRO B N 1
ATOM 3710 C CA . PRO B 1 34 ? -4.859 -17.359 -29.859 1 98.25 34 PRO B CA 1
ATOM 3711 C C . PRO B 1 34 ? -3.932 -18.531 -30.156 1 98.25 34 PRO B C 1
ATOM 3713 O O . PRO B 1 34 ? -3.986 -19.562 -29.469 1 98.25 34 PRO B O 1
ATOM 3716 N N . ASN B 1 35 ? -3.016 -18.438 -31.094 1 98.31 35 ASN B N 1
ATOM 3717 C CA . ASN B 1 35 ? -2.213 -19.562 -31.547 1 98.31 35 ASN B CA 1
ATOM 3718 C C . ASN B 1 35 ? -0.847 -19.594 -30.859 1 98.31 35 ASN B C 1
ATOM 3720 O O . ASN B 1 35 ? -0.071 -20.531 -31.047 1 98.31 35 ASN B O 1
ATOM 3724 N N . LYS B 1 36 ? -0.578 -18.578 -30.047 1 98.38 36 LYS B N 1
ATOM 3725 C CA . LYS B 1 36 ? 0.68 -18.578 -29.297 1 98.38 36 LYS B CA 1
ATOM 3726 C C . LYS B 1 36 ? 0.688 -19.641 -28.219 1 98.38 36 LYS B C 1
ATOM 3728 O O . LYS B 1 36 ? -0.329 -19.875 -27.562 1 98.38 36 LYS B O 1
ATOM 3733 N N . ALA B 1 37 ? 1.891 -20.266 -28.062 1 98.62 37 ALA B N 1
ATOM 3734 C CA . ALA B 1 37 ? 2.043 -21.203 -26.953 1 98.62 37 ALA B CA 1
ATOM 3735 C C . ALA B 1 37 ? 2.018 -20.484 -25.609 1 98.62 37 ALA B C 1
ATOM 3737 O O . ALA B 1 37 ? 2.881 -19.656 -25.328 1 98.62 37 ALA B O 1
ATOM 3738 N N . ALA B 1 38 ? 1.025 -20.797 -24.844 1 98.56 38 ALA B N 1
ATOM 3739 C CA . ALA B 1 38 ? 1.027 -20.312 -23.469 1 98.56 38 ALA B CA 1
ATOM 3740 C C . ALA B 1 38 ? 1.994 -21.109 -22.609 1 98.56 38 ALA B C 1
ATOM 3742 O O . ALA B 1 38 ? 2.867 -20.547 -21.953 1 98.56 38 ALA B O 1
ATOM 3743 N N . PHE B 1 39 ? 1.852 -22.438 -22.766 1 98.5 39 PHE B N 1
ATOM 3744 C CA . PHE B 1 39 ? 2.691 -23.359 -22 1 98.5 39 PHE B CA 1
ATOM 3745 C C . PHE B 1 39 ? 3.264 -24.438 -22.891 1 98.5 39 PHE B C 1
ATOM 3747 O O . PHE B 1 39 ? 2.611 -24.875 -23.844 1 98.5 39 PHE B O 1
ATOM 3754 N N . ILE B 1 40 ? 4.449 -24.859 -22.594 1 98.44 40 ILE B N 1
ATOM 3755 C CA . ILE B 1 40 ? 5.082 -26.047 -23.141 1 98.44 40 ILE B CA 1
ATOM 3756 C C . ILE B 1 40 ? 5.531 -26.969 -22.016 1 98.44 40 ILE B C 1
ATOM 3758 O O . ILE B 1 40 ? 6.32 -26.562 -21.156 1 98.44 40 ILE B O 1
ATOM 3762 N N . ILE B 1 41 ? 5.008 -28.141 -22 1 97.25 41 ILE B N 1
ATOM 3763 C CA . ILE B 1 41 ? 5.312 -29.062 -20.906 1 97.25 41 ILE B CA 1
ATOM 3764 C C . ILE B 1 41 ? 6.035 -30.297 -21.453 1 97.25 41 ILE B C 1
ATOM 3766 O O . ILE B 1 41 ? 5.492 -31.016 -22.297 1 97.25 41 ILE B O 1
ATOM 3770 N N . HIS B 1 42 ? 7.199 -30.531 -20.906 1 96 42 HIS B N 1
ATOM 3771 C CA . HIS B 1 42 ? 8.008 -31.688 -21.312 1 96 42 HIS B CA 1
ATOM 3772 C C . HIS B 1 42 ? 7.836 -32.844 -20.328 1 96 42 HIS B C 1
ATOM 3774 O O . HIS B 1 42 ? 7.504 -32.625 -19.156 1 96 42 HIS B O 1
ATOM 3780 N N . SER B 1 43 ? 8.031 -34.031 -20.812 1 91.62 43 SER B N 1
ATOM 3781 C CA . SER B 1 43 ? 8.062 -35.219 -19.953 1 91.62 43 SER B CA 1
ATOM 3782 C C . SER B 1 43 ? 9.336 -36.031 -20.172 1 91.62 43 SER B C 1
ATOM 3784 O O . SER B 1 43 ? 10 -35.875 -21.203 1 91.62 43 SER B O 1
ATOM 3786 N N . LYS B 1 44 ? 9.617 -36.844 -19.234 1 85.19 44 LYS B N 1
ATOM 3787 C CA . LYS B 1 44 ? 10.805 -37.688 -19.312 1 85.19 44 LYS B CA 1
ATOM 3788 C C . LYS B 1 44 ? 10.703 -38.688 -20.453 1 85.19 44 LYS B C 1
ATOM 3790 O O . LYS B 1 44 ? 11.719 -39.156 -20.969 1 85.19 44 LYS B O 1
ATOM 3795 N N . SER B 1 45 ? 9.477 -39 -20.812 1 84.62 45 SER B N 1
ATOM 3796 C CA . SER B 1 45 ? 9.258 -39.938 -21.906 1 84.62 45 SER B CA 1
ATOM 3797 C C . SER B 1 45 ? 9.594 -39.281 -23.25 1 84.62 45 SER B C 1
ATOM 3799 O O . SER B 1 45 ? 9.625 -39.969 -24.281 1 84.62 45 SER B O 1
ATOM 3801 N N . GLY B 1 46 ? 9.852 -38 -23.25 1 87.12 46 GLY B N 1
ATOM 3802 C CA . GLY B 1 46 ? 10.195 -37.312 -24.484 1 87.12 46 GLY B CA 1
ATOM 3803 C C . GLY B 1 46 ? 9.039 -36.531 -25.078 1 87.12 46 GLY B C 1
ATOM 3804 O O . GLY B 1 46 ? 9.195 -35.844 -26.094 1 87.12 46 GLY B O 1
ATOM 3805 N N . SER B 1 47 ? 7.965 -36.656 -24.453 1 91.88 47 SER B N 1
ATOM 3806 C CA . SER B 1 47 ? 6.812 -35.906 -24.969 1 91.88 47 SER B CA 1
ATOM 3807 C C . SER B 1 47 ? 6.961 -34.438 -24.719 1 91.88 47 SER B C 1
ATOM 3809 O O . SER B 1 47 ? 7.547 -34 -23.719 1 91.88 47 SER B O 1
ATOM 3811 N N . ARG B 1 48 ? 6.527 -33.625 -25.672 1 96.5 48 ARG B N 1
ATOM 3812 C CA . ARG B 1 48 ? 6.465 -32.156 -25.641 1 96.5 48 ARG B CA 1
ATOM 3813 C C . ARG B 1 48 ? 5.059 -31.672 -25.953 1 96.5 48 ARG B C 1
ATOM 3815 O O . ARG B 1 48 ? 4.66 -31.609 -27.109 1 96.5 48 ARG B O 1
ATOM 3822 N N . GLU B 1 49 ? 4.395 -31.312 -25 1 96.94 49 GLU B N 1
ATOM 3823 C CA . GLU B 1 49 ? 3.018 -30.859 -25.156 1 96.94 49 GLU B CA 1
ATOM 3824 C C . GLU B 1 49 ? 2.947 -29.344 -25.25 1 96.94 49 GLU B C 1
ATOM 3826 O O . GLU B 1 49 ? 3.361 -28.641 -24.312 1 96.94 49 GLU B O 1
ATOM 3831 N N . VAL B 1 50 ? 2.469 -28.844 -26.391 1 98.38 50 VAL B N 1
ATOM 3832 C CA . VAL B 1 50 ? 2.283 -27.406 -26.594 1 98.38 50 VAL B CA 1
ATOM 3833 C C . VAL B 1 50 ? 0.824 -27.031 -26.344 1 98.38 50 VAL B C 1
ATOM 3835 O O . VAL B 1 50 ? -0.081 -27.594 -26.969 1 98.38 50 VAL B O 1
ATOM 3838 N N . ILE B 1 51 ? 0.59 -26.141 -25.422 1 98.56 51 ILE B N 1
ATOM 3839 C CA . ILE B 1 51 ? -0.75 -25.672 -25.078 1 98.56 51 ILE B CA 1
ATOM 3840 C C . ILE B 1 51 ? -0.91 -24.219 -25.516 1 98.56 51 ILE B C 1
ATOM 3842 O O . ILE B 1 51 ? -0.277 -23.312 -24.953 1 98.56 51 ILE B O 1
ATOM 3846 N N . THR B 1 52 ? -1.77 -23.938 -26.469 1 98.81 52 THR B N 1
ATOM 3847 C CA . THR B 1 52 ? -1.962 -22.594 -26.984 1 98.81 52 THR B CA 1
ATOM 3848 C C . THR B 1 52 ? -2.895 -21.797 -26.062 1 98.81 52 THR B C 1
ATOM 3850 O O . THR B 1 52 ? -3.619 -22.391 -25.25 1 98.81 52 THR B O 1
ATOM 3853 N N . CYS B 1 53 ? -2.867 -20.484 -26.219 1 98.69 53 CYS B N 1
ATOM 3854 C CA . CYS B 1 53 ? -3.73 -19.625 -25.422 1 98.69 53 CYS B CA 1
ATOM 3855 C C . CYS B 1 53 ? -5.199 -19.969 -25.641 1 98.69 53 CYS B C 1
ATOM 3857 O O . CYS B 1 53 ? -5.957 -20.109 -24.688 1 98.69 53 CYS B O 1
ATOM 3859 N N . LYS B 1 54 ? -5.562 -20.109 -26.844 1 98.69 54 LYS B N 1
ATOM 3860 C CA . LYS B 1 54 ? -6.949 -20.391 -27.203 1 98.69 54 LYS B CA 1
ATOM 3861 C C . LYS B 1 54 ? -7.395 -21.734 -26.641 1 98.69 54 LYS B C 1
ATOM 3863 O O . LYS B 1 54 ? -8.461 -21.844 -26.016 1 98.69 54 LYS B O 1
ATOM 3868 N N . ASP B 1 55 ? -6.598 -22.781 -26.828 1 98.62 55 ASP B N 1
ATOM 3869 C CA . ASP B 1 55 ? -6.938 -24.109 -26.359 1 98.62 55 ASP B CA 1
ATOM 3870 C C . ASP B 1 55 ? -7.098 -24.141 -24.844 1 98.62 55 ASP B C 1
ATOM 3872 O O . ASP B 1 55 ? -8.031 -24.75 -24.328 1 98.62 55 ASP B O 1
ATOM 3876 N N . LEU B 1 56 ? -6.18 -23.516 -24.203 1 98.75 56 LEU B N 1
ATOM 3877 C CA . LEU B 1 56 ? -6.227 -23.484 -22.75 1 98.75 56 LEU B CA 1
ATOM 3878 C C . LEU B 1 56 ? -7.504 -22.812 -22.266 1 98.75 56 LEU B C 1
ATOM 3880 O O . LEU B 1 56 ? -8.18 -23.328 -21.375 1 98.75 56 LEU B O 1
ATOM 3884 N N . TYR B 1 57 ? -7.828 -21.688 -22.828 1 98.62 57 TYR B N 1
ATOM 3885 C CA . TYR B 1 57 ? -9.023 -20.953 -22.422 1 98.62 57 TYR B CA 1
ATOM 3886 C C . TYR B 1 57 ? -10.281 -21.781 -22.672 1 98.62 57 TYR B C 1
ATOM 3888 O O . TYR B 1 57 ? -11.125 -21.906 -21.781 1 98.62 57 TYR B O 1
ATOM 3896 N N . GLN B 1 58 ? -10.406 -22.359 -23.844 1 98.38 58 GLN B N 1
ATOM 3897 C CA . GLN B 1 58 ? -11.602 -23.109 -24.219 1 98.38 58 GLN B CA 1
ATOM 3898 C C . GLN B 1 58 ? -11.781 -24.344 -23.344 1 98.38 58 GLN B C 1
ATOM 3900 O O . GLN B 1 58 ? -12.883 -24.609 -22.844 1 98.38 58 GLN B O 1
ATOM 3905 N N . GLN B 1 59 ? -10.742 -25.078 -23.141 1 98.56 59 GLN B N 1
ATOM 3906 C CA . GLN B 1 59 ? -10.82 -26.266 -22.297 1 98.56 59 GLN B CA 1
ATOM 3907 C C . GLN B 1 59 ? -11.148 -25.891 -20.844 1 98.56 59 GLN B C 1
ATOM 3909 O O . GLN B 1 59 ? -11.906 -26.594 -20.172 1 98.56 59 GLN B O 1
ATOM 3914 N N . SER B 1 60 ? -10.539 -24.797 -20.375 1 98.75 60 SER B N 1
ATOM 3915 C CA . SER B 1 60 ? -10.805 -24.344 -19.016 1 98.75 60 SER B CA 1
ATOM 3916 C C . SER B 1 60 ? -12.258 -23.922 -18.844 1 98.75 60 SER B C 1
ATOM 3918 O O . SER B 1 60 ? -12.883 -24.219 -17.828 1 98.75 60 SER B O 1
ATOM 3920 N N . GLN B 1 61 ? -12.766 -23.172 -19.844 1 98.56 61 GLN B N 1
ATOM 3921 C CA . GLN B 1 61 ? -14.164 -22.766 -19.797 1 98.56 61 GLN B CA 1
ATOM 3922 C C . GLN B 1 61 ? -15.102 -23.969 -19.766 1 98.56 61 GLN B C 1
ATOM 3924 O O . GLN B 1 61 ? -16.062 -24 -19 1 98.56 61 GLN B O 1
ATOM 3929 N N . THR B 1 62 ? -14.844 -24.922 -20.672 1 98.62 62 THR B N 1
ATOM 3930 C CA . THR B 1 62 ? -15.633 -26.156 -20.719 1 98.62 62 THR B CA 1
ATOM 3931 C C . THR B 1 62 ? -15.57 -26.891 -19.375 1 98.62 62 THR B C 1
ATOM 3933 O O . THR B 1 62 ? -16.594 -27.359 -18.875 1 98.62 62 THR B O 1
ATOM 3936 N N . PHE B 1 63 ? -14.383 -26.938 -18.844 1 98.62 63 PHE B N 1
ATOM 3937 C CA . PHE B 1 63 ? -14.188 -27.594 -17.562 1 98.62 63 PHE B CA 1
ATOM 3938 C C . PHE B 1 63 ? -14.992 -26.891 -16.469 1 98.62 63 PHE B C 1
ATOM 3940 O O . PHE B 1 63 ? -15.617 -27.547 -15.633 1 98.62 63 PHE B O 1
ATOM 3947 N N . ALA B 1 64 ? -14.984 -25.547 -16.453 1 98.81 64 ALA B N 1
ATOM 3948 C CA . ALA B 1 64 ? -15.734 -24.75 -15.484 1 98.81 64 ALA B CA 1
ATOM 3949 C C . ALA B 1 64 ? -17.219 -25.078 -15.539 1 98.81 64 ALA B C 1
ATOM 3951 O O . ALA B 1 64 ? -17.859 -25.266 -14.5 1 98.81 64 ALA B O 1
ATOM 3952 N N . LYS B 1 65 ? -17.75 -25.156 -16.734 1 98.62 65 LYS B N 1
ATOM 3953 C CA . LYS B 1 65 ? -19.172 -25.484 -16.906 1 98.62 65 LYS B CA 1
ATOM 3954 C C . LYS B 1 65 ? -19.469 -26.891 -16.375 1 98.62 65 LYS B C 1
ATOM 3956 O O . LYS B 1 65 ? -20.531 -27.109 -15.781 1 98.62 65 LYS B O 1
ATOM 3961 N N . GLY B 1 66 ? -18.547 -27.828 -16.609 1 98.56 66 GLY B N 1
ATOM 3962 C CA . GLY B 1 66 ? -18.688 -29.141 -16.016 1 98.56 66 GLY B CA 1
ATOM 3963 C C . GLY B 1 66 ? -18.734 -29.125 -14.5 1 98.56 66 GLY B C 1
ATOM 3964 O O . GLY B 1 66 ? -19.578 -29.797 -13.891 1 98.56 66 GLY B O 1
ATOM 3965 N N . LEU B 1 67 ? -17.875 -28.359 -13.891 1 98.31 67 LEU B N 1
ATOM 3966 C CA . LEU B 1 67 ? -17.844 -28.234 -12.438 1 98.31 67 LEU B CA 1
ATOM 3967 C C . LEU B 1 67 ? -19.141 -27.641 -11.906 1 98.31 67 LEU B C 1
ATOM 3969 O O . LEU B 1 67 ? -19.703 -28.156 -10.93 1 98.31 67 LEU B O 1
ATOM 3973 N N . VAL B 1 68 ? -19.578 -26.547 -12.562 1 98 68 VAL B N 1
ATOM 3974 C CA . VAL B 1 68 ? -20.812 -25.906 -12.141 1 98 68 VAL B CA 1
ATOM 3975 C C . VAL B 1 68 ? -21.984 -26.891 -12.242 1 98 68 VAL B C 1
ATOM 3977 O O . VAL B 1 68 ? -22.812 -26.969 -11.336 1 98 68 VAL B O 1
ATOM 3980 N N . HIS B 1 69 ? -22.031 -27.641 -13.305 1 97.44 69 HIS B N 1
ATOM 3981 C CA . HIS B 1 69 ? -23.078 -28.641 -13.477 1 97.44 69 HIS B CA 1
ATOM 3982 C C . HIS B 1 69 ? -23.047 -29.672 -12.359 1 97.44 69 HIS B C 1
ATOM 3984 O O . HIS B 1 69 ? -24.094 -30.156 -11.906 1 97.44 69 HIS B O 1
ATOM 3990 N N . LEU B 1 70 ? -21.875 -30.031 -11.898 1 96.62 70 LEU B N 1
ATOM 3991 C CA . LEU B 1 70 ? -21.688 -31.031 -10.859 1 96.62 70 LEU B CA 1
ATOM 3992 C C . LEU B 1 70 ? -22 -30.453 -9.484 1 96.62 70 LEU B C 1
ATOM 3994 O O . LEU B 1 70 ? -21.828 -31.125 -8.469 1 96.62 70 LEU B O 1
ATOM 3998 N N . GLY B 1 71 ? -22.281 -29.156 -9.43 1 95.75 71 GLY B N 1
ATOM 3999 C CA . GLY B 1 71 ? -22.797 -28.578 -8.195 1 95.75 71 GLY B CA 1
ATOM 4000 C C . GLY B 1 71 ? -21.797 -27.656 -7.512 1 95.75 71 GLY B C 1
ATOM 4001 O O . GLY B 1 71 ? -22.062 -27.188 -6.402 1 95.75 71 GLY B O 1
ATOM 4002 N N . ILE B 1 72 ? -20.703 -27.438 -8.094 1 96.75 72 ILE B N 1
ATOM 4003 C CA . ILE B 1 72 ? -19.734 -26.5 -7.531 1 96.75 72 ILE B CA 1
ATOM 4004 C C . ILE B 1 72 ? -20.281 -25.078 -7.605 1 96.75 72 ILE B C 1
ATOM 4006 O O . ILE B 1 72 ? -20.859 -24.688 -8.617 1 96.75 72 ILE B O 1
ATOM 4010 N N . LYS B 1 73 ? -20.094 -24.375 -6.566 1 95.38 73 LYS B N 1
ATOM 4011 C CA . LYS B 1 73 ? -20.578 -23 -6.473 1 95.38 73 LYS B CA 1
ATOM 4012 C C . LYS B 1 73 ? -19.422 -22.031 -6.211 1 95.38 73 LYS B C 1
ATOM 4014 O O . LYS B 1 73 ? -18.328 -22.453 -5.848 1 95.38 73 LYS B O 1
ATOM 4019 N N . LYS B 1 74 ? -19.766 -20.766 -6.395 1 93.94 74 LYS B N 1
ATOM 4020 C CA . LYS B 1 74 ? -18.797 -19.719 -6.105 1 93.94 74 LYS B CA 1
ATOM 4021 C C . LYS B 1 74 ? -18.297 -19.812 -4.664 1 93.94 74 LYS B C 1
ATOM 4023 O O . LYS B 1 74 ? -19.094 -20.031 -3.744 1 93.94 74 LYS B O 1
ATOM 4028 N N . ASN B 1 75 ? -16.969 -19.734 -4.469 1 91.38 75 ASN B N 1
ATOM 4029 C CA . ASN B 1 75 ? -16.266 -19.688 -3.193 1 91.38 75 ASN B CA 1
ATOM 4030 C C . ASN B 1 75 ? -16.078 -21.094 -2.611 1 91.38 75 ASN B C 1
ATOM 4032 O O . ASN B 1 75 ? -15.477 -21.25 -1.549 1 91.38 75 ASN B O 1
ATOM 4036 N N . ASP B 1 76 ? -16.609 -22.109 -3.293 1 93.25 76 ASP B N 1
ATOM 4037 C CA . ASP B 1 76 ? -16.25 -23.469 -2.875 1 93.25 76 ASP B CA 1
ATOM 4038 C C . ASP B 1 76 ? -14.75 -23.703 -2.994 1 93.25 76 ASP B C 1
ATOM 4040 O O . ASP B 1 76 ? -14.109 -23.203 -3.924 1 93.25 76 ASP B O 1
ATOM 4044 N N . THR B 1 77 ? -14.227 -24.438 -2.098 1 93.75 77 THR B N 1
ATOM 4045 C CA . THR B 1 77 ? -12.812 -24.797 -2.162 1 93.75 77 THR B CA 1
ATOM 4046 C C . THR B 1 77 ? -12.641 -26.172 -2.812 1 93.75 77 THR B C 1
ATOM 4048 O O . THR B 1 77 ? -13.375 -27.109 -2.494 1 93.75 77 THR B O 1
ATOM 4051 N N . ILE B 1 78 ? -11.75 -26.266 -3.723 1 95.94 78 ILE B N 1
ATOM 4052 C CA . ILE B 1 78 ? -11.461 -27.516 -4.398 1 95.94 78 ILE B CA 1
ATOM 4053 C C . ILE B 1 78 ? -9.984 -27.875 -4.23 1 95.94 78 ILE B C 1
ATOM 4055 O O . ILE B 1 78 ? -9.109 -27.094 -4.625 1 95.94 78 ILE B O 1
ATOM 4059 N N . GLY B 1 79 ? -9.703 -29.047 -3.619 1 92.94 79 GLY B N 1
ATOM 4060 C CA . GLY B 1 79 ? -8.336 -29.531 -3.52 1 92.94 79 GLY B CA 1
ATOM 4061 C C . GLY B 1 79 ? -7.754 -29.969 -4.852 1 92.94 79 GLY B C 1
ATOM 4062 O O . GLY B 1 79 ? -8.422 -30.641 -5.629 1 92.94 79 GLY B O 1
ATOM 4063 N N . LEU B 1 80 ? -6.566 -29.547 -5.102 1 92.38 80 LEU B N 1
ATOM 4064 C CA . LEU B 1 80 ? -5.902 -29.844 -6.367 1 92.38 80 LEU B CA 1
ATOM 4065 C C . LEU B 1 80 ? -4.508 -30.422 -6.133 1 92.38 80 LEU B C 1
ATOM 4067 O O . LEU B 1 80 ? -3.715 -29.844 -5.383 1 92.38 80 LEU B O 1
ATOM 4071 N N . SER B 1 81 ? -4.234 -31.578 -6.75 1 89.62 81 SER B N 1
ATOM 4072 C CA . SER B 1 81 ? -2.91 -32.188 -6.652 1 89.62 81 SER B CA 1
ATOM 4073 C C . SER B 1 81 ? -2.492 -32.812 -7.973 1 89.62 81 SER B C 1
ATOM 4075 O O . SER B 1 81 ? -2.895 -33.938 -8.281 1 89.62 81 SER B O 1
ATOM 4077 N N . PHE B 1 82 ? -1.729 -32.094 -8.75 1 89.44 82 PHE B N 1
ATOM 4078 C CA . PHE B 1 82 ? -1.196 -32.531 -10.031 1 89.44 82 PHE B CA 1
ATOM 4079 C C . PHE B 1 82 ? 0.261 -32.125 -10.18 1 89.44 82 PHE B C 1
ATOM 4081 O O . PHE B 1 82 ? 0.687 -31.109 -9.609 1 89.44 82 PHE B O 1
ATOM 4088 N N . PRO B 1 83 ? 1.071 -32.938 -10.883 1 88.5 83 PRO B N 1
ATOM 4089 C CA . PRO B 1 83 ? 2.326 -32.375 -11.359 1 88.5 83 PRO B CA 1
ATOM 4090 C C . PRO B 1 83 ? 2.105 -31.234 -12.359 1 88.5 83 PRO B C 1
ATOM 4092 O O . PRO B 1 83 ? 0.963 -30.922 -12.703 1 88.5 83 PRO B O 1
ATOM 4095 N N . ASN B 1 84 ? 3.174 -30.578 -12.773 1 93.25 84 ASN B N 1
ATOM 4096 C CA . ASN B 1 84 ? 3.021 -29.625 -13.867 1 93.25 84 ASN B CA 1
ATOM 4097 C C . ASN B 1 84 ? 2.469 -30.297 -15.125 1 93.25 84 ASN B C 1
ATOM 4099 O O . ASN B 1 84 ? 3.162 -31.094 -15.758 1 93.25 84 ASN B O 1
ATOM 4103 N N . SER B 1 85 ? 1.239 -29.984 -15.375 1 93.19 85 SER B N 1
ATOM 4104 C CA . SER B 1 85 ? 0.565 -30.688 -16.469 1 93.19 85 SER B CA 1
ATOM 4105 C C . SER B 1 85 ? -0.566 -29.844 -17.047 1 93.19 85 SER B C 1
ATOM 4107 O O . SER B 1 85 ? -0.933 -28.812 -16.469 1 93.19 85 SER B O 1
ATOM 4109 N N . LYS B 1 86 ? -0.981 -30.297 -18.188 1 95.75 86 LYS B N 1
ATOM 4110 C CA . LYS B 1 86 ? -2.154 -29.672 -18.781 1 95.75 86 LYS B CA 1
ATOM 4111 C C . LYS B 1 86 ? -3.371 -29.797 -17.875 1 95.75 86 LYS B C 1
ATOM 4113 O O . LYS B 1 86 ? -4.18 -28.875 -17.781 1 95.75 86 LYS B O 1
ATOM 4118 N N . GLU B 1 87 ? -3.484 -30.938 -17.203 1 94.81 87 GLU B N 1
ATOM 4119 C CA . GLU B 1 87 ? -4.59 -31.156 -16.281 1 94.81 87 GLU B CA 1
ATOM 4120 C C . GLU B 1 87 ? -4.582 -30.141 -15.148 1 94.81 87 GLU B C 1
ATOM 4122 O O . GLU B 1 87 ? -5.637 -29.641 -14.75 1 94.81 87 GLU B O 1
ATOM 4127 N N . TRP B 1 88 ? -3.402 -29.891 -14.648 1 95.31 88 TRP B N 1
ATOM 4128 C CA . TRP B 1 88 ? -3.305 -28.859 -13.617 1 95.31 88 TRP B CA 1
ATOM 4129 C C . TRP B 1 88 ? -3.826 -27.531 -14.125 1 95.31 88 TRP B C 1
ATOM 4131 O O . TRP B 1 88 ? -4.629 -26.875 -13.461 1 95.31 88 TRP B O 1
ATOM 4141 N N . LEU B 1 89 ? -3.381 -27.125 -15.281 1 97.94 89 LEU B N 1
ATOM 4142 C CA . LEU B 1 89 ? -3.721 -25.828 -15.859 1 97.94 89 LEU B CA 1
ATOM 4143 C C . LEU B 1 89 ? -5.223 -25.719 -16.109 1 97.94 89 LEU B C 1
ATOM 4145 O O . LEU B 1 89 ? -5.863 -24.781 -15.633 1 97.94 89 LEU B O 1
ATOM 4149 N N . VAL B 1 90 ? -5.734 -26.688 -16.781 1 98.25 90 VAL B N 1
ATOM 4150 C CA . VAL B 1 90 ? -7.148 -26.672 -17.141 1 98.25 90 VAL B CA 1
ATOM 4151 C C . VAL B 1 90 ? -8.008 -26.703 -15.875 1 98.25 90 VAL B C 1
ATOM 4153 O O . VAL B 1 90 ? -9 -25.984 -15.773 1 98.25 90 VAL B O 1
ATOM 4156 N N . SER B 1 91 ? -7.598 -27.531 -14.953 1 98.06 91 SER B N 1
ATOM 4157 C CA . SER B 1 91 ? -8.344 -27.641 -13.703 1 98.06 91 SER B CA 1
ATOM 4158 C C . SER B 1 91 ? -8.297 -26.328 -12.922 1 98.06 91 SER B C 1
ATOM 4160 O O . SER B 1 91 ? -9.328 -25.844 -12.445 1 98.06 91 SER B O 1
ATOM 4162 N N . THR B 1 92 ? -7.137 -25.766 -12.797 1 98.06 92 THR B N 1
ATOM 4163 C CA . THR B 1 92 ? -6.977 -24.547 -12.016 1 98.06 92 THR B CA 1
ATOM 4164 C C . THR B 1 92 ? -7.789 -23.406 -12.633 1 98.06 92 THR B C 1
ATOM 4166 O O . THR B 1 92 ? -8.594 -22.766 -11.945 1 98.06 92 THR B O 1
ATOM 4169 N N . PHE B 1 93 ? -7.613 -23.172 -13.906 1 98.62 93 PHE B N 1
ATOM 4170 C CA . PHE B 1 93 ? -8.32 -22.078 -14.555 1 98.62 93 PHE B CA 1
ATOM 4171 C C . PHE B 1 93 ? -9.812 -22.359 -14.625 1 98.62 93 PHE B C 1
ATOM 4173 O O . PHE B 1 93 ? -10.633 -21.438 -14.531 1 98.62 93 PHE B O 1
ATOM 4180 N N . GLY B 1 94 ? -10.188 -23.641 -14.812 1 98.81 94 GLY B N 1
ATOM 4181 C CA . GLY B 1 94 ? -11.594 -24.016 -14.781 1 98.81 94 GLY B CA 1
ATOM 4182 C C . GLY B 1 94 ? -12.242 -23.781 -13.43 1 98.81 94 GLY B C 1
ATOM 4183 O O . GLY B 1 94 ? -13.367 -23.281 -13.352 1 98.81 94 GLY B O 1
ATOM 4184 N N . ILE B 1 95 ? -11.562 -24.172 -12.367 1 98.31 95 ILE B N 1
ATOM 4185 C CA . ILE B 1 95 ? -12.039 -23.922 -11.008 1 98.31 95 ILE B CA 1
ATOM 4186 C C . ILE B 1 95 ? -12.266 -22.438 -10.789 1 98.31 95 ILE B C 1
ATOM 4188 O O . ILE B 1 95 ? -13.305 -22.031 -10.266 1 98.31 95 ILE B O 1
ATOM 4192 N N . LEU B 1 96 ? -11.336 -21.641 -11.242 1 98.44 96 LEU B N 1
ATOM 4193 C CA . LEU B 1 96 ? -11.43 -20.188 -11.086 1 98.44 96 LEU B CA 1
ATOM 4194 C C . LEU B 1 96 ? -12.609 -19.625 -11.875 1 98.44 96 LEU B C 1
ATOM 4196 O O . LEU B 1 96 ? -13.359 -18.797 -11.367 1 98.44 96 LEU B O 1
ATOM 4200 N N . MET B 1 97 ? -12.742 -20.078 -13.102 1 98.56 97 MET B N 1
ATOM 4201 C CA . MET B 1 97 ? -13.836 -19.609 -13.945 1 98.56 97 MET B CA 1
ATOM 4202 C C . MET B 1 97 ? -15.188 -20 -13.352 1 98.56 97 MET B C 1
ATOM 4204 O O . MET B 1 97 ? -16.172 -19.281 -13.516 1 98.56 97 MET B O 1
ATOM 4208 N N . ALA B 1 98 ? -15.234 -21.062 -12.648 1 98.31 98 ALA B N 1
ATOM 4209 C CA . ALA B 1 98 ? -16.453 -21.516 -11.984 1 98.31 98 ALA B CA 1
ATOM 4210 C C . ALA B 1 98 ? -16.719 -20.703 -10.711 1 98.31 98 ALA B C 1
ATOM 4212 O O . ALA B 1 98 ? -17.75 -20.891 -10.055 1 98.31 98 ALA B O 1
ATOM 4213 N N . GLY B 1 99 ? -15.781 -19.828 -10.32 1 97.06 99 GLY B N 1
ATOM 4214 C CA . GLY B 1 99 ? -15.906 -19 -9.125 1 97.06 99 GLY B CA 1
ATOM 4215 C C . GLY B 1 99 ? -15.414 -19.703 -7.871 1 97.06 99 GLY B C 1
ATOM 4216 O O . GLY B 1 99 ? -15.516 -19.156 -6.773 1 97.06 99 GLY B O 1
ATOM 4217 N N . ALA B 1 100 ? -14.914 -20.891 -7.992 1 97 100 ALA B N 1
ATOM 4218 C CA . ALA B 1 100 ? -14.398 -21.656 -6.855 1 97 100 ALA B CA 1
ATOM 4219 C C . ALA B 1 100 ? -12.93 -21.328 -6.594 1 97 100 ALA B C 1
ATOM 4221 O O . ALA B 1 100 ? -12.344 -20.5 -7.293 1 97 100 ALA B O 1
ATOM 4222 N N . VAL B 1 101 ? -12.359 -21.891 -5.543 1 94.94 101 VAL B N 1
ATOM 4223 C CA . VAL B 1 101 ? -11 -21.562 -5.125 1 94.94 101 VAL B CA 1
ATOM 4224 C C . VAL B 1 101 ? -10.156 -22.828 -5.059 1 94.94 101 VAL B C 1
ATOM 4226 O O . VAL B 1 101 ? -10.453 -23.734 -4.277 1 94.94 101 VAL B O 1
ATOM 4229 N N . PRO B 1 102 ? -9.18 -22.906 -5.891 1 95.75 102 PRO B N 1
ATOM 4230 C CA . PRO B 1 102 ? -8.297 -24.062 -5.785 1 95.75 102 PRO B CA 1
ATOM 4231 C C . PRO B 1 102 ? -7.43 -24.031 -4.527 1 95.75 102 PRO B C 1
ATOM 4233 O O . PRO B 1 102 ? -6.852 -23 -4.195 1 95.75 102 PRO B O 1
ATOM 4236 N N . LEU B 1 103 ? -7.43 -25.094 -3.861 1 92.31 103 LEU B N 1
ATOM 4237 C CA . LEU B 1 103 ? -6.465 -25.375 -2.809 1 92.31 103 LEU B CA 1
ATOM 4238 C C . LEU B 1 103 ? -5.324 -26.25 -3.338 1 92.31 103 LEU B C 1
ATOM 4240 O O . LEU B 1 103 ? -5.512 -27.438 -3.592 1 92.31 103 LEU B O 1
ATOM 4244 N N . HIS B 1 104 ? -4.234 -25.609 -3.514 1 90.5 104 HIS B N 1
ATOM 4245 C CA . HIS B 1 104 ? -3.1 -26.312 -4.102 1 90.5 104 HIS B CA 1
ATOM 4246 C C . HIS B 1 104 ? -2.4 -27.188 -3.066 1 90.5 104 HIS B C 1
ATOM 4248 O O . HIS B 1 104 ? -1.728 -26.688 -2.168 1 90.5 104 HIS B O 1
ATOM 4254 N N . MET B 1 105 ? -2.57 -28.484 -3.271 1 85.56 105 MET B N 1
ATOM 4255 C CA . MET B 1 105 ? -2.082 -29.438 -2.289 1 85.56 105 MET B CA 1
ATOM 4256 C C . MET B 1 105 ? -0.808 -30.125 -2.777 1 85.56 105 MET B C 1
ATOM 4258 O O . MET B 1 105 ? -0.756 -30.625 -3.904 1 85.56 105 MET B O 1
ATOM 4262 N N . THR B 1 106 ? 0.269 -29.906 -1.987 1 71.81 106 THR B N 1
ATOM 4263 C CA . THR B 1 106 ? 1.486 -30.672 -2.229 1 71.81 106 THR B CA 1
ATOM 4264 C C . THR B 1 106 ? 1.624 -31.797 -1.213 1 71.81 106 THR B C 1
ATOM 4266 O O . THR B 1 106 ? 1.609 -31.562 -0.004 1 71.81 106 THR B O 1
ATOM 4269 N N . PHE B 1 107 ? 1.522 -33 -1.665 1 64.31 107 PHE B N 1
ATOM 4270 C CA . PHE B 1 107 ? 1.622 -34.094 -0.729 1 64.31 107 PHE B CA 1
ATOM 4271 C C . PHE B 1 107 ? 3.057 -34.281 -0.25 1 64.31 107 PHE B C 1
ATOM 4273 O O . PHE B 1 107 ? 3.939 -34.625 -1.034 1 64.31 107 PHE B O 1
ATOM 4280 N N . LYS B 1 108 ? 3.301 -33.656 0.831 1 59.62 108 LYS B N 1
ATOM 4281 C CA . LYS B 1 108 ? 4.637 -33.781 1.405 1 59.62 108 LYS B CA 1
ATOM 4282 C C . LYS B 1 108 ? 4.77 -35.062 2.227 1 59.62 108 LYS B C 1
ATOM 4284 O O . LYS B 1 108 ? 5.855 -35.656 2.324 1 59.62 108 LYS B O 1
ATOM 4289 N N . TYR B 1 109 ? 3.719 -35.406 2.893 1 57.94 109 TYR B N 1
ATOM 4290 C CA . TYR B 1 109 ? 3.795 -36.5 3.824 1 57.94 109 TYR B CA 1
ATOM 4291 C C . TYR B 1 109 ? 2.936 -37.688 3.348 1 57.94 109 TYR B C 1
ATOM 4293 O O . TYR B 1 109 ? 1.958 -37.469 2.621 1 57.94 109 TYR B O 1
ATOM 4301 N N . LYS B 1 110 ? 3.449 -38.656 3.996 1 60.62 110 LYS B N 1
ATOM 4302 C CA . LYS B 1 110 ? 2.678 -39.875 3.764 1 60.62 110 LYS B CA 1
ATOM 4303 C C . LYS B 1 110 ? 1.251 -39.719 4.281 1 60.62 110 LYS B C 1
ATOM 4305 O O . LYS B 1 110 ? 1.023 -39.094 5.32 1 60.62 110 LYS B O 1
ATOM 4310 N N . TYR B 1 111 ? 0.324 -40.094 3.582 1 60.19 111 TYR B N 1
ATOM 4311 C CA . TYR B 1 111 ? -1.084 -40.219 3.941 1 60.19 111 TYR B CA 1
ATOM 4312 C C . TYR B 1 111 ? -1.755 -38.875 4.012 1 60.19 111 TYR B C 1
ATOM 4314 O O . TYR B 1 111 ? -2.939 -38.781 4.344 1 60.19 111 TYR B O 1
ATOM 4322 N N . GLY B 1 112 ? -1.021 -37.844 3.711 1 68.94 112 GLY B N 1
ATOM 4323 C CA . GLY B 1 112 ? -1.621 -36.531 3.701 1 68.94 112 GLY B CA 1
ATOM 4324 C C . GLY B 1 112 ? -1.836 -35.969 5.09 1 68.94 112 GLY B C 1
ATOM 4325 O O . GLY B 1 112 ? -2.764 -35.188 5.309 1 68.94 112 GLY B O 1
ATOM 4326 N N . ARG B 1 113 ? -1.042 -36.312 6.07 1 70 113 ARG B N 1
ATOM 4327 C CA . ARG B 1 113 ? -1.248 -35.938 7.469 1 70 113 ARG B CA 1
ATOM 4328 C C . ARG B 1 113 ? -1.19 -34.438 7.645 1 70 113 ARG B C 1
ATOM 4330 O O . ARG B 1 113 ? -1.849 -33.875 8.531 1 70 113 ARG B O 1
ATOM 4337 N N . ASP B 1 114 ? -0.506 -33.844 6.82 1 76.81 114 ASP B N 1
ATOM 4338 C CA . ASP B 1 114 ? -0.353 -32.406 6.957 1 76.81 114 ASP B CA 1
ATOM 4339 C C . ASP B 1 114 ? -1.511 -31.672 6.293 1 76.81 114 ASP B C 1
ATOM 4341 O O . ASP B 1 114 ? -1.783 -30.516 6.621 1 76.81 114 ASP B O 1
ATOM 4345 N N . ILE B 1 115 ? -2.277 -32.375 5.418 1 80.56 115 ILE B N 1
ATOM 4346 C CA . ILE B 1 115 ? -3.256 -31.688 4.59 1 80.56 115 ILE B CA 1
ATOM 4347 C C . ILE B 1 115 ? -4.668 -32.031 5.066 1 80.56 115 ILE B C 1
ATOM 4349 O O . ILE B 1 115 ? -5.586 -31.203 4.934 1 80.56 115 ILE B O 1
ATOM 4353 N N . ILE B 1 116 ? -4.824 -33.125 5.688 1 79.44 116 ILE B N 1
ATOM 4354 C CA . ILE B 1 116 ? -6.145 -33.625 6.035 1 79.44 116 ILE B CA 1
ATOM 4355 C C . ILE B 1 116 ? -6.84 -32.688 6.992 1 79.44 116 ILE B C 1
ATOM 4357 O O . ILE B 1 116 ? -8.008 -32.344 6.801 1 79.44 116 ILE B O 1
ATOM 4361 N N . PRO B 1 117 ? -6.07 -32.25 7.918 1 77.88 117 PRO B N 1
ATOM 4362 C CA . PRO B 1 117 ? -6.727 -31.312 8.836 1 77.88 117 PRO B CA 1
ATOM 4363 C C . PRO B 1 117 ? -7.227 -30.062 8.133 1 77.88 117 PRO B C 1
ATOM 4365 O O . PRO B 1 117 ? -8.234 -29.469 8.539 1 77.88 117 PRO B O 1
ATOM 4368 N N . VAL B 1 118 ? -6.578 -29.672 7.125 1 78.69 118 VAL B N 1
ATOM 4369 C CA . VAL B 1 118 ? -6.965 -28.5 6.355 1 78.69 118 VAL B CA 1
ATOM 4370 C C . VAL B 1 118 ? -8.234 -28.797 5.566 1 78.69 118 VAL B C 1
ATOM 4372 O O . VAL B 1 118 ? -9.141 -27.953 5.496 1 78.69 118 VAL B O 1
ATOM 4375 N N . LEU B 1 119 ? -8.32 -29.938 5.098 1 81.69 119 LEU B N 1
ATOM 4376 C CA . LEU B 1 119 ? -9.445 -30.344 4.266 1 81.69 119 LEU B CA 1
ATOM 4377 C C . LEU B 1 119 ? -10.703 -30.531 5.109 1 81.69 119 LEU B C 1
ATOM 4379 O O . LEU B 1 119 ? -11.82 -30.453 4.594 1 81.69 119 LEU B O 1
ATOM 4383 N N . GLN B 1 120 ? -10.477 -30.672 6.355 1 77.81 120 GLN B N 1
ATOM 4384 C CA . GLN B 1 120 ? -11.578 -31.016 7.25 1 77.81 120 GLN B CA 1
ATOM 4385 C C . GLN B 1 120 ? -12.266 -29.75 7.773 1 77.81 120 GLN B C 1
ATOM 4387 O O . GLN B 1 120 ? -13.352 -29.828 8.344 1 77.81 120 GLN B O 1
ATOM 4392 N N . ILE B 1 121 ? -11.594 -28.703 7.582 1 72.19 121 ILE B N 1
ATOM 4393 C CA . ILE B 1 121 ? -12.234 -27.484 8.047 1 72.19 121 ILE B CA 1
ATOM 4394 C C . ILE B 1 121 ? -13.594 -27.328 7.363 1 72.19 121 ILE B C 1
ATOM 4396 O O . ILE B 1 121 ? -13.695 -27.438 6.141 1 72.19 121 ILE B O 1
ATOM 4400 N N . PRO B 1 122 ? -14.633 -27.156 8.203 1 59.16 122 PRO B N 1
ATOM 4401 C CA . PRO B 1 122 ? -15.977 -27.094 7.637 1 59.16 122 PRO B CA 1
ATOM 4402 C C . PRO B 1 122 ? -16.109 -26.047 6.523 1 59.16 122 PRO B C 1
ATOM 4404 O O . PRO B 1 122 ? -15.648 -24.922 6.68 1 59.16 122 PRO B O 1
ATOM 4407 N N . GLY B 1 123 ? -16.734 -26.469 5.449 1 62.19 123 GLY B N 1
ATOM 4408 C CA . GLY B 1 123 ? -17 -25.547 4.348 1 62.19 123 GLY B CA 1
ATOM 4409 C C . GLY B 1 123 ? -15.805 -25.375 3.418 1 62.19 123 GLY B C 1
ATOM 4410 O O . GLY B 1 123 ? -15.914 -24.719 2.383 1 62.19 123 GLY B O 1
ATOM 4411 N N . ASN B 1 124 ? -14.836 -26.172 3.754 1 71 124 ASN B N 1
ATOM 4412 C CA . ASN B 1 124 ? -13.609 -25.859 3.023 1 71 124 ASN B CA 1
ATOM 4413 C C . ASN B 1 124 ? -13.516 -26.625 1.715 1 71 124 ASN B C 1
ATOM 4415 O O . ASN B 1 124 ? -13.352 -26.047 0.646 1 71 124 ASN B O 1
ATOM 4419 N N . CYS B 1 125 ? -13.617 -28.016 1.75 1 88.5 125 CYS B N 1
ATOM 4420 C CA . CYS B 1 125 ? -13.258 -28.734 0.534 1 88.5 125 CYS B CA 1
ATOM 4421 C C . CYS B 1 125 ? -14.461 -29.469 -0.032 1 88.5 125 CYS B C 1
ATOM 4423 O O . CYS B 1 125 ? -14.984 -30.391 0.605 1 88.5 125 CYS B O 1
ATOM 4425 N N . LYS B 1 126 ? -14.914 -29.062 -1.218 1 93.5 126 LYS B N 1
ATOM 4426 C CA . LYS B 1 126 ? -16.094 -29.641 -1.854 1 93.5 126 LYS B CA 1
ATOM 4427 C C . LYS B 1 126 ? -15.703 -30.75 -2.834 1 93.5 126 LYS B C 1
ATOM 4429 O O . LYS B 1 126 ? -16.5 -31.641 -3.121 1 93.5 126 LYS B O 1
ATOM 4434 N N . ALA B 1 127 ? -14.586 -30.656 -3.326 1 95.5 127 ALA B N 1
ATOM 4435 C CA . ALA B 1 127 ? -14.078 -31.656 -4.273 1 95.5 127 ALA B CA 1
ATOM 4436 C C . ALA B 1 127 ? -12.562 -31.734 -4.215 1 95.5 127 ALA B C 1
ATOM 4438 O O . ALA B 1 127 ? -11.898 -30.828 -3.709 1 95.5 127 ALA B O 1
ATOM 4439 N N . ILE B 1 128 ? -12.055 -32.875 -4.672 1 93.25 128 ILE B N 1
ATOM 4440 C CA . ILE B 1 128 ? -10.617 -33.062 -4.797 1 93.25 128 ILE B CA 1
ATOM 4441 C C . ILE B 1 128 ? -10.289 -33.594 -6.195 1 93.25 128 ILE B C 1
ATOM 4443 O O . ILE B 1 128 ? -10.891 -34.562 -6.66 1 93.25 128 ILE B O 1
ATOM 4447 N N . LEU B 1 129 ? -9.453 -32.875 -6.859 1 95.12 129 LEU B N 1
ATOM 4448 C CA . LEU B 1 129 ? -8.93 -33.312 -8.156 1 95.12 129 LEU B CA 1
ATOM 4449 C C . LEU B 1 129 ? -7.453 -33.688 -8.055 1 95.12 129 LEU B C 1
ATOM 4451 O O . LEU B 1 129 ? -6.641 -32.875 -7.578 1 95.12 129 LEU B O 1
ATOM 4455 N N . MET B 1 130 ? -7.133 -34.844 -8.531 1 91.25 130 MET B N 1
ATOM 4456 C CA . MET B 1 130 ? -5.742 -35.219 -8.305 1 91.25 130 MET B CA 1
ATOM 4457 C C . MET B 1 130 ? -5.258 -36.188 -9.383 1 91.25 130 MET B C 1
ATOM 4459 O O . MET B 1 130 ? -6.059 -36.906 -9.992 1 91.25 130 MET B O 1
ATOM 4463 N N . ALA B 1 131 ? -3.965 -36.062 -9.617 1 87.69 131 ALA B N 1
ATOM 4464 C CA . ALA B 1 131 ? -3.301 -37.062 -10.461 1 87.69 131 ALA B CA 1
ATOM 4465 C C . ALA B 1 131 ? -3.1 -38.375 -9.711 1 87.69 131 ALA B C 1
ATOM 4467 O O . ALA B 1 131 ? -3.096 -38.375 -8.477 1 87.69 131 ALA B O 1
ATOM 4468 N N . ASN B 1 132 ? -3.326 -39.438 -10.266 1 71.75 132 ASN B N 1
ATOM 4469 C CA . ASN B 1 132 ? -3.148 -40.688 -9.57 1 71.75 132 ASN B CA 1
ATOM 4470 C C . ASN B 1 132 ? -2.002 -41.5 -10.18 1 71.75 132 ASN B C 1
ATOM 4472 O O . ASN B 1 132 ? -2.174 -42.688 -10.516 1 71.75 132 ASN B O 1
ATOM 4476 N N . GLU B 1 133 ? -0.932 -40.781 -10.367 1 62.66 133 GLU B N 1
ATOM 4477 C CA . GLU B 1 133 ? 0.174 -41.625 -10.773 1 62.66 133 GLU B CA 1
ATOM 4478 C C . GLU B 1 133 ? 0.434 -42.719 -9.734 1 62.66 133 GLU B C 1
ATOM 4480 O O . GLU B 1 133 ? -0.01 -42.625 -8.594 1 62.66 133 GLU B O 1
ATOM 4485 N N . LYS B 1 134 ? 1.135 -43.812 -10.086 1 56.94 134 LYS B N 1
ATOM 4486 C CA . LYS B 1 134 ? 1.331 -45.188 -9.648 1 56.94 134 LYS B CA 1
ATOM 4487 C C . LYS B 1 134 ? 1.671 -45.25 -8.164 1 56.94 134 LYS B C 1
ATOM 4489 O O . LYS B 1 134 ? 2.154 -46.281 -7.676 1 56.94 134 LYS B O 1
ATOM 4494 N N . ASP B 1 135 ? 1.358 -44.094 -7.383 1 61.34 135 ASP B N 1
ATOM 4495 C CA . ASP B 1 135 ? 1.997 -44.188 -6.074 1 61.34 135 ASP B CA 1
ATOM 4496 C C . ASP B 1 135 ? 1.018 -44.719 -5.023 1 61.34 135 ASP B C 1
ATOM 4498 O O . ASP B 1 135 ? -0.149 -44.312 -5.004 1 61.34 135 ASP B O 1
ATOM 4502 N N . ASN B 1 136 ? 1.349 -45.719 -4.324 1 67.62 136 ASN B N 1
ATOM 4503 C CA . ASN B 1 136 ? 0.682 -46.281 -3.16 1 67.62 136 ASN B CA 1
ATOM 4504 C C . ASN B 1 136 ? 0.215 -45.219 -2.193 1 67.62 136 ASN B C 1
ATOM 4506 O O . ASN B 1 136 ? -0.795 -45.375 -1.508 1 67.62 136 ASN B O 1
ATOM 4510 N N . SER B 1 137 ? 0.814 -44.156 -2.398 1 72.38 137 SER B N 1
ATOM 4511 C CA . SER B 1 137 ? 0.482 -43.062 -1.459 1 72.38 137 SER B CA 1
ATOM 4512 C C . SER B 1 137 ? -0.867 -42.438 -1.793 1 72.38 137 SER B C 1
ATOM 4514 O O . SER B 1 137 ? -1.639 -42.094 -0.894 1 72.38 137 SER B O 1
ATOM 4516 N N . ILE B 1 138 ? -1.217 -42.375 -3.027 1 76.75 138 ILE B N 1
ATOM 4517 C CA . ILE B 1 138 ? -2.482 -41.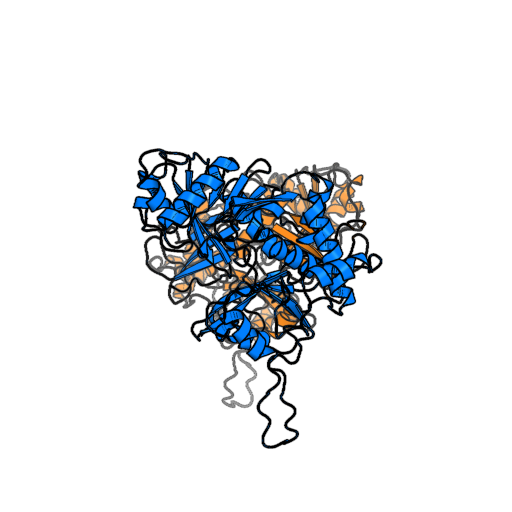812 -3.449 1 76.75 138 ILE B CA 1
ATOM 4518 C C . ILE B 1 138 ? -3.633 -42.75 -3.104 1 76.75 138 ILE B C 1
ATOM 4520 O O . ILE B 1 138 ? -4.688 -42.312 -2.646 1 76.75 138 ILE B O 1
ATOM 4524 N N . ARG B 1 139 ? -3.352 -43.969 -3.301 1 78.31 139 ARG B N 1
ATOM 4525 C CA . ARG B 1 139 ? -4.363 -44.969 -2.947 1 78.31 139 ARG B CA 1
ATOM 4526 C C . ARG B 1 139 ? -4.68 -44.906 -1.457 1 78.31 139 ARG B C 1
ATOM 4528 O O . ARG B 1 139 ? -5.848 -44.969 -1.062 1 78.31 139 ARG B O 1
ATOM 4535 N N . ASP B 1 140 ? -3.598 -44.812 -0.743 1 78.19 140 ASP B N 1
ATOM 4536 C CA . ASP B 1 140 ? -3.773 -44.719 0.703 1 78.19 140 ASP B CA 1
ATOM 4537 C C . ASP B 1 140 ? -4.566 -43.469 1.087 1 78.19 140 ASP B C 1
ATOM 4539 O O . ASP B 1 140 ? -5.441 -43.531 1.953 1 78.19 140 ASP B O 1
ATOM 4543 N N . PHE B 1 141 ? -4.273 -42.469 0.471 1 82.19 141 PHE B N 1
ATOM 4544 C CA . PHE B 1 141 ? -4.98 -41.219 0.726 1 82.19 141 PHE B CA 1
ATOM 4545 C C . PHE B 1 141 ? -6.453 -41.344 0.357 1 82.19 141 PHE B C 1
ATOM 4547 O O . PHE B 1 141 ? -7.328 -40.938 1.135 1 82.19 141 PHE B O 1
ATOM 4554 N N . LEU B 1 142 ? -6.723 -41.844 -0.763 1 83.56 142 LEU B N 1
ATOM 4555 C CA . LEU B 1 142 ? -8.094 -42.031 -1.238 1 83.56 142 LEU B CA 1
ATOM 4556 C C . LEU B 1 142 ? -8.883 -42.938 -0.319 1 83.56 142 LEU B C 1
ATOM 4558 O O . LEU B 1 142 ? -10.047 -42.688 -0.023 1 83.56 142 LEU B O 1
ATOM 4562 N N . ASN B 1 143 ? -8.172 -44 0.113 1 81.56 143 ASN B N 1
ATOM 4563 C CA . ASN B 1 143 ? -8.812 -44.906 1.056 1 81.56 143 ASN B CA 1
ATOM 4564 C C . ASN B 1 143 ? -9.188 -44.219 2.354 1 81.56 143 ASN B C 1
ATOM 4566 O O . ASN B 1 143 ? -10.25 -44.469 2.924 1 81.56 143 ASN B O 1
ATOM 4570 N N . ASN B 1 144 ? -8.336 -43.406 2.672 1 79.5 144 ASN B N 1
ATOM 4571 C CA . ASN B 1 144 ? -8.547 -42.656 3.918 1 79.5 144 ASN B CA 1
ATOM 4572 C C . ASN B 1 144 ? -9.727 -41.719 3.811 1 79.5 144 ASN B C 1
ATOM 4574 O O . ASN B 1 144 ? -10.547 -41.625 4.727 1 79.5 144 ASN B O 1
ATOM 4578 N N . ILE B 1 145 ? -9.805 -41.031 2.697 1 82.31 145 ILE B N 1
ATOM 4579 C CA . ILE B 1 145 ? -10.781 -39.969 2.654 1 82.31 145 ILE B CA 1
ATOM 4580 C C . ILE B 1 145 ? -12.125 -40.5 2.166 1 82.31 145 ILE B C 1
ATOM 4582 O O . ILE B 1 145 ? -13.172 -39.875 2.414 1 82.31 145 ILE B O 1
ATOM 4586 N N . LEU B 1 146 ? -12.047 -41.625 1.339 1 80.19 146 LEU B N 1
ATOM 4587 C CA . LEU B 1 146 ? -13.289 -42.125 0.786 1 80.19 146 LEU B CA 1
ATOM 4588 C C . LEU B 1 146 ? -13.836 -43.25 1.66 1 80.19 146 LEU B C 1
ATOM 4590 O O . LEU B 1 146 ? -15.023 -43.594 1.585 1 80.19 146 LEU B O 1
ATOM 4594 N N . THR B 1 147 ? -12.672 -44.344 2.008 1 63.75 147 THR B N 1
ATOM 4595 C CA . THR B 1 147 ? -13.047 -45.562 2.691 1 63.75 147 THR B CA 1
ATOM 4596 C C . THR B 1 147 ? -13.984 -45.281 3.859 1 63.75 147 THR B C 1
ATOM 4598 O O . THR B 1 147 ? -13.688 -44.406 4.699 1 63.75 147 THR B O 1
ATOM 4601 N N . ARG B 1 148 ? -15.188 -45.531 3.416 1 49.62 148 ARG B N 1
ATOM 4602 C CA . ARG B 1 148 ? -16.219 -45.938 4.371 1 49.62 148 ARG B CA 1
ATOM 4603 C C . ARG B 1 148 ? -15.719 -47.031 5.305 1 49.62 148 ARG B C 1
ATOM 4605 O O . ARG B 1 148 ? -14.938 -47.906 4.895 1 49.62 148 ARG B O 1
ATOM 4612 N N . SER B 1 149 ? -15.297 -46.906 6.473 1 42.62 149 SER B N 1
ATOM 4613 C CA . SER B 1 149 ? -14.898 -47.969 7.387 1 42.62 149 SER B CA 1
ATOM 4614 C C . SER B 1 149 ? -15.469 -49.312 6.945 1 42.62 149 SER B C 1
ATOM 4616 O O . SER B 1 149 ? -16.688 -49.469 6.859 1 42.62 149 SER B O 1
ATOM 4618 N N . GLU B 1 150 ? -15.008 -50.031 6.004 1 37.56 150 GLU B N 1
ATOM 4619 C CA . GLU B 1 150 ? -15.461 -51.375 5.742 1 37.56 150 GLU B CA 1
ATOM 4620 C C . GLU B 1 150 ? -15.633 -52.156 7.039 1 37.56 150 GLU B C 1
ATOM 4622 O O . GLU B 1 150 ? -16 -53.344 7.02 1 37.56 150 GLU B O 1
ATOM 4627 N N . THR B 1 151 ? -14.695 -52.312 7.973 1 36.19 151 THR B N 1
ATOM 4628 C CA . THR B 1 151 ? -14.766 -53.5 8.828 1 36.19 151 THR B CA 1
ATOM 4629 C C . THR B 1 151 ? -16.203 -53.719 9.305 1 36.19 151 THR B C 1
ATOM 4631 O O . THR B 1 151 ? -16.828 -52.812 9.859 1 36.19 151 THR B O 1
ATOM 4634 N N . GLU B 1 152 ? -16.891 -54.875 8.836 1 35.25 152 GLU B N 1
ATOM 4635 C CA . GLU B 1 152 ? -18.125 -55.625 9.047 1 35.25 152 GLU B CA 1
ATOM 4636 C C . GLU B 1 152 ? -18.484 -55.688 10.523 1 35.25 152 GLU B C 1
ATOM 4638 O O . GLU B 1 152 ? -19.5 -56.281 10.898 1 35.25 152 GLU B O 1
ATOM 4643 N N . THR B 1 153 ? -17.734 -56.188 11.594 1 32.5 153 THR B N 1
ATOM 4644 C CA . THR B 1 153 ? -18.469 -56.688 12.75 1 32.5 153 THR B CA 1
ATOM 4645 C C . THR B 1 153 ? -19.641 -55.75 13.078 1 32.5 153 THR B C 1
ATOM 4647 O O . THR B 1 153 ? -20.766 -56.188 13.25 1 32.5 153 THR B O 1
ATOM 4650 N N . LYS B 1 154 ? -19.859 -55.406 14.539 1 38.06 154 LYS B N 1
ATOM 4651 C CA . LYS B 1 154 ? -21.109 -54.844 15.008 1 38.06 154 LYS B CA 1
ATOM 4652 C C . LYS B 1 154 ? -21.531 -53.656 14.117 1 38.06 154 LYS B C 1
ATOM 4654 O O . LYS B 1 154 ? -20.734 -52.781 13.828 1 38.06 154 LYS B O 1
ATOM 4659 N N . LYS B 1 155 ? -22.625 -53.844 13.164 1 33 155 LYS B N 1
ATOM 4660 C CA . LYS B 1 155 ? -23.734 -53.125 12.578 1 33 155 LYS B CA 1
ATOM 4661 C C . LYS B 1 155 ? -23.969 -51.781 13.297 1 33 155 LYS B C 1
ATOM 4663 O O . LYS B 1 155 ? -25.062 -51.219 13.219 1 33 155 LYS B O 1
ATOM 4668 N N . MET B 1 156 ? -23.406 -51.562 14.367 1 33.19 156 MET B N 1
ATOM 4669 C CA . MET B 1 156 ? -23.922 -50.375 15.023 1 33.19 156 MET B CA 1
ATOM 4670 C C . MET B 1 156 ? -23.906 -49.188 14.078 1 33.19 156 MET B C 1
ATOM 4672 O O . MET B 1 156 ? -22.953 -49 13.312 1 33.19 156 MET B O 1
ATOM 4676 N N . GLU B 1 157 ? -25.094 -48.531 13.664 1 35.94 157 GLU B N 1
ATOM 4677 C CA . GLU B 1 157 ? -25.562 -47.312 13.047 1 35.94 157 GLU B CA 1
ATOM 4678 C C . GLU B 1 157 ? -24.5 -46.219 13.148 1 35.94 157 GLU B C 1
ATOM 4680 O O . GLU B 1 157 ? -24.828 -45.031 13.258 1 35.94 157 GLU B O 1
ATOM 4685 N N . LEU B 1 158 ? -23.406 -46.531 13.664 1 34.03 158 LEU B N 1
ATOM 4686 C CA . LEU B 1 158 ? -22.594 -45.312 13.805 1 34.03 158 LEU B CA 1
ATOM 4687 C C . LEU B 1 158 ? -22.328 -44.688 12.438 1 34.03 158 LEU B C 1
ATOM 4689 O O . LEU B 1 158 ? -21.766 -45.344 11.555 1 34.03 158 LEU B O 1
ATOM 4693 N N . LYS B 1 159 ? -23.219 -43.969 11.875 1 39.88 159 LYS B N 1
ATOM 4694 C CA . LYS B 1 159 ? -23.078 -43 10.781 1 39.88 159 LYS B CA 1
ATOM 4695 C C . LYS B 1 159 ? -21.609 -42.625 10.555 1 39.88 159 LYS B C 1
ATOM 4697 O O . LYS B 1 159 ? -21 -41.938 11.375 1 39.88 159 LYS B O 1
ATOM 4702 N N . LYS B 1 160 ? -20.734 -43.438 10.07 1 44.81 160 LYS B N 1
ATOM 4703 C CA . LYS B 1 160 ? -19.328 -43.188 9.758 1 44.81 160 LYS B CA 1
ATOM 4704 C C . LYS B 1 160 ? -19.141 -41.781 9.211 1 44.81 160 LYS B C 1
ATOM 4706 O O . LYS B 1 160 ? -19.703 -41.406 8.18 1 44.81 160 LYS B O 1
ATOM 4711 N N . GLU B 1 161 ? -18.875 -40.906 9.914 1 55.5 161 GLU B N 1
ATOM 4712 C CA . GLU B 1 161 ? -18.672 -39.5 9.625 1 55.5 161 GLU B CA 1
ATOM 4713 C C . GLU B 1 161 ? -17.547 -39.281 8.602 1 55.5 161 GLU B C 1
ATOM 4715 O O . GLU B 1 161 ? -16.469 -39.875 8.742 1 55.5 161 GLU B O 1
ATOM 4720 N N . ARG B 1 162 ? -17.828 -39.062 7.258 1 67.06 162 ARG B N 1
ATOM 4721 C CA . ARG B 1 162 ? -16.859 -38.688 6.227 1 67.06 162 ARG B CA 1
ATOM 4722 C C . ARG B 1 162 ? -15.734 -37.844 6.805 1 67.06 162 ARG B C 1
ATOM 4724 O O . ARG B 1 162 ? -15.977 -36.969 7.637 1 67.06 162 ARG B O 1
ATOM 4731 N N . LEU B 1 163 ? -14.445 -38.469 6.543 1 78.12 163 LEU B N 1
ATOM 4732 C CA . LEU B 1 163 ? -13.297 -37.688 7.016 1 78.12 163 LEU B CA 1
ATOM 4733 C C . LEU B 1 163 ? -13.414 -36.219 6.609 1 78.12 163 LEU B C 1
ATOM 4735 O O . LEU B 1 163 ? -13.047 -35.344 7.375 1 78.12 163 LEU B O 1
ATOM 4739 N N . ILE B 1 164 ? -13.945 -36.094 5.367 1 85.69 164 ILE B N 1
ATOM 4740 C CA . ILE B 1 164 ? -14.242 -34.75 4.871 1 85.69 164 ILE B CA 1
ATOM 4741 C C . ILE B 1 164 ? -15.734 -34.625 4.59 1 85.69 164 ILE B C 1
ATOM 4743 O O . ILE B 1 164 ? -16.203 -34.969 3.496 1 85.69 164 ILE B O 1
ATOM 4747 N N . PRO B 1 165 ? -16.484 -34.125 5.52 1 81.19 165 PRO B N 1
ATOM 4748 C CA . PRO B 1 165 ? -17.938 -34.156 5.422 1 81.19 165 PRO B CA 1
ATOM 4749 C C . PRO B 1 165 ? -18.469 -33.344 4.234 1 81.19 165 PRO B C 1
ATOM 4751 O O . PRO B 1 165 ? -19.516 -33.688 3.67 1 81.19 165 PRO B O 1
ATOM 4754 N N . SER B 1 166 ? -17.812 -32.344 3.812 1 87 166 SER B N 1
ATOM 4755 C CA . SER B 1 166 ? -18.312 -31.469 2.773 1 87 166 SER B CA 1
ATOM 4756 C C . SER B 1 166 ? -17.938 -31.969 1.383 1 87 166 SER B C 1
ATOM 4758 O O . SER B 1 166 ? -18.375 -31.406 0.376 1 87 166 SER B O 1
ATOM 4760 N N . LEU B 1 167 ? -17.219 -33.062 1.335 1 91.12 167 LEU B N 1
ATOM 4761 C CA . LEU B 1 167 ? -16.703 -33.562 0.061 1 91.12 167 LEU B CA 1
ATOM 4762 C C . LEU B 1 167 ? -17.828 -34.094 -0.8 1 91.12 167 LEU B C 1
ATOM 4764 O O . LEU B 1 167 ? -18.562 -35 -0.37 1 91.12 167 LEU B O 1
ATOM 4768 N N . LYS B 1 168 ? -17.938 -33.594 -1.98 1 91.69 168 LYS B N 1
ATOM 4769 C CA . LYS B 1 168 ? -18.984 -34.031 -2.891 1 91.69 168 LYS B CA 1
ATOM 4770 C C . LYS B 1 168 ? -18.469 -35.125 -3.842 1 91.69 168 LYS B C 1
ATOM 4772 O O . LYS B 1 168 ? -19.172 -36.094 -4.105 1 91.69 168 LYS B O 1
ATOM 4777 N N . PHE B 1 169 ? -17.297 -34.875 -4.371 1 93.81 169 PHE B N 1
ATOM 4778 C CA . PHE B 1 169 ? -16.75 -35.844 -5.293 1 93.81 169 PHE B CA 1
ATOM 4779 C C . PHE B 1 169 ? -15.234 -35.75 -5.379 1 93.81 169 PHE B C 1
ATOM 4781 O O . PHE B 1 169 ? -14.648 -34.75 -4.926 1 93.81 169 PHE B O 1
ATOM 4788 N N . VAL B 1 170 ? -14.602 -36.781 -5.891 1 93.19 170 VAL B N 1
ATOM 4789 C CA . VAL B 1 170 ? -13.18 -36.844 -6.227 1 93.19 170 VAL B CA 1
ATOM 4790 C C . VAL B 1 170 ? -13.016 -37.156 -7.715 1 93.19 170 VAL B C 1
ATOM 4792 O O . VAL B 1 170 ? -13.703 -38 -8.266 1 93.19 170 VAL B O 1
ATOM 4795 N N . ALA B 1 171 ? -12.211 -36.375 -8.352 1 95.44 171 ALA B N 1
ATOM 4796 C CA . ALA B 1 171 ? -11.898 -36.625 -9.758 1 95.44 171 ALA B CA 1
ATOM 4797 C C . ALA B 1 171 ? -10.43 -36.969 -9.945 1 95.44 171 ALA B C 1
ATOM 4799 O O . ALA B 1 171 ? -9.547 -36.25 -9.469 1 95.44 171 ALA B O 1
ATOM 4800 N N . LEU B 1 172 ? -10.242 -38.031 -10.641 1 92.5 172 LEU B N 1
ATOM 4801 C CA . LEU B 1 172 ? -8.891 -38.531 -10.867 1 92.5 172 LEU B CA 1
ATOM 4802 C C . LEU B 1 172 ? -8.477 -38.344 -12.32 1 92.5 172 LEU B C 1
ATOM 4804 O O . LEU B 1 172 ? -9.336 -38.219 -13.203 1 92.5 172 LEU B O 1
ATOM 4808 N N . ASP B 1 173 ? -7.172 -38.281 -12.547 1 89.94 173 ASP B N 1
ATOM 4809 C CA . ASP B 1 173 ? -6.66 -38.156 -13.906 1 89.94 173 ASP B CA 1
ATOM 4810 C C . ASP B 1 173 ? -7.102 -39.344 -14.758 1 89.94 173 ASP B C 1
ATOM 4812 O O . ASP B 1 173 ? -7.535 -39.188 -15.898 1 89.94 173 ASP B O 1
ATOM 4816 N N . ASN B 1 174 ? -6.914 -40.531 -14.07 1 86.69 174 ASN B N 1
ATOM 4817 C CA . ASN B 1 174 ? -7.332 -41.781 -14.695 1 86.69 174 ASN B CA 1
ATOM 4818 C C . ASN B 1 174 ? -8.125 -42.656 -13.727 1 86.69 174 ASN B C 1
ATOM 4820 O O . ASN B 1 174 ? -7.965 -42.531 -12.508 1 86.69 174 ASN B O 1
ATOM 4824 N N . SER B 1 175 ? -8.922 -43.5 -14.344 1 85.56 175 SER B N 1
ATOM 4825 C CA . SER B 1 175 ? -9.656 -44.438 -13.508 1 85.56 175 SER B CA 1
ATOM 4826 C C . SER B 1 175 ? -8.719 -45.438 -12.836 1 85.56 175 SER B C 1
ATOM 4828 O O . SER B 1 175 ? -7.75 -45.906 -13.445 1 85.56 175 SER B O 1
ATOM 4830 N N . ILE B 1 176 ? -9.031 -45.719 -11.594 1 82.69 176 ILE B N 1
ATOM 4831 C CA . ILE B 1 176 ? -8.242 -46.688 -10.844 1 82.69 176 ILE B CA 1
ATOM 4832 C C . ILE B 1 176 ? -9.164 -47.75 -10.273 1 82.69 176 ILE B C 1
ATOM 4834 O O . ILE B 1 176 ? -10.266 -47.469 -9.805 1 82.69 176 ILE B O 1
ATOM 4838 N N . THR B 1 177 ? -8.617 -48.938 -10.344 1 83.56 177 THR B N 1
ATOM 4839 C CA . THR B 1 177 ? -9.383 -50.062 -9.805 1 83.56 177 THR B CA 1
ATOM 4840 C C . THR B 1 177 ? -9.633 -49.875 -8.312 1 83.56 177 THR B C 1
ATOM 4842 O O . THR B 1 177 ? -8.719 -49.531 -7.559 1 83.56 177 THR B O 1
ATOM 4845 N N . GLY B 1 178 ? -10.797 -50 -7.891 1 82.25 178 GLY B N 1
ATOM 4846 C CA . GLY B 1 178 ? -11.148 -49.875 -6.484 1 82.25 178 GLY B CA 1
ATOM 4847 C C . GLY B 1 178 ? -11.75 -48.531 -6.141 1 82.25 178 GLY B C 1
ATOM 4848 O O . GLY B 1 178 ? -12.25 -48.344 -5.027 1 82.25 178 GLY B O 1
ATOM 4849 N N . PHE B 1 179 ? -11.68 -47.688 -7.098 1 87.44 179 PHE B N 1
ATOM 4850 C CA . PHE B 1 179 ? -12.219 -46.375 -6.871 1 87.44 179 PHE B CA 1
ATOM 4851 C C . PHE B 1 179 ? -13.148 -45.938 -8.008 1 87.44 179 PHE B C 1
ATOM 4853 O O . PHE B 1 179 ? -13.055 -44.812 -8.516 1 87.44 179 PHE B O 1
ATOM 4860 N N . GLU B 1 180 ? -13.992 -46.812 -8.359 1 84.88 180 GLU B N 1
ATOM 4861 C CA . GLU B 1 180 ? -14.883 -46.625 -9.492 1 84.88 180 GLU B CA 1
ATOM 4862 C C . GLU B 1 180 ? -15.914 -45.531 -9.203 1 84.88 180 GLU B C 1
ATOM 4864 O O . GLU B 1 180 ? -16.547 -45 -10.117 1 84.88 180 GLU B O 1
ATOM 4869 N N . ASP B 1 181 ? -16.047 -45.156 -7.965 1 85.5 181 ASP B N 1
ATOM 4870 C CA . ASP B 1 181 ? -17 -44.125 -7.578 1 85.5 181 ASP B CA 1
ATOM 4871 C C . ASP B 1 181 ? -16.422 -42.75 -7.824 1 85.5 181 ASP B C 1
ATOM 4873 O O . ASP B 1 181 ? -17.156 -41.75 -7.801 1 85.5 181 ASP B O 1
ATOM 4877 N N . CYS B 1 182 ? -15.164 -42.719 -8.086 1 90.62 182 CYS B N 1
ATOM 4878 C CA . CYS B 1 182 ? -14.531 -41.438 -8.422 1 90.62 182 CYS B CA 1
ATOM 4879 C C . CYS B 1 182 ? -14.695 -41.125 -9.906 1 90.62 182 CYS B C 1
ATOM 4881 O O . CYS B 1 182 ? -14.648 -42.031 -10.742 1 90.62 182 CYS B O 1
ATOM 4883 N N . CYS B 1 183 ? -14.961 -39.875 -10.211 1 93.56 183 CYS B N 1
ATOM 4884 C CA . CYS B 1 183 ? -14.969 -39.531 -11.617 1 93.56 183 CYS B CA 1
ATOM 4885 C C . CYS B 1 183 ? -13.562 -39.188 -12.109 1 93.56 183 CYS B C 1
ATOM 4887 O O . CYS B 1 183 ? -12.602 -39.25 -11.336 1 93.56 183 CYS B O 1
ATOM 4889 N N . THR B 1 184 ? -13.438 -39 -13.453 1 94.56 184 THR B N 1
ATOM 4890 C CA . THR B 1 184 ? -12.156 -38.594 -14.016 1 94.56 184 THR B CA 1
ATOM 4891 C C . THR B 1 184 ? -12.203 -37.156 -14.484 1 94.56 184 THR B C 1
ATOM 4893 O O . THR B 1 184 ? -13.281 -36.594 -14.664 1 94.56 184 THR B O 1
ATOM 4896 N N . ILE B 1 185 ? -11.055 -36.562 -14.656 1 96.5 185 ILE B N 1
ATOM 4897 C CA . ILE B 1 185 ? -10.961 -35.219 -15.195 1 96.5 185 ILE B CA 1
ATOM 4898 C C . ILE B 1 185 ? -11.648 -35.156 -16.547 1 96.5 185 ILE B C 1
ATOM 4900 O O . ILE B 1 185 ? -12.359 -34.188 -16.844 1 96.5 185 ILE B O 1
ATOM 4904 N N . SER B 1 186 ? -11.492 -36.219 -17.328 1 95.75 186 SER B N 1
ATOM 4905 C CA . SER B 1 186 ? -12.133 -36.281 -18.641 1 95.75 186 SER B CA 1
ATOM 4906 C C . SER B 1 186 ? -13.656 -36.281 -18.5 1 95.75 186 SER B C 1
ATOM 4908 O O . SER B 1 186 ? -14.352 -35.719 -19.359 1 95.75 186 SER B O 1
ATOM 4910 N N . ASP B 1 187 ? -14.141 -36.906 -17.453 1 96.38 187 ASP B N 1
ATOM 4911 C CA . ASP B 1 187 ? -15.578 -36.938 -17.219 1 96.38 187 ASP B CA 1
ATOM 4912 C C . ASP B 1 187 ? -16.109 -35.5 -17.016 1 96.38 187 ASP B C 1
ATOM 4914 O O . ASP B 1 187 ? -17.188 -35.156 -17.531 1 96.38 187 ASP B O 1
ATOM 4918 N N . ILE B 1 188 ? -15.383 -34.75 -16.312 1 97.62 188 ILE B N 1
ATOM 4919 C CA . ILE B 1 188 ? -15.812 -33.375 -16.047 1 97.62 188 ILE B CA 1
ATOM 4920 C C . ILE B 1 188 ? -15.812 -32.594 -17.359 1 97.62 188 ILE B C 1
ATOM 4922 O O . ILE B 1 188 ? -16.734 -31.828 -17.625 1 97.62 188 ILE B O 1
ATOM 4926 N N . LEU B 1 189 ? -14.836 -32.75 -18.219 1 97.69 189 LEU B N 1
ATOM 4927 C CA . LEU B 1 189 ? -14.758 -32.062 -19.5 1 97.69 189 LEU B CA 1
ATOM 4928 C C . LEU B 1 189 ? -15.922 -32.469 -20.406 1 97.69 189 LEU B C 1
ATOM 4930 O O . LEU B 1 189 ? -16.516 -31.625 -21.078 1 97.69 189 LEU B O 1
ATOM 4934 N N . ILE B 1 190 ? -16.219 -33.75 -20.359 1 97.44 190 ILE B N 1
ATOM 4935 C CA . ILE B 1 190 ? -17.312 -34.25 -21.172 1 97.44 190 ILE B CA 1
ATOM 4936 C C . ILE B 1 190 ? -18.625 -33.625 -20.688 1 97.44 190 ILE B C 1
ATOM 4938 O O . ILE B 1 190 ? -19.453 -33.219 -21.516 1 97.44 190 ILE B O 1
ATOM 4942 N N . THR B 1 191 ? -18.75 -33.594 -19.422 1 97 191 THR B N 1
ATOM 4943 C CA . THR B 1 191 ? -19.938 -32.969 -18.844 1 97 191 THR B CA 1
ATOM 4944 C C . THR B 1 191 ? -20.031 -31.516 -19.281 1 97 191 THR B C 1
ATOM 4946 O O . THR B 1 191 ? -21.109 -31.047 -19.672 1 97 191 THR B O 1
ATOM 4949 N N . GLY B 1 192 ? -18.953 -30.781 -19.25 1 97.62 192 GLY B N 1
ATOM 4950 C CA . GLY B 1 192 ? -18.938 -29.391 -19.672 1 97.62 192 GLY B CA 1
ATOM 4951 C C . GLY B 1 192 ? -19.328 -29.203 -21.125 1 97.62 192 GLY B C 1
ATOM 4952 O O . GLY B 1 192 ? -19.969 -28.203 -21.469 1 97.62 192 GLY B O 1
ATOM 4953 N N . THR B 1 193 ? -18.906 -30.125 -21.953 1 97.19 193 THR B N 1
ATOM 4954 C CA . THR B 1 193 ? -19.234 -30.078 -23.375 1 97.19 193 THR B CA 1
ATOM 4955 C C . THR B 1 193 ? -20.734 -30.25 -23.594 1 97.19 193 THR B C 1
ATOM 4957 O O . THR B 1 193 ? -21.297 -29.641 -24.5 1 97.19 193 THR B O 1
ATOM 4960 N N . LYS B 1 194 ? -21.281 -31.031 -22.75 1 97 194 LYS B N 1
ATOM 4961 C CA . LYS B 1 194 ? -22.719 -31.297 -22.859 1 97 194 LYS B CA 1
ATOM 4962 C C . LYS B 1 194 ? -23.547 -30.109 -22.391 1 97 194 LYS B C 1
ATOM 4964 O O . LYS B 1 194 ? -24.641 -29.859 -22.906 1 97 194 LYS B O 1
ATOM 4969 N N . TYR B 1 195 ? -23.016 -29.359 -21.5 1 95.31 195 TYR B N 1
ATOM 4970 C CA . TYR B 1 195 ? -23.797 -28.281 -20.891 1 95.31 195 TYR B CA 1
ATOM 4971 C C . TYR B 1 195 ? -23.156 -26.922 -21.156 1 95.31 195 TYR B C 1
ATOM 4973 O O . TYR B 1 195 ? -22.891 -26.156 -20.234 1 95.31 195 TYR B O 1
ATOM 4981 N N . GLN B 1 196 ? -23.094 -26.578 -22.344 1 92.94 196 GLN B N 1
ATOM 4982 C CA . GLN B 1 196 ? -22.406 -25.359 -22.781 1 92.94 196 GLN B CA 1
ATOM 4983 C C . GLN B 1 196 ? -23.219 -24.109 -22.469 1 92.94 196 GLN B C 1
ATOM 4985 O O . GLN B 1 196 ? -22.672 -23 -22.438 1 92.94 196 GLN B O 1
ATOM 4990 N N . ASN B 1 197 ? -24.438 -24.266 -22.109 1 94.44 197 ASN B N 1
ATOM 4991 C CA . ASN B 1 197 ? -25.328 -23.125 -21.891 1 94.44 197 ASN B CA 1
ATOM 4992 C C . ASN B 1 197 ? -25.234 -22.609 -20.469 1 94.44 197 ASN B C 1
ATOM 4994 O O . ASN B 1 197 ? -25.812 -21.578 -20.141 1 94.44 197 ASN B O 1
ATOM 4998 N N . ILE B 1 198 ? -24.5 -23.281 -19.734 1 95.69 198 ILE B N 1
ATOM 4999 C CA . ILE B 1 198 ? -24.344 -22.859 -18.344 1 95.69 198 ILE B CA 1
ATOM 5000 C C . ILE B 1 198 ? -23.625 -21.5 -18.312 1 95.69 198 ILE B C 1
ATOM 5002 O O . ILE B 1 198 ? -22.641 -21.297 -19 1 95.69 198 ILE B O 1
ATOM 5006 N N . THR B 1 199 ? -24.219 -20.625 -17.531 1 95.06 199 THR B N 1
ATOM 5007 C CA . THR B 1 199 ? -23.609 -19.312 -17.328 1 95.06 199 THR B CA 1
ATOM 5008 C C . THR B 1 199 ? -22.641 -19.344 -16.156 1 95.06 199 THR B C 1
ATOM 5010 O O . THR B 1 199 ? -23 -19.781 -15.055 1 95.06 199 THR B O 1
ATOM 5013 N N . LEU B 1 200 ? -21.469 -18.938 -16.375 1 97.12 200 LEU B N 1
ATOM 5014 C CA . LEU B 1 200 ? -20.453 -18.891 -15.32 1 97.12 200 LEU B CA 1
ATOM 5015 C C . LEU B 1 200 ? -20.641 -17.641 -14.453 1 97.12 200 LEU B C 1
ATOM 5017 O O . LEU B 1 200 ? -21.172 -16.641 -14.914 1 97.12 200 LEU B O 1
ATOM 5021 N N . PRO B 1 201 ? -20.219 -17.688 -13.242 1 95.06 201 PRO B N 1
ATOM 5022 C CA . PRO B 1 201 ? -20.453 -16.594 -12.312 1 95.06 201 PRO B CA 1
ATOM 5023 C C . PRO B 1 201 ? -19.547 -15.391 -12.578 1 95.06 201 PRO B C 1
ATOM 5025 O O . PRO B 1 201 ? -18.5 -15.531 -13.195 1 95.06 201 PRO B O 1
ATOM 5028 N N . PHE B 1 202 ? -20.016 -14.289 -12.062 1 91.19 202 PHE B N 1
ATOM 5029 C CA . PHE B 1 202 ? -19.188 -13.094 -12.055 1 91.19 202 PHE B CA 1
ATOM 5030 C C . PHE B 1 202 ? -18.031 -13.25 -11.078 1 91.19 202 PHE B C 1
ATOM 5032 O O . PHE B 1 202 ? -18.219 -13.742 -9.961 1 91.19 202 PHE B O 1
ATOM 5039 N N . LEU B 1 203 ? -16.875 -12.859 -11.547 1 94.38 203 LEU B N 1
ATOM 5040 C CA . LEU B 1 203 ? -15.68 -12.898 -10.719 1 94.38 203 LEU B CA 1
ATOM 5041 C C . LEU B 1 203 ? -15.188 -11.492 -10.414 1 94.38 203 LEU B C 1
ATOM 5043 O O . LEU B 1 203 ? -15.141 -10.641 -11.312 1 94.38 203 LEU B O 1
ATOM 5047 N N . ASP B 1 204 ? -14.844 -11.281 -9.148 1 90.44 204 ASP B N 1
ATOM 5048 C CA . ASP B 1 204 ? -14.25 -10.023 -8.695 1 90.44 204 ASP B CA 1
ATOM 5049 C C . ASP B 1 204 ? -12.742 -10.172 -8.492 1 90.44 204 ASP B C 1
ATOM 5051 O O . ASP B 1 204 ? -12.281 -11.18 -7.953 1 90.44 204 ASP B O 1
ATOM 5055 N N . PRO B 1 205 ? -11.945 -9.148 -8.961 1 91.44 205 PRO B N 1
ATOM 5056 C CA . PRO B 1 205 ? -10.5 -9.242 -8.766 1 91.44 205 PRO B CA 1
ATOM 5057 C C . PRO B 1 205 ? -10.117 -9.461 -7.305 1 91.44 205 PRO B C 1
ATOM 5059 O O . PRO B 1 205 ? -9.039 -9.992 -7.016 1 91.44 205 PRO B O 1
ATOM 5062 N N . ASP B 1 206 ? -10.969 -9.109 -6.395 1 85.56 206 ASP B N 1
ATOM 5063 C CA . ASP B 1 206 ? -10.68 -9.227 -4.969 1 85.56 206 ASP B CA 1
ATOM 5064 C C . ASP B 1 206 ? -11.195 -10.555 -4.418 1 85.56 206 ASP B C 1
ATOM 5066 O O . ASP B 1 206 ? -11.047 -10.844 -3.23 1 85.56 206 ASP B O 1
ATOM 5070 N N . ASP B 1 207 ? -11.773 -11.391 -5.266 1 88.75 207 ASP B N 1
ATOM 5071 C CA . ASP B 1 207 ? -12.117 -12.742 -4.848 1 88.75 207 ASP B CA 1
ATOM 5072 C C . ASP B 1 207 ? -10.867 -13.57 -4.57 1 88.75 207 ASP B C 1
ATOM 5074 O O . ASP B 1 207 ? -9.844 -13.406 -5.238 1 88.75 207 ASP B O 1
ATOM 5078 N N . ILE B 1 208 ? -10.977 -14.484 -3.59 1 89.56 208 ILE B N 1
ATOM 5079 C CA . ILE B 1 208 ? -9.867 -15.406 -3.355 1 89.56 208 ILE B CA 1
ATOM 5080 C C . ILE B 1 208 ? -9.688 -16.312 -4.566 1 89.56 208 ILE B C 1
ATOM 5082 O O . ILE B 1 208 ? -10.664 -16.875 -5.078 1 89.56 208 ILE B O 1
ATOM 5086 N N . ALA B 1 209 ? -8.453 -16.438 -5.031 1 93.5 209 ALA B N 1
ATOM 5087 C CA . ALA B 1 209 ? -8.18 -17.172 -6.258 1 93.5 209 ALA B CA 1
ATOM 5088 C C . ALA B 1 209 ? -7.297 -18.391 -5.973 1 93.5 209 ALA B C 1
ATOM 5090 O O . ALA B 1 209 ? -7.141 -19.266 -6.828 1 93.5 209 ALA B O 1
ATOM 5091 N N . ALA B 1 210 ? -6.746 -18.422 -4.785 1 91.88 210 ALA B N 1
ATOM 5092 C CA . ALA B 1 210 ? -5.871 -19.547 -4.469 1 91.88 210 ALA B CA 1
ATOM 5093 C C . ALA B 1 210 ? -5.684 -19.688 -2.961 1 91.88 210 ALA B C 1
ATOM 5095 O O . ALA B 1 210 ? -5.574 -18.688 -2.244 1 91.88 210 ALA B O 1
ATOM 5096 N N . PHE B 1 211 ? -5.707 -20.891 -2.545 1 88.12 211 PHE B N 1
ATOM 5097 C CA . PHE B 1 211 ? -5.137 -21.25 -1.255 1 88.12 211 PHE B CA 1
ATOM 5098 C C . PHE B 1 211 ? -3.801 -21.969 -1.435 1 88.12 211 PHE B C 1
ATOM 5100 O O . PHE B 1 211 ? -3.744 -23.062 -1.977 1 88.12 211 PHE B O 1
ATOM 5107 N N . LEU B 1 212 ? -2.752 -21.266 -1.022 1 86.19 212 LEU B N 1
ATOM 5108 C CA . LEU B 1 212 ? -1.422 -21.859 -1.019 1 86.19 212 LEU B CA 1
ATOM 5109 C C . LEU B 1 212 ? -1.073 -22.406 0.365 1 86.19 212 LEU B C 1
ATOM 5111 O O . LEU B 1 212 ? -1.609 -21.938 1.372 1 86.19 212 LEU B O 1
ATOM 5115 N N . LEU B 1 213 ? -0.211 -23.359 0.363 1 80.19 213 LEU B N 1
ATOM 5116 C CA . LEU B 1 213 ? 0.122 -24 1.633 1 80.19 213 LEU B CA 1
ATOM 5117 C C . LEU B 1 213 ? 1.541 -23.641 2.062 1 80.19 213 LEU B C 1
ATOM 5119 O O . LEU B 1 213 ? 2.438 -23.531 1.224 1 80.19 213 LEU B O 1
ATOM 5123 N N . THR B 1 214 ? 1.717 -23.391 3.332 1 75.25 214 THR B N 1
ATOM 5124 C CA . THR B 1 214 ? 3.037 -23.266 3.938 1 75.25 214 THR B CA 1
ATOM 5125 C C . THR B 1 214 ? 3.199 -24.25 5.086 1 75.25 214 THR B C 1
ATOM 5127 O O . THR B 1 214 ? 2.211 -24.734 5.648 1 75.25 214 THR B O 1
ATOM 5130 N N . SER B 1 215 ? 4.539 -24.641 5.27 1 70.25 215 SER B N 1
ATOM 5131 C CA . SER B 1 215 ? 4.809 -25.578 6.355 1 70.25 215 SER B CA 1
ATOM 5132 C C . SER B 1 215 ? 4.648 -24.906 7.719 1 70.25 215 SER B C 1
ATOM 5134 O O . SER B 1 215 ? 5.02 -23.75 7.891 1 70.25 215 SER B O 1
ATOM 5136 N N . GLY B 1 216 ? 3.797 -25.484 8.539 1 61.22 216 GLY B N 1
ATOM 5137 C CA . GLY B 1 216 ? 3.613 -24.953 9.883 1 61.22 216 GLY B CA 1
ATOM 5138 C C . GLY B 1 216 ? 4.531 -25.609 10.906 1 61.22 216 GLY B C 1
ATOM 5139 O O . GLY B 1 216 ? 5.035 -26.703 10.68 1 61.22 216 GLY B O 1
ATOM 5140 N N . SER B 1 217 ? 4.922 -24.938 11.867 1 59.78 217 SER B N 1
ATOM 5141 C CA . SER B 1 217 ? 5.762 -25.438 12.945 1 59.78 217 SER B CA 1
ATOM 5142 C C . SER B 1 217 ? 5.113 -26.641 13.633 1 59.78 217 SER B C 1
ATOM 5144 O O . SER B 1 217 ? 5.805 -27.484 14.203 1 59.78 217 SER B O 1
ATOM 5146 N N . THR B 1 218 ? 3.85 -26.812 13.477 1 65.44 218 THR B N 1
ATOM 5147 C CA . THR B 1 218 ? 3.129 -27.891 14.148 1 65.44 218 THR B CA 1
ATOM 5148 C C . THR B 1 218 ? 3.016 -29.109 13.242 1 65.44 218 THR B C 1
ATOM 5150 O O . THR B 1 218 ? 2.453 -30.125 13.633 1 65.44 218 THR B O 1
ATOM 5153 N N . GLY B 1 219 ? 3.498 -28.984 12.125 1 69.62 219 GLY B N 1
ATOM 5154 C CA . GLY B 1 219 ? 3.391 -30.094 11.195 1 69.62 219 GLY B CA 1
ATOM 5155 C C . GLY B 1 219 ? 2.143 -30.031 10.336 1 69.62 219 GLY B C 1
ATOM 5156 O O . GLY B 1 219 ? 1.998 -30.797 9.383 1 69.62 219 GLY B O 1
ATOM 5157 N N . ILE B 1 220 ? 1.226 -29.203 10.758 1 72.75 220 ILE B N 1
ATOM 5158 C CA . ILE B 1 220 ? 0.017 -29 9.969 1 72.75 220 ILE B CA 1
ATOM 5159 C C . ILE B 1 220 ? 0.218 -27.812 9.023 1 72.75 220 ILE B C 1
ATOM 5161 O O . ILE B 1 220 ? 0.727 -26.766 9.422 1 72.75 220 ILE B O 1
ATOM 5165 N N . SER B 1 221 ? -0.206 -28.062 7.801 1 77.44 221 SER B N 1
ATOM 5166 C CA . SER B 1 221 ? -0.05 -27.016 6.793 1 77.44 221 SER B CA 1
ATOM 5167 C C . SER B 1 221 ? -0.952 -25.828 7.086 1 77.44 221 SER B C 1
ATOM 5169 O O . SER B 1 221 ? -2.035 -25.984 7.656 1 77.44 221 SER B O 1
ATOM 5171 N N . LYS B 1 222 ? -0.484 -24.625 6.762 1 75.56 222 LYS B N 1
ATOM 5172 C CA . LYS B 1 222 ? -1.255 -23.391 6.887 1 75.56 222 LYS B CA 1
ATOM 5173 C C . LYS B 1 222 ? -1.696 -22.875 5.52 1 75.56 222 LYS B C 1
ATOM 5175 O O . LYS B 1 222 ? -0.939 -22.953 4.551 1 75.56 222 LYS B O 1
ATOM 5180 N N . LEU B 1 223 ? -2.945 -22.391 5.523 1 79.06 223 LEU B N 1
ATOM 5181 C CA . LEU B 1 223 ? -3.5 -21.875 4.277 1 79.06 223 LEU B CA 1
ATOM 5182 C C . LEU B 1 223 ? -3.211 -20.375 4.129 1 79.06 223 LEU B C 1
ATOM 5184 O O . LEU B 1 223 ? -3.467 -19.594 5.047 1 79.06 223 LEU B O 1
ATOM 5188 N N . VAL B 1 224 ? -2.65 -20.047 3.006 1 80.44 224 VAL B N 1
ATOM 5189 C CA . VAL B 1 224 ? -2.434 -18.641 2.65 1 80.44 224 VAL B CA 1
ATOM 5190 C C . VAL B 1 224 ? -3.357 -18.25 1.5 1 80.44 224 VAL B C 1
ATOM 5192 O O . VAL B 1 224 ? -3.146 -18.672 0.358 1 80.44 224 VAL B O 1
ATOM 5195 N N . PRO B 1 225 ? -4.387 -17.484 1.817 1 86.12 225 PRO B N 1
ATOM 5196 C CA . PRO B 1 225 ? -5.273 -17.031 0.741 1 86.12 225 PRO B CA 1
ATOM 5197 C C . PRO B 1 225 ? -4.656 -15.938 -0.12 1 86.12 225 PRO B C 1
ATOM 5199 O O . PRO B 1 225 ? -3.953 -15.062 0.396 1 86.12 225 PRO B O 1
ATOM 5202 N N . LYS B 1 226 ? -4.855 -16.047 -1.406 1 87.5 226 LYS B N 1
ATOM 5203 C CA . LYS B 1 226 ? -4.48 -15.008 -2.361 1 87.5 226 LYS B CA 1
ATOM 5204 C C . LYS B 1 226 ? -5.641 -14.672 -3.297 1 87.5 226 LYS B C 1
ATOM 5206 O O . LYS B 1 226 ? -6.297 -15.578 -3.822 1 87.5 226 LYS B O 1
ATOM 5211 N N . THR B 1 227 ? -5.887 -13.383 -3.484 1 89.25 227 THR B N 1
ATOM 5212 C CA . THR B 1 227 ? -6.922 -12.961 -4.422 1 89.25 227 THR B CA 1
ATOM 5213 C C . THR B 1 227 ? -6.406 -13.008 -5.855 1 89.25 227 THR B C 1
ATOM 5215 O O . THR B 1 227 ? -5.219 -13.242 -6.086 1 89.25 227 THR B O 1
ATOM 5218 N N . HIS B 1 228 ? -7.379 -12.859 -6.824 1 93.25 228 HIS B N 1
ATOM 5219 C CA . HIS B 1 228 ? -6.957 -12.734 -8.219 1 93.25 228 HIS B CA 1
ATOM 5220 C C . HIS B 1 228 ? -5.938 -11.609 -8.391 1 93.25 228 HIS B C 1
ATOM 5222 O O . HIS B 1 228 ? -4.895 -11.805 -9.016 1 93.25 228 HIS B O 1
ATOM 5228 N N . LEU B 1 229 ? -6.234 -10.516 -7.758 1 89.81 229 LEU B N 1
ATOM 5229 C CA . LEU B 1 229 ? -5.383 -9.336 -7.863 1 89.81 229 LEU B CA 1
ATOM 5230 C C . LEU B 1 229 ? -4.008 -9.609 -7.262 1 89.81 229 LEU B C 1
ATOM 5232 O O . LEU B 1 229 ? -2.984 -9.242 -7.844 1 89.81 229 LEU B O 1
ATOM 5236 N N . GLN B 1 230 ? -3.941 -10.242 -6.168 1 87.44 230 GLN B N 1
ATOM 5237 C CA . GLN B 1 230 ? -2.678 -10.508 -5.492 1 87.44 230 GLN B CA 1
ATOM 5238 C C . GLN B 1 230 ? -1.813 -11.469 -6.309 1 87.44 230 GLN B C 1
ATOM 5240 O O . GLN B 1 230 ? -0.592 -11.32 -6.367 1 87.44 230 GLN B O 1
ATOM 5245 N N . MET B 1 231 ? -2.457 -12.414 -6.871 1 92.06 231 MET B N 1
ATOM 5246 C CA . MET B 1 231 ? -1.702 -13.359 -7.695 1 92.06 231 MET B CA 1
ATOM 5247 C C . MET B 1 231 ? -1.12 -12.656 -8.922 1 92.06 231 MET B C 1
ATOM 5249 O O . MET B 1 231 ? 0.012 -12.938 -9.32 1 92.06 231 MET B O 1
ATOM 5253 N N . LEU B 1 232 ? -1.899 -11.836 -9.523 1 93.94 232 LEU B N 1
ATOM 5254 C CA . LEU B 1 232 ? -1.399 -11.086 -10.664 1 93.94 232 LEU B CA 1
ATOM 5255 C C . LEU B 1 232 ? -0.277 -10.141 -10.25 1 93.94 232 LEU B C 1
ATOM 5257 O O . LEU B 1 232 ? 0.655 -9.898 -11.016 1 93.94 232 LEU B O 1
ATOM 5261 N N . GLU B 1 233 ? -0.375 -9.648 -9.047 1 90.12 233 GLU B N 1
ATOM 5262 C CA . GLU B 1 233 ? 0.698 -8.805 -8.531 1 90.12 233 GLU B CA 1
ATOM 5263 C C . GLU B 1 233 ? 1.997 -9.594 -8.383 1 90.12 233 GLU B C 1
ATOM 5265 O O . GLU B 1 233 ? 3.082 -9.062 -8.625 1 90.12 233 GLU B O 1
ATOM 5270 N N . VAL B 1 234 ? 1.896 -10.797 -7.945 1 90.19 234 VAL B N 1
ATOM 5271 C CA . VAL B 1 234 ? 3.068 -11.664 -7.898 1 90.19 234 VAL B CA 1
ATOM 5272 C C . VAL B 1 234 ? 3.703 -11.75 -9.281 1 90.19 234 VAL B C 1
ATOM 5274 O O . VAL B 1 234 ? 4.918 -11.594 -9.43 1 90.19 234 VAL B O 1
ATOM 5277 N N . GLY B 1 235 ? 2.881 -11.906 -10.227 1 94.25 235 GLY B N 1
ATOM 5278 C CA . GLY B 1 235 ? 3.361 -11.961 -11.602 1 94.25 235 GLY B CA 1
ATOM 5279 C C . GLY B 1 235 ? 4.02 -10.672 -12.055 1 94.25 235 GLY B C 1
ATOM 5280 O O . GLY B 1 235 ? 5.07 -10.703 -12.695 1 94.25 235 GLY B O 1
ATOM 5281 N N . GLN B 1 236 ? 3.375 -9.578 -11.727 1 94.06 236 GLN B N 1
ATOM 5282 C CA . GLN B 1 236 ? 3.951 -8.289 -12.094 1 94.06 236 GLN B CA 1
ATOM 5283 C C . GLN B 1 236 ? 5.328 -8.102 -11.461 1 94.06 236 GLN B C 1
ATOM 5285 O O . GLN B 1 236 ? 6.227 -7.531 -12.078 1 94.06 236 GLN B O 1
ATOM 5290 N N . GLY B 1 237 ? 5.457 -8.562 -10.258 1 93.44 237 GLY B N 1
ATOM 5291 C CA . GLY B 1 237 ? 6.758 -8.516 -9.602 1 93.44 237 GLY B CA 1
ATOM 5292 C C . GLY B 1 237 ? 7.828 -9.289 -10.336 1 93.44 237 GLY B C 1
ATOM 5293 O O . GLY B 1 237 ? 8.93 -8.789 -10.562 1 93.44 237 GLY B O 1
ATOM 5294 N N . PHE B 1 238 ? 7.523 -10.484 -10.742 1 95.12 238 PHE B N 1
ATOM 5295 C CA . PHE B 1 238 ? 8.469 -11.32 -11.461 1 95.12 238 PHE B CA 1
ATOM 5296 C C . PHE B 1 238 ? 8.82 -10.703 -12.812 1 95.12 238 PHE B C 1
ATOM 5298 O O . PHE B 1 238 ? 9.984 -10.688 -13.219 1 95.12 238 PHE B O 1
ATOM 5305 N N . VAL B 1 239 ? 7.793 -10.25 -13.516 1 96.75 239 VAL B N 1
ATOM 5306 C CA . VAL B 1 239 ? 8 -9.641 -14.82 1 96.75 239 VAL B CA 1
ATOM 5307 C C . VAL B 1 239 ? 8.953 -8.453 -14.695 1 96.75 239 VAL B C 1
ATOM 5309 O O . VAL B 1 239 ? 9.875 -8.297 -15.5 1 96.75 239 VAL B O 1
ATOM 5312 N N . ALA B 1 240 ? 8.727 -7.656 -13.648 1 94.88 240 ALA B N 1
ATOM 5313 C CA . ALA B 1 240 ? 9.578 -6.492 -13.414 1 94.88 240 ALA B CA 1
ATOM 5314 C C . ALA B 1 240 ? 10.984 -6.914 -12.992 1 94.88 240 ALA B C 1
ATOM 5316 O O . ALA B 1 240 ? 11.977 -6.402 -13.516 1 94.88 240 ALA B O 1
ATOM 5317 N N . ALA B 1 241 ? 11.109 -7.855 -12.109 1 94.81 241 ALA B N 1
ATOM 5318 C CA . ALA B 1 241 ? 12.391 -8.273 -11.547 1 94.81 241 ALA B CA 1
ATOM 5319 C C . ALA B 1 241 ? 13.266 -8.945 -12.602 1 94.81 241 ALA B C 1
ATOM 5321 O O . ALA B 1 241 ? 14.492 -8.797 -12.586 1 94.81 241 ALA B O 1
ATOM 5322 N N . LEU B 1 242 ? 12.648 -9.672 -13.508 1 96.31 242 LEU B N 1
ATOM 5323 C CA . LEU B 1 242 ? 13.406 -10.438 -14.492 1 96.31 242 LEU B CA 1
ATOM 5324 C C . LEU B 1 242 ? 13.43 -9.719 -15.836 1 96.31 242 LEU B C 1
ATOM 5326 O O . LEU B 1 242 ? 13.969 -10.242 -16.812 1 96.31 242 LEU B O 1
ATOM 5330 N N . ASN B 1 243 ? 12.781 -8.547 -15.906 1 95.25 243 ASN B N 1
ATOM 5331 C CA . ASN B 1 243 ? 12.672 -7.77 -17.125 1 95.25 243 ASN B CA 1
ATOM 5332 C C . ASN B 1 243 ? 12.094 -8.602 -18.266 1 95.25 243 ASN B C 1
ATOM 5334 O O . ASN B 1 243 ? 12.688 -8.688 -19.344 1 95.25 243 ASN B O 1
ATOM 5338 N N . MET B 1 244 ? 10.961 -9.164 -18.016 1 96.81 244 MET B N 1
ATOM 5339 C CA . MET B 1 244 ? 10.312 -10.07 -18.953 1 96.81 244 MET B CA 1
ATOM 5340 C C . MET B 1 244 ? 9.516 -9.297 -20 1 96.81 244 MET B C 1
ATOM 5342 O O . MET B 1 244 ? 8.938 -8.258 -19.703 1 96.81 244 MET B O 1
ATOM 5346 N N . GLU B 1 245 ? 9.492 -9.82 -21.156 1 96.44 245 GLU B N 1
ATOM 5347 C CA . GLU B 1 245 ? 8.656 -9.344 -22.266 1 96.44 245 GLU B CA 1
ATOM 5348 C C . GLU B 1 245 ? 7.859 -10.484 -22.891 1 96.44 245 GLU B C 1
ATOM 5350 O O . GLU B 1 245 ? 8.125 -11.656 -22.609 1 96.44 245 GLU B O 1
ATOM 5355 N N . SER B 1 246 ? 6.895 -10.094 -23.719 1 97 246 SER B N 1
ATOM 5356 C CA . SER B 1 246 ? 6.004 -11.086 -24.312 1 97 246 SER B CA 1
ATOM 5357 C C . SER B 1 246 ? 6.766 -12.031 -25.234 1 97 246 SER B C 1
ATOM 5359 O O . SER B 1 246 ? 6.332 -13.164 -25.453 1 97 246 SER B O 1
ATOM 5361 N N . CYS B 1 247 ? 7.914 -11.578 -25.688 1 97.25 247 CYS B N 1
ATOM 5362 C CA . CYS B 1 247 ? 8.672 -12.383 -26.641 1 97.25 247 CYS B CA 1
ATOM 5363 C C . CYS B 1 247 ? 9.586 -13.367 -25.922 1 97.25 247 CYS B C 1
ATOM 5365 O O . CYS B 1 247 ? 10.164 -14.258 -26.547 1 97.25 247 CYS B O 1
ATOM 5367 N N . ASP B 1 248 ? 9.703 -13.258 -24.641 1 98.25 248 ASP B N 1
ATOM 5368 C CA . ASP B 1 248 ? 10.547 -14.172 -23.875 1 98.25 248 ASP B CA 1
ATOM 5369 C C . ASP B 1 248 ? 9.922 -15.555 -23.781 1 98.25 248 ASP B C 1
ATOM 5371 O O . ASP B 1 248 ? 8.703 -15.703 -23.875 1 98.25 248 ASP B O 1
ATOM 5375 N N . VAL B 1 249 ? 10.789 -16.5 -23.719 1 98.62 249 VAL B N 1
ATOM 5376 C CA . VAL B 1 249 ? 10.422 -17.875 -23.375 1 98.62 249 VAL B CA 1
ATOM 5377 C C . VAL B 1 249 ? 10.992 -18.234 -22.016 1 98.62 249 VAL B C 1
ATOM 5379 O O . VAL B 1 249 ? 12.211 -18.281 -21.828 1 98.62 249 VAL B O 1
ATOM 5382 N N . TYR B 1 250 ? 10.125 -18.5 -21.078 1 98.25 250 TYR B N 1
ATOM 5383 C CA . TYR B 1 250 ? 10.469 -18.656 -19.672 1 98.25 250 TYR B CA 1
ATOM 5384 C C . TYR B 1 250 ? 10.453 -20.141 -19.281 1 98.25 250 TYR B C 1
ATOM 5386 O O . TYR B 1 250 ? 9.422 -20.797 -19.375 1 98.25 250 TYR B O 1
ATOM 5394 N N . PHE B 1 251 ? 11.57 -20.641 -18.766 1 97.25 251 PHE B N 1
ATOM 5395 C CA . PHE B 1 251 ? 11.617 -21.969 -18.188 1 97.25 251 PHE B CA 1
ATOM 5396 C C . PHE B 1 251 ? 11.625 -21.906 -16.672 1 97.25 251 PHE B C 1
ATOM 5398 O O . PHE B 1 251 ? 12.359 -21.109 -16.078 1 97.25 251 PHE B O 1
ATOM 5405 N N . SER B 1 252 ? 10.828 -22.719 -16.109 1 95.44 252 SER B N 1
ATOM 5406 C CA . SER B 1 252 ? 10.883 -22.859 -14.648 1 95.44 252 SER B CA 1
ATOM 5407 C C . SER B 1 252 ? 10.758 -24.328 -14.242 1 95.44 252 SER B C 1
ATOM 5409 O O . SER B 1 252 ? 9.883 -25.047 -14.734 1 95.44 252 SER B O 1
ATOM 5411 N N . ASP B 1 253 ? 11.609 -24.703 -13.312 1 89.19 253 ASP B N 1
ATOM 5412 C CA . ASP B 1 253 ? 11.547 -26.062 -12.773 1 89.19 253 ASP B CA 1
ATOM 5413 C C . ASP B 1 253 ? 10.648 -26.109 -11.539 1 89.19 253 ASP B C 1
ATOM 5415 O O . ASP B 1 253 ? 10.555 -27.141 -10.875 1 89.19 253 ASP B O 1
ATOM 5419 N N . ARG B 1 254 ? 9.961 -25.031 -11.234 1 90.38 254 ARG B N 1
ATOM 5420 C CA . ARG B 1 254 ? 9.117 -24.969 -10.047 1 90.38 254 ARG B CA 1
ATOM 5421 C C . ARG B 1 254 ? 7.742 -25.562 -10.305 1 90.38 254 ARG B C 1
ATOM 5423 O O . ARG B 1 254 ? 7.23 -25.484 -11.43 1 90.38 254 ARG B O 1
ATOM 5430 N N . LEU B 1 255 ? 7.191 -26.078 -9.266 1 89.69 255 LEU B N 1
ATOM 5431 C CA . LEU B 1 255 ? 5.84 -26.625 -9.367 1 89.69 255 LEU B CA 1
ATOM 5432 C C . LEU B 1 255 ? 4.816 -25.5 -9.523 1 89.69 255 LEU B C 1
ATOM 5434 O O . LEU B 1 255 ? 4.93 -24.453 -8.891 1 89.69 255 LEU B O 1
ATOM 5438 N N . PHE B 1 256 ? 3.805 -25.812 -10.289 1 92.75 256 PHE B N 1
ATOM 5439 C CA . PHE B 1 256 ? 2.729 -24.859 -10.516 1 92.75 256 PHE B CA 1
ATOM 5440 C C . PHE B 1 256 ? 2.023 -24.516 -9.211 1 92.75 256 PHE B C 1
ATOM 5442 O O . PHE B 1 256 ? 1.476 -23.422 -9.062 1 92.75 256 PHE B O 1
ATOM 5449 N N . ASP B 1 257 ? 2.074 -25.359 -8.219 1 88.31 257 ASP B N 1
ATOM 5450 C CA . ASP B 1 257 ? 1.313 -25.172 -6.98 1 88.31 257 ASP B CA 1
ATOM 5451 C C . ASP B 1 257 ? 2.047 -24.25 -6.016 1 88.31 257 ASP B C 1
ATOM 5453 O O . ASP B 1 257 ? 1.528 -23.922 -4.945 1 88.31 257 ASP B O 1
ATOM 5457 N N . TRP B 1 258 ? 3.227 -23.875 -6.41 1 85.62 258 TRP B N 1
ATOM 5458 C CA . TRP B 1 258 ? 4 -22.938 -5.602 1 85.62 258 TRP B CA 1
ATOM 5459 C C . TRP B 1 258 ? 3.861 -21.516 -6.137 1 85.62 258 TRP B C 1
ATOM 5461 O O . TRP B 1 258 ? 3.662 -21.312 -7.336 1 85.62 258 TRP B O 1
ATOM 5471 N N . GLY B 1 259 ? 4.047 -20.609 -5.211 1 81.25 259 GLY B N 1
ATOM 5472 C CA . GLY B 1 259 ? 3.992 -19.219 -5.609 1 81.25 259 GLY B CA 1
ATOM 5473 C C . GLY B 1 259 ? 4.957 -18.875 -6.73 1 81.25 259 GLY B C 1
ATOM 5474 O O . GLY B 1 259 ? 4.578 -18.234 -7.711 1 81.25 259 GLY B O 1
ATOM 5475 N N . ALA B 1 260 ? 6.129 -19.344 -6.688 1 79.94 260 ALA B N 1
ATOM 5476 C CA . ALA B 1 260 ? 7.176 -19.031 -7.656 1 79.94 260 ALA B CA 1
ATOM 5477 C C . ALA B 1 260 ? 6.965 -19.781 -8.961 1 79.94 260 ALA B C 1
ATOM 5479 O O . ALA B 1 260 ? 7.535 -19.422 -9.992 1 79.94 260 ALA B O 1
ATOM 5480 N N . GLY B 1 261 ? 6.176 -20.781 -8.891 1 87.75 261 GLY B N 1
ATOM 5481 C CA . GLY B 1 261 ? 5.949 -21.578 -10.094 1 87.75 261 GLY B CA 1
ATOM 5482 C C . GLY B 1 261 ? 4.598 -21.312 -10.734 1 87.75 261 GLY B C 1
ATOM 5483 O O . GLY B 1 261 ? 4.332 -21.766 -11.844 1 87.75 261 GLY B O 1
ATOM 5484 N N . TYR B 1 262 ? 3.791 -20.609 -10.016 1 91.06 262 TYR B N 1
ATOM 5485 C CA . TYR B 1 262 ? 2.455 -20.297 -10.516 1 91.06 262 TYR B CA 1
ATOM 5486 C C . TYR B 1 262 ? 2.527 -19.562 -11.844 1 91.06 262 TYR B C 1
ATOM 5488 O O . TYR B 1 262 ? 3.432 -18.75 -12.055 1 91.06 262 TYR B O 1
ATOM 5496 N N . PRO B 1 263 ? 1.66 -19.828 -12.758 1 95.06 263 PRO B N 1
ATOM 5497 C CA . PRO B 1 263 ? 1.752 -19.297 -14.117 1 95.06 263 PRO B CA 1
ATOM 5498 C C . PRO B 1 263 ? 1.476 -17.797 -14.195 1 95.06 263 PRO B C 1
ATOM 5500 O O . PRO B 1 263 ? 0.854 -17.328 -15.156 1 95.06 263 PRO B O 1
ATOM 5503 N N . CYS B 1 264 ? 1.935 -17.094 -13.344 1 94.19 264 CYS B N 1
ATOM 5504 C CA . CYS B 1 264 ? 1.592 -15.68 -13.25 1 94.19 264 CYS B CA 1
ATOM 5505 C C . CYS B 1 264 ? 2.334 -14.867 -14.305 1 94.19 264 CYS B C 1
ATOM 5507 O O . CYS B 1 264 ? 1.808 -13.883 -14.82 1 94.19 264 CYS B O 1
ATOM 5509 N N . ILE B 1 265 ? 3.576 -15.289 -14.672 1 95.94 265 ILE B N 1
ATOM 5510 C CA . ILE B 1 265 ? 4.363 -14.531 -15.641 1 95.94 265 ILE B CA 1
ATOM 5511 C C . ILE B 1 265 ? 3.648 -14.516 -16.984 1 95.94 265 ILE B C 1
ATOM 5513 O O . ILE B 1 265 ? 3.51 -13.469 -17.609 1 95.94 265 ILE B O 1
ATOM 5517 N N . PHE B 1 266 ? 3.133 -15.688 -17.422 1 97.75 266 PHE B N 1
ATOM 5518 C CA . PHE B 1 266 ? 2.348 -15.75 -18.641 1 97.75 266 PHE B CA 1
ATOM 5519 C C . PHE B 1 266 ? 1.137 -14.828 -18.562 1 97.75 266 PHE B C 1
ATOM 5521 O O . PHE B 1 266 ? 0.878 -14.055 -19.484 1 97.75 266 PHE B O 1
ATOM 5528 N N . LEU B 1 267 ? 0.473 -14.82 -17.484 1 98 267 LEU B N 1
ATOM 5529 C CA . LEU B 1 267 ? -0.771 -14.078 -17.312 1 98 267 LEU B CA 1
ATOM 5530 C C . LEU B 1 267 ? -0.52 -12.578 -17.359 1 98 267 LEU B C 1
ATOM 5532 O O . LEU B 1 267 ? -1.398 -11.812 -17.75 1 98 267 LEU B O 1
ATOM 5536 N N . VAL B 1 268 ? 0.692 -12.188 -16.969 1 97.19 268 VAL B N 1
ATOM 5537 C CA . VAL B 1 268 ? 0.979 -10.758 -16.859 1 97.19 268 VAL B CA 1
ATOM 5538 C C . VAL B 1 268 ? 1.552 -10.242 -18.172 1 97.19 268 VAL B C 1
ATOM 5540 O O . VAL B 1 268 ? 1.146 -9.188 -18.672 1 97.19 268 VAL B O 1
ATOM 5543 N N . CYS B 1 269 ? 2.449 -11.008 -18.859 1 97.38 269 CYS B N 1
ATOM 5544 C CA . CYS B 1 269 ? 3.127 -10.406 -20 1 97.38 269 CYS B CA 1
ATOM 5545 C C . CYS B 1 269 ? 2.98 -11.273 -21.234 1 97.38 269 CYS B C 1
ATOM 5547 O O . CYS B 1 269 ? 3.449 -10.906 -22.312 1 97.38 269 CYS B O 1
ATOM 5549 N N . GLY B 1 270 ? 2.408 -12.43 -21.094 1 97.94 270 GLY B N 1
ATOM 5550 C CA . GLY B 1 270 ? 2.111 -13.242 -22.266 1 97.94 270 GLY B CA 1
ATOM 5551 C C . GLY B 1 270 ? 3.283 -14.094 -22.719 1 97.94 270 GLY B C 1
ATOM 5552 O O . GLY B 1 270 ? 3.229 -14.734 -23.766 1 97.94 270 GLY B O 1
ATOM 5553 N N . ALA B 1 271 ? 4.336 -14.125 -21.953 1 98.31 271 ALA B N 1
ATOM 5554 C CA . ALA B 1 271 ? 5.488 -14.953 -22.297 1 98.31 271 ALA B CA 1
ATOM 5555 C C . ALA B 1 271 ? 5.137 -16.438 -22.234 1 98.31 271 ALA B C 1
ATOM 5557 O O . ALA B 1 271 ? 4.363 -16.859 -21.375 1 98.31 271 ALA B O 1
ATOM 5558 N N . THR B 1 272 ? 5.742 -17.219 -23.125 1 98.62 272 THR B N 1
ATOM 5559 C CA . THR B 1 272 ? 5.555 -18.656 -23.094 1 98.62 272 THR B CA 1
ATOM 5560 C C . THR B 1 272 ? 6.242 -19.266 -21.875 1 98.62 272 THR B C 1
ATOM 5562 O O . THR B 1 272 ? 7.383 -18.906 -21.547 1 98.62 272 THR B O 1
ATOM 5565 N N . HIS B 1 273 ? 5.527 -20.047 -21.172 1 98.31 273 HIS B N 1
ATOM 5566 C CA . HIS B 1 273 ? 6.062 -20.734 -20 1 98.31 273 HIS B CA 1
ATOM 5567 C C . HIS B 1 273 ? 6.391 -22.188 -20.312 1 98.31 273 HIS B C 1
ATOM 5569 O O . HIS B 1 273 ? 5.5 -22.984 -20.625 1 98.31 273 HIS B O 1
ATOM 5575 N N . VAL B 1 274 ? 7.652 -22.578 -20.188 1 97.94 274 VAL B N 1
ATOM 5576 C CA . VAL B 1 274 ? 8.141 -23.938 -20.438 1 97.94 274 VAL B CA 1
ATOM 5577 C C . VAL B 1 274 ? 8.461 -24.625 -19.125 1 97.94 274 VAL B C 1
ATOM 5579 O O . VAL B 1 274 ? 9.062 -24.016 -18.219 1 97.94 274 VAL B O 1
ATOM 5582 N N . THR B 1 275 ? 8.031 -25.859 -18.969 1 96.38 275 THR B N 1
ATOM 5583 C CA . THR B 1 275 ? 8.312 -26.625 -17.766 1 96.38 275 THR B CA 1
ATOM 5584 C C . THR B 1 275 ? 8.344 -28.125 -18.062 1 96.38 275 THR B C 1
ATOM 5586 O O . THR B 1 275 ? 8.391 -28.531 -19.219 1 96.38 275 THR B O 1
ATOM 5589 N N . SER B 1 276 ? 8.5 -28.906 -16.953 1 93.06 276 SER B N 1
ATOM 5590 C CA . SER B 1 276 ? 8.461 -30.359 -17.078 1 93.06 276 SER B CA 1
ATOM 5591 C C . SER B 1 276 ? 7.551 -30.984 -16.031 1 93.06 276 SER B C 1
ATOM 5593 O O . SER B 1 276 ? 7.402 -30.453 -14.93 1 93.06 276 SER B O 1
ATOM 5595 N N . SER B 1 277 ? 6.984 -32.094 -16.328 1 85.25 277 SER B N 1
ATOM 5596 C CA . SER B 1 277 ? 6.07 -32.812 -15.445 1 85.25 277 SER B CA 1
ATOM 5597 C C . SER B 1 277 ? 6.824 -33.719 -14.492 1 85.25 277 SER B C 1
ATOM 5599 O O . SER B 1 277 ? 6.277 -34.156 -13.484 1 85.25 277 SER B O 1
ATOM 5601 N N . ASP B 1 278 ? 8.102 -34.031 -14.844 1 74.94 278 ASP B N 1
ATOM 5602 C CA . ASP B 1 278 ? 8.781 -35.188 -14.227 1 74.94 278 ASP B CA 1
ATOM 5603 C C . ASP B 1 278 ? 9.969 -34.719 -13.391 1 74.94 278 ASP B C 1
ATOM 5605 O O . ASP B 1 278 ? 10.773 -35.531 -12.938 1 74.94 278 ASP B O 1
ATOM 5609 N N . GLN B 1 279 ? 10.133 -33.625 -13.125 1 65.19 279 GLN B N 1
ATOM 5610 C CA . GLN B 1 279 ? 11.414 -33.156 -12.609 1 65.19 279 GLN B CA 1
ATOM 5611 C C . GLN B 1 279 ? 11.766 -33.844 -11.289 1 65.19 279 GLN B C 1
ATOM 5613 O O . GLN B 1 279 ? 12.898 -34.25 -11.078 1 65.19 279 GLN B O 1
ATOM 5618 N N . PHE B 1 280 ? 10.82 -34.156 -10.547 1 62.28 280 PHE B N 1
ATOM 5619 C CA . PHE B 1 280 ? 11.102 -34.656 -9.211 1 62.28 280 PHE B CA 1
ATOM 5620 C C . PHE B 1 280 ? 11.258 -36.156 -9.227 1 62.28 280 PHE B C 1
ATOM 5622 O O . PHE B 1 280 ? 11.641 -36.75 -8.219 1 62.28 280 PHE B O 1
ATOM 5629 N N . THR B 1 281 ? 10.984 -36.688 -10.328 1 67.5 281 THR B N 1
ATOM 5630 C CA . THR B 1 281 ? 11.078 -38.156 -10.391 1 67.5 281 THR B CA 1
ATOM 5631 C C . THR B 1 281 ? 12.43 -38.594 -10.945 1 67.5 281 THR B C 1
ATOM 5633 O O . THR B 1 281 ? 12.75 -39.781 -10.984 1 67.5 281 THR B O 1
ATOM 5636 N N . LEU B 1 282 ? 13.148 -37.656 -11.266 1 74.12 282 LEU B N 1
ATOM 5637 C CA . LEU B 1 282 ? 14.469 -37.969 -11.789 1 74.12 282 LEU B CA 1
ATOM 5638 C C . LEU B 1 282 ? 15.43 -38.344 -10.648 1 74.12 282 LEU B C 1
ATOM 5640 O O . LEU B 1 282 ? 15.352 -37.75 -9.562 1 74.12 282 LEU B O 1
ATOM 5644 N N . GLN B 1 283 ? 16.234 -39.25 -10.914 1 77.38 283 GLN B N 1
ATOM 5645 C CA . GLN B 1 283 ? 16.969 -39.969 -9.883 1 77.38 283 GLN B CA 1
ATOM 5646 C C . GLN B 1 283 ? 18.188 -39.188 -9.406 1 77.38 283 GLN B C 1
ATOM 5648 O O . GLN B 1 283 ? 18.609 -39.344 -8.258 1 77.38 283 GLN B O 1
ATOM 5653 N N . SER B 1 284 ? 18.812 -38.469 -10.273 1 87.88 284 SER B N 1
ATOM 5654 C CA . SER B 1 284 ? 20.031 -37.75 -9.891 1 87.88 284 SER B CA 1
ATOM 5655 C C . SER B 1 284 ? 20 -36.312 -10.383 1 87.88 284 SER B C 1
ATOM 5657 O O . SER B 1 284 ? 19.297 -35.969 -11.352 1 87.88 284 SER B O 1
ATOM 5659 N N . ILE B 1 285 ? 20.766 -35.562 -9.766 1 90 285 ILE B N 1
ATOM 5660 C CA . ILE B 1 285 ? 20.875 -34.125 -10.125 1 90 285 ILE B CA 1
ATOM 5661 C C . ILE B 1 285 ? 21.469 -34 -11.531 1 90 285 ILE B C 1
ATOM 5663 O O . ILE B 1 285 ? 21.094 -33.125 -12.289 1 90 285 ILE B O 1
ATOM 5667 N N . SER B 1 286 ? 22.312 -34.969 -11.859 1 90.38 286 SER B N 1
ATOM 5668 C CA . SER B 1 286 ? 22.922 -34.969 -13.188 1 90.38 286 SER B CA 1
ATOM 5669 C C . SER B 1 286 ? 21.891 -35.219 -14.273 1 90.38 286 SER B C 1
ATOM 5671 O O . SER B 1 286 ? 21.906 -34.594 -15.328 1 90.38 286 SER B O 1
ATOM 5673 N N . GLU B 1 287 ? 21 -36.156 -13.953 1 91 287 GLU B N 1
ATOM 5674 C CA . GLU B 1 287 ? 19.938 -36.469 -14.906 1 91 287 GLU B CA 1
ATOM 5675 C C . GLU B 1 287 ? 18.969 -35.281 -15.047 1 91 287 GLU B C 1
ATOM 5677 O O . GLU B 1 287 ? 18.531 -34.969 -16.156 1 91 287 GLU B O 1
ATOM 5682 N N . ILE B 1 288 ? 18.75 -34.719 -13.961 1 91.56 288 ILE B N 1
ATOM 5683 C CA . ILE B 1 288 ? 17.875 -33.531 -13.961 1 91.56 288 ILE B CA 1
ATOM 5684 C C . ILE B 1 288 ? 18.5 -32.406 -14.773 1 91.56 288 ILE B C 1
ATOM 5686 O O . ILE B 1 288 ? 17.844 -31.766 -15.578 1 91.56 288 ILE B O 1
ATOM 5690 N N . CYS B 1 289 ? 19.734 -32.25 -14.617 1 92.5 289 CYS B N 1
ATOM 5691 C CA . CYS B 1 289 ? 20.469 -31.188 -15.32 1 92.5 289 CYS B CA 1
ATOM 5692 C C . CYS B 1 289 ? 20.469 -31.422 -16.828 1 92.5 289 CYS B C 1
ATOM 5694 O O . CYS B 1 289 ? 20.156 -30.516 -17.594 1 92.5 289 CYS B O 1
ATOM 5696 N N . ASN B 1 290 ? 20.734 -32.688 -17.203 1 92.19 290 ASN B N 1
ATOM 5697 C CA . ASN B 1 290 ? 20.719 -33 -18.625 1 92.19 290 ASN B CA 1
ATOM 5698 C C . ASN B 1 290 ? 19.359 -32.75 -19.25 1 92.19 290 ASN B C 1
ATOM 5700 O O . ASN B 1 290 ? 19.25 -32.188 -20.328 1 92.19 290 ASN B O 1
ATOM 5704 N N . PHE B 1 291 ? 18.422 -33.188 -18.516 1 92.75 291 PHE B N 1
ATOM 5705 C CA . PHE B 1 291 ? 17.047 -33.031 -19 1 92.75 291 PHE B CA 1
ATOM 5706 C C . PHE B 1 291 ? 16.688 -31.547 -19.109 1 92.75 291 PHE B C 1
ATOM 5708 O O . PHE B 1 291 ? 16.109 -31.125 -20.109 1 92.75 291 PHE B O 1
ATOM 5715 N N . THR B 1 292 ? 17.078 -30.766 -18.156 1 93.75 292 THR B N 1
ATOM 5716 C CA . THR B 1 292 ? 16.797 -29.344 -18.109 1 93.75 292 THR B CA 1
ATOM 5717 C C . THR B 1 292 ? 17.5 -28.609 -19.25 1 93.75 292 THR B C 1
ATOM 5719 O O . THR B 1 292 ? 16.891 -27.797 -19.953 1 93.75 292 THR B O 1
ATOM 5722 N N . ILE B 1 293 ? 18.703 -28.922 -19.5 1 94.06 293 ILE B N 1
ATOM 5723 C CA . ILE B 1 293 ? 19.469 -28.297 -20.562 1 94.06 293 ILE B CA 1
ATOM 5724 C C . ILE B 1 293 ? 18.844 -28.609 -21.922 1 94.06 293 ILE B C 1
ATOM 5726 O O . ILE B 1 293 ? 18.734 -27.734 -22.781 1 94.06 293 ILE B O 1
ATOM 5730 N N . LYS B 1 294 ? 18.438 -29.844 -22.047 1 94 294 LYS B N 1
ATOM 5731 C CA . LYS B 1 294 ? 17.797 -30.25 -23.281 1 94 294 LYS B CA 1
ATOM 5732 C C . LYS B 1 294 ? 16.531 -29.438 -23.547 1 94 294 LYS B C 1
ATOM 5734 O O . LYS B 1 294 ? 16.312 -28.969 -24.656 1 94 294 LYS B O 1
ATOM 5739 N N . ILE B 1 295 ? 15.758 -29.234 -22.562 1 95.75 295 ILE B N 1
ATOM 5740 C CA . ILE B 1 295 ? 14.508 -28.484 -22.656 1 95.75 295 ILE B CA 1
ATOM 5741 C C . ILE B 1 295 ? 14.812 -27.031 -23.047 1 95.75 295 ILE B C 1
ATOM 5743 O O . ILE B 1 295 ? 14.211 -26.484 -23.969 1 95.75 295 ILE B O 1
ATOM 5747 N N . ILE B 1 296 ? 15.742 -26.406 -22.359 1 96.38 296 ILE B N 1
ATOM 5748 C CA . ILE B 1 296 ? 16.094 -25 -22.562 1 96.38 296 ILE B CA 1
ATOM 5749 C C . ILE B 1 296 ? 16.578 -24.797 -23.984 1 96.38 296 ILE B C 1
ATOM 5751 O O . ILE B 1 296 ? 16.219 -23.812 -24.641 1 96.38 296 ILE B O 1
ATOM 5755 N N . LYS B 1 297 ? 17.328 -25.766 -24.469 1 95.56 297 LYS B N 1
ATOM 5756 C CA . LYS B 1 297 ? 17.859 -25.703 -25.828 1 95.56 297 LYS B CA 1
ATOM 5757 C C . LYS B 1 297 ? 16.734 -25.875 -26.859 1 95.56 297 LYS B C 1
ATOM 5759 O O . LYS B 1 297 ? 16.656 -25.109 -27.828 1 95.56 297 LYS B O 1
ATOM 5764 N N . GLN B 1 298 ? 15.977 -26.828 -26.609 1 96.38 298 GLN B N 1
ATOM 5765 C CA . GLN B 1 298 ? 14.938 -27.188 -27.578 1 96.38 298 GLN B CA 1
ATOM 5766 C C . GLN B 1 298 ? 13.953 -26.031 -27.766 1 96.38 298 GLN B C 1
ATOM 5768 O O . GLN B 1 298 ? 13.484 -25.797 -28.875 1 96.38 298 GLN B O 1
ATOM 5773 N N . ASP B 1 299 ? 13.648 -25.328 -26.719 1 97.81 299 ASP B N 1
ATOM 5774 C CA . ASP B 1 299 ? 12.617 -24.297 -26.797 1 97.81 299 ASP B CA 1
ATOM 5775 C C . ASP B 1 299 ? 13.242 -22.906 -26.781 1 97.81 299 ASP B C 1
ATOM 5777 O O . ASP B 1 299 ? 12.531 -21.906 -26.703 1 97.81 299 ASP B O 1
ATOM 5781 N N . ASN B 1 300 ? 14.516 -22.844 -26.859 1 97.19 300 ASN B N 1
ATOM 5782 C CA . ASN B 1 300 ? 15.242 -21.578 -26.891 1 97.19 300 ASN B CA 1
ATOM 5783 C C . ASN B 1 300 ? 14.797 -20.656 -25.766 1 97.19 300 ASN B C 1
ATOM 5785 O O . ASN B 1 300 ? 14.453 -19.5 -26.016 1 97.19 300 ASN B O 1
ATOM 5789 N N . CYS B 1 301 ? 14.836 -21.156 -24.562 1 98.38 301 CYS B N 1
ATOM 5790 C CA . CYS B 1 301 ? 14.414 -20.375 -23.406 1 98.38 301 CYS B CA 1
ATOM 5791 C C . CYS B 1 301 ? 15.367 -19.203 -23.156 1 98.38 301 CYS B C 1
ATOM 5793 O O . CYS B 1 301 ? 16.578 -19.391 -23.094 1 98.38 301 CYS B O 1
ATOM 5795 N N . THR B 1 302 ? 14.797 -18 -23 1 98.56 302 THR B N 1
ATOM 5796 C CA . THR B 1 302 ? 15.602 -16.797 -22.844 1 98.56 302 THR B CA 1
ATOM 5797 C C . THR B 1 302 ? 15.766 -16.453 -21.359 1 98.56 302 THR B C 1
ATOM 5799 O O . THR B 1 302 ? 16.719 -15.75 -20.984 1 98.56 302 THR B O 1
ATOM 5802 N N . VAL B 1 303 ? 14.852 -16.844 -20.531 1 98.44 303 VAL B N 1
ATOM 5803 C CA . VAL B 1 303 ? 14.891 -16.672 -19.078 1 98.44 303 VAL B CA 1
ATOM 5804 C C . VAL B 1 303 ? 14.641 -18.016 -18.391 1 98.44 303 VAL B C 1
ATOM 5806 O O . VAL B 1 303 ? 13.688 -18.719 -18.719 1 98.44 303 VAL B O 1
ATOM 5809 N N . CYS B 1 304 ? 15.508 -18.359 -17.469 1 97.38 304 CYS B N 1
ATOM 5810 C CA . CYS B 1 304 ? 15.398 -19.656 -16.812 1 97.38 304 CYS B CA 1
ATOM 5811 C C . CYS B 1 304 ? 15.453 -19.5 -15.297 1 97.38 304 CYS B C 1
ATOM 5813 O O . CYS B 1 304 ? 16.312 -18.797 -14.766 1 97.38 304 CYS B O 1
ATOM 5815 N N . GLN B 1 305 ? 14.555 -20.094 -14.664 1 96.19 305 GLN B N 1
ATOM 5816 C CA . GLN B 1 305 ? 14.578 -20.219 -13.211 1 96.19 305 GLN B CA 1
ATOM 5817 C C . GLN B 1 305 ? 14.875 -21.656 -12.789 1 96.19 305 GLN B C 1
ATOM 5819 O O . GLN B 1 305 ? 14.094 -22.562 -13.086 1 96.19 305 GLN B O 1
ATOM 5824 N N . ILE B 1 306 ? 15.93 -21.828 -12.062 1 93.81 306 ILE B N 1
ATOM 5825 C CA . ILE B 1 306 ? 16.359 -23.172 -11.68 1 93.81 306 ILE B CA 1
ATOM 5826 C C . ILE B 1 306 ? 16.812 -23.172 -10.219 1 93.81 306 ILE B C 1
ATOM 5828 O O . ILE B 1 306 ? 17.062 -22.109 -9.641 1 93.81 306 ILE B O 1
ATOM 5832 N N . LEU B 1 307 ? 16.938 -24.312 -9.633 1 91.38 307 LEU B N 1
ATOM 5833 C CA . LEU B 1 307 ? 17.469 -24.453 -8.281 1 91.38 307 LEU B CA 1
ATOM 5834 C C . LEU B 1 307 ? 18.984 -24.188 -8.266 1 91.38 307 LEU B C 1
ATOM 5836 O O . LEU B 1 307 ? 19.672 -24.469 -9.25 1 91.38 307 LEU B O 1
ATOM 5840 N N . PRO B 1 308 ? 19.453 -23.75 -7.125 1 92.69 308 PRO B N 1
ATOM 5841 C CA . PRO B 1 308 ? 20.891 -23.516 -7.031 1 92.69 308 PRO B CA 1
ATOM 5842 C C . PRO B 1 308 ? 21.719 -24.781 -7.336 1 92.69 308 PRO B C 1
ATOM 5844 O O . PRO B 1 308 ? 22.766 -24.688 -7.973 1 92.69 308 PRO B O 1
ATOM 5847 N N . ALA B 1 309 ? 21.266 -25.938 -6.941 1 91.88 309 ALA B N 1
ATOM 5848 C CA . ALA B 1 309 ? 21.969 -27.188 -7.188 1 91.88 309 ALA B CA 1
ATOM 5849 C C . ALA B 1 309 ? 22.141 -27.438 -8.68 1 91.88 309 ALA B C 1
ATOM 5851 O O . ALA B 1 309 ? 23.156 -27.984 -9.109 1 91.88 309 ALA B O 1
ATOM 5852 N N . LEU B 1 310 ? 21.188 -27.047 -9.398 1 92 310 LEU B N 1
ATOM 5853 C CA . LEU B 1 310 ? 21.266 -27.234 -10.844 1 92 310 LEU B CA 1
ATOM 5854 C C . LEU B 1 310 ? 22.281 -26.266 -11.461 1 92 310 LEU B C 1
ATOM 5856 O O . LEU B 1 310 ? 22.984 -26.625 -12.406 1 92 310 LEU B O 1
ATOM 5860 N N . ALA B 1 311 ? 22.281 -25.062 -10.977 1 92.25 311 ALA B N 1
ATOM 5861 C CA . ALA B 1 311 ? 23.281 -24.109 -11.438 1 92.25 311 ALA B CA 1
ATOM 5862 C C . ALA B 1 311 ? 24.688 -24.641 -11.211 1 92.25 311 ALA B C 1
ATOM 5864 O O . ALA B 1 311 ? 25.547 -24.547 -12.094 1 92.25 311 ALA B O 1
ATOM 5865 N N . MET B 1 312 ? 24.922 -25.234 -10.07 1 93.31 312 MET B N 1
ATOM 5866 C CA . MET B 1 312 ? 26.219 -25.812 -9.742 1 93.31 312 MET B CA 1
ATOM 5867 C C . MET B 1 312 ? 26.547 -26.969 -10.695 1 93.31 312 MET B C 1
ATOM 5869 O O . MET B 1 312 ? 27.688 -27.109 -11.125 1 93.31 312 MET B O 1
ATOM 5873 N N . GLU B 1 313 ? 25.531 -27.734 -10.969 1 93.19 313 GLU B N 1
ATOM 5874 C CA . GLU B 1 313 ? 25.75 -28.875 -11.867 1 93.19 313 GLU B CA 1
ATOM 5875 C C . GLU B 1 313 ? 26.094 -28.391 -13.273 1 93.19 313 GLU B C 1
ATOM 5877 O O . GLU B 1 313 ? 26.922 -29 -13.953 1 93.19 313 GLU B O 1
ATOM 5882 N N . ILE B 1 314 ? 25.453 -27.359 -13.734 1 92.19 314 ILE B N 1
ATOM 5883 C CA . ILE B 1 314 ? 25.719 -26.781 -15.047 1 92.19 314 ILE B CA 1
ATOM 5884 C C . ILE B 1 314 ? 27.172 -26.312 -15.133 1 92.19 314 ILE B C 1
ATOM 5886 O O . ILE B 1 314 ? 27.828 -26.5 -16.172 1 92.19 314 ILE B O 1
ATOM 5890 N N . LEU B 1 315 ? 27.656 -25.797 -14.094 1 91.44 315 LEU B N 1
ATOM 5891 C CA . LEU B 1 315 ? 29 -25.25 -14.047 1 91.44 315 LEU B CA 1
ATOM 5892 C C . LEU B 1 315 ? 30.047 -26.359 -14.195 1 91.44 315 LEU B C 1
ATOM 5894 O O . LEU B 1 315 ? 31.172 -26.109 -14.609 1 91.44 315 LEU B O 1
ATOM 5898 N N . LYS B 1 316 ? 29.672 -27.562 -13.859 1 91.12 316 LYS B N 1
ATOM 5899 C CA . LYS B 1 316 ? 30.594 -28.688 -13.969 1 91.12 316 LYS B CA 1
ATOM 5900 C C . LYS B 1 316 ? 30.781 -29.109 -15.422 1 91.12 316 LYS B C 1
ATOM 5902 O O . LYS B 1 316 ? 31.703 -29.859 -15.742 1 91.12 316 LYS B O 1
ATOM 5907 N N . ARG B 1 317 ? 29.906 -28.594 -16.125 1 89.25 317 ARG B N 1
ATOM 5908 C CA . ARG B 1 317 ? 29.953 -29.016 -17.531 1 89.25 317 ARG B CA 1
ATOM 5909 C C . ARG B 1 317 ? 30.984 -28.203 -18.297 1 89.25 317 ARG B C 1
ATOM 5911 O O . ARG B 1 317 ? 31.156 -27 -18.062 1 89.25 317 ARG B O 1
ATOM 5918 N N . ASP B 1 318 ? 31.641 -28.906 -19.219 1 77.88 318 ASP B N 1
ATOM 5919 C CA . ASP B 1 318 ? 32.719 -28.281 -19.969 1 77.88 318 ASP B CA 1
ATOM 5920 C C . ASP B 1 318 ? 32.188 -27.328 -21.031 1 77.88 318 ASP B C 1
ATOM 5922 O O . ASP B 1 318 ? 32.719 -26.25 -21.234 1 77.88 318 ASP B O 1
ATOM 5926 N N . LYS B 1 319 ? 31.125 -27.75 -21.688 1 82.88 319 LYS B N 1
ATOM 5927 C CA . LYS B 1 319 ? 30.562 -26.953 -22.781 1 82.88 319 LYS B CA 1
ATOM 5928 C C . LYS B 1 319 ? 29.266 -26.266 -22.344 1 82.88 319 LYS B C 1
ATOM 5930 O O . LYS B 1 319 ? 28.438 -26.875 -21.641 1 82.88 319 LYS B O 1
ATOM 5935 N N . ASN B 1 320 ? 29.25 -24.984 -22.703 1 83.31 320 ASN B N 1
ATOM 5936 C CA . ASN B 1 320 ? 28.016 -24.266 -22.5 1 83.31 320 ASN B CA 1
ATOM 5937 C C . ASN B 1 320 ? 27 -24.547 -23.609 1 83.31 320 ASN B C 1
ATOM 5939 O O . ASN B 1 320 ? 27.25 -24.219 -24.766 1 83.31 320 ASN B O 1
ATOM 5943 N N . GLU B 1 321 ? 25.984 -25.25 -23.219 1 89.38 321 GLU B N 1
ATOM 5944 C CA . GLU B 1 321 ? 25 -25.672 -24.219 1 89.38 321 GLU B CA 1
ATOM 5945 C C . GLU B 1 321 ? 23.812 -24.719 -24.25 1 89.38 321 GLU B C 1
ATOM 5947 O O . GLU B 1 321 ? 22.969 -24.781 -25.156 1 89.38 321 GLU B O 1
ATOM 5952 N N . ILE B 1 322 ? 23.75 -23.859 -23.266 1 93.19 322 ILE B N 1
ATOM 5953 C CA . ILE B 1 322 ? 22.641 -22.922 -23.188 1 93.19 322 ILE B CA 1
ATOM 5954 C C . ILE B 1 322 ? 23.172 -21.516 -22.969 1 93.19 322 ILE B C 1
ATOM 5956 O O . ILE B 1 322 ? 24.312 -21.328 -22.547 1 93.19 322 ILE B O 1
ATOM 5960 N N . SER B 1 323 ? 22.359 -20.5 -23.375 1 94.44 323 SER B N 1
ATOM 5961 C CA . SER B 1 323 ? 22.766 -19.109 -23.203 1 94.44 323 SER B CA 1
ATOM 5962 C C . SER B 1 323 ? 21.562 -18.203 -22.938 1 94.44 323 SER B C 1
ATOM 5964 O O . SER B 1 323 ? 21.344 -17.234 -23.656 1 94.44 323 SER B O 1
ATOM 5966 N N . PRO B 1 324 ? 20.875 -18.531 -21.906 1 97.31 324 PRO B N 1
ATOM 5967 C CA . PRO B 1 324 ? 19.75 -17.641 -21.594 1 97.31 324 PRO B CA 1
ATOM 5968 C C . PRO B 1 324 ? 20.219 -16.234 -21.219 1 97.31 324 PRO B C 1
ATOM 5970 O O . PRO B 1 324 ? 21.359 -16.047 -20.75 1 97.31 324 PRO B O 1
ATOM 5973 N N . ARG B 1 325 ? 19.359 -15.297 -21.453 1 97.44 325 ARG B N 1
ATOM 5974 C CA . ARG B 1 325 ? 19.672 -13.93 -21.031 1 97.44 325 ARG B CA 1
ATOM 5975 C C . ARG B 1 325 ? 19.766 -13.828 -19.516 1 97.44 325 ARG B C 1
ATOM 5977 O O . ARG B 1 325 ? 20.656 -13.172 -18.984 1 97.44 325 ARG B O 1
ATOM 5984 N N . VAL B 1 326 ? 18.844 -14.523 -18.859 1 97.75 326 VAL B N 1
ATOM 5985 C CA . VAL B 1 326 ? 18.797 -14.492 -17.406 1 97.75 326 VAL B CA 1
ATOM 5986 C C . VAL B 1 326 ? 18.734 -15.922 -16.859 1 97.75 326 VAL B C 1
ATOM 5988 O O . VAL B 1 326 ? 17.969 -16.75 -17.375 1 97.75 326 VAL B O 1
ATOM 5991 N N . LEU B 1 327 ? 19.547 -16.203 -15.953 1 97 327 LEU B N 1
ATOM 5992 C CA . LEU B 1 327 ? 19.391 -17.375 -15.086 1 97 327 LEU B CA 1
ATOM 5993 C C . LEU B 1 327 ? 19.062 -16.953 -13.664 1 97 327 LEU B C 1
ATOM 5995 O O . LEU B 1 327 ? 19.844 -16.281 -13 1 97 327 LEU B O 1
ATOM 5999 N N . ALA B 1 328 ? 17.875 -17.312 -13.25 1 96.88 328 ALA B N 1
ATOM 6000 C CA . ALA B 1 328 ? 17.422 -16.953 -11.906 1 96.88 328 ALA B CA 1
ATOM 6001 C C . ALA B 1 328 ? 17.406 -18.188 -11 1 96.88 328 ALA B C 1
ATOM 6003 O O . ALA B 1 328 ? 17.203 -19.312 -11.461 1 96.88 328 ALA B O 1
ATOM 6004 N N . THR B 1 329 ? 17.625 -17.938 -9.75 1 94.56 329 THR B N 1
ATOM 6005 C CA . THR B 1 329 ? 17.625 -19.016 -8.758 1 94.56 329 THR B CA 1
ATOM 6006 C C . THR B 1 329 ? 17.109 -18.5 -7.418 1 94.56 329 THR B C 1
ATOM 6008 O O . THR B 1 329 ? 16.734 -17.328 -7.293 1 94.56 329 THR B O 1
ATOM 6011 N N . GLY B 1 330 ? 16.875 -19.422 -6.438 1 91.94 330 GLY B N 1
ATOM 6012 C CA . GLY B 1 330 ? 16.375 -19.078 -5.117 1 91.94 330 GLY B CA 1
ATOM 6013 C C . GLY B 1 330 ? 15.633 -20.203 -4.441 1 91.94 330 GLY B C 1
ATOM 6014 O O . GLY B 1 330 ? 15.758 -21.359 -4.84 1 91.94 330 GLY B O 1
ATOM 6015 N N . GLY B 1 331 ? 14.922 -19.844 -3.287 1 86.94 331 GLY B N 1
ATOM 6016 C CA . GLY B 1 331 ? 14.156 -20.812 -2.52 1 86.94 331 GLY B CA 1
ATOM 6017 C C . GLY B 1 331 ? 14.953 -21.453 -1.403 1 86.94 331 GLY B C 1
ATOM 6018 O O . GLY B 1 331 ? 14.383 -21.984 -0.447 1 86.94 331 GLY B O 1
ATOM 6019 N N . VAL B 1 332 ? 16.219 -21.516 -1.586 1 86.06 332 VAL B N 1
ATOM 6020 C CA . VAL B 1 332 ? 17.188 -21.969 -0.591 1 86.06 332 VAL B CA 1
ATOM 6021 C C . VAL B 1 332 ? 18.438 -21.078 -0.628 1 86.06 332 VAL B C 1
ATOM 6023 O O . VAL B 1 332 ? 18.609 -20.281 -1.553 1 86.06 332 VAL B O 1
ATOM 6026 N N . PRO B 1 333 ? 19.219 -21.203 0.403 1 87.44 333 PRO B N 1
ATOM 6027 C CA . PRO B 1 333 ? 20.453 -20.422 0.339 1 87.44 333 PRO B CA 1
ATOM 6028 C C . PRO B 1 333 ? 21.266 -20.703 -0.919 1 87.44 333 PRO B C 1
ATOM 6030 O O . PRO B 1 333 ? 21.391 -21.859 -1.335 1 87.44 333 PRO B O 1
ATOM 6033 N N . VAL B 1 334 ? 21.828 -19.703 -1.512 1 92.25 334 VAL B N 1
ATOM 6034 C CA . VAL B 1 334 ? 22.547 -19.797 -2.777 1 92.25 334 VAL B CA 1
ATOM 6035 C C . VAL B 1 334 ? 24.047 -19.641 -2.537 1 92.25 334 VAL B C 1
ATOM 6037 O O . VAL B 1 334 ? 24.5 -18.547 -2.186 1 92.25 334 VAL B O 1
ATOM 6040 N N . PRO B 1 335 ? 24.828 -20.688 -2.746 1 91.06 335 PRO B N 1
ATOM 6041 C CA . PRO B 1 335 ? 26.281 -20.547 -2.596 1 91.06 335 PRO B CA 1
ATOM 6042 C C . PRO B 1 335 ? 26.891 -19.547 -3.576 1 91.06 335 PRO B C 1
ATOM 6044 O O . PRO B 1 335 ? 26.422 -19.438 -4.715 1 91.06 335 PRO B O 1
ATOM 6047 N N . LYS B 1 336 ? 27.938 -18.938 -3.129 1 92 336 LYS B N 1
ATOM 6048 C CA . LYS B 1 336 ? 28.594 -17.922 -3.939 1 92 336 LYS B CA 1
ATOM 6049 C C . LYS B 1 336 ? 29.078 -18.5 -5.262 1 92 336 LYS B C 1
ATOM 6051 O O . LYS B 1 336 ? 29.094 -17.812 -6.285 1 92 336 LYS B O 1
ATOM 6056 N N . GLN B 1 337 ? 29.406 -19.75 -5.266 1 93.19 337 GLN B N 1
ATOM 6057 C CA . GLN B 1 337 ? 29.953 -20.422 -6.441 1 93.19 337 GLN B CA 1
ATOM 6058 C C . GLN B 1 337 ? 28.938 -20.438 -7.582 1 93.19 337 GLN B C 1
ATOM 6060 O O . GLN B 1 337 ? 29.312 -20.469 -8.758 1 93.19 337 GLN B O 1
ATOM 6065 N N . CYS B 1 338 ? 27.672 -20.375 -7.273 1 93.56 338 CYS B N 1
ATOM 6066 C CA . CYS B 1 338 ? 26.625 -20.375 -8.289 1 93.56 338 CYS B CA 1
ATOM 6067 C C . CYS B 1 338 ? 26.797 -19.188 -9.242 1 93.56 338 CYS B C 1
ATOM 6069 O O . CYS B 1 338 ? 26.438 -19.281 -10.414 1 93.56 338 CYS B O 1
ATOM 6071 N N . ALA B 1 339 ? 27.344 -18.125 -8.727 1 93.94 339 ALA B N 1
ATOM 6072 C CA . ALA B 1 339 ? 27.438 -16.891 -9.508 1 93.94 339 ALA B CA 1
ATOM 6073 C C . ALA B 1 339 ? 28.406 -17.047 -10.664 1 93.94 339 ALA B C 1
ATOM 6075 O O . ALA B 1 339 ? 28.438 -16.234 -11.586 1 93.94 339 ALA B O 1
ATOM 6076 N N . GLN B 1 340 ? 29.156 -18.062 -10.695 1 93.69 340 GLN B N 1
ATOM 6077 C CA . GLN B 1 340 ? 30.125 -18.312 -11.758 1 93.69 340 GLN B CA 1
ATOM 6078 C C . GLN B 1 340 ? 29.422 -18.625 -13.078 1 93.69 340 GLN B C 1
ATOM 6080 O O . GLN B 1 340 ? 30.062 -18.641 -14.133 1 93.69 340 GLN B O 1
ATOM 6085 N N . VAL B 1 341 ? 28.141 -18.812 -13.008 1 93.5 341 VAL B N 1
ATOM 6086 C CA . VAL B 1 341 ? 27.375 -19.031 -14.234 1 93.5 341 VAL B CA 1
ATOM 6087 C C . VAL B 1 341 ? 27.391 -17.781 -15.094 1 93.5 341 VAL B C 1
ATOM 6089 O O . VAL B 1 341 ? 27.203 -17.844 -16.312 1 93.5 341 VAL B O 1
ATOM 6092 N N . VAL B 1 342 ? 27.609 -16.656 -14.484 1 91.5 342 VAL B N 1
ATOM 6093 C CA . VAL B 1 342 ? 27.688 -15.398 -15.219 1 91.5 342 VAL B CA 1
ATOM 6094 C C . VAL B 1 342 ? 29.141 -14.938 -15.32 1 91.5 342 VAL B C 1
ATOM 6096 O O . VAL B 1 342 ? 29.859 -14.93 -14.32 1 91.5 342 VAL B O 1
ATOM 6099 N N . PRO B 1 343 ? 29.609 -14.633 -16.391 1 91.69 343 PRO B N 1
ATOM 6100 C CA . PRO B 1 343 ? 28.891 -14.547 -17.672 1 91.69 343 PRO B CA 1
ATOM 6101 C C . PRO B 1 343 ? 29.047 -15.812 -18.516 1 91.69 343 PRO B C 1
ATOM 6103 O O . PRO B 1 343 ? 28.719 -15.797 -19.703 1 91.69 343 PRO B O 1
ATOM 6106 N N . ARG B 1 344 ? 29.469 -16.891 -17.953 1 92 344 ARG B N 1
ATOM 6107 C CA . ARG B 1 344 ? 29.812 -18.094 -18.719 1 92 344 ARG B CA 1
ATOM 6108 C C . ARG B 1 344 ? 28.578 -18.688 -19.391 1 92 344 ARG B C 1
ATOM 6110 O O . ARG B 1 344 ? 28.641 -19.094 -20.547 1 92 344 ARG B O 1
ATOM 6117 N N . VAL B 1 345 ? 27.531 -18.75 -18.703 1 94.5 345 VAL B N 1
ATOM 6118 C CA . VAL B 1 345 ? 26.344 -19.469 -19.141 1 94.5 345 VAL B CA 1
ATOM 6119 C C . VAL B 1 345 ? 25.234 -18.484 -19.516 1 94.5 345 VAL B C 1
ATOM 6121 O O . VAL B 1 345 ? 24.469 -18.719 -20.438 1 94.5 345 VAL B O 1
ATOM 6124 N N . CYS B 1 346 ? 25.156 -17.391 -18.781 1 96 346 CYS B N 1
ATOM 6125 C CA . CYS B 1 346 ? 24.078 -16.422 -18.953 1 96 346 CYS B CA 1
ATOM 6126 C C . CYS B 1 346 ? 24.625 -14.992 -18.875 1 96 346 CYS B C 1
ATOM 6128 O O . CYS B 1 346 ? 25.766 -14.781 -18.484 1 96 346 CYS B O 1
ATOM 6130 N N . LYS B 1 347 ? 23.797 -14.062 -19.266 1 95.81 347 LYS B N 1
ATOM 6131 C CA . LYS B 1 347 ? 24.203 -12.664 -19.234 1 95.81 347 LYS B CA 1
ATOM 6132 C C . LYS B 1 347 ? 23.984 -12.055 -17.859 1 95.81 347 LYS B C 1
ATOM 6134 O O . LYS B 1 347 ? 24.703 -11.133 -17.469 1 95.81 347 LYS B O 1
ATOM 6139 N N . GLU B 1 348 ? 23 -12.516 -17.203 1 97.12 348 GLU B N 1
ATOM 6140 C CA . GLU B 1 348 ? 22.672 -12.023 -15.867 1 97.12 348 GLU B CA 1
ATOM 6141 C C . GLU B 1 348 ? 22.25 -13.164 -14.953 1 97.12 348 GLU B C 1
ATOM 6143 O O . GLU B 1 348 ? 21.469 -14.031 -15.352 1 97.12 348 GLU B O 1
ATOM 6148 N N . PHE B 1 349 ? 22.828 -13.227 -13.773 1 96.25 349 PHE B N 1
ATOM 6149 C CA . PHE B 1 349 ? 22.453 -14.164 -12.727 1 96.25 349 PHE B CA 1
ATOM 6150 C C . PHE B 1 349 ? 21.656 -13.477 -11.633 1 96.25 349 PHE B C 1
ATOM 6152 O O . PHE B 1 349 ? 22.094 -12.461 -11.078 1 96.25 349 PHE B O 1
ATOM 6159 N N . ILE B 1 350 ? 20.453 -13.961 -11.352 1 96.5 350 ILE B N 1
ATOM 6160 C CA . ILE B 1 350 ? 19.562 -13.289 -10.406 1 96.5 350 ILE B CA 1
ATOM 6161 C C . ILE B 1 350 ? 19.188 -14.25 -9.281 1 96.5 350 ILE B C 1
ATOM 6163 O O . ILE B 1 350 ? 18.734 -15.367 -9.539 1 96.5 350 ILE B O 1
ATOM 6167 N N . CYS B 1 351 ? 19.375 -13.859 -8.062 1 95.25 351 CYS B N 1
ATOM 6168 C CA . CYS B 1 351 ? 18.922 -14.594 -6.891 1 95.25 351 CYS B CA 1
ATOM 6169 C C . CYS B 1 351 ? 17.656 -13.977 -6.312 1 95.25 351 CYS B C 1
ATOM 6171 O O . CYS B 1 351 ? 17.625 -12.781 -6.02 1 95.25 351 CYS B O 1
ATOM 6173 N N . ILE B 1 352 ? 16.688 -14.82 -6.168 1 94.25 352 ILE B N 1
ATOM 6174 C CA . ILE B 1 352 ? 15.398 -14.344 -5.688 1 94.25 352 ILE B CA 1
ATOM 6175 C C . ILE B 1 352 ? 15.125 -14.906 -4.297 1 94.25 352 ILE B C 1
ATOM 6177 O O . ILE B 1 352 ? 15.328 -16.094 -4.051 1 94.25 352 ILE B O 1
ATOM 6181 N N . TYR B 1 353 ? 14.734 -14.078 -3.416 1 92 353 TYR B N 1
ATOM 6182 C CA . TYR B 1 353 ? 14.242 -14.461 -2.098 1 92 353 TYR B CA 1
ATOM 6183 C C . TYR B 1 353 ? 12.773 -14.086 -1.936 1 92 353 TYR B C 1
ATOM 6185 O O . TYR B 1 353 ? 12.367 -12.969 -2.268 1 92 353 TYR B O 1
ATOM 6193 N N . GLY B 1 354 ? 11.984 -15 -1.484 1 88.12 354 GLY B N 1
ATOM 6194 C CA . GLY B 1 354 ? 10.555 -14.773 -1.286 1 88.12 354 GLY B CA 1
ATOM 6195 C C . GLY B 1 354 ? 9.914 -15.797 -0.374 1 88.12 354 GLY B C 1
ATOM 6196 O O . GLY B 1 354 ? 10.562 -16.75 0.051 1 88.12 354 GLY B O 1
ATOM 6197 N N . THR B 1 355 ? 8.695 -15.523 0.022 1 83.06 355 THR B N 1
ATOM 6198 C CA . THR B 1 355 ? 7.871 -16.422 0.82 1 83.06 355 THR B CA 1
ATOM 6199 C C . THR B 1 355 ? 6.48 -16.562 0.207 1 83.06 355 THR B C 1
ATOM 6201 O O . THR B 1 355 ? 6.09 -15.773 -0.652 1 83.06 355 THR B O 1
ATOM 6204 N N . THR B 1 356 ? 5.84 -17.641 0.573 1 80.38 356 THR B N 1
ATOM 6205 C CA . THR B 1 356 ? 4.477 -17.859 0.097 1 80.38 356 THR B CA 1
ATOM 6206 C C . THR B 1 356 ? 3.572 -16.703 0.517 1 80.38 356 THR B C 1
ATOM 6208 O O . THR B 1 356 ? 2.695 -16.281 -0.242 1 80.38 356 THR B O 1
ATOM 6211 N N . GLU B 1 357 ? 3.816 -16.141 1.647 1 75.81 357 GLU B N 1
ATOM 6212 C CA . GLU B 1 357 ? 2.994 -15.078 2.219 1 75.81 357 GLU B CA 1
ATOM 6213 C C . GLU B 1 357 ? 3.17 -13.766 1.455 1 75.81 357 GLU B C 1
ATOM 6215 O O . GLU B 1 357 ? 2.191 -13.094 1.13 1 75.81 357 GLU B O 1
ATOM 6220 N N . MET B 1 358 ? 4.441 -13.484 1.051 1 76.5 358 MET B N 1
ATOM 6221 C CA . MET B 1 358 ? 4.746 -12.156 0.519 1 76.5 358 MET B CA 1
ATOM 6222 C C . MET B 1 358 ? 4.957 -12.211 -0.991 1 76.5 358 MET B C 1
ATOM 6224 O O . MET B 1 358 ? 4.891 -11.188 -1.669 1 76.5 358 MET B O 1
ATOM 6228 N N . GLY B 1 359 ? 5.152 -13.352 -1.483 1 84.31 359 GLY B N 1
ATOM 6229 C CA . GLY B 1 359 ? 5.707 -13.398 -2.826 1 84.31 359 GLY B CA 1
ATOM 6230 C C . GLY B 1 359 ? 7.18 -13.047 -2.879 1 84.31 359 GLY B C 1
ATOM 6231 O O . GLY B 1 359 ? 7.98 -13.578 -2.111 1 84.31 359 GLY B O 1
ATOM 6232 N N . GLY B 1 360 ? 7.59 -12.219 -3.789 1 88.81 360 GLY B N 1
ATOM 6233 C CA . GLY B 1 360 ? 8.969 -11.758 -3.838 1 88.81 360 GLY B CA 1
ATOM 6234 C C . GLY B 1 360 ? 9.305 -10.766 -2.74 1 88.81 360 GLY B C 1
ATOM 6235 O O . GLY B 1 360 ? 8.492 -9.891 -2.416 1 88.81 360 GLY B O 1
ATOM 6236 N N . VAL B 1 361 ? 10.477 -10.945 -2.164 1 87.75 361 VAL B N 1
ATOM 6237 C CA . VAL B 1 361 ? 10.922 -10.078 -1.078 1 87.75 361 VAL B CA 1
ATOM 6238 C C . VAL B 1 361 ? 12.148 -9.281 -1.518 1 87.75 361 VAL B C 1
ATOM 6240 O O . VAL B 1 361 ? 12.203 -8.062 -1.328 1 87.75 361 VAL B O 1
ATOM 6243 N N . SER B 1 362 ? 13.125 -9.984 -2.062 1 92 362 SER B N 1
ATOM 6244 C CA . SER B 1 362 ? 14.344 -9.312 -2.498 1 92 362 SER B CA 1
ATOM 6245 C C . SER B 1 362 ? 14.922 -9.977 -3.746 1 92 362 SER B C 1
ATOM 6247 O O . SER B 1 362 ? 14.516 -11.086 -4.109 1 92 362 SER B O 1
ATOM 6249 N N . VAL B 1 363 ? 15.797 -9.273 -4.391 1 93.75 363 VAL B N 1
ATOM 6250 C CA . VAL B 1 363 ? 16.453 -9.742 -5.605 1 93.75 363 VAL B CA 1
ATOM 6251 C C . VAL B 1 363 ? 17.922 -9.312 -5.59 1 93.75 363 VAL B C 1
ATOM 6253 O O . VAL B 1 363 ? 18.25 -8.219 -5.137 1 93.75 363 VAL B O 1
ATOM 6256 N N . LYS B 1 364 ? 18.812 -10.18 -5.895 1 93.69 364 LYS B N 1
ATOM 6257 C CA . LYS B 1 364 ? 20.234 -9.922 -6.105 1 93.69 364 LYS B CA 1
ATOM 6258 C C . LYS B 1 364 ? 20.625 -10.164 -7.555 1 93.69 364 LYS B C 1
ATOM 6260 O O . LYS B 1 364 ? 20.438 -11.266 -8.078 1 93.69 364 LYS B O 1
ATOM 6265 N N . ARG B 1 365 ? 21.125 -9.156 -8.164 1 94 365 ARG B N 1
ATOM 6266 C CA . ARG B 1 365 ? 21.5 -9.219 -9.578 1 94 365 ARG B CA 1
ATOM 6267 C C . ARG B 1 365 ? 23.016 -9.203 -9.742 1 94 365 ARG B C 1
ATOM 6269 O O . ARG B 1 365 ? 23.703 -8.461 -9.047 1 94 365 ARG B O 1
ATOM 6276 N N . SER B 1 366 ? 23.469 -10.07 -10.578 1 93.69 366 SER B N 1
ATOM 6277 C CA . SER B 1 366 ? 24.891 -10.133 -10.867 1 93.69 366 SER B CA 1
ATOM 6278 C C . SER B 1 366 ? 25.156 -10.273 -12.359 1 93.69 366 SER B C 1
ATOM 6280 O O . SER B 1 366 ? 24.531 -11.094 -13.031 1 93.69 366 SER B O 1
ATOM 6282 N N . GLN B 1 367 ? 26.047 -9.414 -12.859 1 92.5 367 GLN B N 1
ATOM 6283 C CA . GLN B 1 367 ? 26.469 -9.531 -14.242 1 92.5 367 GLN B CA 1
ATOM 6284 C C . GLN B 1 367 ? 27.875 -10.117 -14.336 1 92.5 367 GLN B C 1
ATOM 6286 O O . GLN B 1 367 ? 28.375 -10.383 -15.438 1 92.5 367 GLN B O 1
ATOM 6291 N N . ALA B 1 368 ? 28.453 -10.266 -13.203 1 92.25 368 ALA B N 1
ATOM 6292 C CA . ALA B 1 368 ? 29.719 -10.969 -13.039 1 92.25 368 ALA B CA 1
ATOM 6293 C C . ALA B 1 368 ? 29.766 -11.711 -11.703 1 92.25 368 ALA B C 1
ATOM 6295 O O . ALA B 1 368 ? 29.094 -11.328 -10.75 1 92.25 368 ALA B O 1
ATOM 6296 N N . ALA B 1 369 ? 30.531 -12.719 -11.688 1 90.81 369 ALA B N 1
ATOM 6297 C CA . ALA B 1 369 ? 30.625 -13.516 -10.461 1 90.81 369 ALA B CA 1
ATOM 6298 C C . ALA B 1 369 ? 31.125 -12.664 -9.297 1 90.81 369 ALA B C 1
ATOM 6300 O O . ALA B 1 369 ? 30.719 -12.883 -8.148 1 90.81 369 ALA B O 1
ATOM 6301 N N . SER B 1 370 ? 31.859 -11.711 -9.609 1 90.12 370 SER B N 1
ATOM 6302 C CA . SER B 1 370 ? 32.469 -10.859 -8.586 1 90.12 370 SER B CA 1
ATOM 6303 C C . SER B 1 370 ? 31.422 -9.945 -7.949 1 90.12 370 SER B C 1
ATOM 6305 O O . SER B 1 370 ? 31.641 -9.43 -6.852 1 90.12 370 SER B O 1
ATOM 6307 N N . ASP B 1 371 ? 30.328 -9.781 -8.641 1 88.69 371 ASP B N 1
ATOM 6308 C CA . ASP B 1 371 ? 29.281 -8.898 -8.156 1 88.69 371 ASP B CA 1
ATOM 6309 C C . ASP B 1 371 ? 28.484 -9.562 -7.035 1 88.69 371 ASP B C 1
ATOM 6311 O O . ASP B 1 371 ? 27.75 -8.898 -6.305 1 88.69 371 ASP B O 1
ATOM 6315 N N . PHE B 1 372 ? 28.672 -10.867 -6.879 1 89.88 372 PHE B N 1
ATOM 6316 C CA . PHE B 1 372 ? 27.766 -11.641 -6.043 1 89.88 372 PHE B CA 1
ATOM 6317 C C . PHE B 1 372 ? 28.312 -11.789 -4.629 1 89.88 372 PHE B C 1
ATOM 6319 O O . PHE B 1 372 ? 29.484 -12.125 -4.449 1 89.88 372 PHE B O 1
ATOM 6326 N N . SER B 1 373 ? 27.469 -11.422 -3.643 1 83.56 373 SER B N 1
ATOM 6327 C CA . SER B 1 373 ? 27.766 -11.641 -2.234 1 83.56 373 SER B CA 1
ATOM 6328 C C . SER B 1 373 ? 26.766 -12.602 -1.596 1 83.56 373 SER B C 1
ATOM 6330 O O . SER B 1 373 ? 25.562 -12.453 -1.771 1 83.56 373 SER B O 1
ATOM 6332 N N . ASP B 1 374 ? 27.312 -13.633 -0.935 1 78.5 374 ASP B N 1
ATOM 6333 C CA . ASP B 1 374 ? 26.406 -14.562 -0.27 1 78.5 374 ASP B CA 1
ATOM 6334 C C . ASP B 1 374 ? 26.062 -14.086 1.143 1 78.5 374 ASP B C 1
ATOM 6336 O O . ASP B 1 374 ? 25.484 -14.828 1.932 1 78.5 374 ASP B O 1
ATOM 6340 N N . TYR B 1 375 ? 26.344 -12.852 1.467 1 76.69 375 TYR B N 1
ATOM 6341 C CA . TYR B 1 375 ? 26.141 -12.328 2.812 1 76.69 375 TYR B CA 1
ATOM 6342 C C . TYR B 1 375 ? 24.875 -11.484 2.881 1 76.69 375 TYR B C 1
ATOM 6344 O O . TYR B 1 375 ? 24.531 -10.961 3.943 1 76.69 375 TYR B O 1
ATOM 6352 N N . ASN B 1 376 ? 24.312 -11.305 1.741 1 82.75 376 ASN B N 1
ATOM 6353 C CA . ASN B 1 376 ? 23.094 -10.5 1.758 1 82.75 376 ASN B CA 1
ATOM 6354 C C . ASN B 1 376 ? 22.047 -11.07 0.817 1 82.75 376 ASN B C 1
ATOM 6356 O O . ASN B 1 376 ? 22.344 -11.914 -0.029 1 82.75 376 ASN B O 1
ATOM 6360 N N . ILE B 1 377 ? 20.859 -10.586 0.989 1 86.06 377 ILE B N 1
ATOM 6361 C CA . ILE B 1 377 ? 19.75 -11.109 0.198 1 86.06 377 ILE B CA 1
ATOM 6362 C C . ILE B 1 377 ? 19.438 -10.148 -0.946 1 86.06 377 ILE B C 1
ATOM 6364 O O . ILE B 1 377 ? 18.469 -10.352 -1.68 1 86.06 377 ILE B O 1
ATOM 6368 N N . GLY B 1 378 ? 20.234 -9.156 -1.142 1 91.38 378 GLY B N 1
ATOM 6369 C CA . GLY B 1 378 ? 20.062 -8.242 -2.262 1 91.38 378 GLY B CA 1
ATOM 6370 C C . GLY B 1 378 ? 19.188 -7.047 -1.931 1 91.38 378 GLY B C 1
ATOM 6371 O O . GLY B 1 378 ? 19.188 -6.566 -0.796 1 91.38 378 GLY B O 1
ATOM 6372 N N . LYS B 1 379 ? 18.609 -6.5 -2.938 1 93.25 379 LYS B N 1
ATOM 6373 C CA . LYS B 1 379 ? 17.797 -5.297 -2.842 1 93.25 379 LYS B CA 1
ATOM 6374 C C . LYS B 1 379 ? 16.312 -5.645 -2.797 1 93.25 379 LYS B C 1
ATOM 6376 O O . LYS B 1 379 ? 15.914 -6.754 -3.162 1 93.25 379 LYS B O 1
ATOM 6381 N N . PRO B 1 380 ? 15.492 -4.68 -2.354 1 92.44 380 PRO B N 1
ATOM 6382 C CA . PRO B 1 380 ? 14.055 -4.961 -2.295 1 92.44 380 PRO B CA 1
ATOM 6383 C C . PRO B 1 380 ? 13.477 -5.363 -3.648 1 92.44 380 PRO B C 1
ATOM 6385 O O . PRO B 1 380 ? 13.875 -4.82 -4.684 1 92.44 380 PRO B O 1
ATOM 6388 N N . TRP B 1 381 ? 12.57 -6.305 -3.578 1 91.94 381 TRP B N 1
ATOM 6389 C CA . TRP B 1 381 ? 11.734 -6.703 -4.707 1 91.94 381 TRP B CA 1
ATOM 6390 C C . TRP B 1 381 ? 10.867 -5.543 -5.18 1 91.94 381 TRP B C 1
ATOM 6392 O O . TRP B 1 381 ? 10.5 -4.672 -4.387 1 91.94 381 TRP B O 1
ATOM 6402 N N . PRO B 1 382 ? 10.594 -5.469 -6.52 1 89.94 382 PRO B N 1
ATOM 6403 C CA . PRO B 1 382 ? 9.695 -4.402 -6.965 1 89.94 382 PRO B CA 1
ATOM 6404 C C . PRO B 1 382 ? 8.422 -4.312 -6.121 1 89.94 382 PRO B C 1
ATOM 6406 O O . PRO B 1 382 ? 7.719 -5.309 -5.953 1 89.94 382 PRO B O 1
ATOM 6409 N N . GLY B 1 383 ? 8.141 -3.117 -5.605 1 86.69 383 GLY B N 1
ATOM 6410 C CA . GLY B 1 383 ? 6.938 -2.887 -4.82 1 86.69 383 GLY B CA 1
ATOM 6411 C C . GLY B 1 383 ? 7.109 -3.23 -3.352 1 86.69 383 GLY B C 1
ATOM 6412 O O . GLY B 1 383 ? 6.145 -3.203 -2.586 1 86.69 383 GLY B O 1
ATOM 6413 N N . VAL B 1 384 ? 8.336 -3.553 -2.973 1 86.88 384 VAL B N 1
ATOM 6414 C CA . VAL B 1 384 ? 8.578 -3.996 -1.604 1 86.88 384 VAL B CA 1
ATOM 6415 C C . VAL B 1 384 ? 9.43 -2.965 -0.869 1 86.88 384 VAL B C 1
ATOM 6417 O O . VAL B 1 384 ? 10.328 -2.355 -1.459 1 86.88 384 VAL B O 1
ATOM 6420 N N . GLU B 1 385 ? 9.078 -2.707 0.359 1 86.31 385 GLU B N 1
ATOM 6421 C CA . GLU B 1 385 ? 9.945 -1.988 1.288 1 86.31 385 GLU B CA 1
ATOM 6422 C C . GLU B 1 385 ? 10.406 -2.895 2.428 1 86.31 385 GLU B C 1
ATOM 6424 O O . GLU B 1 385 ? 9.703 -3.832 2.805 1 86.31 385 GLU B O 1
ATOM 6429 N N . MET B 1 386 ? 11.609 -2.602 2.902 1 87.62 386 MET B N 1
ATOM 6430 C CA . MET B 1 386 ? 12.172 -3.416 3.975 1 87.62 386 MET B CA 1
ATOM 6431 C C . MET B 1 386 ? 12.938 -2.549 4.973 1 87.62 386 MET B C 1
ATOM 6433 O O . MET B 1 386 ? 13.477 -1.506 4.605 1 87.62 386 MET B O 1
ATOM 6437 N N . LYS B 1 387 ? 12.922 -2.959 6.191 1 87.31 387 LYS B N 1
ATOM 6438 C CA . LYS B 1 387 ? 13.688 -2.281 7.23 1 87.31 387 LYS B CA 1
ATOM 6439 C C . LYS B 1 387 ? 14.141 -3.262 8.312 1 87.31 387 LYS B C 1
ATOM 6441 O O . LYS B 1 387 ? 13.555 -4.34 8.461 1 87.31 387 LYS B O 1
ATOM 6446 N N . VAL B 1 388 ? 15.203 -2.945 8.953 1 87.44 388 VAL B N 1
ATOM 6447 C CA . VAL B 1 388 ? 15.688 -3.701 10.102 1 87.44 388 VAL B CA 1
ATOM 6448 C C . VAL B 1 388 ? 15.273 -2.998 11.398 1 87.44 388 VAL B C 1
ATOM 6450 O O . VAL B 1 388 ? 15.516 -1.799 11.562 1 87.44 388 VAL B O 1
ATOM 6453 N N . VAL B 1 389 ? 14.617 -3.734 12.281 1 84.44 389 VAL B N 1
ATOM 6454 C CA . VAL B 1 389 ? 14.078 -3.094 13.469 1 84.44 389 VAL B CA 1
ATOM 6455 C C . VAL B 1 389 ? 14.602 -3.801 14.719 1 84.44 389 VAL B C 1
ATOM 6457 O O . VAL B 1 389 ? 15 -4.965 14.664 1 84.44 389 VAL B O 1
ATOM 6460 N N . ASP B 1 390 ? 14.672 -3.074 15.781 1 84.88 390 ASP B N 1
ATOM 6461 C CA . ASP B 1 390 ? 15.031 -3.684 17.062 1 84.88 390 ASP B CA 1
ATOM 6462 C C . ASP B 1 390 ? 13.812 -4.312 17.734 1 84.88 390 ASP B C 1
ATOM 6464 O O . ASP B 1 390 ? 12.758 -4.465 17.109 1 84.88 390 ASP B O 1
ATOM 6468 N N . THR B 1 391 ? 13.938 -4.734 18.938 1 76.94 391 THR B N 1
ATOM 6469 C CA . THR B 1 391 ? 12.906 -5.469 19.656 1 76.94 391 THR B CA 1
ATOM 6470 C C . THR B 1 391 ? 11.711 -4.566 19.969 1 76.94 391 THR B C 1
ATOM 6472 O O . THR B 1 391 ? 10.617 -5.055 20.25 1 76.94 391 THR B O 1
ATOM 6475 N N . GLU B 1 392 ? 11.984 -3.279 19.891 1 73 392 GLU B N 1
ATOM 6476 C CA . GLU B 1 392 ? 10.906 -2.338 20.188 1 73 392 GLU B CA 1
ATOM 6477 C C . GLU B 1 392 ? 10.25 -1.836 18.891 1 73 392 GLU B C 1
ATOM 6479 O O . GLU B 1 392 ? 9.359 -0.985 18.938 1 73 392 GLU B O 1
ATOM 6484 N N . GLY B 1 393 ? 10.711 -2.346 17.781 1 74.94 393 GLY B N 1
ATOM 6485 C CA . GLY B 1 393 ? 10.125 -1.974 16.516 1 74.94 393 GLY B CA 1
ATOM 6486 C C . GLY B 1 393 ? 10.742 -0.724 15.914 1 74.94 393 GLY B C 1
ATOM 6487 O O . GLY B 1 393 ? 10.242 -0.196 14.914 1 74.94 393 GLY B O 1
ATOM 6488 N N . LYS B 1 394 ? 11.789 -0.294 16.578 1 81.69 394 LYS B N 1
ATOM 6489 C CA . LYS B 1 394 ? 12.469 0.897 16.078 1 81.69 394 LYS B CA 1
ATOM 6490 C C . LYS B 1 394 ? 13.445 0.542 14.953 1 81.69 394 LYS B C 1
ATOM 6492 O O . LYS B 1 394 ? 14.172 -0.447 15.047 1 81.69 394 LYS B O 1
ATOM 6497 N N . THR B 1 395 ? 13.352 1.342 13.852 1 86.94 395 THR B N 1
ATOM 6498 C CA . THR B 1 395 ? 14.273 1.114 12.742 1 86.94 395 THR B CA 1
ATOM 6499 C C . THR B 1 395 ? 15.719 1.344 13.18 1 86.94 395 THR B C 1
ATOM 6501 O O . THR B 1 395 ? 16.031 2.379 13.766 1 86.94 395 THR B O 1
ATOM 6504 N N . MET B 1 396 ? 16.562 0.48 12.914 1 87.94 396 MET B N 1
ATOM 6505 C CA . MET B 1 396 ? 17.969 0.499 13.344 1 87.94 396 MET B CA 1
ATOM 6506 C C . MET B 1 396 ? 18.812 1.316 12.383 1 87.94 396 MET B C 1
ATOM 6508 O O . MET B 1 396 ? 18.484 1.44 11.203 1 87.94 396 MET B O 1
ATOM 6512 N N . PRO B 1 397 ? 19.891 1.906 12.969 1 87.5 397 PRO B N 1
ATOM 6513 C CA . PRO B 1 397 ? 20.875 2.457 12.039 1 87.5 397 PRO B CA 1
ATOM 6514 C C . PRO B 1 397 ? 21.469 1.397 11.117 1 87.5 397 PRO B C 1
ATOM 6516 O O . PRO B 1 397 ? 21.453 0.206 11.438 1 87.5 397 PRO B O 1
ATOM 6519 N N . ARG B 1 398 ? 21.953 1.763 10.031 1 88.5 398 ARG B N 1
ATOM 6520 C CA . ARG B 1 398 ? 22.594 0.834 9.102 1 88.5 398 ARG B CA 1
ATOM 6521 C C . ARG B 1 398 ? 23.734 0.089 9.766 1 88.5 398 ARG B C 1
ATOM 6523 O O . ARG B 1 398 ? 24.5 0.671 10.547 1 88.5 398 ARG B O 1
ATOM 6530 N N . ASN B 1 399 ? 23.891 -1.166 9.492 1 85.94 399 ASN B N 1
ATOM 6531 C CA . ASN B 1 399 ? 24.969 -2.057 9.93 1 85.94 399 ASN B CA 1
ATOM 6532 C C . ASN B 1 399 ? 24.75 -2.545 11.359 1 85.94 399 ASN B C 1
ATOM 6534 O O . ASN B 1 399 ? 25.688 -3.014 12.008 1 85.94 399 ASN B O 1
ATOM 6538 N N . GLU B 1 400 ? 23.641 -2.312 11.891 1 87.5 400 GLU B N 1
ATOM 6539 C CA . GLU B 1 400 ? 23.266 -2.896 13.18 1 87.5 400 GLU B CA 1
ATOM 6540 C C . GLU B 1 400 ? 22.344 -4.102 12.984 1 87.5 400 GLU B C 1
ATOM 6542 O O . GLU B 1 400 ? 21.609 -4.172 12.008 1 87.5 400 GLU B O 1
ATOM 6547 N N . VAL B 1 401 ? 22.422 -5.043 13.914 1 87 401 VAL B N 1
ATOM 6548 C CA . VAL B 1 401 ? 21.672 -6.289 13.812 1 87 401 VAL B CA 1
ATOM 6549 C C . VAL B 1 401 ? 20.266 -6.082 14.344 1 87 401 VAL B C 1
ATOM 6551 O O . VAL B 1 401 ? 20.062 -5.383 15.336 1 87 401 VAL B O 1
ATOM 6554 N N . GLY B 1 402 ? 19.297 -6.602 13.664 1 87.31 402 GLY B N 1
ATOM 6555 C CA . GLY B 1 402 ? 17.891 -6.59 14.07 1 87.31 402 GLY B CA 1
ATOM 6556 C C . GLY B 1 402 ? 17.047 -7.578 13.297 1 87.31 402 GLY B C 1
ATOM 6557 O O . GLY B 1 402 ? 17.562 -8.531 12.719 1 87.31 402 GLY B O 1
ATOM 6558 N N . GLU B 1 403 ? 15.727 -7.363 13.445 1 84.06 403 GLU B N 1
ATOM 6559 C CA . GLU B 1 403 ? 14.773 -8.188 12.703 1 84.06 403 GLU B CA 1
ATOM 6560 C C . GLU B 1 403 ? 14.359 -7.52 11.398 1 84.06 403 GLU B C 1
ATOM 6562 O O . GLU B 1 403 ? 14.164 -6.301 11.352 1 84.06 403 GLU B O 1
ATOM 6567 N N . LEU B 1 404 ? 14.188 -8.312 10.375 1 84.19 404 LEU B N 1
ATOM 6568 C CA . LEU B 1 404 ? 13.82 -7.797 9.062 1 84.19 404 LEU B CA 1
ATOM 6569 C C . LEU B 1 404 ? 12.305 -7.695 8.922 1 84.19 404 LEU B C 1
ATOM 6571 O O . LEU B 1 404 ? 11.594 -8.688 9.078 1 84.19 404 LEU B O 1
ATOM 6575 N N . PHE B 1 405 ? 11.867 -6.469 8.719 1 81.19 405 PHE B N 1
ATOM 6576 C CA . PHE B 1 405 ? 10.461 -6.184 8.438 1 81.19 405 PHE B CA 1
ATOM 6577 C C . PHE B 1 405 ? 10.266 -5.883 6.953 1 81.19 405 PHE B C 1
ATOM 6579 O O . PHE B 1 405 ? 11.031 -5.117 6.363 1 81.19 405 PHE B O 1
ATOM 6586 N N . VAL B 1 406 ? 9.25 -6.57 6.352 1 83.06 406 VAL B N 1
ATOM 6587 C CA . VAL B 1 406 ? 8.992 -6.402 4.922 1 83.06 406 VAL B CA 1
ATOM 6588 C C . VAL B 1 406 ? 7.523 -6.066 4.695 1 83.06 406 VAL B C 1
ATOM 6590 O O . VAL B 1 406 ? 6.645 -6.605 5.375 1 83.06 406 VAL B O 1
ATOM 6593 N N . ARG B 1 407 ? 7.273 -5.133 3.732 1 78.62 407 ARG B N 1
ATOM 6594 C CA . ARG B 1 407 ? 5.906 -4.793 3.348 1 78.62 407 ARG B CA 1
ATOM 6595 C C . ARG B 1 407 ? 5.793 -4.609 1.838 1 78.62 407 ARG B C 1
ATOM 6597 O O . ARG B 1 407 ? 6.691 -4.051 1.205 1 78.62 407 ARG B O 1
ATOM 6604 N N . ASN B 1 408 ? 4.805 -5.164 1.263 1 79.06 408 ASN B N 1
ATOM 6605 C CA . ASN B 1 408 ? 4.504 -4.887 -0.139 1 79.06 408 ASN B CA 1
ATOM 6606 C C . ASN B 1 408 ? 3.184 -4.137 -0.293 1 79.06 408 ASN B C 1
ATOM 6608 O O . ASN B 1 408 ? 2.613 -3.67 0.693 1 79.06 408 ASN B O 1
ATOM 6612 N N . ARG B 1 409 ? 2.809 -3.871 -1.548 1 70.38 409 ARG B N 1
ATOM 6613 C CA . ARG B 1 409 ? 1.646 -3.031 -1.822 1 70.38 409 ARG B CA 1
ATOM 6614 C C . ARG B 1 409 ? 0.365 -3.695 -1.33 1 70.38 409 ARG B C 1
ATOM 6616 O O . ARG B 1 409 ? -0.671 -3.039 -1.202 1 70.38 409 ARG B O 1
ATOM 6623 N N . PHE B 1 410 ? 0.452 -5.008 -1.19 1 62.78 410 PHE B N 1
ATOM 6624 C CA . PHE B 1 410 ? -0.695 -5.707 -0.621 1 62.78 410 PHE B CA 1
ATOM 6625 C C . PHE B 1 410 ? -0.368 -6.242 0.768 1 62.78 410 PHE B C 1
ATOM 6627 O O . PHE B 1 410 ? 0.771 -6.629 1.038 1 62.78 410 PHE B O 1
ATOM 6634 N N . ALA B 1 411 ? -0.894 -5.465 1.844 1 49 411 ALA B N 1
ATOM 6635 C CA . ALA B 1 411 ? -0.621 -6.004 3.174 1 49 411 ALA B CA 1
ATOM 6636 C C . ALA B 1 411 ? -1.006 -7.477 3.258 1 49 411 ALA B C 1
ATOM 6638 O O . ALA B 1 411 ? -1.932 -7.922 2.576 1 49 411 ALA B O 1
ATOM 6639 N N . PHE B 1 412 ? -0.005 -8.305 3.73 1 44.22 412 PHE B N 1
ATOM 6640 C CA . PHE B 1 412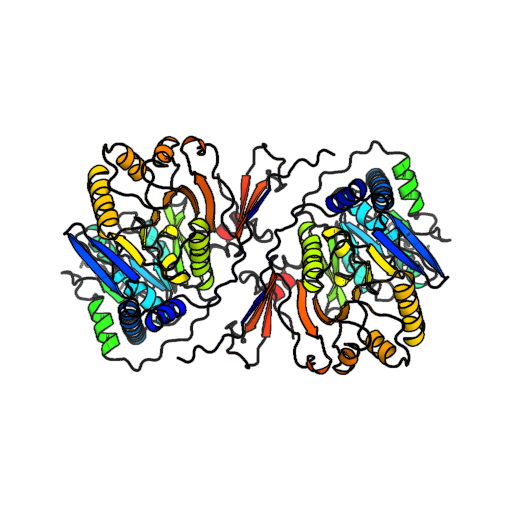 ? -0.384 -9.672 4.082 1 44.22 412 PHE B CA 1
ATOM 6641 C C . PHE B 1 412 ? -1.69 -9.688 4.867 1 44.22 412 PHE B C 1
ATOM 6643 O O . PHE B 1 412 ? -1.792 -9.055 5.922 1 44.22 412 PHE B O 1
ATOM 6650 N N . GLY B 1 413 ? -2.797 -9.992 4.156 1 40.31 413 GLY B N 1
ATOM 6651 C CA . GLY B 1 413 ? -4.129 -9.969 4.734 1 40.31 413 GLY B CA 1
ATOM 6652 C C . GLY B 1 413 ? -4.312 -10.977 5.855 1 40.31 413 GLY B C 1
ATOM 6653 O O . GLY B 1 413 ? -5.402 -11.102 6.418 1 40.31 413 GLY B O 1
ATOM 6654 N N . GLY B 1 414 ? -3.34 -11.742 6.211 1 43.16 414 GLY B N 1
ATOM 6655 C CA . GLY B 1 414 ? -3.465 -12.695 7.305 1 43.16 414 GLY B CA 1
ATOM 6656 C C . GLY B 1 414 ? -3.715 -14.109 6.828 1 43.16 414 GLY B C 1
ATOM 6657 O O . GLY B 1 414 ? -3.799 -14.367 5.625 1 43.16 414 GLY B O 1
ATOM 6658 N N . TYR B 1 415 ? -3.518 -15.102 7.77 1 38.59 415 TYR B N 1
ATOM 6659 C CA . TYR B 1 415 ? -3.83 -16.516 7.539 1 38.59 415 TYR B CA 1
ATOM 6660 C C . TYR B 1 415 ? -5.332 -16.75 7.625 1 38.59 415 TYR B C 1
ATOM 6662 O O . TYR B 1 415 ? -6.016 -16.172 8.469 1 38.59 415 TYR B O 1
ATOM 6670 N N . HIS B 1 416 ? -5.914 -17.328 6.629 1 36.66 416 HIS B N 1
ATOM 6671 C CA . HIS B 1 416 ? -7.344 -17.609 6.602 1 36.66 416 HIS B CA 1
ATOM 6672 C C . HIS B 1 416 ? -7.797 -18.281 7.891 1 36.66 416 HIS B C 1
ATOM 6674 O O . HIS B 1 416 ? -7.309 -19.359 8.234 1 36.66 416 HIS B O 1
ATOM 6680 N N . ARG B 1 417 ? -8.812 -17.719 8.508 1 35.56 417 ARG B N 1
ATOM 6681 C CA . ARG B 1 417 ? -9.5 -18.219 9.695 1 35.56 417 ARG B CA 1
ATOM 6682 C C . ARG B 1 417 ? -8.5 -18.578 10.797 1 35.56 417 ARG B C 1
ATOM 6684 O O . ARG B 1 417 ? -8.672 -19.578 11.492 1 35.56 417 ARG B O 1
ATOM 6691 N N . ASN B 1 418 ? -7.406 -17.953 10.852 1 39.66 418 ASN B N 1
ATOM 6692 C CA . ASN B 1 418 ? -6.406 -18.172 11.891 1 39.66 418 ASN B CA 1
ATOM 6693 C C . ASN B 1 418 ? -5.93 -16.859 12.492 1 39.66 418 ASN B C 1
ATOM 6695 O O . ASN B 1 418 ? -4.777 -16.453 12.305 1 39.66 418 ASN B O 1
ATOM 6699 N N . PRO B 1 419 ? -6.883 -16.281 13.188 1 45.34 419 PRO B N 1
ATOM 6700 C CA . PRO B 1 419 ? -6.574 -14.961 13.758 1 45.34 419 PRO B CA 1
ATOM 6701 C C . PRO B 1 419 ? -5.355 -14.992 14.68 1 45.34 419 PRO B C 1
ATOM 6703 O O . PRO B 1 419 ? -4.602 -14.016 14.734 1 45.34 419 PRO B O 1
ATOM 6706 N N . ASP B 1 420 ? -5.168 -16.125 15.367 1 44.78 420 ASP B N 1
ATOM 6707 C CA . ASP B 1 420 ? -4.055 -16.219 16.297 1 44.78 420 ASP B CA 1
ATOM 6708 C C . ASP B 1 420 ? -2.715 -16.094 15.578 1 44.78 420 ASP B C 1
ATOM 6710 O O . ASP B 1 420 ? -1.829 -15.359 16.031 1 44.78 420 ASP B O 1
ATOM 6714 N N . LYS B 1 421 ? -2.598 -16.781 14.602 1 46.91 421 LYS B N 1
ATOM 6715 C CA . LYS B 1 421 ? -1.336 -16.734 13.867 1 46.91 421 LYS B CA 1
ATOM 6716 C C . LYS B 1 421 ? -1.219 -15.43 13.078 1 46.91 421 LYS B C 1
ATOM 6718 O O . LYS B 1 421 ? -0.119 -14.906 12.898 1 46.91 421 LYS B O 1
ATOM 6723 N N . THR B 1 422 ? -2.408 -15.07 12.75 1 45.25 422 THR B N 1
ATOM 6724 C CA . THR B 1 422 ? -2.424 -13.781 12.062 1 45.25 422 THR B CA 1
ATOM 6725 C C . THR B 1 422 ? -1.93 -12.68 12.992 1 45.25 422 THR B C 1
ATOM 6727 O O . THR B 1 422 ? -1.147 -11.82 12.578 1 45.25 422 THR B O 1
ATOM 6730 N N . ASN B 1 423 ? -2.471 -12.812 14.242 1 42.34 423 ASN B N 1
ATOM 6731 C CA . ASN B 1 423 ? -2.117 -11.797 15.227 1 42.34 423 ASN B CA 1
ATOM 6732 C C . ASN B 1 423 ? -0.644 -11.883 15.617 1 42.34 423 ASN B C 1
ATOM 6734 O O . ASN B 1 423 ? 0.001 -10.852 15.844 1 42.34 423 ASN B O 1
ATOM 6738 N N . LYS B 1 424 ? -0.23 -13.125 15.914 1 41.62 424 LYS B N 1
ATOM 6739 C CA . LYS B 1 424 ? 1.183 -13.281 16.25 1 41.62 424 LYS B CA 1
ATOM 6740 C C . LYS B 1 424 ? 2.074 -12.742 15.125 1 41.62 424 LYS B C 1
ATOM 6742 O O . LYS B 1 424 ? 3.15 -12.203 15.391 1 41.62 424 LYS B O 1
ATOM 6747 N N . SER B 1 425 ? 1.711 -13.18 14.07 1 37.97 425 SER B N 1
ATOM 6748 C CA . SER B 1 425 ? 2.432 -12.625 12.93 1 37.97 425 SER B CA 1
ATOM 6749 C C . SER B 1 425 ? 2.1 -11.148 12.727 1 37.97 425 SER B C 1
ATOM 6751 O O . SER B 1 425 ? 2.918 -10.391 12.211 1 37.97 425 SER B O 1
ATOM 6753 N N . GLN B 1 426 ? 0.738 -10.828 13.156 1 38.81 426 GLN B N 1
ATOM 6754 C CA . GLN B 1 426 ? 0.133 -9.508 12.977 1 38.81 426 GLN B CA 1
ATOM 6755 C C . GLN B 1 426 ? 0.477 -8.586 14.141 1 38.81 426 GLN B C 1
ATOM 6757 O O . GLN B 1 426 ? -0.092 -7.5 14.273 1 38.81 426 GLN B O 1
ATOM 6762 N N . ASP B 1 427 ? 0.942 -9.062 15.289 1 35.28 427 ASP B N 1
ATOM 6763 C CA . ASP B 1 427 ? 1.164 -7.898 16.141 1 35.28 427 ASP B CA 1
ATOM 6764 C C . ASP B 1 427 ? 1.403 -6.645 15.297 1 35.28 427 ASP B C 1
ATOM 6766 O O . ASP B 1 427 ? 1.388 -5.527 15.812 1 35.28 427 ASP B O 1
ATOM 6770 N N . VAL B 1 428 ? 1.712 -6.953 14.188 1 33.5 428 VAL B N 1
ATOM 6771 C CA . VAL B 1 428 ? 2.174 -6.039 13.148 1 33.5 428 VAL B CA 1
ATOM 6772 C C . VAL B 1 428 ? 0.979 -5.5 12.367 1 33.5 428 VAL B C 1
ATOM 6774 O O . VAL B 1 428 ? 1.147 -4.879 11.312 1 33.5 428 VAL B O 1
ATOM 6777 N N . VAL B 1 429 ? -0.211 -6.047 12.555 1 35.31 429 VAL B N 1
ATOM 6778 C CA . VAL B 1 429 ? -1.355 -5.676 11.727 1 35.31 429 VAL B CA 1
ATOM 6779 C C . VAL B 1 429 ? -1.483 -4.152 11.68 1 35.31 429 VAL B C 1
ATOM 6781 O O . VAL B 1 429 ? -1.897 -3.594 10.656 1 35.31 429 VAL B O 1
ATOM 6784 N N . GLN B 1 430 ? -1.607 -3.582 12.898 1 37.44 430 GLN B N 1
ATOM 6785 C CA . GLN B 1 430 ? -1.788 -2.15 12.68 1 37.44 430 GLN B CA 1
ATOM 6786 C C . GLN B 1 430 ? -0.746 -1.609 11.703 1 37.44 430 GLN B C 1
ATOM 6788 O O . GLN B 1 430 ? -1.025 -0.683 10.945 1 37.44 430 GLN B O 1
ATOM 6793 N N . ILE B 1 431 ? 0.515 -2.238 12.023 1 41.75 431 ILE B N 1
ATOM 6794 C CA . ILE B 1 431 ? 1.664 -1.855 11.211 1 41.75 431 ILE B CA 1
ATOM 6795 C C . ILE B 1 431 ? 1.735 -2.74 9.969 1 41.75 431 ILE B C 1
ATOM 6797 O O . ILE B 1 431 ? 1.722 -3.969 10.078 1 41.75 431 ILE B O 1
ATOM 6801 N N . SER B 1 432 ? 1.264 -2.383 8.836 1 50.16 432 SER B N 1
ATOM 6802 C CA . SER B 1 432 ? 1.138 -2.857 7.465 1 50.16 432 SER B CA 1
ATOM 6803 C C . SER B 1 432 ? 2.357 -3.674 7.047 1 50.16 432 SER B C 1
ATOM 6805 O O . SER B 1 432 ? 2.611 -3.855 5.855 1 50.16 432 SER B O 1
ATOM 6807 N N . PHE B 1 433 ? 3.301 -4.094 8.188 1 39.19 433 PHE B N 1
ATOM 6808 C CA . PHE B 1 433 ? 4.488 -4.789 7.707 1 39.19 433 PHE B CA 1
ATOM 6809 C C . PHE B 1 433 ? 4.434 -6.27 8.062 1 39.19 433 PHE B C 1
ATOM 6811 O O . PHE B 1 433 ? 3.895 -6.641 9.109 1 39.19 433 PHE B O 1
ATOM 6818 N N . TYR B 1 434 ? 4.922 -7.254 7.254 1 41.06 434 TYR B N 1
ATOM 6819 C CA . TYR B 1 434 ? 5.199 -8.672 7.48 1 41.06 434 TYR B CA 1
ATOM 6820 C C . TYR B 1 434 ? 6.574 -8.859 8.102 1 41.06 434 TYR B C 1
ATOM 6822 O O . TYR B 1 434 ? 7.562 -8.297 7.629 1 41.06 434 TYR B O 1
ATOM 6830 N N . VAL B 1 435 ? 6.629 -9.562 9.398 1 43.44 435 VAL B N 1
ATOM 6831 C CA . VAL B 1 435 ? 7.887 -9.828 10.086 1 43.44 435 VAL B CA 1
ATOM 6832 C C . VAL B 1 435 ? 8.523 -11.102 9.531 1 43.44 435 VAL B C 1
ATOM 6834 O O . VAL B 1 435 ? 7.902 -12.164 9.555 1 43.44 435 VAL B O 1
ATOM 6837 N N . MET B 1 436 ? 9.672 -10.93 8.828 1 41 436 MET B N 1
ATOM 6838 C CA . MET B 1 436 ? 10.391 -12.102 8.336 1 41 436 MET B CA 1
ATOM 6839 C C . MET B 1 436 ? 11.07 -12.844 9.484 1 41 436 MET B C 1
ATOM 6841 O O . MET B 1 436 ? 11.805 -12.25 10.266 1 41 436 MET B O 1
ATOM 6845 N N . LEU B 1 437 ? 10.398 -13.82 10.078 1 37.38 437 LEU B N 1
ATOM 6846 C CA . LEU B 1 437 ? 10.961 -14.586 11.188 1 37.38 437 LEU B CA 1
ATOM 6847 C C . LEU B 1 437 ? 12.336 -15.148 10.82 1 37.38 437 LEU B C 1
ATOM 6849 O O . LEU B 1 437 ? 12.562 -15.547 9.672 1 37.38 437 LEU B O 1
ATOM 6853 N N . SER B 1 438 ? 13.422 -14.602 11.57 1 34.84 438 SER B N 1
ATOM 6854 C CA . SER B 1 438 ? 14.75 -15.211 11.477 1 34.84 438 SER B CA 1
ATOM 6855 C C . SER B 1 438 ? 14.672 -16.734 11.586 1 34.84 438 SER B C 1
ATOM 6857 O O . SER B 1 438 ? 13.82 -17.266 12.297 1 34.84 438 SER B O 1
#

pLDDT: mean 84.08, std 17.51, range [31.05, 98.81]

Foldseek 3Di:
DPPQPFQKAAFAFPDDFPFDFLLVLLVVCCPVPVADFQEWAAEPVGDIDTAGSVNLSVLLCLLLLLCVVLPDAAAAEAEEEAFPDSLRSSPLSNCVQLNYAYEYDDQPDALCVQCLVVLQPPRHHAEYEYEDPPDPRVVSNCCQQVVPPPDPDDPDPPPPQRSRNNYSAYEYCDDDPPPNRHHHSVVSSVSSVVPVVDDHDDDGQQRFSYWAWDQDPVRHIFTQTDGSRRLLVLLVLVCVQQVDALAAAEEEADTCRASVNPSNVCSNHNHYYYYYRCLVVDDDLLVSLVVRLVRCLVVVGQEYEDELSSLVNCVPDPDQSAEHQEYEYEPDQHDLVSQQCAPVHYQKYKYFDDDRQANTFAMDIDRHSVSDDSPDRHHGGHQKMKFFAAPVRHGDRPPDHGWIKMAGPDQSPATPPCVPVRCVQPCCVVPSIGTPDD/DPPQPFQKAAFAFPDDFPFDFLLVLLVVCCPVPVADFQEWAAEPVGDIDTAGSVNLSVLLCLLLLLCVVLPDAAAQEAEEAAFPDSLRSSPLSNCVQLNYAYEYDDQPDALCVQCLVVLQPPRHHAEYEYEDPPDPRVVSNCCQQPVPPPPPDDPPPPPSQRSRNNYNAYEYCDDDPPPNRHHHSVVSSVSSVVPVVDDHDDDGQQRFSYWAWDQDPVRHIFTQTDGSRRLLVLLVLVCVQQVDALAAAEEEADTCRASVNPSNVCSNHNHYYYYYRCLVVDDDLLVSLVVRLVRCLVVVGQEYEDELSSLVNCVPDDDQSAEHQEYEYEPDQHDLVSQQCAPVHYQKYKYFDDDRQANTFAMDIDRHSVSDDSPDRHHGGHQKMKFFAAPVRHRDRPPDHGWIKMAGPDQSPATPPCVPVRCVQPCCVVPSIGTPDD

Organism: Mytilus edulis (NCBI:txid6550)

Nearest PDB structures (foldseek):
  3etc-assembly3_B  TM=8.428E-01  e=1.581E-25  Methanosarcina acetivorans
  3etc-assembly2_A  TM=8.516E-01  e=2.569E-25  Methanosarcina acetivorans
  1v26-assembly1_A  TM=8.133E-01  e=8.638E-25  Thermus thermophilus
  1ult-assembly1_B  TM=8.214E-01  e=2.145E-24  Thermus thermophilus
  4wd1-assembly1_A  TM=7.388E-01  e=9.818E-21  Streptomyces lividans TK24

Radius of gyration: 32.01 Å; Cα contacts (8 Å, |Δi|>4): 1859; chains: 2; bounding box: 58×101×85 Å

Sequence (876 aa):
MDHFSLSYDQLPMTEPYMYCTIPDRLQYYATDTPNKAAFIIHSKSGSREVITCKDLYQQSQTFAKGLVHLGIKKNDTIGLSFPNSKEWLVSTFGILMAGAVPLHMTFKYKYGRDIIPVLQIPGNCKAILMANEKDNSIRDFLNNILTRSETETKKMELKKERLIPSLKFVALDNSITGFEDCCTISDILITGTKYQNITLPFLDPDDIAAFLLTSGSTGISKLVPKTHLQMLEVGQGFVAALNMESCDVYFSDRLFDWGAGYPCIFLVCGATHVTSSDQFTLQSISEICNFTIKIIKQDNCTVCQILPALAMEILKRDKNEISPRVLATGGVPVPKQCAQVVPRVCKEFICIYGTTEMGGVSVKRSQAASDFSDYNIGKPWPGVEMKVVDTEGKTMPRNEVGELFVRNRFAFGGYHRNPDKTNKSQDVVQISFYVMLSMDHFSLSYDQLPMTEPYMYCTIPDRLQYYATDTPNKAAFIIHSKSGSREVITCKDLYQQSQTFAKGLVHLGIKKNDTIGLSFPNSKEWLVSTFGILMAGAVPLHMTFKYKYGRDIIPVLQIPGNCKAILMANEKDNSIRDFLNNILTRSETETKKMELKKERLIPSLKFVALDNSITGFEDCCTISDILITGTKYQNITLPFLDPDDIAAFLLTSGSTGISKLVPKTHLQMLEVGQGFVAALNMESCDVYFSDRLFDWGAGYPCIFLVCGATHVTSSDQFTLQSISEICNFTIKIIKQDNCTVCQILPALAMEILKRDKNEISPRVLATGGVPVPKQCAQVVPRVCKEFICIYGTTEMGGVSVKRSQAASDFSDYNIGKPWPGVEMKVVDTEGKTMPRNEVGELFVRNRFAFGGYHRNPDKTNKSQDVVQISFYVMLS

Solvent-accessible surface area (backbone atoms only — not comparable to full-atom values): 45874 Å² total; per-residue (Å²): 126,79,76,65,56,54,29,60,50,68,26,69,47,67,71,70,81,67,86,41,35,61,62,55,37,42,48,48,38,24,67,77,42,32,83,42,52,39,35,35,41,33,40,86,89,65,51,72,46,75,38,27,22,31,57,47,41,52,52,9,51,29,29,11,32,14,41,42,72,74,64,51,42,68,69,34,22,30,38,35,34,57,59,46,44,70,65,40,52,31,49,51,51,4,36,45,46,29,32,16,21,38,29,37,51,75,81,82,45,78,62,32,67,31,48,49,66,58,43,41,39,84,82,34,28,37,31,39,39,32,55,62,65,95,43,69,56,51,55,49,32,48,42,61,54,65,54,62,81,67,87,74,73,90,79,68,78,68,76,76,71,54,66,37,74,58,46,73,52,43,29,22,63,56,89,46,92,93,44,78,87,42,46,29,51,63,52,36,38,51,47,4,64,72,39,68,80,58,79,68,57,84,79,53,29,80,37,63,50,31,32,34,67,41,90,35,96,81,58,42,49,38,52,39,66,32,25,22,34,53,46,47,46,47,10,47,31,51,32,61,72,68,66,60,44,49,86,38,26,35,32,37,78,53,50,51,65,36,74,90,26,32,71,25,47,34,57,63,48,54,16,25,39,34,39,49,43,39,67,84,72,49,88,41,70,66,56,42,41,54,52,50,50,50,50,40,51,74,64,58,31,35,33,35,38,44,49,50,68,47,48,48,55,56,66,72,44,90,68,74,81,56,69,22,52,31,39,32,31,40,90,54,90,59,62,60,73,44,35,55,40,16,58,71,36,17,57,27,34,33,40,40,39,61,45,85,81,70,34,66,46,21,36,29,74,20,63,34,36,84,61,55,59,70,86,57,67,58,43,52,17,61,31,16,36,39,32,29,17,44,98,85,65,46,69,29,49,61,95,59,90,60,44,47,34,35,30,43,89,60,53,76,68,47,40,66,96,30,64,65,60,22,39,71,57,20,78,24,61,70,47,62,41,47,63,55,79,129,127,78,76,62,57,55,28,61,52,66,26,70,48,68,70,65,81,68,87,40,36,59,63,55,36,43,48,49,39,26,67,76,42,32,80,42,52,39,35,34,40,32,40,86,89,65,50,72,46,77,38,25,22,31,58,47,41,53,52,9,51,28,28,11,32,13,42,41,72,75,65,52,42,69,69,34,22,28,37,34,33,57,58,47,45,69,65,40,50,32,49,50,51,4,34,46,45,29,30,16,21,39,29,37,50,75,81,83,46,80,64,32,67,33,49,48,68,56,44,41,40,84,78,36,28,36,31,37,39,30,55,63,67,95,44,69,54,50,54,49,31,47,43,57,54,63,53,61,84,67,88,72,75,88,77,67,79,67,74,76,70,54,67,36,72,57,49,73,51,42,28,22,63,56,89,47,92,93,44,77,87,42,46,30,52,62,54,36,37,51,46,4,66,73,39,67,80,58,80,66,56,88,78,52,28,79,37,63,49,31,32,34,67,42,89,34,97,81,57,42,50,39,55,39,66,32,24,21,34,54,46,46,46,46,10,47,32,51,32,62,72,66,67,61,46,48,85,37,26,35,33,38,77,52,50,48,65,37,77,91,26,33,71,26,47,35,55,63,48,54,17,26,39,32,38,48,44,41,66,84,73,47,88,42,71,66,56,41,41,53,53,49,52,50,50,40,49,74,65,60,31,34,32,36,37,44,49,50,70,47,48,49,55,56,64,71,43,90,69,74,80,56,68,23,50,32,38,31,30,41,90,54,91,58,63,58,74,44,35,55,39,16,59,71,35,17,56,29,34,35,41,40,38,62,45,83,81,69,34,66,47,20,37,29,73,21,62,34,36,84,63,53,62,70,85,58,66,59,43,52,16,63,31,16,35,40,33,28,18,44,96,84,65,45,68,30,48,60,95,58,88,58,45,47,35,35,28,45,88,62,52,77,66,48,40,67,96,30,63,66,60,24,38,70,55,22,77,26,56,72,47,63,41,47,64,53,79,128